Protein AF-A0A9Q0M026-F1 (afdb_monomer)

pLDDT: mean 72.8, std 22.62, range [21.33, 98.38]

Solvent-accessible surface area (backbone atoms only — not comparable to full-atom values): 53214 Å² total; per-residue (Å²): 143,76,85,82,89,88,81,87,82,91,80,86,84,89,75,87,78,56,73,66,68,60,59,68,69,71,76,77,77,95,84,70,90,84,77,82,83,89,54,78,66,61,55,50,51,52,49,50,50,50,55,47,64,65,43,46,58,54,55,49,49,52,54,57,41,72,75,63,72,77,75,50,50,68,60,51,50,53,46,53,52,51,53,51,51,53,47,45,51,57,31,59,78,63,80,47,60,72,52,77,72,72,74,55,52,61,50,42,51,49,48,50,49,46,46,54,50,42,60,59,48,58,50,68,45,100,82,44,79,73,62,94,82,61,80,94,60,74,58,76,48,75,34,46,55,50,38,51,52,49,54,53,51,53,65,37,49,66,49,82,62,94,86,61,92,76,85,52,79,87,53,67,86,64,64,74,82,63,35,46,54,64,52,34,39,74,72,61,76,40,87,81,88,78,57,79,78,57,63,70,69,46,52,52,42,41,56,57,48,44,67,35,80,88,57,77,77,58,50,69,61,42,24,56,60,49,13,40,40,61,25,49,51,56,51,45,54,54,49,50,40,64,56,30,47,57,54,24,54,53,22,49,46,64,76,39,42,71,61,57,60,72,70,57,63,77,82,56,57,79,82,43,80,85,82,67,100,55,100,46,55,66,59,38,44,51,52,52,52,48,52,54,50,51,54,51,46,53,55,50,51,54,54,52,45,54,57,52,48,51,53,51,46,64,72,46,54,80,66,50,80,85,81,77,77,74,75,81,76,79,72,96,66,77,100,70,75,79,57,64,67,52,54,53,52,49,53,34,47,49,44,41,66,72,44,47,50,51,52,53,52,49,54,52,51,50,51,50,51,53,51,51,51,49,50,54,50,38,54,51,48,50,59,62,37,53,75,64,67,73,56,66,80,73,61,74,47,51,56,57,51,51,50,53,53,48,49,54,52,50,51,57,56,46,47,58,50,46,52,54,50,48,65,71,47,65,61,82,47,73,66,61,43,49,51,53,41,50,53,57,51,51,55,49,49,48,47,66,67,43,45,66,49,50,41,31,52,72,73,68,60,35,66,66,61,34,42,53,50,52,51,49,52,53,51,45,41,63,54,54,42,52,37,62,65,37,51,48,51,41,53,55,45,54,50,51,52,52,53,48,54,50,54,55,56,69,70,54,76,82,82,85,73,83,92,76,90,84,88,90,82,89,78,79,91,71,76,80,76,66,102,65,80,52,68,70,61,58,48,69,66,39,44,80,59,88,68,70,59,66,66,51,51,50,54,52,52,52,51,43,59,37,50,39,43,35,91,74,43,42,56,40,29,43,56,50,34,58,43,45,68,49,43,66,35,43,56,46,41,34,58,73,73,40,33,33,48,51,75,52,46,66,71,53,74,55,61,58,51,54,55,49,52,54,49,54,49,53,56,53,14,51,57,40,40,51,52,49,35,54,77,71,40,39,50,33,60,61,68,66,48,90,49,80,67,55,52,57,51,51,65,57,49,71,69,81,80,67,93,83,88,75,83,88,61,98,64,84,80,52,70,70,57,49,44,60,67,37,42,81,33,51,61,46,82,45,48,74,84,55,69,41,41,72,69,44,55,59,40,21,40,91,62,39,45,37,38,36,37,74,28,71,71,61,79,46,42,46,58,69,62,31,55,76,66,68,29,46,77,47,62,44,71,74,80,51,34,63,62,52,21,51,49,48,52,51,42,47,49,38,48,41,42,39,46,66,45,52,50,49,31,50,77,71,67,63,60,70,91,72,86,57,95,65,66,79,68,48,65,64,60,50,68,28,30,38,18,26,45,20,71,45,73,43,33,51,51,34,52,61,64,45,56,84,49,46,45,63,41,43,35,35,27,59,100,66,86,57,68,70,58,29,73,74,67,67,34,43,83,46,55,65,69,59,34,36,51,65,19,43,33,38,39,37,42,40,75,70,45,92,84,32,50,42,60,44,28,59,73,50,47,69,42,31,35,37,83,12,36,42,34,36,71,52,48,18,49,28,38,30,66,68,38,49,42,63,32,44,74,74,49,58,36,23,47,34,36,28,69,80,44,52,74,54,80,78,70,62,93,82,43,73,59,80,78,47,78,48,89

Radius of gyration: 42.59 Å; Cα contacts (8 Å, |Δi|>4): 888; chains: 1; bounding box: 106×78×126 Å

Secondary structure (DSSP, 8-state):
------------------HHHHHGGGSS-S--TTS--S-HHHHHHHHHHHHHHHHHHHHHHHHHHHHH--S-HHHHHHHHHHHHHHHHHHHHTTT---PPPTTHHHHHHHHHHHHHHHHHHGGGSTT-PPPTTS---S---HHHHHHHHHHHHHH------TT-TTS-TTTGGG-SSS-HHHHHHHTTSS----PPPPHHHHHHHIIIIIS-TTSPP-HHHHHHHH-HHHHHHHHHHHHHHHHHHHHHHHHHHHHHHHHHHHTS-TTGGGTS----SSS-HHHHHHHHHHHHHHHHHHHHHHHHHHHHHHHHHHHHTTSSPPP----------TT--THHHHHHHHHHHHHIIIIIHHHHHHHHHHHHHHHHHHHHHHHHHIIIIITTT-S-GGGGGHHHHHHHHHHHHHHHHHHHHHHHHHHHT--SSHHHHHHHHHHHHHHHHHHHHHHHHHIIIIIS--HHHHHHHHHHHHHHIIIIIHIIIIIHHHHHHHHHHHHHHHHHHHHS----PPP---------------SSPPHHHHHHHSBP---SHHHHHHHHHHHHHHHHTTTT-TTHHHHHHHHHHHHHHHHHHIIIIIBPPPP-----THHHHHHHHHHHHHHHHHHHHHHHHHHTTHHHHHHT--SHHHHHHHHHHTSSS-------SSSPPPHHHHHHHTTT-SEEEE-TTS-B-HHHHHHH-TT--EEEESSS--TTB-HHHHHHTT-EEE---STTHHHHHHHHHHHHHHHHTTHHHHHHHHHTT-PPSS--TTTT----STT-EEEEE--SHHHHHHHHHHHTT--SEEEEE-SS--HHHHHHH--EE--HHHHHHH-SEEEE-PPPSTTTTT-B-HHHHHHS-TT-EEEE-S-GGGB-HHHHHHHHHTSSS-SEEEES--SSSSPPTT-GGGG-S--

InterPro domains:
  IPR006140 D-isomer specific 2-hydroxyacid dehydrogenase, NAD-binding domain [PF02826] (745-919)
  IPR007632 Anoctamin [PTHR12308] (82-640)
  IPR029753 D-isomer specific 2-hydroxyacid dehydrogenase, NAD-binding domain conserved site [PS00671] (864-880)
  IPR036291 NAD(P)-binding domain superfamily [SSF51735] (739-919)
  IPR049452 Anoctamin, transmembrane domain [PF04547] (222-636)

Nearest PDB structures (foldseek):
  2gcg-assembly1_B  TM=9.788E-01  e=2.900E-23  Homo sapiens
  4nu5-assembly1_B  TM=8.974E-01  e=1.108E-16  Stutzerimonas stutzeri
  1gdh-assembly1_B  TM=8.730E-01  e=1.888E-16  Hyphomicrobium methylovorum
  6ih4-assembly1_B  TM=8.614E-01  e=1.727E-16  Ralstonia sp. 4506
  5tx7-assembly1_B  TM=8.803E-01  e=9.352E-16  Nitratidesulfovibrio vulgaris

Mean predicted aligned error: 19.65 Å

Organism: Blomia tropicalis (NCBI:txid40697)

Foldseek 3Di:
DDDDDDDDDDDDDDDDPDPVVVVVVPPDDPPDPPPDDDDPVVLVVVVLCVCCVLCVVVVCVVVVCLVVVPAAPVVVVVVVVVSVVVSCVVCVVVPHDQDDPPDVVVVVVVVLVVLLVVVVVVCVPPPHPPDPPDPPRNDAFSQQSQLVVVVVQQSRFDDDDPPDPPSDPPCVVVHDFGGPVVVCCVVVSDVDDFDFDDPVLLVVLCVQFQVCLPDDHPLVSCCLFQNLQVSLLLVLLVLVLVLLVVLQVLLVCLVCVVVVVVPDDPVCCVVDPPDDPDPDLVSLVSLVVSLVVLLVSLVVSLVVSVVVSVVSLVVSVSSYRDDDQRPSPPDPDDDDDPPPVVVLVVVLVCLCVVPVVVVLVVLLVVLVVVLVVLVVVLVVCCVPCVVVVNDDPVCNCVSLVVLVVVLVVSLVVVLVVLLVSLVVSDDSGPLVSVLSSLVSSLVSNVSSLCVSLCCCVQPVVDLPVSLVSLVCNLVCCLPVVLCVQFVVLLVVLVVVQVVVLVVLVVVDDDPDDDDDDDDDDDDDPPPPDDSDDDSVVSQVVFAADPDCSVVLSVVLVLLLSCQLCCSSRSNSSVSSSVSSSVVSNSVSNCQSRGHGRHRHDRNRPVVVSSSVSSVVSSVNSVVRVLSSCLSVCSVCSNVVPPDSVVSVVVVVVVPPDDDDDDDPDPDDDDPVVLLQVLDPDQEAEEEPVQQADPSSVVSNDLNHAEYEYAAPADPSHPPVVCVVSNHYYHYDPPPCLLVLLVVLVVLVCCLQQLVQLVVVCVVVVVDDPDDDVCVSHGHAQAQFEEEEEDCDSSNLSNLVVSVVSHYVAYEYEDPDDDVVSCVPRVHYYDDLLVRQQRGQEYEYADEDDPVQFQCAAQVSLQSHALAHEYEYSHEQRSHDLVRVLVCDVVSRSYPAYRYPYHNDPPDDPPDSVVVGSRD

Structure (mmCIF, N/CA/C/O backbone):
data_AF-A0A9Q0M026-F1
#
_entry.id   AF-A0A9Q0M026-F1
#
loop_
_atom_site.group_PDB
_atom_site.id
_atom_site.type_symbol
_atom_site.label_atom_id
_atom_site.label_alt_id
_atom_site.label_comp_id
_atom_site.label_asym_id
_atom_site.label_entity_id
_atom_site.label_seq_id
_atom_site.pdbx_PDB_ins_code
_atom_site.Cartn_x
_atom_site.Cartn_y
_atom_site.Cartn_z
_atom_site.occupancy
_atom_site.B_iso_or_equiv
_atom_site.auth_seq_id
_atom_site.auth_comp_id
_atom_site.auth_asym_id
_atom_site.auth_atom_id
_atom_site.pdbx_PDB_model_num
ATOM 1 N N . MET A 1 1 ? 22.866 -45.249 45.606 1.00 30.16 1 MET A N 1
ATOM 2 C CA . MET A 1 1 ? 23.630 -44.057 45.211 1.00 30.16 1 MET A CA 1
ATOM 3 C C . MET A 1 1 ? 22.973 -43.409 43.999 1.00 30.16 1 MET A C 1
ATOM 5 O O . MET A 1 1 ? 23.429 -43.634 42.890 1.00 30.16 1 MET A O 1
ATOM 9 N N . ASP A 1 2 ? 21.885 -42.654 44.067 1.00 27.25 2 ASP A N 1
ATOM 10 C CA . ASP A 1 2 ? 20.794 -42.491 45.030 1.00 27.25 2 ASP A CA 1
ATOM 11 C C . ASP A 1 2 ? 19.610 -41.904 44.226 1.00 27.25 2 ASP A C 1
ATOM 13 O O . ASP A 1 2 ? 19.819 -41.067 43.353 1.00 27.25 2 ASP A O 1
ATOM 17 N N . GLU A 1 3 ? 18.431 -42.487 44.479 1.00 24.25 3 GLU A N 1
ATOM 18 C CA . GLU A 1 3 ? 17.015 -42.078 44.285 1.00 24.25 3 GLU A CA 1
ATOM 19 C C . GLU A 1 3 ? 16.588 -41.302 43.009 1.00 24.25 3 GLU A C 1
ATOM 21 O O . GLU A 1 3 ? 16.918 -40.141 42.812 1.00 24.25 3 GLU A O 1
ATOM 26 N N . ASN A 1 4 ? 15.945 -41.959 42.023 1.00 26.34 4 ASN A N 1
ATOM 27 C CA . ASN A 1 4 ? 14.493 -42.272 41.854 1.00 26.34 4 ASN A CA 1
ATOM 28 C C . ASN A 1 4 ? 13.622 -41.065 41.420 1.00 26.34 4 ASN A C 1
ATOM 30 O O . ASN A 1 4 ? 13.349 -40.172 42.207 1.00 26.34 4 ASN A O 1
ATOM 34 N N . ARG A 1 5 ? 13.278 -40.929 40.123 1.00 24.72 5 ARG A N 1
ATOM 35 C CA . ARG A 1 5 ? 12.030 -41.385 39.442 1.00 24.72 5 ARG A CA 1
ATOM 36 C C . ARG A 1 5 ? 10.722 -40.968 40.129 1.00 24.72 5 ARG A C 1
ATOM 38 O O . ARG A 1 5 ? 10.442 -41.500 41.187 1.00 24.72 5 ARG A O 1
ATOM 45 N N . PHE A 1 6 ? 9.868 -40.217 39.421 1.00 24.84 6 PHE A N 1
ATOM 46 C CA . PHE A 1 6 ? 8.462 -40.584 39.166 1.00 24.84 6 PHE A CA 1
ATOM 47 C C . PHE A 1 6 ? 7.898 -39.793 37.973 1.00 24.84 6 PHE A C 1
ATOM 49 O O . PHE A 1 6 ? 8.027 -38.575 37.902 1.00 24.84 6 PHE A O 1
ATOM 56 N N . GLY A 1 7 ? 7.289 -40.520 37.038 1.00 21.67 7 GLY A N 1
ATOM 57 C CA . GLY A 1 7 ? 6.328 -40.007 36.069 1.00 21.67 7 GLY A CA 1
ATOM 58 C C . GLY A 1 7 ? 4.965 -40.660 36.315 1.00 21.67 7 GLY A C 1
ATOM 59 O O . GLY A 1 7 ? 4.921 -41.711 36.950 1.00 21.67 7 GLY A O 1
ATOM 60 N N . ASN A 1 8 ? 3.931 -40.022 35.756 1.00 22.98 8 ASN A N 1
ATOM 61 C CA . ASN A 1 8 ? 2.559 -40.483 35.491 1.00 22.98 8 ASN A CA 1
ATOM 62 C C . ASN A 1 8 ? 1.697 -40.970 36.675 1.00 22.98 8 ASN A C 1
ATOM 64 O O . ASN A 1 8 ? 1.998 -41.977 37.300 1.00 22.98 8 ASN A O 1
ATOM 68 N N . ASP A 1 9 ? 0.578 -40.286 36.939 1.00 21.33 9 ASP A N 1
ATOM 69 C CA . ASP A 1 9 ? -0.759 -40.724 36.489 1.00 21.33 9 ASP A CA 1
ATOM 70 C C . ASP A 1 9 ? -1.879 -39.824 37.051 1.00 21.33 9 ASP A C 1
ATOM 72 O O . ASP A 1 9 ? -1.828 -39.324 38.176 1.00 21.33 9 ASP A O 1
ATOM 76 N N . GLU A 1 10 ? -2.905 -39.620 36.225 1.00 24.97 10 GLU A N 1
ATOM 77 C CA . GLU A 1 10 ? -4.226 -39.125 36.609 1.00 24.97 10 GLU A CA 1
ATOM 78 C C . GLU A 1 10 ? -4.899 -40.078 37.615 1.00 24.97 10 GLU A C 1
ATOM 80 O O . GLU A 1 10 ? -4.902 -41.284 37.398 1.00 24.97 10 GLU A O 1
ATOM 85 N N . GLN A 1 11 ? -5.548 -39.538 38.658 1.00 21.55 11 GLN A N 1
ATOM 86 C CA . GLN A 1 11 ? -6.947 -39.811 39.055 1.00 21.55 11 GLN A CA 1
ATOM 87 C C . GLN A 1 11 ? -7.228 -39.507 40.541 1.00 21.55 11 GLN A C 1
ATOM 89 O O . GLN A 1 11 ? -6.585 -40.006 41.457 1.00 21.55 11 GLN A O 1
ATOM 94 N N . SER A 1 12 ? -8.343 -38.797 40.747 1.00 22.55 12 SER A N 1
ATOM 95 C CA . SER A 1 12 ? -9.246 -38.871 41.906 1.00 22.55 12 SER A CA 1
ATOM 96 C C . SER A 1 12 ? -8.752 -38.402 43.285 1.00 22.55 12 SER A C 1
ATOM 98 O O . SER A 1 12 ? -8.213 -39.179 44.058 1.00 22.55 12 SER A O 1
ATOM 100 N N . ILE A 1 13 ? -9.151 -37.186 43.687 1.00 22.64 13 ILE A N 1
ATOM 101 C CA . ILE A 1 13 ? -9.700 -36.959 45.038 1.00 22.64 13 ILE A CA 1
ATOM 102 C C . ILE A 1 13 ? -10.938 -36.063 44.913 1.00 22.64 13 ILE A C 1
ATOM 104 O O . ILE A 1 13 ? -10.887 -34.839 44.997 1.00 22.64 13 ILE A O 1
ATOM 108 N N . HIS A 1 14 ? -12.087 -36.714 44.732 1.00 24.12 14 HIS A N 1
ATOM 109 C CA . HIS A 1 14 ? -13.343 -36.216 45.272 1.00 24.12 14 HIS A CA 1
ATOM 110 C C . HIS A 1 14 ? -13.227 -36.209 46.801 1.00 24.12 14 HIS A C 1
ATOM 112 O O . HIS A 1 14 ? -13.077 -37.269 47.403 1.00 24.12 14 HIS A O 1
ATOM 118 N N . ARG A 1 15 ? -13.379 -35.044 47.432 1.00 23.81 15 ARG A N 1
ATOM 119 C CA . ARG A 1 15 ? -14.098 -34.919 48.707 1.00 23.81 15 ARG A CA 1
ATOM 120 C C . ARG A 1 15 ? -14.670 -33.514 48.816 1.00 23.81 15 ARG A C 1
ATOM 122 O O . ARG A 1 15 ? -13.989 -32.547 49.125 1.00 23.81 15 ARG A O 1
ATOM 129 N N . SER A 1 16 ? -15.957 -33.446 48.509 1.00 27.00 16 SER A N 1
ATOM 130 C CA . SER A 1 16 ? -16.868 -32.382 48.886 1.00 27.00 16 SER A CA 1
ATOM 131 C C . SER A 1 16 ? -16.900 -32.246 50.409 1.00 27.00 16 SER A C 1
ATOM 133 O O . SER A 1 16 ? -17.494 -33.081 51.092 1.00 27.00 16 SER A O 1
ATOM 135 N N . THR A 1 17 ? -16.312 -31.185 50.943 1.00 25.19 17 THR A N 1
ATOM 136 C CA . THR A 1 17 ? -16.765 -30.610 52.212 1.00 25.19 17 THR A CA 1
ATOM 137 C C . THR A 1 17 ? -17.740 -29.501 51.841 1.00 25.19 17 THR A C 1
ATOM 139 O O . THR A 1 17 ? -17.351 -28.454 51.331 1.00 25.19 17 THR A O 1
ATOM 142 N N . SER A 1 18 ? -19.033 -29.788 51.978 1.00 26.17 18 SER A N 1
ATOM 143 C CA . SER A 1 18 ? -20.114 -28.838 51.717 1.00 26.17 18 SER A CA 1
ATOM 144 C C . SER A 1 18 ? -19.939 -27.584 52.573 1.00 26.17 18 SER A C 1
ATOM 146 O O . SER A 1 18 ? -19.741 -27.693 53.781 1.00 26.17 18 SER A O 1
ATOM 148 N N . MET A 1 19 ? -20.103 -26.407 51.966 1.00 28.41 19 MET A N 1
ATOM 149 C CA . MET A 1 19 ? -20.159 -25.101 52.642 1.00 28.41 19 MET A CA 1
ATOM 150 C C . MET A 1 19 ? -21.127 -25.107 53.849 1.00 28.41 19 MET A C 1
ATOM 152 O O . MET A 1 19 ? -20.898 -24.412 54.835 1.00 28.41 19 MET A O 1
ATOM 156 N N . ASP A 1 20 ? -22.158 -25.958 53.812 1.00 27.06 20 ASP A N 1
ATOM 157 C CA . ASP A 1 20 ? -23.163 -26.110 54.870 1.00 27.06 20 ASP A CA 1
ATOM 158 C C . ASP A 1 20 ? -22.623 -26.725 56.174 1.00 27.06 20 ASP A C 1
ATOM 160 O O . ASP A 1 20 ? -23.118 -26.391 57.251 1.00 27.06 20 ASP A O 1
ATOM 164 N N . SER A 1 21 ? -21.558 -27.540 56.130 1.00 27.62 21 SER A N 1
ATOM 165 C CA . SER A 1 21 ? -20.951 -28.102 57.352 1.00 27.62 21 SER A CA 1
ATOM 166 C C . SER A 1 21 ? -20.067 -27.095 58.094 1.00 27.62 21 SER A C 1
ATOM 168 O O . SER A 1 21 ? -19.793 -27.271 59.277 1.00 27.62 21 SER A O 1
ATOM 170 N N . ILE A 1 22 ? -19.627 -26.035 57.409 1.00 33.50 22 ILE A N 1
ATOM 171 C CA . ILE A 1 22 ? -18.850 -24.929 57.992 1.00 33.50 22 ILE A CA 1
ATOM 172 C C . ILE A 1 22 ? -19.801 -23.877 58.585 1.00 33.50 22 ILE A C 1
ATOM 174 O O . ILE A 1 22 ? -19.513 -23.272 59.616 1.00 33.50 22 ILE A O 1
ATOM 178 N N . VAL A 1 23 ? -20.988 -23.701 57.994 1.00 31.50 23 VAL A N 1
ATOM 179 C CA . VAL A 1 23 ? -22.017 -22.795 58.528 1.00 31.50 23 VAL A CA 1
ATOM 180 C C . VAL A 1 23 ? -22.629 -23.336 59.828 1.00 31.50 23 VAL A C 1
ATOM 182 O O . VAL A 1 23 ? -22.937 -22.541 60.718 1.00 31.50 23 VAL A O 1
ATOM 185 N N . SER A 1 24 ? -22.741 -24.661 59.999 1.00 28.67 24 SER A N 1
ATOM 186 C CA . SER A 1 24 ? -23.305 -25.245 61.227 1.00 28.67 24 SER A CA 1
ATOM 187 C C . SER A 1 24 ? -22.349 -25.251 62.427 1.00 28.67 24 SER A C 1
ATOM 189 O O . SER A 1 24 ? -22.818 -25.379 63.554 1.00 28.67 24 SER A O 1
ATOM 191 N N . SER A 1 25 ? -21.030 -25.111 62.233 1.00 28.62 25 SER A N 1
ATOM 192 C CA . SER A 1 25 ? -20.064 -25.073 63.347 1.00 28.62 25 SER A CA 1
ATOM 193 C C . SER A 1 25 ? -19.824 -23.665 63.905 1.00 28.62 25 SER A C 1
ATOM 195 O O . SER A 1 25 ? -19.190 -23.521 64.945 1.00 28.62 25 SER A O 1
ATOM 197 N N . CYS A 1 26 ? -20.333 -22.620 63.247 1.00 29.62 26 CYS A N 1
ATOM 198 C CA . CYS A 1 26 ? -20.156 -21.219 63.648 1.00 29.62 26 CYS A CA 1
ATOM 199 C C . CYS A 1 26 ? -21.391 -20.610 64.337 1.00 29.62 26 CYS A C 1
ATOM 201 O O . CYS A 1 26 ? -21.526 -19.382 64.375 1.00 29.62 26 CYS A O 1
ATOM 203 N N . SER A 1 27 ? -22.314 -21.435 64.844 1.00 27.62 27 SER A N 1
ATOM 204 C CA . SER A 1 27 ? -23.562 -20.968 65.459 1.00 27.62 27 SER A CA 1
ATOM 205 C C . SER A 1 27 ? -23.486 -20.714 66.965 1.00 27.62 27 SER A C 1
ATOM 207 O O . SER A 1 27 ? -24.415 -20.115 67.487 1.00 27.62 27 SER A O 1
ATOM 209 N N . ASN A 1 28 ? -22.415 -21.094 67.667 1.00 29.94 28 ASN A N 1
ATOM 210 C CA . ASN A 1 28 ? -22.290 -20.861 69.109 1.00 29.94 28 ASN A CA 1
ATOM 211 C C . ASN A 1 28 ? -20.825 -20.657 69.504 1.00 29.94 28 ASN A C 1
ATOM 213 O O . ASN A 1 28 ? -20.101 -21.641 69.536 1.00 29.94 28 ASN A O 1
ATOM 217 N N . THR A 1 29 ? -20.427 -19.411 69.801 1.00 29.36 29 THR A N 1
ATOM 218 C CA . THR A 1 29 ? -19.524 -19.001 70.906 1.00 29.36 29 THR A CA 1
ATOM 219 C C . THR A 1 29 ? -18.964 -17.602 70.640 1.00 29.36 29 THR A C 1
ATOM 221 O O . THR A 1 29 ? -18.203 -17.394 69.698 1.00 29.36 29 THR A O 1
ATOM 224 N N . THR A 1 30 ? -19.311 -16.652 71.505 1.00 30.88 30 THR A N 1
ATOM 225 C CA . THR A 1 30 ? -18.716 -15.308 71.614 1.00 30.88 30 THR A CA 1
ATOM 226 C C . THR A 1 30 ? -17.365 -15.291 72.349 1.00 30.88 30 THR A C 1
ATOM 228 O O . THR A 1 30 ? -16.740 -14.241 72.421 1.00 30.88 30 THR A O 1
ATOM 231 N N . ASP A 1 31 ? -16.858 -16.439 72.816 1.00 28.11 31 ASP A N 1
ATOM 232 C CA . ASP A 1 31 ? -15.705 -16.521 73.734 1.00 28.11 31 ASP A CA 1
ATOM 233 C C . ASP A 1 31 ? -14.413 -17.070 73.091 1.00 28.11 31 ASP A C 1
ATOM 235 O O . ASP A 1 31 ? -13.653 -17.809 73.711 1.00 28.11 31 ASP A O 1
ATOM 239 N N . GLY A 1 32 ? -14.144 -16.726 71.828 1.00 29.23 32 GLY A N 1
ATOM 240 C CA . GLY A 1 32 ? -12.996 -17.248 71.067 1.00 29.23 32 GLY A CA 1
ATOM 241 C C . GLY A 1 32 ? -11.864 -16.257 70.771 1.00 29.23 32 GLY A C 1
ATOM 242 O O . GLY A 1 32 ? -11.022 -16.551 69.930 1.00 29.23 32 GLY A O 1
ATOM 243 N N . PHE A 1 33 ? -11.833 -15.072 71.389 1.00 29.73 33 PHE A N 1
ATOM 244 C CA . PHE A 1 33 ? -10.948 -13.977 70.947 1.00 29.73 33 PHE A CA 1
ATOM 245 C C . PHE A 1 33 ? -9.486 -14.050 71.438 1.00 29.73 33 PHE A C 1
ATOM 247 O O . PHE A 1 33 ? -8.699 -13.174 71.095 1.00 29.73 33 PHE A O 1
ATOM 254 N N . GLN A 1 34 ? -9.087 -15.065 72.219 1.00 30.02 34 GLN A N 1
ATOM 255 C CA . GLN A 1 34 ? -7.768 -15.076 72.884 1.00 30.02 34 GLN A CA 1
ATOM 256 C C . GLN A 1 34 ? -6.794 -16.206 72.500 1.00 30.02 34 GLN A C 1
ATOM 258 O O . GLN A 1 34 ? -5.677 -16.195 73.010 1.00 30.02 34 GLN A O 1
ATOM 263 N N . SER A 1 35 ? -7.123 -17.153 71.608 1.00 30.44 35 SER A N 1
ATOM 264 C CA . SER A 1 35 ? -6.237 -18.322 71.393 1.00 30.44 35 SER A CA 1
ATOM 265 C C . SER A 1 35 ? -5.857 -18.682 69.950 1.00 30.44 35 SER A C 1
ATOM 267 O O . SER A 1 35 ? -5.445 -19.816 69.713 1.00 30.44 35 SER A O 1
ATOM 269 N N . ALA A 1 36 ? -5.950 -17.769 68.982 1.00 29.62 36 ALA A N 1
ATOM 270 C CA . ALA A 1 36 ? -5.538 -18.044 67.599 1.00 29.62 36 ALA A CA 1
ATOM 271 C C . ALA A 1 36 ? -4.319 -17.206 67.182 1.00 29.62 36 ALA A C 1
ATOM 273 O O . ALA A 1 36 ? -4.384 -16.372 66.283 1.00 29.62 36 ALA A O 1
ATOM 274 N N . THR A 1 37 ? -3.185 -17.433 67.840 1.00 34.53 37 THR A N 1
ATOM 275 C CA . THR A 1 37 ? -1.872 -17.096 67.283 1.00 34.53 37 THR A CA 1
ATOM 276 C C . THR A 1 37 ? -1.450 -18.217 66.326 1.00 34.53 37 THR A C 1
ATOM 278 O O . THR A 1 37 ? -1.533 -19.391 66.673 1.00 34.53 37 THR A O 1
ATOM 281 N N . ASN A 1 38 ? -0.980 -17.848 65.128 1.00 33.28 38 ASN A N 1
ATOM 282 C CA . ASN A 1 38 ? -0.333 -18.698 64.107 1.00 33.28 38 ASN A CA 1
ATOM 283 C C . ASN A 1 38 ? -1.194 -19.255 62.957 1.00 33.28 38 ASN A C 1
ATOM 285 O O . ASN A 1 38 ? -1.207 -20.455 62.697 1.00 33.28 38 ASN A O 1
ATOM 289 N N . SER A 1 39 ? -1.832 -18.381 62.174 1.00 37.28 39 SER A N 1
ATOM 290 C CA . SER A 1 39 ? -1.894 -18.528 60.701 1.00 37.28 39 SER A CA 1
ATOM 291 C C . SER A 1 39 ? -2.523 -17.287 60.061 1.00 37.28 39 SER A C 1
ATOM 293 O O . SER A 1 39 ? -3.655 -16.924 60.375 1.00 37.28 39 SER A O 1
ATOM 295 N N . ASN A 1 40 ? -1.806 -16.643 59.133 1.00 35.72 40 ASN A N 1
ATOM 296 C CA . ASN A 1 40 ? -2.294 -15.466 58.396 1.00 35.72 40 ASN A CA 1
ATOM 297 C C . ASN A 1 40 ? -3.599 -15.741 57.614 1.00 35.72 40 ASN A C 1
ATOM 299 O O . ASN A 1 40 ? -4.379 -14.819 57.389 1.00 35.72 40 ASN A O 1
ATOM 303 N N . GLU A 1 41 ? -3.885 -17.000 57.260 1.00 36.09 41 GLU A N 1
ATOM 304 C CA . GLU A 1 41 ? -5.133 -17.407 56.592 1.00 36.09 41 GLU A CA 1
ATOM 305 C C . GLU A 1 41 ? -6.372 -17.320 57.502 1.00 36.09 41 GLU A C 1
ATOM 307 O O . GLU A 1 41 ? -7.431 -16.883 57.051 1.00 36.09 41 GLU A O 1
ATOM 312 N N . ASN A 1 42 ? -6.247 -17.650 58.794 1.00 36.31 42 ASN A N 1
ATOM 313 C CA . ASN A 1 42 ? -7.374 -17.637 59.736 1.00 36.31 42 ASN A CA 1
ATOM 314 C C . ASN A 1 42 ? -7.797 -16.216 60.135 1.00 36.31 42 ASN A C 1
ATOM 316 O O . ASN A 1 42 ? -8.984 -15.967 60.371 1.00 36.31 42 ASN A O 1
ATOM 320 N N . LEU A 1 43 ? -6.844 -15.276 60.168 1.00 38.38 43 LEU A N 1
ATOM 321 C CA . LEU A 1 43 ? -7.113 -13.860 60.434 1.00 38.38 43 LEU A CA 1
ATOM 322 C C . LEU A 1 43 ? -7.814 -13.196 59.238 1.00 38.38 43 LEU A C 1
ATOM 324 O O . LEU A 1 43 ? -8.777 -12.451 59.421 1.00 38.38 43 LEU A O 1
ATOM 328 N N . LEU A 1 44 ? -7.382 -13.522 58.012 1.00 37.00 44 LEU A N 1
ATOM 329 C CA . LEU A 1 44 ? -8.015 -13.058 56.777 1.00 37.00 44 LEU A CA 1
ATOM 330 C C . LEU A 1 44 ? -9.438 -13.624 56.642 1.00 37.00 44 LEU A C 1
ATOM 332 O O . LEU A 1 44 ? -10.350 -12.868 56.327 1.00 37.00 44 LEU A O 1
ATOM 336 N N . GLN A 1 45 ? -9.660 -14.905 56.963 1.00 37.09 45 GLN A N 1
ATOM 337 C CA . GLN A 1 45 ? -10.997 -15.521 56.981 1.00 37.09 45 GLN A CA 1
ATOM 338 C C . GLN A 1 45 ? -11.932 -14.918 58.037 1.00 37.09 45 GLN A C 1
ATOM 340 O O . GLN A 1 45 ? -13.114 -14.693 57.760 1.00 37.09 45 GLN A O 1
ATOM 345 N N . HIS A 1 46 ? -11.427 -14.612 59.236 1.00 39.56 46 HIS A N 1
ATOM 346 C CA . HIS A 1 46 ? -12.223 -13.938 60.266 1.00 39.56 46 HIS A CA 1
ATOM 347 C C . HIS A 1 46 ? -12.551 -12.491 59.881 1.00 39.56 46 HIS A C 1
ATOM 349 O O . HIS A 1 46 ? -13.686 -12.056 60.080 1.00 39.56 46 HIS A O 1
ATOM 355 N N . PHE A 1 47 ? -11.618 -11.768 59.256 1.00 40.16 47 PHE A N 1
ATOM 356 C CA . PHE A 1 47 ? -11.846 -10.410 58.758 1.00 40.16 47 PHE A CA 1
ATOM 357 C C . PHE A 1 47 ? -12.807 -10.373 57.558 1.00 40.16 47 PHE A C 1
ATOM 359 O O . PHE A 1 47 ? -13.719 -9.544 57.514 1.00 40.16 47 PHE A O 1
ATOM 366 N N . GLN A 1 48 ? -12.677 -11.334 56.635 1.00 36.56 48 GLN A N 1
ATOM 367 C CA . GLN A 1 48 ? -13.615 -11.586 55.535 1.00 36.56 48 GLN A CA 1
ATOM 368 C C . GLN A 1 48 ? -15.029 -11.825 56.070 1.00 36.56 48 GLN A C 1
ATOM 370 O O . GLN A 1 48 ? -15.974 -11.177 55.620 1.00 36.56 48 GLN A O 1
ATOM 375 N N . CYS A 1 49 ? -15.180 -12.698 57.071 1.00 36.31 49 CYS A N 1
ATOM 376 C CA . CYS A 1 49 ? -16.461 -12.949 57.727 1.00 36.31 49 CYS A CA 1
ATOM 377 C C . CYS A 1 49 ? -16.995 -11.718 58.473 1.00 36.31 49 CYS A C 1
ATOM 379 O O . CYS A 1 49 ? -18.205 -11.498 58.458 1.00 36.31 49 CYS A O 1
ATOM 381 N N . TYR A 1 50 ? -16.132 -10.911 59.097 1.00 41.75 50 TYR A N 1
ATOM 382 C CA . TYR A 1 50 ? -16.508 -9.721 59.866 1.00 41.75 50 TYR A CA 1
ATOM 383 C C . TYR A 1 50 ? -17.050 -8.590 58.977 1.00 41.75 50 TYR A C 1
ATOM 385 O O . TYR A 1 50 ? -18.171 -8.122 59.201 1.00 41.75 50 TYR A O 1
ATOM 393 N N . ILE A 1 51 ? -16.319 -8.210 57.919 1.00 40.91 51 ILE A N 1
ATOM 394 C CA . ILE A 1 51 ? -16.759 -7.188 56.952 1.00 40.91 51 ILE A CA 1
ATOM 395 C C . ILE A 1 51 ? -17.994 -7.676 56.190 1.00 40.91 51 ILE A C 1
ATOM 397 O O . ILE A 1 51 ? -18.984 -6.946 56.092 1.00 40.91 51 ILE A O 1
ATOM 401 N N . MET A 1 52 ? -17.987 -8.924 55.701 1.00 38.25 52 MET A N 1
ATOM 402 C CA . MET A 1 52 ? -19.115 -9.471 54.945 1.00 38.25 52 MET A CA 1
ATOM 403 C C . MET A 1 52 ? -20.369 -9.620 55.810 1.00 38.25 52 MET A C 1
ATOM 405 O O . MET A 1 52 ? -21.426 -9.212 55.348 1.00 38.25 52 MET A O 1
ATOM 409 N N . ARG A 1 53 ? -20.316 -10.148 57.050 1.00 41.69 53 ARG A N 1
ATOM 410 C CA . ARG A 1 53 ? -21.525 -10.328 57.893 1.00 41.69 53 ARG A CA 1
ATOM 411 C C . ARG A 1 53 ? -22.192 -9.004 58.261 1.00 41.69 53 ARG A C 1
ATOM 413 O O . ARG A 1 53 ? -23.420 -8.937 58.208 1.00 41.69 53 ARG A O 1
ATOM 420 N N . ARG A 1 54 ? -21.424 -7.967 58.618 1.00 44.97 54 ARG A N 1
ATOM 421 C CA . ARG A 1 54 ? -21.991 -6.667 59.024 1.00 44.97 54 ARG A CA 1
ATOM 422 C C . ARG A 1 54 ? -22.460 -5.831 57.835 1.00 44.97 54 ARG A C 1
ATOM 424 O O . ARG A 1 54 ? -23.569 -5.297 57.876 1.00 44.97 54 ARG A O 1
ATOM 431 N N . ASN A 1 55 ? -21.696 -5.808 56.740 1.00 40.56 55 ASN A N 1
ATOM 432 C CA . ASN A 1 55 ? -22.064 -5.049 55.541 1.00 40.56 55 ASN A CA 1
ATOM 433 C C . ASN A 1 55 ? -23.056 -5.783 54.629 1.00 40.56 55 ASN A C 1
ATOM 435 O O . ASN A 1 55 ? -23.656 -5.137 53.779 1.00 40.56 55 ASN A O 1
ATOM 439 N N . ARG A 1 56 ? -23.320 -7.090 54.813 1.00 40.91 56 ARG A N 1
ATOM 440 C CA . ARG A 1 56 ? -24.308 -7.841 54.003 1.00 40.91 56 ARG A CA 1
ATOM 441 C C . ARG A 1 56 ? -25.680 -7.190 54.002 1.00 40.91 56 ARG A C 1
ATOM 443 O O . ARG A 1 56 ? -26.367 -7.204 52.988 1.00 40.91 56 ARG A O 1
ATOM 450 N N . SER A 1 57 ? -26.091 -6.683 55.163 1.00 41.03 57 SER A N 1
ATOM 451 C CA . SER A 1 57 ? -27.406 -6.077 55.352 1.00 41.03 57 SER A CA 1
ATOM 452 C C . SER A 1 57 ? -27.480 -4.694 54.704 1.00 41.03 57 SER A C 1
ATOM 454 O O . SER A 1 57 ? -28.464 -4.408 54.032 1.00 41.03 57 SER A O 1
ATOM 456 N N . PHE A 1 58 ? -26.417 -3.893 54.815 1.00 42.31 58 PHE A N 1
ATOM 457 C CA . PHE A 1 58 ? -26.269 -2.609 54.130 1.00 42.31 58 PHE A CA 1
ATOM 458 C C . PHE A 1 58 ? -26.207 -2.788 52.607 1.00 42.31 58 PHE A C 1
ATOM 460 O O . PHE A 1 58 ? -27.027 -2.219 51.903 1.00 42.31 58 PHE A O 1
ATOM 467 N N . ILE A 1 59 ? -25.343 -3.670 52.095 1.00 43.69 59 ILE A N 1
ATOM 468 C CA . ILE A 1 59 ? -25.196 -3.948 50.656 1.00 43.69 59 ILE A CA 1
ATOM 469 C C . ILE A 1 59 ? -26.488 -4.532 50.062 1.00 43.69 59 ILE A C 1
ATOM 471 O O . ILE A 1 59 ? -26.895 -4.111 48.984 1.00 43.69 59 ILE A O 1
ATOM 475 N N . ARG A 1 60 ? -27.188 -5.442 50.764 1.00 44.22 60 ARG A N 1
ATOM 476 C CA . ARG A 1 60 ? -28.513 -5.928 50.325 1.00 44.22 60 ARG A CA 1
ATOM 477 C C . ARG A 1 60 ? -29.575 -4.831 50.341 1.00 44.22 60 ARG A C 1
ATOM 479 O O . ARG A 1 60 ? -30.393 -4.792 49.429 1.00 44.22 60 ARG A O 1
ATOM 486 N N . ARG A 1 61 ? -29.589 -3.949 51.349 1.00 47.28 61 ARG A N 1
ATOM 487 C CA . ARG A 1 61 ? -30.518 -2.805 51.394 1.00 47.28 61 ARG A CA 1
ATOM 488 C C . ARG A 1 61 ? -30.233 -1.836 50.248 1.00 47.28 61 ARG A C 1
ATOM 490 O O . ARG A 1 61 ? -31.158 -1.525 49.505 1.00 47.28 61 ARG A O 1
ATOM 497 N N . LEU A 1 62 ? -28.964 -1.485 50.039 1.00 43.81 62 LEU A N 1
ATOM 498 C CA . LEU A 1 62 ? -28.479 -0.649 48.940 1.00 43.81 62 LEU A CA 1
ATOM 499 C C . LEU A 1 62 ? -28.864 -1.232 47.574 1.00 43.81 62 LEU A C 1
ATOM 501 O O . LEU A 1 62 ? -29.440 -0.520 46.758 1.00 43.81 62 LEU A O 1
ATOM 505 N N . SER A 1 63 ? -28.634 -2.531 47.344 1.00 39.31 63 SER A N 1
ATOM 506 C CA . SER A 1 63 ? -28.987 -3.174 46.072 1.00 39.31 63 SER A CA 1
ATOM 507 C C . SER A 1 63 ? -30.505 -3.277 45.881 1.00 39.31 63 SER A C 1
ATOM 509 O O . SER A 1 63 ? -30.999 -2.972 44.800 1.00 39.31 63 SER A O 1
ATOM 511 N N . SER A 1 64 ? -31.264 -3.645 46.922 1.00 41.97 64 SER A N 1
ATOM 512 C CA . SER A 1 64 ? -32.726 -3.802 46.843 1.00 41.97 64 SER A CA 1
ATOM 513 C C . SER A 1 64 ? -33.478 -2.480 46.642 1.00 41.97 64 SER A C 1
ATOM 515 O O . SER A 1 64 ? -34.508 -2.459 45.977 1.00 41.97 64 SER A O 1
ATOM 517 N N . HIS A 1 65 ? -32.983 -1.366 47.192 1.00 45.50 65 HIS A N 1
ATOM 518 C CA . HIS A 1 65 ? -33.603 -0.049 47.024 1.00 45.50 65 HIS A CA 1
ATOM 519 C C . HIS A 1 65 ? -33.099 0.699 45.790 1.00 45.50 65 HIS A C 1
ATOM 521 O O . HIS A 1 65 ? -33.887 1.420 45.188 1.00 45.50 65 HIS A O 1
ATOM 527 N N . ALA A 1 66 ? -31.859 0.479 45.335 1.00 40.91 66 ALA A N 1
ATOM 528 C CA . ALA A 1 66 ? -31.421 0.970 44.024 1.00 40.91 66 ALA A CA 1
ATOM 529 C C . ALA A 1 66 ? -32.292 0.416 42.875 1.00 40.91 66 ALA A C 1
ATOM 531 O O . ALA A 1 66 ? -32.492 1.105 41.875 1.00 40.91 66 ALA A O 1
ATOM 532 N N . LEU A 1 67 ? -32.837 -0.795 43.049 1.00 39.09 67 LEU A N 1
ATOM 533 C CA . LEU A 1 67 ? -33.803 -1.427 42.143 1.00 39.09 67 LEU A CA 1
ATOM 534 C C . LEU A 1 67 ? -35.233 -0.860 42.279 1.00 39.09 67 LEU A C 1
ATOM 536 O O . LEU A 1 67 ? -35.925 -0.750 41.275 1.00 39.09 67 LEU A O 1
ATOM 540 N N . ASN A 1 68 ? -35.660 -0.452 43.483 1.00 39.94 68 ASN A N 1
ATOM 541 C CA . ASN A 1 68 ? -37.054 -0.070 43.780 1.00 39.94 68 ASN A CA 1
ATOM 542 C C . ASN A 1 68 ? -37.309 1.442 43.951 1.00 39.94 68 ASN A C 1
ATOM 544 O O . ASN A 1 68 ? -38.452 1.839 44.173 1.00 39.94 68 ASN A O 1
ATOM 548 N N . ALA A 1 69 ? -36.287 2.302 43.887 1.00 42.78 69 ALA A N 1
ATOM 549 C CA . ALA A 1 69 ? -36.435 3.751 44.046 1.00 42.78 69 ALA A CA 1
ATOM 550 C C . ALA A 1 69 ? -37.066 4.391 42.797 1.00 42.78 69 ALA A C 1
ATOM 552 O O . ALA A 1 69 ? -36.409 5.044 41.985 1.00 42.78 69 ALA A O 1
ATOM 553 N N . THR A 1 70 ? -38.369 4.194 42.636 1.00 39.94 70 THR A N 1
ATOM 554 C CA . THR A 1 70 ? -39.182 4.871 41.635 1.00 39.94 70 THR A CA 1
ATOM 555 C C . THR A 1 70 ? -39.569 6.258 42.148 1.00 39.94 70 THR A C 1
ATOM 557 O O . THR A 1 70 ? -40.267 6.372 43.153 1.00 39.94 70 THR A O 1
ATOM 560 N N . SER A 1 71 ? -39.165 7.293 41.405 1.00 41.97 71 SER A N 1
ATOM 561 C CA . SER A 1 71 ? -39.789 8.626 41.260 1.00 41.97 71 SER A CA 1
ATOM 562 C C . SER A 1 71 ? -39.296 9.876 42.014 1.00 41.97 71 SER A C 1
ATOM 564 O O . SER A 1 71 ? -39.649 10.952 41.542 1.00 41.97 71 SER A O 1
ATOM 566 N N . ASP A 1 72 ? -38.435 9.835 43.043 1.00 46.66 72 ASP A N 1
ATOM 567 C CA . ASP A 1 72 ? -37.933 11.092 43.653 1.00 46.66 72 ASP A CA 1
ATOM 568 C C . ASP A 1 72 ? -36.445 11.063 44.056 1.00 46.66 72 ASP A C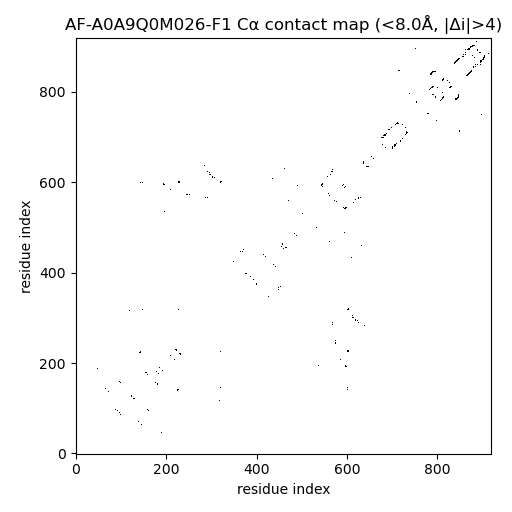 1
ATOM 570 O O . ASP A 1 72 ? -36.020 10.301 44.931 1.00 46.66 72 ASP A O 1
ATOM 574 N N . PHE A 1 73 ? -35.650 11.929 43.415 1.00 43.00 73 PHE A N 1
ATOM 575 C CA . PHE A 1 73 ? -34.216 12.098 43.664 1.00 43.00 73 PHE A CA 1
ATOM 576 C C . PHE A 1 73 ? -33.923 12.649 45.066 1.00 43.00 73 PHE A C 1
ATOM 578 O O . PHE A 1 73 ? -32.956 12.215 45.695 1.00 43.00 73 PHE A O 1
ATOM 585 N N . ASP A 1 74 ? -34.772 13.532 45.604 1.00 43.78 74 ASP A N 1
ATOM 586 C CA . ASP A 1 74 ? -34.590 14.082 46.954 1.00 43.78 74 ASP A CA 1
ATOM 587 C C . ASP A 1 74 ? -34.844 13.028 48.038 1.00 43.78 74 ASP A C 1
ATOM 589 O O . ASP A 1 74 ? -34.152 12.990 49.061 1.00 43.78 74 ASP A O 1
ATOM 593 N N . THR A 1 75 ? -35.794 12.125 47.796 1.00 50.44 75 THR A N 1
ATOM 594 C CA . THR A 1 75 ? -36.053 10.970 48.661 1.00 50.44 75 THR A CA 1
ATOM 595 C C . THR A 1 75 ? -34.896 9.966 48.621 1.00 50.44 75 THR A C 1
ATOM 597 O O . THR A 1 75 ? -34.446 9.520 49.678 1.00 50.44 75 THR A O 1
ATOM 600 N N . PHE A 1 76 ? -34.345 9.664 47.437 1.00 51.41 76 PHE A N 1
ATOM 601 C CA . PHE A 1 76 ? -33.155 8.810 47.306 1.00 51.41 76 PHE A CA 1
ATOM 602 C C . PHE A 1 76 ? -31.932 9.426 48.003 1.00 51.41 76 PHE A C 1
ATOM 604 O O . PHE A 1 76 ? -31.264 8.749 48.784 1.00 51.41 76 PHE A O 1
ATOM 611 N N . LYS A 1 77 ? -31.696 10.732 47.804 1.00 46.09 77 LYS A N 1
ATOM 612 C CA . LYS A 1 77 ? -30.648 11.514 48.475 1.00 46.09 77 LYS A CA 1
ATOM 613 C C . LYS A 1 77 ? -30.757 11.397 49.997 1.00 46.09 77 LYS A C 1
ATOM 615 O O . LYS A 1 77 ? -29.802 10.971 50.642 1.00 46.09 77 LYS A O 1
ATOM 620 N N . ARG A 1 78 ? -31.912 11.744 50.582 1.00 50.69 78 ARG A N 1
ATOM 621 C CA . ARG A 1 78 ? -32.117 11.684 52.045 1.00 50.69 78 ARG A CA 1
ATOM 622 C C . ARG A 1 78 ? -31.941 10.275 5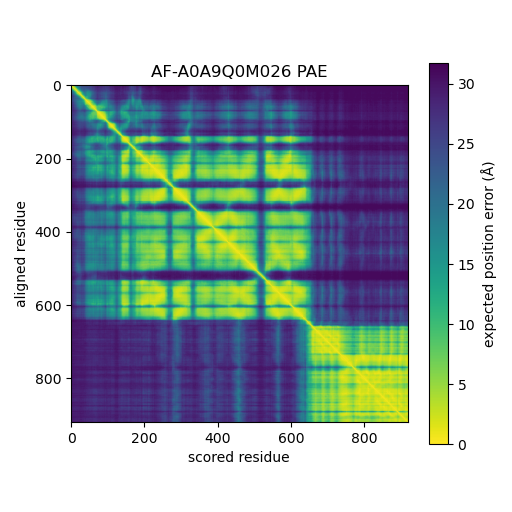2.596 1.00 50.69 78 ARG A C 1
ATOM 624 O O . ARG A 1 78 ? -31.413 10.129 53.692 1.00 50.69 78 ARG A O 1
ATOM 631 N N . TRP A 1 79 ? -32.359 9.257 51.851 1.00 56.22 79 TRP A N 1
ATOM 632 C CA . TRP A 1 79 ? -32.223 7.869 52.272 1.00 56.22 79 TRP A CA 1
ATOM 633 C C . TRP A 1 79 ? -30.766 7.396 52.282 1.00 56.22 79 TRP A C 1
ATOM 635 O O . TRP A 1 79 ? -30.330 6.856 53.295 1.00 56.22 79 TRP A O 1
ATOM 645 N N . VAL A 1 80 ? -29.999 7.645 51.209 1.00 48.59 80 VAL A N 1
ATOM 646 C CA . VAL A 1 80 ? -28.566 7.296 51.153 1.00 48.59 80 VAL A CA 1
ATOM 647 C C . VAL A 1 80 ? -27.826 7.953 52.317 1.00 48.59 80 VAL A C 1
ATOM 649 O O . VAL A 1 80 ? -27.068 7.283 53.010 1.00 48.59 80 VAL A O 1
ATOM 652 N N . TYR A 1 81 ? -28.124 9.224 52.598 1.00 49.84 81 TYR A N 1
ATOM 653 C CA . TYR A 1 81 ? -27.581 9.939 53.751 1.00 49.84 81 TYR A CA 1
ATOM 654 C C . TYR A 1 81 ? -27.969 9.317 55.095 1.00 49.84 81 TYR A C 1
ATOM 656 O O . TYR A 1 81 ? -27.109 9.094 55.943 1.00 49.84 81 TYR A O 1
ATOM 664 N N . GLN A 1 82 ? -29.251 9.014 55.300 1.00 49.91 82 GLN A N 1
ATOM 665 C CA . GLN A 1 82 ? -29.729 8.429 56.553 1.00 49.91 82 GLN A CA 1
ATOM 666 C C . GLN A 1 82 ? -29.175 7.021 56.790 1.00 49.91 82 GLN A C 1
ATOM 668 O O . GLN A 1 82 ? -28.863 6.688 57.931 1.00 49.91 82 GLN A O 1
ATOM 673 N N . ASP A 1 83 ? -29.041 6.194 55.749 1.00 49.31 83 ASP A N 1
ATOM 674 C CA . ASP A 1 83 ? -28.523 4.828 55.886 1.00 49.31 83 ASP A CA 1
ATOM 675 C C . ASP A 1 83 ? -26.993 4.819 56.026 1.00 49.31 83 ASP A C 1
ATOM 677 O O . ASP A 1 83 ? -26.477 4.062 56.846 1.00 49.31 83 ASP A O 1
ATOM 681 N N . LEU A 1 84 ? -26.269 5.705 55.324 1.00 46.59 84 LEU A N 1
ATOM 682 C CA . LEU A 1 84 ? -24.828 5.907 55.528 1.00 46.59 84 LEU A CA 1
ATOM 683 C C . LEU A 1 84 ? -24.524 6.415 56.940 1.00 46.59 84 LEU A C 1
ATOM 685 O O . LEU A 1 84 ? -23.639 5.867 57.593 1.00 46.59 84 LEU A O 1
ATOM 689 N N . GLU A 1 85 ? -25.278 7.392 57.453 1.00 48.41 85 GLU A N 1
ATOM 690 C CA . GLU A 1 85 ? -25.074 7.914 58.811 1.00 48.41 85 GLU A CA 1
ATOM 691 C C . GLU A 1 85 ? -25.455 6.878 59.879 1.00 48.41 85 GLU A C 1
ATOM 693 O O . GLU A 1 85 ? -24.748 6.699 60.871 1.00 48.41 85 GLU A O 1
ATOM 698 N N . LYS A 1 86 ? -26.526 6.107 59.652 1.00 48.12 86 LYS A N 1
ATOM 699 C CA . LYS A 1 86 ? -26.912 4.989 60.523 1.00 48.12 86 LYS A CA 1
ATOM 700 C C . LYS A 1 86 ? -25.857 3.883 60.533 1.00 48.12 86 LYS A C 1
ATOM 702 O O . LYS A 1 86 ? -25.586 3.312 61.587 1.00 48.12 86 LYS A O 1
ATOM 707 N N . HIS A 1 87 ? -25.247 3.593 59.387 1.00 45.47 87 HIS A N 1
ATOM 708 C CA . HIS A 1 87 ? -24.170 2.612 59.269 1.00 45.47 87 HIS A CA 1
ATOM 709 C C . HIS A 1 87 ? -22.868 3.118 59.906 1.00 45.47 87 HIS A C 1
ATOM 711 O O . HIS A 1 87 ? -22.207 2.365 60.619 1.00 45.47 87 HIS A O 1
ATOM 717 N N . ARG A 1 88 ? -22.554 4.414 59.757 1.00 45.59 88 ARG A N 1
ATOM 718 C CA . ARG A 1 88 ? -21.449 5.098 60.451 1.00 45.59 88 ARG A CA 1
ATOM 719 C C . ARG A 1 88 ? -21.593 4.995 61.970 1.00 45.59 88 ARG A C 1
ATOM 721 O O . ARG A 1 88 ? -20.641 4.626 62.652 1.00 45.59 88 ARG A O 1
ATOM 728 N N . LEU A 1 89 ? -22.793 5.245 62.497 1.00 47.94 89 LEU A N 1
ATOM 729 C CA . LEU A 1 89 ? -23.109 5.101 63.922 1.00 47.94 89 LEU A CA 1
ATOM 730 C C . LEU A 1 89 ? -22.974 3.642 64.402 1.00 47.94 89 LEU A C 1
ATOM 732 O O . LEU A 1 89 ? -22.370 3.401 65.444 1.00 47.94 89 LEU A O 1
ATOM 736 N N . GLN A 1 90 ? -23.447 2.665 63.619 1.00 43.59 90 GLN A N 1
ATOM 737 C CA . GLN A 1 90 ? -23.326 1.231 63.938 1.00 43.59 90 GLN A CA 1
ATOM 738 C C . GLN A 1 90 ? -21.880 0.706 63.906 1.00 43.59 90 GLN A C 1
ATOM 740 O O . GLN A 1 90 ? -21.547 -0.223 64.645 1.00 43.59 90 GLN A O 1
ATOM 745 N N . LEU A 1 91 ? -21.024 1.269 63.050 1.00 40.28 91 LEU A N 1
ATOM 746 C CA . LEU A 1 91 ? -19.593 0.955 62.987 1.00 40.28 91 LEU A CA 1
ATOM 747 C C . LEU A 1 91 ? -18.823 1.601 64.152 1.00 40.28 91 LEU A C 1
ATOM 749 O O . LEU A 1 91 ? -17.958 0.956 64.749 1.00 40.28 91 LEU A O 1
ATOM 753 N N . LYS A 1 92 ? -19.215 2.819 64.547 1.00 40.84 92 LYS A N 1
ATOM 754 C CA . LYS A 1 92 ? -18.665 3.541 65.704 1.00 40.84 92 LYS A CA 1
ATOM 755 C C . LYS A 1 92 ? -18.978 2.855 67.041 1.00 40.84 92 LYS A C 1
ATOM 757 O O . LYS A 1 92 ? -18.103 2.760 67.893 1.00 40.84 92 LYS A O 1
ATOM 762 N N . GLU A 1 93 ? -20.181 2.298 67.211 1.00 41.03 93 GLU A N 1
ATOM 763 C CA . GLU A 1 93 ? -20.549 1.481 68.388 1.00 41.03 93 GLU A CA 1
ATOM 764 C C . GLU A 1 93 ? -19.787 0.143 68.472 1.00 41.03 93 GLU A C 1
ATOM 766 O O . GLU A 1 93 ? -19.822 -0.543 69.492 1.00 41.03 93 GLU A O 1
ATOM 771 N N . ALA A 1 94 ? -19.095 -0.246 67.401 1.00 36.12 94 ALA A N 1
ATOM 772 C CA . ALA A 1 94 ? -18.500 -1.561 67.229 1.00 36.12 94 ALA A CA 1
ATOM 773 C C . ALA A 1 94 ? -16.963 -1.602 67.269 1.00 36.12 94 ALA A C 1
ATOM 775 O O . ALA A 1 94 ? -16.392 -2.663 67.011 1.00 36.12 94 ALA A O 1
ATOM 776 N N . GLY A 1 95 ? -16.302 -0.474 67.547 1.00 33.78 95 GLY A N 1
ATOM 777 C CA . GLY A 1 95 ? -14.838 -0.383 67.624 1.00 33.78 95 GLY A CA 1
ATOM 778 C C . GLY A 1 95 ? -14.107 -0.496 66.279 1.00 33.78 95 GLY A C 1
ATOM 779 O O . GLY A 1 95 ? -12.897 -0.682 66.267 1.00 33.78 95 GLY A O 1
ATOM 780 N N . ALA A 1 96 ? -14.813 -0.400 65.145 1.00 36.59 96 ALA A N 1
ATOM 781 C CA . ALA A 1 96 ? -14.215 -0.361 63.811 1.00 36.59 96 ALA A CA 1
ATOM 782 C C . ALA A 1 96 ? -14.464 1.018 63.193 1.00 36.59 96 ALA A C 1
ATOM 784 O O . ALA A 1 96 ? -15.540 1.286 62.659 1.00 36.59 96 ALA A O 1
ATOM 785 N N . ASN A 1 97 ? -13.469 1.897 63.271 1.00 36.03 97 ASN A N 1
ATOM 786 C CA . ASN A 1 97 ? -13.546 3.237 62.704 1.00 36.03 97 ASN A CA 1
ATOM 787 C C . ASN A 1 97 ? -13.304 3.187 61.189 1.00 36.03 97 ASN A C 1
ATOM 789 O O . ASN A 1 97 ? -12.183 3.306 60.720 1.00 36.03 97 ASN A O 1
ATOM 793 N N . LEU A 1 98 ? -14.370 2.976 60.415 1.00 35.84 98 LEU A N 1
ATOM 794 C CA . LEU A 1 98 ? -14.406 3.336 58.996 1.00 35.84 98 LEU A CA 1
ATOM 795 C C . LEU A 1 98 ? -14.989 4.749 58.907 1.00 35.84 98 LEU A C 1
ATOM 797 O O . LEU A 1 98 ? -16.197 4.929 59.069 1.00 35.84 98 LEU A O 1
ATOM 801 N N . PHE A 1 99 ? -14.137 5.746 58.680 1.00 37.19 99 PHE A N 1
ATOM 802 C CA . PHE A 1 99 ? -14.572 7.119 58.437 1.00 37.19 99 PHE A CA 1
ATOM 803 C C . PHE A 1 99 ? -14.562 7.449 56.939 1.00 37.19 99 PHE A C 1
ATOM 805 O O . PHE A 1 99 ? -13.652 7.085 56.200 1.00 37.19 99 PHE A O 1
ATOM 812 N N . TYR A 1 100 ? -15.609 8.153 56.500 1.00 36.16 100 TYR A N 1
ATOM 813 C CA . TYR A 1 100 ? -15.563 9.020 55.323 1.00 36.16 100 TYR A CA 1
ATOM 814 C C . TYR A 1 100 ? -14.676 10.217 55.684 1.00 36.16 100 TYR A C 1
ATOM 816 O O . TYR A 1 100 ? -14.908 10.820 56.734 1.00 36.16 100 TYR A O 1
ATOM 824 N N . ARG A 1 101 ? -13.692 10.583 54.852 1.00 33.41 101 ARG A N 1
ATOM 825 C CA . ARG A 1 101 ? -12.826 11.736 55.148 1.00 33.41 101 ARG A CA 1
ATOM 826 C C . ARG A 1 101 ? -13.689 13.000 55.339 1.00 33.41 101 ARG A C 1
ATOM 828 O O . ARG A 1 101 ? -14.535 13.320 54.496 1.00 33.41 101 ARG A O 1
ATOM 835 N N . ASN A 1 102 ? -13.477 13.631 56.498 1.00 34.19 102 ASN A N 1
ATOM 836 C CA . ASN A 1 102 ? -14.093 14.833 57.080 1.00 34.19 102 ASN A CA 1
ATOM 837 C C . ASN A 1 102 ? -14.624 15.883 56.095 1.00 34.19 102 ASN A C 1
ATOM 839 O O . ASN A 1 102 ? -13.936 16.161 55.118 1.00 34.19 102 ASN A O 1
ATOM 843 N N . GLU A 1 103 ? -15.764 16.510 56.450 1.00 32.56 103 GLU A N 1
ATOM 844 C CA . GLU A 1 103 ? -16.369 17.814 56.043 1.00 32.56 103 GLU A CA 1
ATOM 845 C C . GLU A 1 103 ? -16.451 18.156 54.539 1.00 32.56 103 GLU A C 1
ATOM 847 O O . GLU A 1 103 ? -17.471 18.634 54.047 1.00 32.56 103 GLU A O 1
ATOM 852 N N . THR A 1 104 ? -15.415 17.838 53.782 1.00 36.16 104 THR A N 1
ATOM 853 C CA . THR A 1 104 ? -15.313 17.890 52.330 1.00 36.16 104 THR A CA 1
ATOM 854 C C . THR A 1 104 ? -16.186 16.878 51.615 1.00 36.16 104 THR A C 1
ATOM 856 O O . THR A 1 104 ? -16.567 17.185 50.511 1.00 36.16 104 THR A O 1
ATOM 859 N N . SER A 1 105 ? -16.562 15.724 52.175 1.00 35.91 105 SER A N 1
ATOM 860 C CA . SER A 1 105 ? -17.449 14.765 51.486 1.00 35.91 105 SER A CA 1
ATOM 861 C C . SER A 1 105 ? -18.926 15.176 51.533 1.00 35.91 105 SER A C 1
ATOM 863 O O . SER A 1 105 ? -19.628 15.007 50.541 1.00 35.91 105 SER A O 1
ATOM 865 N N . GLU A 1 106 ? -19.382 15.807 52.621 1.00 35.50 106 GLU A N 1
ATOM 866 C CA . GLU A 1 106 ? -20.674 16.508 52.672 1.00 35.50 106 GLU A CA 1
ATOM 867 C C . GLU A 1 106 ? -20.652 17.769 51.812 1.00 35.50 106 GLU A C 1
ATOM 869 O O . GLU A 1 106 ? -21.591 17.968 51.057 1.00 35.50 106 GLU A O 1
ATOM 874 N N . GLN A 1 107 ? -19.581 18.576 51.846 1.00 35.22 107 GLN A N 1
ATOM 875 C CA . GLN A 1 107 ? -19.416 19.720 50.940 1.00 35.22 107 GLN A CA 1
ATOM 876 C C . GLN A 1 107 ? -19.217 19.301 49.487 1.00 35.22 107 GLN A C 1
ATOM 878 O O . GLN A 1 107 ? -19.595 20.049 48.606 1.00 35.22 107 GLN A O 1
ATOM 883 N N . PHE A 1 108 ? -18.654 18.129 49.216 1.00 37.25 108 PHE A N 1
ATOM 884 C CA . PHE A 1 108 ? -18.468 17.561 47.886 1.00 37.25 108 PHE A CA 1
ATOM 885 C C . PHE A 1 108 ? -19.777 17.002 47.396 1.00 37.25 108 PHE A C 1
ATOM 887 O O . PHE A 1 108 ? -20.137 17.271 46.271 1.00 37.25 108 PHE A O 1
ATOM 894 N N . PHE A 1 109 ? -20.531 16.282 48.221 1.00 39.50 109 PHE A N 1
ATOM 895 C CA . PHE A 1 109 ? -21.854 15.803 47.853 1.00 39.50 109 PHE A CA 1
ATOM 896 C C . PHE A 1 109 ? -22.836 16.979 47.746 1.00 39.50 109 PHE A C 1
ATOM 898 O O . PHE A 1 109 ? -23.609 17.014 46.802 1.00 39.50 109 PHE A O 1
ATOM 905 N N . GLU A 1 110 ? -22.762 17.998 48.609 1.00 38.72 110 GLU A N 1
ATOM 906 C CA . GLU A 1 110 ? -23.464 19.286 48.477 1.00 38.72 110 GLU A CA 1
ATOM 907 C C . GLU A 1 110 ? -22.990 20.077 47.257 1.00 38.72 110 GLU A C 1
ATOM 909 O O . GLU A 1 110 ? -23.844 20.594 46.558 1.00 38.72 110 GLU A O 1
ATOM 914 N N . ALA A 1 111 ? -21.693 20.151 46.943 1.00 35.53 111 ALA A N 1
ATOM 915 C CA . ALA A 1 111 ? -21.149 20.860 45.778 1.00 35.53 111 ALA A CA 1
ATOM 916 C C . ALA A 1 111 ? -21.424 20.109 44.479 1.00 35.53 111 ALA A C 1
ATOM 918 O O . ALA A 1 111 ? -21.662 20.736 43.462 1.00 35.53 111 ALA A O 1
ATOM 919 N N . TYR A 1 112 ? -21.448 18.782 44.510 1.00 40.25 112 TYR A N 1
ATOM 920 C CA . TYR A 1 112 ? -21.766 17.882 43.408 1.00 40.25 112 TYR A CA 1
ATOM 921 C C . TYR A 1 112 ? -23.267 17.854 43.150 1.00 40.25 112 TYR A C 1
ATOM 923 O O . TYR A 1 112 ? -23.692 17.884 42.003 1.00 40.25 112 TYR A O 1
ATOM 931 N N . LEU A 1 113 ? -24.090 17.893 44.198 1.00 40.88 113 LEU A N 1
ATOM 932 C CA . LEU A 1 113 ? -25.531 18.105 44.090 1.00 40.88 113 LEU A CA 1
ATOM 933 C C . LEU A 1 113 ? -25.875 19.553 43.759 1.00 40.88 113 LEU A C 1
ATOM 935 O O . LEU A 1 113 ? -26.850 19.782 43.055 1.00 40.88 113 LEU A O 1
ATOM 939 N N . GLN A 1 114 ? -25.093 20.532 44.214 1.00 37.22 114 GLN A N 1
ATOM 940 C CA . GLN A 1 114 ? -25.199 21.917 43.776 1.00 37.22 114 GLN A CA 1
ATOM 941 C C . GLN A 1 114 ? -24.735 22.038 42.335 1.00 37.22 114 GLN A C 1
ATOM 943 O O . GLN A 1 114 ? -25.390 22.767 41.629 1.00 37.22 114 GLN A O 1
ATOM 948 N N . LEU A 1 115 ? -23.725 21.310 41.854 1.00 36.12 115 LEU A N 1
ATOM 949 C CA . LEU A 1 115 ? -23.286 21.254 40.451 1.00 36.12 115 LEU A CA 1
ATOM 950 C C . LEU A 1 115 ? -24.281 20.493 39.577 1.00 36.12 115 LEU A C 1
ATOM 952 O O . LEU A 1 115 ? -24.553 20.930 38.467 1.00 36.12 115 LEU A O 1
ATOM 956 N N . ALA A 1 116 ? -24.894 19.422 40.077 1.00 37.03 116 ALA A N 1
ATOM 957 C CA . ALA A 1 116 ? -25.995 18.736 39.411 1.00 37.03 116 ALA A CA 1
ATOM 958 C C . ALA A 1 116 ? -27.241 19.639 39.366 1.00 37.03 116 ALA A C 1
ATOM 960 O O . ALA A 1 116 ? -27.853 19.791 38.312 1.00 37.03 116 ALA A O 1
ATOM 961 N N . SER A 1 117 ? -27.570 20.336 40.464 1.00 36.16 117 SER A N 1
ATOM 962 C CA . SER A 1 117 ? -28.681 21.299 40.520 1.00 36.16 117 SER A CA 1
ATOM 963 C C . SER A 1 117 ? -28.380 22.618 39.797 1.00 36.16 117 SER A C 1
ATOM 965 O O . SER A 1 117 ? -29.302 23.242 39.292 1.00 36.16 117 SER A O 1
ATOM 967 N N . ASN A 1 118 ? -27.117 23.044 39.701 1.00 32.69 118 ASN A N 1
ATOM 968 C CA . ASN A 1 118 ? -26.659 24.255 39.013 1.00 32.69 118 ASN A CA 1
ATOM 969 C C . ASN A 1 118 ? -26.417 23.978 37.533 1.00 32.69 118 ASN A C 1
ATOM 971 O O . ASN A 1 118 ? -26.629 24.873 36.735 1.00 32.69 118 ASN A O 1
ATOM 975 N N . GLY A 1 119 ? -26.066 22.753 37.140 1.00 34.81 119 GLY A N 1
ATOM 976 C CA . GLY A 1 119 ? -26.151 22.276 35.760 1.00 34.81 119 GLY A CA 1
ATOM 977 C C . GLY A 1 119 ? -27.604 22.226 35.285 1.00 34.81 119 GLY A C 1
ATOM 978 O O . GLY A 1 119 ? -27.896 22.624 34.162 1.00 34.81 119 GLY A O 1
ATOM 979 N N . LEU A 1 120 ? -28.533 21.868 36.181 1.00 33.47 120 LEU A N 1
ATOM 980 C CA . LEU A 1 120 ? -29.976 22.011 35.963 1.00 33.47 120 LEU A CA 1
ATOM 981 C C . LEU A 1 120 ? -30.443 23.487 35.991 1.00 33.47 120 LEU A C 1
ATOM 983 O O . LEU A 1 120 ? -31.300 23.849 35.193 1.00 33.47 120 LEU A O 1
ATOM 987 N N . LYS A 1 121 ? -29.878 24.376 36.829 1.00 30.34 121 LYS A N 1
ATOM 988 C CA . LYS A 1 121 ? -30.239 25.816 36.897 1.00 30.34 121 LYS A CA 1
ATOM 989 C C . LYS A 1 121 ? -29.539 26.707 35.862 1.00 30.34 121 LYS A C 1
ATOM 991 O O . LYS A 1 121 ? -30.086 27.751 35.534 1.00 30.34 121 LYS A O 1
ATOM 996 N N . HIS A 1 122 ? -28.393 26.325 35.300 1.00 30.16 122 HIS A N 1
ATOM 997 C CA . HIS A 1 122 ? -27.762 27.034 34.175 1.00 30.16 122 HIS A CA 1
ATOM 998 C C . HIS A 1 122 ? -28.553 26.866 32.868 1.00 30.16 122 HIS A C 1
ATOM 1000 O O . HIS A 1 122 ? -28.300 27.592 31.913 1.00 30.16 122 HIS A O 1
ATOM 1006 N N . SER A 1 123 ? -29.569 25.995 32.846 1.00 33.41 123 SER A N 1
ATOM 1007 C CA . SER A 1 123 ? -30.617 26.004 31.817 1.00 33.41 123 SER A CA 1
ATOM 1008 C C . SER A 1 123 ? -31.644 27.142 31.982 1.00 33.41 123 SER A C 1
ATOM 1010 O O . SER A 1 123 ? -32.440 27.367 31.081 1.00 33.41 123 SER A O 1
ATOM 1012 N N . ASN A 1 124 ? -31.601 27.894 33.093 1.00 31.34 124 ASN A N 1
ATOM 1013 C CA . ASN A 1 124 ? -32.435 29.078 33.338 1.00 31.34 124 ASN A CA 1
ATOM 1014 C C . ASN A 1 124 ? -31.682 30.411 33.152 1.00 31.34 124 ASN A C 1
ATOM 1016 O O . ASN A 1 124 ? -32.258 31.462 33.431 1.00 31.34 124 ASN A O 1
ATOM 1020 N N . SER A 1 125 ? -30.417 30.425 32.702 1.00 29.52 125 SER A N 1
ATOM 1021 C CA . SER A 1 125 ? -29.837 31.682 32.205 1.00 29.52 125 SER A CA 1
ATOM 1022 C C . SER A 1 125 ? -30.462 31.993 30.849 1.00 29.52 125 SER A C 1
ATOM 1024 O O . SER A 1 125 ? -30.444 31.125 29.979 1.00 29.52 125 SER A O 1
ATOM 1026 N N . GLU A 1 126 ? -30.982 33.214 30.692 1.00 34.56 126 GLU A N 1
ATOM 1027 C CA . GLU A 1 126 ? -31.814 33.762 29.598 1.00 34.56 126 GLU A CA 1
ATOM 1028 C C . GLU A 1 126 ? -31.269 33.614 28.150 1.00 34.56 126 GLU A C 1
ATOM 1030 O O . GLU A 1 126 ? -31.782 34.237 27.225 1.00 34.56 126 GLU A O 1
ATOM 1035 N N . THR A 1 127 ? -30.246 32.791 27.915 1.00 28.36 127 THR A N 1
ATOM 1036 C CA . THR A 1 127 ? -29.596 32.561 26.617 1.00 28.36 127 THR A CA 1
ATOM 1037 C C . THR A 1 127 ? -29.490 31.090 26.189 1.00 28.36 127 THR A C 1
ATOM 1039 O O . THR A 1 127 ? -29.080 30.839 25.057 1.00 28.36 127 THR A O 1
ATOM 1042 N N . CYS A 1 128 ? -29.886 30.117 27.021 1.00 28.12 128 CYS A N 1
ATOM 1043 C CA . CYS A 1 128 ? -29.983 28.707 26.621 1.00 28.12 128 CYS A CA 1
ATOM 1044 C C . CYS A 1 128 ? -31.454 28.287 26.548 1.00 28.12 128 CYS A C 1
ATOM 1046 O O . CYS A 1 128 ? -32.078 28.039 27.576 1.00 28.12 128 CYS A O 1
ATOM 1048 N N . GLU A 1 129 ? -32.016 28.194 25.339 1.00 26.23 129 GLU A N 1
ATOM 1049 C CA . GLU A 1 129 ? -33.321 27.554 25.147 1.00 26.23 129 GLU A CA 1
ATOM 1050 C C . GLU A 1 129 ? -33.282 26.114 25.701 1.00 26.23 129 GLU A C 1
ATOM 1052 O O . GLU A 1 129 ? -32.309 25.390 25.455 1.00 26.23 129 GLU A O 1
ATOM 1057 N N . PRO A 1 130 ? -34.313 25.666 26.443 1.00 30.97 130 PRO A N 1
ATOM 1058 C CA . PRO A 1 130 ? -34.407 24.281 26.881 1.00 30.97 130 PRO A CA 1
ATOM 1059 C C . PRO A 1 130 ? -34.377 23.365 25.654 1.00 30.97 130 PRO A C 1
ATOM 1061 O O . PRO A 1 130 ? -35.171 23.528 24.728 1.00 30.97 130 PRO A O 1
ATOM 1064 N N . SER A 1 131 ? -33.457 22.394 25.641 1.00 33.97 131 SER A N 1
ATOM 1065 C CA . SER A 1 131 ? -33.418 21.375 24.589 1.00 33.97 131 SER A CA 1
ATOM 1066 C C . SER A 1 131 ? -34.789 20.686 24.527 1.00 33.97 131 SER A C 1
ATOM 1068 O O . SER A 1 131 ? -35.197 20.083 25.522 1.00 33.97 131 SER A O 1
ATOM 1070 N N . PRO A 1 132 ? -35.505 20.717 23.388 1.00 36.78 132 PRO A N 1
ATOM 1071 C CA . PRO A 1 132 ? -36.876 20.204 23.285 1.00 36.78 132 PRO A CA 1
ATOM 1072 C C . PRO A 1 132 ? -36.990 18.674 23.435 1.00 36.78 132 PRO A C 1
ATOM 1074 O O . PRO A 1 132 ? -38.077 18.123 23.285 1.00 36.78 132 PRO A O 1
ATOM 1077 N N . TYR A 1 133 ? -35.884 17.978 23.719 1.00 36.50 133 TYR A N 1
ATOM 1078 C CA . TYR A 1 133 ? -35.787 16.517 23.712 1.00 36.50 133 TYR A CA 1
ATOM 1079 C C . TYR A 1 133 ? -35.677 15.870 25.099 1.00 36.50 133 TYR A C 1
ATOM 1081 O O . TYR A 1 133 ? -35.848 14.659 25.194 1.00 36.50 133 TYR A O 1
ATOM 1089 N N . PHE A 1 134 ? -35.420 16.635 26.165 1.00 37.53 134 PHE A N 1
ATOM 1090 C CA . PHE A 1 134 ? -35.388 16.116 27.536 1.00 37.53 134 PHE A CA 1
ATOM 1091 C C . PHE A 1 134 ? -36.223 17.027 28.444 1.00 37.53 134 PHE A C 1
ATOM 1093 O O . PHE A 1 134 ? -35.763 18.115 28.791 1.00 37.53 134 PHE A O 1
ATOM 1100 N N . PRO A 1 135 ? -37.457 16.641 28.819 1.00 30.06 135 PRO A N 1
ATOM 1101 C CA . PRO A 1 135 ? -38.209 17.395 29.809 1.00 30.06 135 PRO A CA 1
ATOM 1102 C C . PRO A 1 135 ? -37.453 17.373 31.143 1.00 30.06 135 PRO A C 1
ATOM 1104 O O . PRO A 1 135 ? -37.003 16.320 31.592 1.00 30.06 135 PRO A O 1
ATOM 1107 N N . CYS A 1 136 ? -37.328 18.537 31.785 1.00 31.53 136 CYS A N 1
ATOM 1108 C CA . CYS A 1 136 ? -36.817 18.693 33.148 1.00 31.53 136 CYS A CA 1
ATOM 1109 C C . CYS A 1 136 ? -37.787 18.074 34.175 1.00 31.53 136 CYS A C 1
ATOM 1111 O O . CYS A 1 136 ? -38.384 18.776 34.988 1.00 31.53 136 CYS A O 1
ATOM 1113 N N . THR A 1 137 ? -37.984 16.758 34.134 1.00 32.38 137 THR A N 1
ATOM 1114 C CA . THR A 1 137 ? -38.583 15.990 35.227 1.00 32.38 137 THR A CA 1
ATOM 1115 C C . THR A 1 137 ? -37.465 15.506 36.148 1.00 32.38 137 THR A C 1
ATOM 1117 O O . THR A 1 137 ? -36.470 14.965 35.678 1.00 32.38 137 THR A O 1
ATOM 1120 N N . LEU A 1 138 ? -37.633 15.698 37.462 1.00 40.31 138 LEU A N 1
ATOM 1121 C CA . LEU A 1 138 ? -36.708 15.380 38.571 1.00 40.31 138 LEU A CA 1
ATOM 1122 C C . LEU A 1 138 ? -36.285 13.891 38.707 1.00 40.31 138 LEU A C 1
ATOM 1124 O O . LEU A 1 138 ? -35.804 13.459 39.754 1.00 40.31 138 LEU A O 1
ATOM 1128 N N . THR A 1 139 ? -36.470 13.070 37.678 1.00 50.19 139 THR A N 1
ATOM 1129 C CA . THR A 1 139 ? -36.227 11.627 37.695 1.00 50.19 139 THR A CA 1
ATOM 1130 C C . THR A 1 139 ? -34.845 11.304 37.121 1.00 50.19 139 THR A C 1
ATOM 1132 O O . THR A 1 139 ? -34.670 11.304 35.904 1.00 50.19 139 THR A O 1
ATOM 1135 N N . CYS A 1 140 ? -33.862 10.999 37.978 1.00 58.81 140 CYS A N 1
ATOM 1136 C CA . CYS A 1 140 ? -32.556 10.485 37.536 1.00 58.81 140 CYS A CA 1
ATOM 1137 C C . CYS A 1 140 ? -32.701 9.176 36.747 1.00 58.81 140 CYS A C 1
ATOM 1139 O O . CYS A 1 140 ? -33.437 8.283 37.175 1.00 58.81 140 CYS A O 1
ATOM 1141 N N . SER A 1 141 ? -31.958 9.031 35.646 1.00 69.25 141 SER A N 1
ATOM 1142 C CA . SER A 1 141 ? -31.950 7.809 34.827 1.00 69.25 141 SER A CA 1
ATOM 1143 C C . SER A 1 141 ? -31.283 6.625 35.547 1.00 69.25 141 SER A C 1
ATOM 1145 O O . SER A 1 141 ? -30.542 6.802 36.519 1.00 69.25 141 SER A O 1
ATOM 1147 N N . SER A 1 142 ? -31.530 5.393 35.077 1.00 76.44 142 SER A N 1
ATOM 1148 C CA . SER A 1 142 ? -30.912 4.184 35.651 1.00 76.44 142 SER A CA 1
ATOM 1149 C C . SER A 1 142 ? -29.379 4.229 35.576 1.00 76.44 142 SER A C 1
ATOM 1151 O O . SER A 1 142 ? -28.710 3.886 36.550 1.00 76.44 142 SER A O 1
ATOM 1153 N N . LEU A 1 143 ? -28.840 4.744 34.467 1.00 80.19 143 LEU A N 1
ATOM 1154 C CA . LEU A 1 143 ? -27.411 4.966 34.255 1.00 80.19 143 LEU A CA 1
ATOM 1155 C C . LEU A 1 143 ? -26.823 5.950 35.274 1.00 80.19 143 LEU A C 1
ATOM 1157 O O . LEU A 1 143 ? -25.829 5.639 35.923 1.00 80.19 143 LEU A O 1
ATOM 1161 N N . GLN A 1 144 ? -27.462 7.110 35.461 1.00 73.25 144 GLN A N 1
ATOM 1162 C CA . GLN A 1 144 ? -26.998 8.135 36.403 1.00 73.25 144 GLN A CA 1
ATOM 1163 C C . GLN A 1 144 ? -26.883 7.588 37.823 1.00 73.25 144 GLN A C 1
ATOM 1165 O O . GLN A 1 144 ? -25.870 7.793 38.488 1.00 73.25 144 GLN A O 1
ATOM 1170 N N . ARG A 1 145 ? -27.898 6.842 38.279 1.00 74.56 145 ARG A N 1
ATOM 1171 C CA . ARG A 1 145 ? -27.887 6.224 39.612 1.00 74.56 145 ARG A CA 1
ATOM 1172 C C . ARG A 1 145 ? -26.715 5.255 39.774 1.00 74.56 145 ARG A C 1
ATOM 1174 O O . ARG A 1 145 ? -26.041 5.282 40.800 1.00 74.56 145 ARG A O 1
ATOM 1181 N N . GLN A 1 146 ? -26.458 4.426 38.765 1.00 79.19 146 GLN A N 1
ATOM 1182 C CA . GLN A 1 146 ? -25.374 3.443 38.793 1.00 79.19 146 GLN A CA 1
ATOM 1183 C C . GLN A 1 146 ? -23.992 4.102 38.763 1.00 79.19 146 GLN A C 1
ATOM 1185 O O . GLN A 1 146 ? -23.134 3.714 39.553 1.00 79.19 146 GLN A O 1
ATOM 1190 N N . THR A 1 147 ? -23.785 5.124 37.926 1.00 74.75 147 THR A N 1
ATOM 1191 C CA . THR A 1 147 ? -22.519 5.871 37.883 1.00 74.75 147 THR A CA 1
ATOM 1192 C C . THR A 1 147 ? -22.257 6.610 39.196 1.00 74.75 147 THR A C 1
ATOM 1194 O O . THR A 1 147 ? -21.136 6.585 39.691 1.00 74.75 147 THR A O 1
ATOM 1197 N N . ILE A 1 148 ? -23.280 7.204 39.821 1.00 72.12 148 ILE A N 1
ATOM 1198 C CA . ILE A 1 148 ? -23.128 7.847 41.137 1.00 72.12 148 ILE A CA 1
ATOM 1199 C C . ILE A 1 148 ? -22.683 6.824 42.187 1.00 72.12 148 ILE A C 1
ATOM 1201 O O . ILE A 1 148 ? -21.731 7.074 42.922 1.00 72.12 148 ILE A O 1
ATOM 1205 N N . ILE A 1 149 ? -23.331 5.655 42.238 1.00 73.94 149 ILE A N 1
ATOM 1206 C CA . ILE A 1 149 ? -22.935 4.577 43.155 1.00 73.94 149 ILE A CA 1
ATOM 1207 C C . ILE A 1 149 ? -21.497 4.131 42.869 1.00 73.94 149 ILE A C 1
ATOM 1209 O O . ILE A 1 149 ? -20.727 3.944 43.805 1.00 73.94 149 ILE A O 1
ATOM 1213 N N . HIS A 1 150 ? -21.122 3.992 41.597 1.00 77.12 150 HIS A N 1
ATOM 1214 C CA . HIS A 1 150 ? -19.769 3.615 41.199 1.00 77.12 150 HIS A CA 1
ATOM 1215 C C . HIS A 1 150 ? -18.718 4.626 41.675 1.00 77.12 150 HIS A C 1
ATOM 1217 O O . HIS A 1 150 ? -17.741 4.227 42.305 1.00 77.12 150 HIS A O 1
ATOM 1223 N N . ASN A 1 151 ? -18.956 5.921 41.466 1.00 71.62 151 ASN A N 1
ATOM 1224 C CA . ASN A 1 151 ? -18.051 6.978 41.915 1.00 71.62 151 ASN A CA 1
ATOM 1225 C C . ASN A 1 151 ? -17.928 6.994 43.447 1.00 71.62 151 ASN A C 1
ATOM 1227 O O . ASN A 1 151 ? -16.828 7.092 43.977 1.00 71.62 151 ASN A O 1
ATOM 1231 N N . ILE A 1 152 ? -19.036 6.817 44.176 1.00 69.38 152 ILE A N 1
ATOM 1232 C CA . ILE A 1 152 ? -19.013 6.719 45.647 1.00 69.38 152 ILE A CA 1
ATOM 1233 C C . ILE A 1 152 ? -18.155 5.536 46.103 1.00 69.38 152 ILE A C 1
ATOM 1235 O O . ILE A 1 152 ? -17.345 5.662 47.017 1.00 69.38 152 ILE A O 1
ATOM 1239 N N . LEU A 1 153 ? -18.342 4.385 45.460 1.00 69.62 153 LEU A N 1
ATOM 1240 C CA . LEU A 1 153 ? -17.604 3.158 45.730 1.00 69.62 153 LEU A CA 1
ATOM 1241 C C . LEU A 1 153 ? -16.097 3.319 45.444 1.00 69.62 153 LEU A C 1
ATOM 1243 O O . LEU A 1 153 ? -15.274 2.765 46.175 1.00 69.62 153 LEU A O 1
ATOM 1247 N N . GLN A 1 154 ? -15.727 4.101 44.428 1.00 67.06 154 GLN A N 1
ATOM 1248 C CA . GLN A 1 154 ? -14.335 4.449 44.126 1.00 67.06 154 GLN A CA 1
ATOM 1249 C C . GLN A 1 154 ? -13.733 5.466 45.109 1.00 67.06 154 GLN A C 1
ATOM 1251 O O . GLN A 1 154 ? -12.528 5.448 45.325 1.00 67.06 154 GLN A O 1
ATOM 1256 N N . GLU A 1 155 ? -14.535 6.293 45.778 1.00 63.97 155 GLU A N 1
ATOM 1257 C CA . GLU A 1 155 ? -14.040 7.247 46.785 1.00 63.97 155 GLU A CA 1
ATOM 1258 C C . GLU A 1 155 ? -13.864 6.645 48.193 1.00 63.97 155 GLU A C 1
ATOM 1260 O O . GLU A 1 155 ? -13.345 7.298 49.100 1.00 63.97 155 GLU A O 1
ATOM 1265 N N . TRP A 1 156 ? -14.262 5.389 48.416 1.00 62.66 156 TRP A N 1
ATOM 1266 C CA . TRP A 1 156 ? -14.076 4.724 49.710 1.00 62.66 156 TRP A CA 1
ATOM 1267 C C . TRP A 1 156 ? -12.585 4.511 50.022 1.00 62.66 156 TRP A C 1
ATOM 1269 O O . TRP A 1 156 ? -11.888 3.827 49.272 1.00 62.66 156 TRP A O 1
ATOM 1279 N N . ARG A 1 157 ? -12.094 5.045 51.152 1.00 57.12 157 ARG A N 1
ATOM 1280 C CA . ARG A 1 157 ? -10.696 4.932 51.635 1.00 57.12 157 ARG A CA 1
ATOM 1281 C C . ARG A 1 157 ? -10.643 4.454 53.094 1.00 57.12 157 ARG A C 1
ATOM 1283 O O . ARG A 1 157 ? -11.609 4.624 53.830 1.00 57.12 157 ARG A O 1
ATOM 1290 N N . PHE A 1 158 ? -9.542 3.809 53.493 1.00 51.34 158 PHE A N 1
ATOM 1291 C CA . PHE A 1 158 ? -9.303 3.391 54.884 1.00 51.34 158 PHE A CA 1
ATOM 1292 C C . PHE A 1 158 ? -8.633 4.526 55.669 1.00 51.34 158 PHE A C 1
ATOM 1294 O O . PHE A 1 158 ? -7.611 5.046 55.222 1.00 51.34 158 PHE A O 1
ATOM 1301 N N . GLU A 1 159 ? -9.152 4.834 56.856 1.00 43.81 159 GLU A N 1
ATOM 1302 C CA . GLU A 1 159 ? -8.517 5.697 57.859 1.00 43.81 159 GLU A CA 1
ATOM 1303 C C . GLU A 1 159 ? -8.502 4.927 59.191 1.00 43.81 159 GLU A C 1
ATOM 1305 O O . GLU A 1 159 ? -9.479 4.250 59.512 1.00 43.81 159 GLU A O 1
ATOM 1310 N N . ILE A 1 160 ? -7.379 4.938 59.918 1.00 42.56 160 ILE A N 1
ATOM 1311 C CA . ILE A 1 160 ? -7.247 4.270 61.224 1.00 42.56 160 ILE A CA 1
ATOM 1312 C C . ILE A 1 160 ? -7.394 5.338 62.309 1.00 42.56 160 ILE A C 1
ATOM 1314 O O . ILE A 1 160 ? -6.801 6.407 62.202 1.00 42.56 160 ILE A O 1
ATOM 1318 N N . ASP A 1 161 ? -8.161 5.036 63.354 1.00 40.38 161 ASP A N 1
ATOM 1319 C CA . ASP A 1 161 ? -8.210 5.849 64.570 1.00 40.38 161 ASP A CA 1
ATOM 1320 C C . ASP A 1 161 ? -6.906 5.660 65.358 1.00 40.38 161 ASP A C 1
ATOM 1322 O O . ASP A 1 161 ? -6.533 4.530 65.675 1.00 40.38 161 ASP A O 1
ATOM 1326 N N . GLU A 1 162 ? -6.206 6.756 65.662 1.00 39.75 162 GLU A N 1
ATOM 1327 C CA . GLU A 1 162 ? -4.859 6.778 66.268 1.00 39.75 162 GLU A CA 1
ATOM 1328 C C . GLU A 1 162 ? -4.770 6.077 67.644 1.00 39.75 162 GLU A C 1
ATOM 1330 O O . GLU A 1 162 ? -3.685 5.935 68.210 1.00 39.75 162 GLU A O 1
ATOM 1335 N N . SER A 1 163 ? -5.899 5.623 68.192 1.00 39.81 163 SER A N 1
ATOM 1336 C CA . SER A 1 163 ? -6.030 5.048 69.527 1.00 39.81 163 SER A CA 1
ATOM 1337 C C . SER A 1 163 ? -5.767 3.533 69.631 1.00 39.81 163 SER A C 1
ATOM 1339 O O . SER A 1 163 ? -5.532 3.066 70.747 1.00 39.81 163 SER A O 1
ATOM 1341 N N . ASP A 1 164 ? -5.734 2.764 68.528 1.00 42.09 164 ASP A N 1
ATOM 1342 C CA . ASP A 1 164 ? -5.410 1.321 68.573 1.00 42.09 164 ASP A CA 1
ATOM 1343 C C . ASP A 1 164 ? -4.656 0.804 67.317 1.00 42.09 164 ASP A C 1
ATOM 1345 O O . ASP A 1 164 ? -5.262 0.384 66.328 1.00 42.09 164 ASP A O 1
ATOM 1349 N N . PRO A 1 165 ? -3.308 0.794 67.327 1.00 42.47 165 PRO A N 1
ATOM 1350 C CA . PRO A 1 165 ? -2.485 0.416 66.172 1.00 42.47 165 PRO A CA 1
ATOM 1351 C C . PRO A 1 165 ? -2.360 -1.104 65.951 1.00 42.47 165 PRO A C 1
ATOM 1353 O O . PRO A 1 165 ? -1.630 -1.537 65.057 1.00 42.47 165 PRO A O 1
ATOM 1356 N N . THR A 1 166 ? -3.020 -1.942 66.759 1.00 41.59 166 THR A N 1
ATOM 1357 C CA . THR A 1 166 ? -2.730 -3.389 66.807 1.00 41.59 166 THR A CA 1
ATOM 1358 C C . THR A 1 166 ? -3.692 -4.282 66.024 1.00 41.59 166 THR A C 1
ATOM 1360 O O . THR A 1 166 ? -3.424 -5.476 65.873 1.00 41.59 166 THR A O 1
ATOM 1363 N N . SER A 1 167 ? -4.783 -3.748 65.469 1.00 43.91 167 SER A N 1
ATOM 1364 C CA . SER A 1 167 ? -5.886 -4.605 65.022 1.00 43.91 167 SER A CA 1
ATOM 1365 C C . SER A 1 167 ? -5.645 -5.342 63.692 1.00 43.91 167 SER A C 1
ATOM 1367 O O . SER A 1 167 ? -6.185 -6.432 63.537 1.00 43.91 167 SER A O 1
ATOM 1369 N N . PHE A 1 168 ? -4.839 -4.837 62.739 1.00 45.91 168 PHE A N 1
ATOM 1370 C CA . PHE A 1 168 ? -4.613 -5.514 61.438 1.00 45.91 168 PHE A CA 1
ATOM 1371 C C . PHE A 1 168 ? -3.236 -5.209 60.795 1.00 45.91 168 PHE A C 1
ATOM 1373 O O . PHE A 1 168 ? -3.131 -4.307 59.963 1.00 45.91 168 PHE A O 1
ATOM 1380 N N . PRO A 1 169 ? -2.180 -6.003 61.076 1.00 43.56 169 PRO A N 1
ATOM 1381 C CA . PRO A 1 169 ? -0.823 -5.779 60.546 1.00 43.56 169 PRO A CA 1
ATOM 1382 C C . PRO A 1 169 ? -0.707 -5.903 59.019 1.00 43.56 169 PRO A C 1
ATOM 1384 O O . PRO A 1 169 ? 0.195 -5.335 58.418 1.00 43.56 169 PRO A O 1
ATOM 1387 N N . ILE A 1 170 ? -1.617 -6.647 58.379 1.00 46.69 170 ILE A N 1
ATOM 1388 C CA . ILE A 1 170 ? -1.626 -6.835 56.919 1.00 46.69 170 ILE A CA 1
ATOM 1389 C C . ILE A 1 170 ? -2.171 -5.588 56.208 1.00 46.69 170 ILE A C 1
ATOM 1391 O O . ILE A 1 170 ? -1.898 -5.414 55.035 1.00 46.69 170 ILE A O 1
ATOM 1395 N N . LEU A 1 171 ? -2.911 -4.705 56.888 1.00 44.12 171 LEU A N 1
ATOM 1396 C CA . LEU A 1 171 ? -3.505 -3.496 56.296 1.00 44.12 171 LEU A CA 1
ATOM 1397 C C . LEU A 1 171 ? -2.729 -2.209 56.622 1.00 44.12 171 LEU A C 1
ATOM 1399 O O . LEU A 1 171 ? -2.950 -1.196 55.961 1.00 44.12 171 LEU A O 1
ATOM 1403 N N . SER A 1 172 ? -1.784 -2.242 57.567 1.00 42.53 172 SER A N 1
ATOM 1404 C CA . SER A 1 172 ? -0.972 -1.071 57.932 1.00 42.53 172 SER A CA 1
ATOM 1405 C C . SER A 1 172 ? 0.024 -0.649 56.843 1.00 42.53 172 SER A C 1
ATOM 1407 O O . SER A 1 172 ? 0.389 0.518 56.783 1.00 42.53 172 SER A O 1
ATOM 1409 N N . SER A 1 173 ? 0.404 -1.537 55.915 1.00 46.38 173 SER A N 1
ATOM 1410 C CA . SER A 1 173 ? 1.174 -1.162 54.715 1.00 46.38 173 SER A CA 1
ATOM 1411 C C . SER A 1 173 ? 0.313 -0.585 53.579 1.00 46.38 173 SER A C 1
ATOM 1413 O O . SER A 1 173 ? 0.830 -0.324 52.498 1.00 46.38 173 SER A O 1
ATOM 1415 N N . TYR A 1 174 ? -1.003 -0.426 53.782 1.00 47.88 174 TYR A N 1
ATOM 1416 C CA . TYR A 1 174 ? -1.978 -0.077 52.736 1.00 47.88 174 TYR A CA 1
ATOM 1417 C C . TYR A 1 174 ? -2.760 1.220 53.027 1.00 47.88 174 TYR A C 1
ATOM 1419 O O . TYR A 1 174 ? -3.828 1.437 52.442 1.00 47.88 174 TYR A O 1
ATOM 1427 N N . ILE A 1 175 ? -2.226 2.079 53.899 1.00 46.47 175 ILE A N 1
ATOM 1428 C CA . ILE A 1 175 ? -2.835 3.325 54.398 1.00 46.47 175 ILE A CA 1
ATOM 1429 C C . ILE A 1 175 ? -3.003 4.385 53.278 1.00 46.47 175 ILE A C 1
ATOM 1431 O O . ILE A 1 175 ? -2.179 4.487 52.373 1.00 46.47 175 ILE A O 1
ATOM 1435 N N . GLY A 1 176 ? -4.095 5.163 53.329 1.00 44.75 176 GLY A N 1
ATOM 1436 C CA . GLY A 1 176 ? -4.195 6.530 52.779 1.00 44.75 176 GLY A CA 1
ATOM 1437 C C . GLY A 1 176 ? -4.544 6.727 51.296 1.00 44.75 1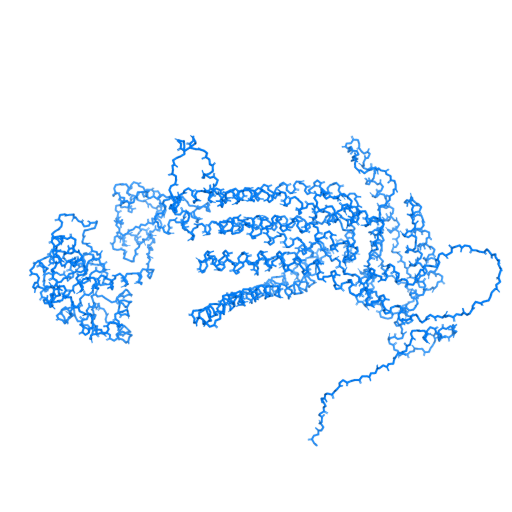76 GLY A C 1
ATOM 1438 O O . GLY A 1 176 ? -5.477 7.462 50.982 1.00 44.75 176 GLY A O 1
ATOM 1439 N N . GLU A 1 177 ? -3.836 6.094 50.359 1.00 48.81 177 GLU A N 1
ATOM 1440 C CA . GLU A 1 177 ? -3.690 6.726 49.025 1.00 48.81 177 GLU A CA 1
ATOM 1441 C C . GLU A 1 177 ? -4.534 6.147 47.877 1.00 48.81 177 GLU A C 1
ATOM 1443 O O . GLU A 1 177 ? -4.753 6.812 46.869 1.00 48.81 177 GLU A O 1
ATOM 1448 N N . VAL A 1 178 ? -5.092 4.940 48.012 1.00 51.56 178 VAL A N 1
ATOM 1449 C CA . VAL A 1 178 ? -5.779 4.234 46.901 1.00 51.56 178 VAL A CA 1
ATOM 1450 C C . VAL A 1 178 ? -7.170 3.752 47.335 1.00 51.56 178 VAL A C 1
ATOM 1452 O O . VAL A 1 178 ? -7.270 3.252 48.464 1.00 51.56 178 VAL A O 1
ATOM 1455 N N . PRO A 1 179 ? -8.199 3.841 46.463 1.00 60.59 179 PRO A N 1
ATOM 1456 C CA . PRO A 1 179 ? -9.545 3.318 46.701 1.00 60.59 179 PRO A CA 1
ATOM 1457 C C . PRO A 1 179 ? -9.576 1.899 47.280 1.00 60.59 179 PRO A C 1
ATOM 1459 O O . PRO A 1 179 ? -8.866 0.998 46.819 1.00 60.59 179 PRO A O 1
ATOM 1462 N N . ILE A 1 180 ? -10.449 1.675 48.267 1.00 64.62 180 ILE A N 1
ATOM 1463 C CA . ILE A 1 180 ? -10.645 0.385 48.947 1.00 64.62 180 ILE A CA 1
ATOM 1464 C C . ILE A 1 180 ? -10.965 -0.708 47.931 1.00 64.62 180 ILE A C 1
ATOM 1466 O O . ILE A 1 180 ? -10.401 -1.797 47.992 1.00 64.62 180 ILE A O 1
ATOM 1470 N N . ILE A 1 181 ? -11.860 -0.430 46.986 1.00 66.69 181 ILE A N 1
ATOM 1471 C CA . ILE A 1 181 ? -12.379 -1.455 46.079 1.00 66.69 181 ILE A CA 1
ATOM 1472 C C . ILE A 1 181 ? -11.311 -1.956 45.115 1.00 66.69 181 ILE A C 1
ATOM 1474 O O . ILE A 1 181 ? -11.187 -3.165 44.946 1.00 66.69 181 ILE A O 1
ATOM 1478 N N . GLU A 1 182 ? -10.492 -1.076 44.539 1.00 64.88 182 GLU A N 1
ATOM 1479 C CA . GLU A 1 182 ? -9.399 -1.501 43.655 1.00 64.88 182 GLU A CA 1
ATOM 1480 C C . GLU A 1 182 ? -8.393 -2.395 44.384 1.00 64.88 182 GLU A C 1
ATOM 1482 O O . GLU A 1 182 ? -7.922 -3.396 43.841 1.00 64.88 182 GLU A O 1
ATOM 1487 N N . LYS A 1 183 ? -8.100 -2.074 45.650 1.00 62.72 183 LYS A N 1
ATOM 1488 C CA . LYS A 1 183 ? -7.256 -2.907 46.512 1.00 62.72 183 LYS A CA 1
ATOM 1489 C C . LYS A 1 183 ? -7.917 -4.254 46.816 1.00 62.72 183 LYS A C 1
ATOM 1491 O O . LYS A 1 183 ? -7.260 -5.284 46.695 1.00 62.72 183 LYS A O 1
ATOM 1496 N N . LEU A 1 184 ? -9.209 -4.278 47.149 1.00 67.62 184 LEU A N 1
ATOM 1497 C CA . LEU A 1 184 ? -9.953 -5.520 47.401 1.00 67.62 184 LEU A CA 1
ATOM 1498 C C . LEU A 1 184 ? -10.052 -6.413 46.155 1.00 67.62 184 LEU A C 1
ATOM 1500 O O . LEU A 1 184 ? -10.038 -7.637 46.291 1.00 67.62 184 LEU A O 1
ATOM 1504 N N . ILE A 1 185 ? -10.111 -5.821 44.959 1.00 69.56 185 ILE A N 1
ATOM 1505 C CA . ILE A 1 185 ? -10.047 -6.544 43.683 1.00 69.56 185 ILE A CA 1
ATOM 1506 C C . ILE A 1 185 ? -8.643 -7.122 43.464 1.00 69.56 185 ILE A C 1
ATOM 1508 O O . ILE A 1 185 ? -8.514 -8.306 43.156 1.00 69.56 185 ILE A O 1
ATOM 1512 N N . LYS A 1 186 ? -7.577 -6.338 43.695 1.00 66.31 186 LYS A N 1
ATOM 1513 C CA . LYS A 1 186 ? -6.182 -6.816 43.585 1.00 66.31 186 LYS A CA 1
ATOM 1514 C C . LYS A 1 186 ? -5.870 -7.967 44.546 1.00 66.31 186 LYS A C 1
ATOM 1516 O O . LYS A 1 186 ? -5.165 -8.896 44.168 1.00 66.31 186 LYS A O 1
ATOM 1521 N N . VAL A 1 187 ? -6.415 -7.927 45.763 1.00 67.69 187 VAL A N 1
ATOM 1522 C CA . VAL A 1 187 ? -6.278 -8.993 46.778 1.00 67.69 187 VAL A CA 1
ATOM 1523 C C . VAL A 1 187 ? -7.257 -10.160 46.521 1.00 67.69 187 VAL A C 1
ATOM 1525 O O . VAL A 1 187 ? -7.286 -11.123 47.278 1.00 67.69 187 VAL A O 1
ATOM 1528 N N . GLN A 1 188 ? -8.044 -10.109 45.436 1.00 70.00 188 GLN A N 1
ATOM 1529 C CA . GLN A 1 188 ? -9.029 -11.125 45.031 1.00 70.00 188 GLN A CA 1
ATOM 1530 C C . GLN A 1 188 ? -10.138 -11.397 46.066 1.00 70.00 188 GLN A C 1
ATOM 1532 O O . GLN A 1 188 ? -10.778 -12.447 46.042 1.00 70.00 188 GLN A O 1
ATOM 1537 N N . LEU A 1 189 ? -10.413 -10.441 46.960 1.00 66.94 189 LEU A N 1
ATOM 1538 C CA . LEU A 1 189 ? -11.532 -10.513 47.910 1.00 66.94 189 LEU A CA 1
ATOM 1539 C C . LEU A 1 189 ? -12.861 -10.148 47.247 1.00 66.94 189 LEU A C 1
ATOM 1541 O O . LEU A 1 189 ? -13.902 -10.723 47.563 1.00 66.94 189 LEU A O 1
ATOM 1545 N N . ILE A 1 190 ? -12.819 -9.189 46.324 1.00 72.88 190 ILE A N 1
ATOM 1546 C CA . ILE A 1 190 ? -13.924 -8.860 45.428 1.00 72.88 190 ILE A CA 1
ATOM 1547 C C . ILE A 1 190 ? -13.537 -9.371 44.047 1.00 72.88 190 ILE A C 1
ATOM 1549 O O . ILE A 1 190 ? -12.520 -8.959 43.500 1.00 72.88 190 ILE A O 1
ATOM 1553 N N . GLN A 1 191 ? -14.348 -10.260 43.474 1.00 73.50 191 GLN A N 1
ATOM 1554 C CA . GLN A 1 191 ? -14.050 -10.807 42.152 1.00 73.50 191 GLN A CA 1
ATOM 1555 C C . GLN A 1 191 ? -14.312 -9.778 41.044 1.00 73.50 191 GLN A C 1
ATOM 1557 O O . GLN A 1 191 ? -13.450 -9.564 40.197 1.00 73.50 191 GLN A O 1
ATOM 1562 N N . LYS A 1 192 ? -15.503 -9.161 41.036 1.00 76.44 192 LYS A N 1
ATOM 1563 C CA . LYS A 1 192 ? -15.933 -8.157 40.049 1.00 76.44 192 LYS A CA 1
ATOM 1564 C C . LYS A 1 192 ? -16.990 -7.221 40.637 1.00 76.44 192 LYS A C 1
ATOM 1566 O O . LYS A 1 192 ? -17.763 -7.631 41.502 1.00 76.44 192 LYS A O 1
ATOM 1571 N N . VAL A 1 193 ? -17.052 -5.999 40.112 1.00 83.06 193 VAL A N 1
ATOM 1572 C CA . VAL A 1 193 ? -18.121 -5.022 40.358 1.00 83.06 193 VAL A CA 1
ATOM 1573 C C . VAL A 1 193 ? -18.679 -4.617 38.997 1.00 83.06 193 VAL A C 1
ATOM 1575 O O . VAL A 1 193 ? -17.916 -4.169 38.148 1.00 83.06 193 VAL A O 1
ATOM 1578 N N . PHE A 1 194 ? -19.979 -4.800 38.774 1.00 85.81 194 PHE A N 1
ATOM 1579 C CA . PHE A 1 194 ? -20.638 -4.494 37.501 1.00 85.81 194 PHE A CA 1
ATOM 1580 C C . PHE A 1 194 ? -22.066 -3.974 37.754 1.00 85.81 194 PHE A C 1
ATOM 1582 O O . PHE A 1 194 ? -22.679 -4.353 38.760 1.00 85.81 194 PHE A O 1
ATOM 1589 N N . PRO A 1 195 ? -22.596 -3.082 36.899 1.00 87.44 195 PRO A N 1
ATOM 1590 C CA . PRO A 1 195 ? -23.974 -2.623 36.991 1.00 87.44 195 PRO A CA 1
ATOM 1591 C C . PRO A 1 195 ? -24.942 -3.667 36.420 1.00 87.44 195 PRO A C 1
ATOM 1593 O O . PRO A 1 195 ? -24.600 -4.409 35.504 1.00 87.44 195 PRO A O 1
ATOM 1596 N N . LEU A 1 196 ? -26.168 -3.702 36.949 1.00 86.56 196 LEU A N 1
ATOM 1597 C CA . LEU A 1 196 ? -27.212 -4.616 36.473 1.00 86.56 196 LEU A CA 1
ATOM 1598 C C . LEU A 1 196 ? -27.999 -4.025 35.295 1.00 86.56 196 LEU A C 1
ATOM 1600 O O . LEU A 1 196 ? -28.259 -2.809 35.249 1.00 86.56 196 LEU A O 1
ATOM 1604 N N . HIS A 1 197 ? -28.437 -4.885 34.376 1.00 86.94 197 HIS A N 1
ATOM 1605 C CA . HIS A 1 197 ? -29.378 -4.507 33.324 1.00 86.94 197 HIS A CA 1
ATOM 1606 C C . HIS A 1 197 ? -30.777 -4.230 33.888 1.00 86.94 197 HIS A C 1
ATOM 1608 O O . HIS A 1 197 ? -31.290 -4.959 34.735 1.00 86.94 197 HIS A O 1
ATOM 1614 N N . HIS A 1 198 ? -31.434 -3.185 33.385 1.00 85.00 198 HIS A N 1
ATOM 1615 C CA . HIS A 1 198 ? -32.881 -3.015 33.552 1.00 85.00 198 HIS A CA 1
ATOM 1616 C C . HIS A 1 198 ? -33.578 -3.759 32.405 1.00 85.00 198 HIS A C 1
ATOM 1618 O O . HIS A 1 198 ? -33.196 -3.530 31.261 1.00 85.00 198 HIS A O 1
ATOM 1624 N N . GLU A 1 199 ? -34.496 -4.685 32.707 1.00 81.31 199 GLU A N 1
ATOM 1625 C CA . GLU A 1 199 ? -35.093 -5.596 31.708 1.00 81.31 199 GLU A CA 1
ATOM 1626 C C . GLU A 1 199 ? -36.015 -4.862 30.738 1.00 81.31 199 GLU A C 1
ATOM 1628 O O . GLU A 1 199 ? -35.787 -4.955 29.538 1.00 81.31 199 GLU A O 1
ATOM 1633 N N . ASP A 1 200 ? -36.946 -4.052 31.248 1.00 83.62 200 ASP A N 1
ATOM 1634 C CA . ASP A 1 200 ? -37.898 -3.306 30.414 1.00 83.62 200 ASP A CA 1
ATOM 1635 C C . ASP A 1 200 ? -37.172 -2.386 29.413 1.00 83.62 200 ASP A C 1
ATOM 1637 O O . ASP A 1 200 ? -37.383 -2.465 28.206 1.00 83.62 200 ASP A O 1
ATOM 1641 N N . ASP A 1 201 ? -36.218 -1.584 29.905 1.00 83.88 201 ASP A N 1
ATOM 1642 C CA . ASP A 1 201 ? -35.413 -0.671 29.078 1.00 83.88 201 ASP A CA 1
ATOM 1643 C C . ASP A 1 201 ? -34.572 -1.437 28.035 1.00 83.88 201 ASP A C 1
ATOM 1645 O O . ASP A 1 201 ? -34.309 -0.937 26.938 1.00 83.88 201 ASP A O 1
ATOM 1649 N N . LEU A 1 202 ? -34.089 -2.634 28.392 1.00 87.56 202 LEU A N 1
ATOM 1650 C CA . LEU A 1 202 ? -33.263 -3.460 27.515 1.00 87.56 202 LEU A CA 1
ATOM 1651 C C . LEU A 1 202 ? -34.104 -4.139 26.435 1.00 87.56 202 LEU A C 1
ATOM 1653 O O . LEU A 1 202 ? -33.645 -4.251 25.300 1.00 87.56 202 LEU A O 1
ATOM 1657 N N . ASP A 1 203 ? -35.308 -4.593 26.766 1.00 86.56 203 ASP A N 1
ATOM 1658 C CA . ASP A 1 203 ? -36.226 -5.212 25.815 1.00 86.56 203 ASP A CA 1
ATOM 1659 C C . ASP A 1 203 ? -36.758 -4.179 24.814 1.00 86.56 203 ASP A C 1
ATOM 1661 O O . ASP A 1 203 ? -36.724 -4.435 23.606 1.00 86.56 203 ASP A O 1
ATOM 1665 N N . ASP A 1 204 ? -37.055 -2.959 25.268 1.00 86.50 204 ASP A N 1
ATOM 1666 C CA . ASP A 1 204 ? -37.339 -1.817 24.392 1.00 86.50 204 ASP A CA 1
ATOM 1667 C C . ASP A 1 204 ? -36.168 -1.521 23.437 1.00 86.50 204 ASP A C 1
ATOM 1669 O O . ASP A 1 204 ? -36.362 -1.260 22.242 1.00 86.50 204 ASP A O 1
ATOM 1673 N N . LEU A 1 205 ? -34.923 -1.583 23.926 1.00 88.50 205 LEU A N 1
ATOM 1674 C CA . LEU A 1 205 ? -33.725 -1.433 23.093 1.00 88.50 205 LEU A CA 1
ATOM 1675 C C . LEU A 1 205 ? -33.568 -2.595 22.103 1.00 88.50 205 LEU A C 1
ATOM 1677 O O . LEU A 1 205 ? -33.286 -2.353 20.929 1.00 88.50 205 LEU A O 1
ATOM 1681 N N . LYS A 1 206 ? -33.800 -3.845 22.510 1.00 89.56 206 LYS A N 1
ATOM 1682 C CA . LYS A 1 206 ? -33.745 -5.005 21.604 1.00 89.56 206 LYS A CA 1
ATOM 1683 C C . LYS A 1 206 ? -34.756 -4.858 20.466 1.00 89.56 206 LYS A C 1
ATOM 1685 O O . LYS A 1 206 ? -34.385 -5.026 19.302 1.00 89.56 206 LYS A O 1
ATOM 1690 N N . GLU A 1 207 ? -35.996 -4.481 20.768 1.00 87.88 207 GLU A N 1
ATOM 1691 C CA . GLU A 1 207 ? -37.032 -4.287 19.750 1.00 87.88 207 GLU A CA 1
ATOM 1692 C C . GLU A 1 207 ? -36.754 -3.082 18.843 1.00 87.88 207 GLU A C 1
ATOM 1694 O O . GLU A 1 207 ? -36.919 -3.162 17.622 1.00 87.88 207 GLU A O 1
ATOM 1699 N N . SER A 1 208 ? -36.339 -1.949 19.416 1.00 86.44 208 SER A N 1
ATOM 1700 C CA . SER A 1 208 ? -36.163 -0.697 18.671 1.00 86.44 208 SER A CA 1
ATOM 1701 C C . SER A 1 208 ? -34.849 -0.607 17.893 1.00 86.44 208 SER A C 1
ATOM 1703 O O . SER A 1 208 ? -34.809 0.079 16.868 1.00 86.44 208 SER A O 1
ATOM 1705 N N . TRP A 1 209 ? -33.796 -1.297 18.339 1.00 88.38 209 TRP A N 1
ATOM 1706 C CA . TRP A 1 209 ? -32.437 -1.151 17.814 1.00 88.38 209 TRP A CA 1
ATOM 1707 C C . TRP A 1 209 ? -31.888 -2.420 17.156 1.00 88.38 209 TRP A C 1
ATOM 1709 O O . TRP A 1 209 ? -31.341 -2.331 16.054 1.00 88.38 209 TRP A O 1
ATOM 1719 N N . VAL A 1 210 ? -32.055 -3.589 17.786 1.00 85.00 210 VAL A N 1
ATOM 1720 C CA . VAL A 1 210 ? -31.497 -4.862 17.286 1.00 85.00 210 VAL A CA 1
ATOM 1721 C C . VAL A 1 210 ? -32.411 -5.481 16.224 1.00 85.00 210 VAL A C 1
ATOM 1723 O O . VAL A 1 210 ? -31.954 -5.824 15.136 1.00 85.00 210 VAL A O 1
ATOM 1726 N N . CYS A 1 211 ? -33.716 -5.587 16.496 1.00 82.12 211 CYS A N 1
ATOM 1727 C CA . CYS A 1 211 ? -34.665 -6.258 15.601 1.00 82.12 211 CYS A CA 1
ATOM 1728 C C . CYS A 1 211 ? -35.064 -5.415 14.376 1.00 82.12 211 CYS A C 1
ATOM 1730 O O . CYS A 1 211 ? -35.372 -5.964 13.315 1.00 82.12 211 CYS A O 1
ATOM 1732 N N . LYS A 1 212 ? -35.051 -4.080 14.479 1.00 84.06 212 LYS A N 1
ATOM 1733 C CA . LYS A 1 212 ? -35.397 -3.185 13.361 1.00 84.06 212 LYS A CA 1
ATOM 1734 C C . LYS A 1 212 ? -34.189 -2.903 12.466 1.00 84.06 212 LYS A C 1
ATOM 1736 O O . LYS A 1 212 ? -33.592 -1.830 12.493 1.00 84.06 212 LYS A O 1
ATOM 1741 N N . PHE A 1 213 ? -33.873 -3.863 11.600 1.00 74.88 213 PHE A N 1
ATOM 1742 C CA . PHE A 1 213 ? -32.669 -3.831 10.761 1.00 74.88 213 PHE A CA 1
ATOM 1743 C C . PHE A 1 213 ? -32.528 -2.556 9.899 1.00 74.88 213 PHE A C 1
ATOM 1745 O O . PHE A 1 213 ? -31.436 -1.998 9.803 1.00 74.88 213 PHE A O 1
ATOM 1752 N N . LEU A 1 214 ? -33.630 -2.045 9.332 1.00 74.94 214 LEU A N 1
ATOM 1753 C CA . LEU A 1 214 ? -33.644 -0.897 8.406 1.00 74.94 214 LEU A CA 1
ATOM 1754 C C . LEU A 1 214 ? -33.992 0.459 9.055 1.00 74.94 214 LEU A C 1
ATOM 1756 O O . LEU A 1 214 ? -34.055 1.465 8.348 1.00 74.94 214 LEU A O 1
ATOM 1760 N N . SER A 1 215 ? -34.244 0.529 10.367 1.00 82.06 215 SER A N 1
ATOM 1761 C CA . SER A 1 215 ? -34.592 1.802 11.012 1.00 82.06 215 SER A CA 1
ATOM 1762 C C . SER A 1 215 ? -33.363 2.607 11.432 1.00 82.06 215 SER A C 1
ATOM 1764 O O . SER A 1 215 ? -32.277 2.068 11.664 1.00 82.06 215 SER A O 1
ATOM 1766 N N . SER A 1 216 ? -33.554 3.921 11.582 1.00 84.75 216 SER A N 1
ATOM 1767 C CA . SER A 1 216 ? -32.548 4.792 12.199 1.00 84.75 216 SER A CA 1
ATOM 1768 C C . SER A 1 216 ? -32.255 4.353 13.634 1.00 84.75 216 SER A C 1
ATOM 1770 O O . SER A 1 216 ? -33.142 3.857 14.329 1.00 84.75 216 SER A O 1
ATOM 1772 N N . GLN A 1 217 ? -31.007 4.531 14.066 1.00 89.81 217 GLN A N 1
ATOM 1773 C CA . GLN A 1 217 ? -30.570 4.133 15.402 1.00 89.81 217 GLN A CA 1
ATOM 1774 C C . GLN A 1 217 ? -31.132 5.078 16.480 1.00 89.81 217 GLN A C 1
ATOM 1776 O O . GLN A 1 217 ? -31.074 6.299 16.294 1.00 89.81 217 GLN A O 1
ATOM 1781 N N . PRO A 1 218 ? -31.633 4.557 17.616 1.00 91.81 218 PRO A N 1
ATOM 1782 C CA . PRO A 1 218 ? -32.127 5.371 18.725 1.00 91.81 218 PRO A CA 1
ATOM 1783 C C . PRO A 1 218 ? -30.966 5.900 19.589 1.00 91.81 218 PRO A C 1
ATOM 1785 O O . PRO A 1 218 ? -30.800 5.510 20.742 1.00 91.81 218 PRO A O 1
ATOM 1788 N N . LEU A 1 219 ? -30.144 6.797 19.027 1.00 90.44 219 LEU A N 1
ATOM 1789 C CA . LEU A 1 219 ? -28.898 7.283 19.648 1.00 90.44 219 LEU A CA 1
ATOM 1790 C C . LEU A 1 219 ? -29.096 7.877 21.052 1.00 90.44 219 LEU A C 1
ATOM 1792 O O . LEU A 1 219 ? -28.261 7.667 21.925 1.00 90.44 219 LEU A O 1
ATOM 1796 N N . ASP A 1 220 ? -30.196 8.594 21.285 1.00 88.12 220 ASP A N 1
ATOM 1797 C CA . ASP A 1 220 ? -30.473 9.208 22.589 1.00 88.12 220 ASP A CA 1
ATOM 1798 C C . ASP A 1 220 ? -30.822 8.167 23.661 1.00 88.12 220 ASP A C 1
ATOM 1800 O O . ASP A 1 220 ? -30.355 8.267 24.796 1.00 88.12 220 ASP A O 1
ATOM 1804 N N . THR A 1 221 ? -31.577 7.128 23.295 1.00 88.31 221 THR A N 1
ATOM 1805 C CA . THR A 1 221 ? -31.892 6.010 24.194 1.00 88.31 221 THR A CA 1
ATOM 1806 C C . THR A 1 221 ? -30.625 5.224 24.526 1.00 88.31 221 THR A C 1
ATOM 1808 O O . THR A 1 221 ? -30.371 4.943 25.697 1.00 88.31 221 THR A O 1
ATOM 1811 N N . ILE A 1 222 ? -29.774 4.967 23.525 1.00 89.81 222 ILE A N 1
ATOM 1812 C CA . ILE A 1 222 ? -28.465 4.321 23.709 1.00 89.81 222 ILE A CA 1
ATOM 1813 C C . ILE A 1 222 ? -27.596 5.146 24.670 1.00 89.81 222 ILE A C 1
ATOM 1815 O O . ILE A 1 222 ? -27.070 4.596 25.637 1.00 89.81 222 ILE A O 1
ATOM 1819 N N . ALA A 1 223 ? -27.507 6.466 24.469 1.00 87.00 223 ALA A N 1
ATOM 1820 C CA . ALA A 1 223 ? -26.746 7.363 25.341 1.00 87.00 223 ALA A CA 1
ATOM 1821 C C . ALA A 1 223 ? -27.265 7.350 26.784 1.00 87.00 223 ALA A C 1
ATOM 1823 O O . ALA A 1 223 ? -26.476 7.332 27.727 1.00 87.00 223 ALA A O 1
ATOM 1824 N N . SER A 1 224 ? -28.587 7.321 26.962 1.00 84.94 224 SER A N 1
ATOM 1825 C CA . SER A 1 224 ? -29.211 7.292 28.286 1.00 84.94 224 SER A CA 1
ATOM 1826 C C . SER A 1 224 ? -29.033 5.962 29.030 1.00 84.94 224 SER A C 1
ATOM 1828 O O . SER A 1 224 ? -29.042 5.961 30.262 1.00 84.94 224 SER A O 1
ATOM 1830 N N . TYR A 1 225 ? -28.853 4.847 28.309 1.00 88.19 225 TYR A N 1
ATOM 1831 C CA . TYR A 1 225 ? -28.769 3.504 28.889 1.00 88.19 225 TYR A CA 1
ATOM 1832 C C . TYR A 1 225 ? -27.330 3.005 29.068 1.00 88.19 225 TYR A C 1
ATOM 1834 O O . TYR A 1 225 ? -26.983 2.533 30.152 1.00 88.19 225 TYR A O 1
ATOM 1842 N N . PHE A 1 226 ? -26.499 3.119 28.028 1.00 87.88 226 PHE A N 1
ATOM 1843 C CA . PHE A 1 226 ? -25.114 2.628 27.994 1.00 87.88 226 PHE A CA 1
ATOM 1844 C C . PHE A 1 226 ? -24.070 3.727 28.243 1.00 87.88 226 PHE A C 1
ATOM 1846 O O . PHE A 1 226 ? -22.925 3.428 28.570 1.00 87.88 226 PHE A O 1
ATOM 1853 N N . GLY A 1 227 ? -24.452 5.000 28.123 1.00 86.12 227 GLY A N 1
ATOM 1854 C CA . GLY A 1 227 ? -23.558 6.144 28.289 1.00 86.12 227 GLY A CA 1
ATOM 1855 C C . GLY A 1 227 ? -23.161 6.808 26.975 1.00 86.12 227 GLY A C 1
ATOM 1856 O O . GLY A 1 227 ? -23.344 6.276 25.878 1.00 86.12 227 GLY A O 1
ATOM 1857 N N . SER A 1 228 ? -22.618 8.019 27.093 1.00 84.06 228 SER A N 1
ATOM 1858 C CA . SER A 1 228 ? -22.337 8.889 25.950 1.00 84.06 228 SER A CA 1
ATOM 1859 C C . SER A 1 228 ? -21.181 8.384 25.087 1.00 84.06 228 SER A C 1
ATOM 1861 O O . SER A 1 228 ? -21.273 8.479 23.868 1.00 84.06 228 SER A O 1
ATOM 1863 N N . SER A 1 229 ? -20.134 7.790 25.672 1.00 84.00 229 SER A N 1
ATOM 1864 C CA . SER A 1 229 ? -19.008 7.232 24.900 1.00 84.00 229 SER A CA 1
ATOM 1865 C C . SER A 1 229 ? -19.442 6.140 23.906 1.00 84.00 229 SER A C 1
ATOM 1867 O O . SER A 1 229 ? -19.087 6.206 22.731 1.00 84.00 229 SER A O 1
ATOM 1869 N N . ILE A 1 230 ? -20.276 5.183 24.334 1.00 88.94 230 ILE A N 1
ATOM 1870 C CA . ILE A 1 230 ? -20.804 4.120 23.457 1.00 88.94 230 ILE A CA 1
ATOM 1871 C C . ILE A 1 230 ? -21.761 4.707 22.409 1.00 88.94 230 ILE A C 1
ATOM 1873 O O . ILE A 1 230 ? -21.715 4.341 21.237 1.00 88.94 230 ILE A O 1
ATOM 1877 N N . ALA A 1 231 ? -22.594 5.679 22.787 1.00 90.06 231 ALA A N 1
ATOM 1878 C CA . ALA A 1 231 ? -23.481 6.338 21.831 1.00 90.06 231 ALA A CA 1
ATOM 1879 C C . ALA A 1 231 ? -22.724 7.134 20.752 1.00 90.06 231 ALA A C 1
ATOM 1881 O O . ALA A 1 231 ? -23.176 7.185 19.607 1.00 90.06 231 ALA A O 1
ATOM 1882 N N . ILE A 1 232 ? -21.568 7.726 21.078 1.00 89.88 232 ILE A N 1
ATOM 1883 C CA . ILE A 1 232 ? -20.709 8.404 20.095 1.00 89.88 232 ILE A CA 1
ATOM 1884 C C . ILE A 1 232 ? -20.109 7.401 19.106 1.00 89.88 232 ILE A C 1
ATOM 1886 O O . ILE A 1 232 ? -20.049 7.712 17.916 1.00 89.88 232 ILE A O 1
ATOM 1890 N N . TYR A 1 233 ? -19.737 6.199 19.555 1.00 91.50 233 TYR A N 1
ATOM 1891 C CA . TYR A 1 233 ? -19.328 5.112 18.660 1.00 91.50 233 TYR A CA 1
ATOM 1892 C C . TYR A 1 233 ? -20.434 4.770 17.652 1.00 91.50 233 TYR A C 1
ATOM 1894 O O . TYR A 1 233 ? -20.214 4.861 16.442 1.00 91.50 233 TYR A O 1
ATOM 1902 N N . PHE A 1 234 ? -21.658 4.515 18.123 1.00 92.88 234 PHE A N 1
ATOM 1903 C CA . PHE A 1 234 ? -22.782 4.210 17.229 1.00 92.88 234 PHE A CA 1
ATOM 1904 C C . PHE A 1 234 ? -23.164 5.375 16.307 1.00 92.88 234 PHE A C 1
ATOM 1906 O O . PHE A 1 234 ? -23.538 5.169 15.148 1.00 92.88 234 PHE A O 1
ATOM 1913 N N . ALA A 1 235 ? -23.022 6.612 16.785 1.00 92.75 235 ALA A N 1
ATOM 1914 C CA . ALA A 1 235 ? -23.185 7.800 15.958 1.00 92.75 235 ALA A CA 1
ATOM 1915 C C . ALA A 1 235 ? -22.088 7.910 14.883 1.00 92.75 235 ALA A C 1
ATOM 1917 O O . ALA A 1 235 ? -22.377 8.346 13.765 1.00 92.75 235 ALA A O 1
ATOM 1918 N N . PHE A 1 236 ? -20.850 7.514 15.199 1.00 93.12 236 PHE A N 1
ATOM 1919 C CA . PHE A 1 236 ? -19.730 7.514 14.260 1.00 93.12 236 PHE A CA 1
ATOM 1920 C C . PHE A 1 236 ? -19.918 6.474 13.167 1.00 93.12 236 PHE A C 1
ATOM 1922 O O . PHE A 1 236 ? -19.840 6.831 11.996 1.00 93.12 236 PHE A O 1
ATOM 1929 N N . ILE A 1 237 ? -20.212 5.221 13.516 1.00 92.69 237 ILE A N 1
ATOM 1930 C CA . ILE A 1 237 ? -20.406 4.163 12.519 1.00 92.69 237 ILE A CA 1
ATOM 1931 C C . ILE A 1 237 ? -21.622 4.446 11.622 1.00 92.69 237 ILE A C 1
ATOM 1933 O O . ILE A 1 237 ? -21.534 4.257 10.410 1.00 92.69 237 ILE A O 1
ATOM 1937 N N . ASP A 1 238 ? -22.720 5.007 12.152 1.00 93.00 238 ASP A N 1
ATOM 1938 C CA . ASP A 1 238 ? -23.864 5.468 11.343 1.00 93.00 238 ASP A CA 1
ATOM 1939 C C . ASP A 1 238 ? -23.449 6.553 10.342 1.00 93.00 238 ASP A C 1
ATOM 1941 O O . ASP A 1 238 ? -23.756 6.487 9.147 1.00 93.00 238 ASP A O 1
ATOM 1945 N N . PHE A 1 239 ? -22.722 7.559 10.833 1.00 94.12 239 PHE A N 1
ATOM 1946 C CA . PHE A 1 239 ? -22.205 8.645 10.016 1.00 94.12 239 PHE A CA 1
ATOM 1947 C C . PHE A 1 239 ? -21.251 8.114 8.940 1.00 94.12 239 PHE A C 1
ATOM 1949 O O . PHE A 1 239 ? -21.435 8.402 7.759 1.00 94.12 239 PHE A O 1
ATOM 1956 N N . TYR A 1 240 ? -20.279 7.293 9.322 1.00 95.06 240 TYR A N 1
ATOM 1957 C CA . TYR A 1 240 ? -19.283 6.718 8.429 1.00 95.06 240 TYR A CA 1
ATOM 1958 C C . TYR A 1 240 ? -19.932 5.864 7.334 1.00 95.06 240 TYR A C 1
ATOM 1960 O O . TYR A 1 240 ? -19.634 6.052 6.156 1.00 95.06 240 TYR A O 1
ATOM 1968 N N . THR A 1 241 ? -20.904 5.020 7.687 1.00 94.31 241 THR A N 1
ATOM 1969 C CA . THR A 1 241 ? -21.663 4.183 6.739 1.00 94.31 241 THR A CA 1
ATOM 1970 C C . THR A 1 241 ? -22.407 5.020 5.704 1.00 94.31 241 THR A C 1
ATOM 1972 O O . THR A 1 241 ? -22.329 4.748 4.507 1.00 94.31 241 THR A O 1
ATOM 1975 N N . LYS A 1 242 ? -23.081 6.096 6.129 1.00 93.75 242 LYS A N 1
ATOM 1976 C CA . LYS A 1 242 ? -23.759 7.020 5.204 1.00 93.75 242 LYS A CA 1
ATOM 1977 C C . LYS A 1 242 ? -22.770 7.737 4.290 1.00 93.75 242 LYS A C 1
ATOM 1979 O O . LYS A 1 242 ? -23.064 7.952 3.118 1.00 93.75 242 LYS A O 1
ATOM 1984 N N . TRP A 1 243 ? -21.594 8.096 4.800 1.00 95.62 243 TRP A N 1
ATOM 1985 C CA . TRP A 1 243 ? -20.559 8.753 4.006 1.00 95.62 243 TRP A CA 1
ATOM 1986 C C . TRP A 1 243 ? -19.819 7.800 3.065 1.00 95.62 243 TRP A C 1
ATOM 1988 O O . TRP A 1 243 ? -19.358 8.259 2.024 1.00 95.62 243 TRP A O 1
ATOM 1998 N N . LEU A 1 244 ? -19.759 6.496 3.349 1.00 94.81 244 LEU A N 1
ATOM 1999 C CA . LEU A 1 244 ? -19.221 5.483 2.433 1.00 94.81 244 LEU A CA 1
ATOM 2000 C C . LEU A 1 244 ? -20.054 5.311 1.153 1.00 94.81 244 LEU A C 1
ATOM 2002 O O . LEU A 1 244 ? -19.542 4.778 0.167 1.00 94.81 244 LEU A O 1
ATOM 2006 N N . LEU A 1 245 ? -21.296 5.806 1.114 1.00 94.06 245 LEU A N 1
ATOM 2007 C CA . LEU A 1 245 ? -22.104 5.804 -0.108 1.00 94.06 245 LEU A CA 1
ATOM 2008 C C . LEU A 1 245 ? -21.415 6.562 -1.249 1.00 94.06 245 LEU A C 1
ATOM 2010 O O . LEU A 1 245 ? -21.396 6.067 -2.370 1.00 94.06 245 LEU A O 1
ATOM 2014 N N . TYR A 1 246 ? -20.800 7.718 -0.978 1.00 93.81 246 TYR A N 1
ATOM 2015 C CA . TYR A 1 246 ? -20.115 8.506 -2.009 1.00 93.81 246 TYR A CA 1
ATOM 2016 C C . TYR A 1 246 ? -18.989 7.718 -2.710 1.00 93.81 246 TYR A C 1
ATOM 2018 O O . TYR A 1 246 ? -19.094 7.514 -3.920 1.00 93.81 246 TYR A O 1
ATOM 2026 N N . PRO A 1 247 ? -17.952 7.212 -2.010 1.00 93.69 247 PRO A N 1
ATOM 2027 C CA . PRO A 1 247 ? -16.895 6.433 -2.648 1.00 93.69 247 PRO A CA 1
ATOM 2028 C C . PRO A 1 247 ? -17.412 5.117 -3.241 1.00 93.69 247 PRO A C 1
ATOM 2030 O O . PRO A 1 247 ? -16.892 4.676 -4.260 1.00 93.69 247 PRO A O 1
ATOM 2033 N N . THR A 1 248 ? -18.479 4.531 -2.686 1.00 92.44 248 THR A N 1
ATOM 2034 C CA . THR A 1 248 ? -19.149 3.359 -3.272 1.00 92.44 248 THR A CA 1
ATOM 2035 C C . THR A 1 248 ? -19.743 3.669 -4.645 1.00 92.44 248 THR A C 1
ATOM 2037 O O . THR A 1 248 ? -19.505 2.924 -5.593 1.00 92.44 248 THR A O 1
ATOM 2040 N N . PHE A 1 249 ? -20.477 4.777 -4.786 1.00 91.06 249 PHE A N 1
ATOM 2041 C CA . PHE A 1 249 ? -21.042 5.190 -6.072 1.00 91.06 249 PHE A CA 1
ATOM 2042 C C . PHE A 1 249 ? -19.954 5.506 -7.098 1.00 91.06 249 PHE A C 1
ATOM 2044 O O . PHE A 1 249 ? -20.047 5.049 -8.234 1.00 91.06 249 PHE A O 1
ATOM 2051 N N . PHE A 1 250 ? -18.907 6.234 -6.701 1.00 87.81 250 PHE A N 1
ATOM 2052 C CA . PHE A 1 250 ? -17.775 6.530 -7.582 1.00 87.81 250 PHE A CA 1
ATOM 2053 C C . PHE A 1 250 ? -17.011 5.263 -7.997 1.00 87.81 250 PHE A C 1
ATOM 2055 O O . PHE A 1 250 ? -16.703 5.099 -9.175 1.00 87.81 250 PHE A O 1
ATOM 2062 N N . GLY A 1 251 ? -16.748 4.343 -7.064 1.00 85.38 251 GLY A N 1
ATOM 2063 C CA . GLY A 1 251 ? -16.077 3.074 -7.349 1.00 85.38 251 GLY A CA 1
ATOM 2064 C C . GLY A 1 251 ? -16.901 2.166 -8.265 1.00 85.38 251 GLY A C 1
ATOM 2065 O O . GLY A 1 251 ? -16.371 1.611 -9.226 1.00 85.38 251 GLY A O 1
ATOM 2066 N N . LEU A 1 252 ? -18.216 2.067 -8.034 1.00 86.06 252 LEU A N 1
ATOM 2067 C CA . LEU A 1 252 ? -19.135 1.343 -8.919 1.00 86.06 252 LEU A CA 1
ATOM 2068 C C . LEU A 1 252 ? -19.196 1.966 -10.313 1.00 86.06 252 LEU A C 1
ATOM 2070 O O . LEU A 1 252 ? -19.173 1.225 -11.297 1.00 86.06 252 LEU A O 1
ATOM 2074 N N . PHE A 1 253 ? -19.251 3.299 -10.390 1.00 84.25 253 PHE A N 1
ATOM 2075 C CA . PHE A 1 253 ? -19.208 4.038 -11.647 1.00 84.25 253 PHE A CA 1
ATOM 2076 C C . PHE A 1 253 ? -17.924 3.741 -12.417 1.00 84.25 253 PHE A C 1
ATOM 2078 O O . PHE A 1 253 ? -18.008 3.456 -13.601 1.00 84.25 253 PHE A O 1
ATOM 2085 N N . LEU A 1 254 ? -16.766 3.733 -11.753 1.00 79.19 254 LEU A N 1
ATOM 2086 C CA . LEU A 1 254 ? -15.475 3.450 -12.378 1.00 79.19 254 LEU A CA 1
ATOM 2087 C C . LEU A 1 254 ? -15.412 2.017 -12.931 1.00 79.19 254 LEU A C 1
ATOM 2089 O O . LEU A 1 254 ? -15.033 1.819 -14.082 1.00 79.19 254 LEU A O 1
ATOM 2093 N N . VAL A 1 255 ? -15.856 1.021 -12.157 1.00 75.12 255 VAL A N 1
ATOM 2094 C CA . VAL A 1 255 ? -15.848 -0.391 -12.588 1.00 75.12 255 VAL A CA 1
ATOM 2095 C C . VAL A 1 255 ? -16.843 -0.663 -13.720 1.00 75.12 255 VAL A C 1
ATOM 2097 O O . VAL A 1 255 ? -16.546 -1.427 -14.635 1.00 75.12 255 VAL A O 1
ATOM 2100 N N . HIS A 1 256 ? -18.018 -0.034 -13.685 1.00 72.62 256 HIS A N 1
ATOM 2101 C CA . HIS A 1 256 ? -19.075 -0.253 -14.677 1.00 72.62 256 HIS A CA 1
ATOM 2102 C C . HIS A 1 256 ? -19.116 0.834 -15.755 1.00 72.62 256 HIS A C 1
ATOM 2104 O O . HIS A 1 256 ? -20.055 0.851 -16.545 1.00 72.62 256 HIS A O 1
ATOM 2110 N N . PHE A 1 257 ? -18.122 1.723 -15.825 1.00 70.94 257 PHE A N 1
ATOM 2111 C CA . PHE A 1 257 ? -18.115 2.880 -16.724 1.00 70.94 257 PHE A CA 1
ATOM 2112 C C . PHE A 1 257 ? -18.359 2.471 -18.182 1.00 70.94 257 PHE A C 1
ATOM 2114 O O . PHE A 1 257 ? -19.256 2.995 -18.838 1.00 70.94 257 PHE A O 1
ATOM 2121 N N . HIS A 1 258 ? -17.643 1.444 -18.646 1.00 61.59 258 HIS A N 1
ATOM 2122 C CA . HIS A 1 258 ? -17.784 0.884 -19.991 1.00 61.59 258 HIS A CA 1
ATOM 2123 C C . HIS A 1 258 ? -19.152 0.226 -20.235 1.00 61.59 258 HIS A C 1
ATOM 2125 O O . HIS A 1 258 ? -19.722 0.363 -21.318 1.00 61.59 258 HIS A O 1
ATOM 2131 N N . LEU A 1 259 ? -19.717 -0.439 -19.221 1.00 59.38 259 LEU A N 1
ATOM 2132 C CA . LEU A 1 259 ? -21.055 -1.033 -19.294 1.00 59.38 259 LEU A CA 1
ATOM 2133 C C . LEU A 1 259 ? -22.140 0.055 -19.362 1.00 59.38 259 LEU A C 1
ATOM 2135 O O . LEU A 1 259 ? -23.054 -0.033 -20.177 1.00 59.38 259 LEU A O 1
ATOM 2139 N N . ILE A 1 260 ? -22.016 1.111 -18.557 1.00 61.69 260 ILE A N 1
ATOM 2140 C CA . ILE A 1 260 ? -22.940 2.251 -18.524 1.00 61.69 260 ILE A CA 1
ATOM 2141 C C . ILE A 1 260 ? -22.898 3.015 -19.851 1.00 61.69 260 ILE A C 1
ATOM 2143 O O . ILE A 1 260 ? -23.952 3.353 -20.385 1.00 61.69 260 ILE A O 1
ATOM 2147 N N . LEU A 1 261 ? -21.707 3.231 -20.422 1.00 60.03 261 LEU A N 1
ATOM 2148 C CA . LEU A 1 261 ? -21.543 3.907 -21.711 1.00 60.03 261 LEU A CA 1
ATOM 2149 C C . LEU A 1 261 ? -22.217 3.130 -22.858 1.00 60.03 261 LEU A C 1
ATOM 2151 O O . LEU A 1 261 ? -22.792 3.744 -23.751 1.00 60.03 261 LEU A O 1
ATOM 2155 N N . SER A 1 262 ? -22.216 1.790 -22.797 1.00 58.19 262 SER A N 1
ATOM 2156 C CA . SER A 1 262 ? -22.881 0.926 -23.790 1.00 58.19 262 SER A CA 1
ATOM 2157 C C . SER A 1 262 ? -24.414 0.890 -23.703 1.00 58.19 262 SER A C 1
ATOM 2159 O O . SER A 1 262 ? -25.065 0.410 -24.628 1.00 58.19 262 SER A O 1
ATOM 2161 N N . LEU A 1 263 ? -25.005 1.405 -22.618 1.00 57.00 263 LEU A N 1
ATOM 2162 C CA . LEU A 1 263 ? -26.460 1.464 -22.412 1.00 57.00 263 LEU A CA 1
ATOM 2163 C C . LEU A 1 263 ? -27.077 2.804 -22.854 1.00 57.00 263 LEU A C 1
ATOM 2165 O O . LEU A 1 263 ? -28.301 2.956 -22.818 1.00 57.00 263 LEU A O 1
ATOM 2169 N N . ILE A 1 264 ? -26.262 3.783 -23.265 1.00 61.28 264 ILE A N 1
ATOM 2170 C CA . ILE A 1 264 ? -26.747 5.088 -23.725 1.00 61.28 264 ILE A CA 1
ATOM 2171 C C . ILE A 1 264 ? -27.203 4.974 -25.198 1.00 61.28 264 ILE A C 1
ATOM 2173 O O . ILE A 1 264 ? -26.423 4.531 -26.038 1.00 61.28 264 ILE A O 1
ATOM 2177 N N . PRO A 1 265 ? -28.440 5.384 -25.555 1.00 53.75 265 PRO A N 1
ATOM 2178 C CA . PRO A 1 265 ? -28.950 5.295 -26.927 1.00 53.75 265 PRO A CA 1
ATOM 2179 C C . PRO A 1 265 ? -28.091 6.056 -27.953 1.00 53.75 265 PRO A C 1
ATOM 2181 O O . PRO A 1 265 ? -27.564 7.128 -27.643 1.00 53.75 265 PRO A O 1
ATOM 2184 N N . GLU A 1 266 ? -28.055 5.564 -29.203 1.00 51.00 266 GLU A N 1
ATOM 2185 C CA . GLU A 1 266 ? -27.295 6.077 -30.372 1.00 51.00 266 GLU A CA 1
ATOM 2186 C C . GLU A 1 266 ? -27.291 7.608 -30.567 1.00 51.00 266 GLU A C 1
ATOM 2188 O O . GLU A 1 266 ? -26.372 8.162 -31.167 1.00 51.00 266 GLU A O 1
ATOM 2193 N N . PHE A 1 267 ? -28.273 8.328 -30.024 1.00 46.88 267 PHE A N 1
ATOM 2194 C CA . PHE A 1 267 ? -28.349 9.787 -30.077 1.00 46.88 267 PHE A CA 1
ATOM 2195 C C . PHE A 1 267 ? -27.164 10.505 -29.394 1.00 46.88 267 PHE A C 1
ATOM 2197 O O . PHE A 1 267 ? -26.717 11.545 -29.881 1.00 46.88 267 PHE A O 1
ATOM 2204 N N . PHE A 1 268 ? -26.614 9.954 -28.303 1.00 46.84 268 PHE A N 1
ATOM 2205 C CA . PHE A 1 268 ? -25.477 10.560 -27.588 1.00 46.84 268 PHE A CA 1
ATOM 2206 C C . PHE A 1 268 ? -24.104 10.172 -28.161 1.00 46.84 268 PHE A C 1
ATOM 2208 O O . PHE A 1 268 ? -23.129 10.886 -27.920 1.00 46.84 268 PHE A O 1
ATOM 2215 N N . HIS A 1 269 ? -24.025 9.131 -29.001 1.00 45.62 269 HIS A N 1
ATOM 2216 C CA . HIS A 1 269 ? -22.789 8.722 -29.689 1.00 45.62 269 HIS A CA 1
ATOM 2217 C C . HIS A 1 269 ? -22.227 9.803 -30.633 1.00 45.62 269 HIS A C 1
ATOM 2219 O O . HIS A 1 269 ? -21.062 9.751 -31.011 1.00 45.62 269 HIS A O 1
ATOM 2225 N N . LYS A 1 270 ? -23.026 10.816 -31.003 1.00 38.53 270 LYS A N 1
ATOM 2226 C CA . LYS A 1 270 ? -22.588 11.927 -31.867 1.00 38.53 270 LYS A CA 1
ATOM 2227 C C . LYS A 1 270 ? -21.830 13.038 -31.122 1.00 38.53 270 LYS A C 1
ATOM 2229 O O . LYS A 1 270 ? -21.146 13.828 -31.765 1.00 38.53 270 LYS A O 1
ATOM 2234 N N . TRP A 1 271 ? -21.956 13.109 -29.794 1.00 43.47 271 TRP A N 1
ATOM 2235 C CA . TRP A 1 271 ? -21.315 14.132 -28.950 1.00 43.47 271 TRP A CA 1
ATOM 2236 C C . TRP A 1 271 ? -20.152 13.591 -28.110 1.00 43.47 271 TRP A C 1
ATOM 2238 O O . TRP A 1 271 ? -19.414 14.376 -27.520 1.00 43.47 271 TRP A O 1
ATOM 2248 N N . ILE A 1 272 ? -19.973 12.269 -28.068 1.00 41.38 272 ILE A N 1
ATOM 2249 C CA . ILE A 1 272 ? -18.912 11.592 -27.322 1.00 41.38 272 ILE A CA 1
ATOM 2250 C C . ILE A 1 272 ? -18.153 10.727 -28.335 1.00 41.38 272 ILE A C 1
ATOM 2252 O O . ILE A 1 272 ? -18.742 9.774 -28.848 1.00 41.38 272 ILE A O 1
ATOM 2256 N N . PRO A 1 273 ? -16.892 11.051 -28.684 1.00 36.75 273 PRO A N 1
ATOM 2257 C CA . PRO A 1 273 ? -16.111 10.231 -29.604 1.00 36.75 273 PRO A CA 1
ATOM 2258 C C . PRO A 1 273 ? -16.057 8.795 -29.080 1.00 36.75 273 PRO A C 1
ATOM 2260 O O . PRO A 1 273 ? -15.815 8.584 -27.896 1.00 36.75 273 PRO A O 1
ATOM 2263 N N . THR A 1 274 ? -16.297 7.817 -29.951 1.00 35.31 274 THR A N 1
ATOM 2264 C CA . THR A 1 274 ? -16.159 6.382 -29.669 1.00 35.31 274 THR A CA 1
ATOM 2265 C C . THR A 1 274 ? -14.768 6.083 -29.108 1.00 35.31 274 THR A C 1
ATOM 2267 O O . THR A 1 274 ? -13.787 6.065 -29.848 1.00 35.31 274 THR A O 1
ATOM 2270 N N . ILE A 1 275 ? -14.699 5.872 -27.793 1.00 41.38 275 ILE A N 1
ATOM 2271 C CA . ILE A 1 275 ? -13.512 5.436 -27.056 1.00 41.38 275 ILE A CA 1
ATOM 2272 C C . ILE A 1 275 ? -13.362 3.927 -27.309 1.00 41.38 275 ILE A C 1
ATOM 2274 O O . ILE A 1 275 ? -14.179 3.124 -26.861 1.00 41.38 275 ILE A O 1
ATOM 2278 N N . SER A 1 276 ? -12.373 3.550 -28.119 1.00 34.41 276 SER A N 1
ATOM 2279 C CA . SER A 1 276 ? -12.043 2.171 -28.502 1.00 34.41 276 SER A CA 1
ATOM 2280 C C . SER A 1 276 ? -11.351 1.420 -27.366 1.00 34.41 276 SER A C 1
ATOM 2282 O O . SER A 1 276 ? -10.427 1.958 -26.781 1.00 34.41 276 SER A O 1
ATOM 2284 N N . ILE A 1 277 ? -11.756 0.180 -27.088 1.00 42.75 277 ILE A N 1
ATOM 2285 C CA . ILE A 1 277 ? -11.322 -0.679 -25.966 1.00 42.75 277 ILE A CA 1
ATOM 2286 C C . ILE A 1 277 ? -9.874 -1.196 -26.153 1.00 42.75 277 ILE A C 1
ATOM 2288 O O . ILE A 1 277 ? -9.636 -2.380 -26.368 1.00 42.75 277 ILE A O 1
ATOM 2292 N N . GLU A 1 278 ? -8.900 -0.298 -26.061 1.00 41.91 278 GLU A N 1
ATOM 2293 C CA . GLU A 1 278 ? -7.488 -0.571 -25.763 1.00 41.91 278 GLU A CA 1
ATOM 2294 C C . GLU A 1 278 ? -7.111 0.368 -24.610 1.00 41.91 278 GLU A C 1
ATOM 2296 O O . GLU A 1 278 ? -7.621 1.477 -24.577 1.00 41.91 278 GLU A O 1
ATOM 2301 N N . SER A 1 279 ? -6.314 -0.065 -23.624 1.00 54.91 279 SER A N 1
ATOM 2302 C CA . SER A 1 279 ? -6.036 0.673 -22.370 1.00 54.91 279 SER A CA 1
ATOM 2303 C C . SER A 1 279 ? -5.884 2.190 -22.579 1.00 54.91 279 SER A C 1
ATOM 2305 O O . SER A 1 279 ? -4.847 2.651 -23.065 1.00 54.91 279 SER A O 1
ATOM 2307 N N . ASN A 1 280 ? -6.930 2.952 -22.245 1.00 64.88 280 ASN A N 1
ATOM 2308 C CA . ASN A 1 280 ? -7.069 4.333 -22.687 1.00 64.88 280 ASN A CA 1
ATOM 2309 C C . ASN A 1 280 ? -6.673 5.325 -21.604 1.00 64.88 280 ASN A C 1
ATOM 2311 O O . ASN A 1 280 ? -7.052 5.199 -20.442 1.00 64.88 280 ASN A O 1
ATOM 2315 N N . LEU A 1 281 ? -6.074 6.424 -22.058 1.00 66.94 281 LEU A N 1
ATOM 2316 C CA . LEU A 1 281 ? -5.867 7.664 -21.311 1.00 66.94 281 LEU A CA 1
ATOM 2317 C C . LEU A 1 281 ? -7.098 8.097 -20.487 1.00 66.94 281 LEU A C 1
ATOM 2319 O O . LEU A 1 281 ? -6.955 8.637 -19.395 1.00 66.94 281 LEU A O 1
ATOM 2323 N N . ALA A 1 282 ? -8.310 7.861 -21.000 1.00 71.56 282 ALA A N 1
ATOM 2324 C CA . ALA A 1 282 ? -9.561 8.202 -20.326 1.00 71.56 282 ALA A CA 1
ATOM 2325 C C . ALA A 1 282 ? -9.766 7.438 -19.006 1.00 71.56 282 ALA A C 1
ATOM 2327 O O . ALA A 1 282 ? -10.196 8.042 -18.023 1.00 71.56 282 ALA A O 1
ATOM 2328 N N . ASP A 1 283 ? -9.418 6.150 -18.963 1.00 73.62 283 ASP A N 1
ATOM 2329 C CA . ASP A 1 283 ? -9.532 5.327 -17.754 1.00 73.62 283 ASP A CA 1
ATOM 2330 C C . ASP A 1 283 ? -8.505 5.757 -16.707 1.00 73.62 283 ASP A C 1
ATOM 2332 O O . ASP A 1 283 ? -8.819 5.858 -15.520 1.00 73.62 283 ASP A O 1
ATOM 2336 N N . ASP A 1 284 ? -7.295 6.102 -17.154 1.00 76.81 284 ASP A N 1
ATOM 2337 C CA . ASP A 1 284 ? -6.240 6.613 -16.281 1.00 76.81 284 ASP A CA 1
ATOM 2338 C C . ASP A 1 284 ? -6.607 7.993 -15.695 1.00 76.81 284 ASP A C 1
ATOM 2340 O O . ASP A 1 284 ? -6.392 8.245 -14.507 1.00 76.81 284 ASP A O 1
ATOM 2344 N N . ILE A 1 285 ? -7.215 8.877 -16.499 1.00 80.38 285 ILE A N 1
ATOM 2345 C CA . ILE A 1 285 ? -7.743 10.172 -16.037 1.00 80.38 285 ILE A CA 1
ATOM 2346 C C . ILE A 1 285 ? -8.886 9.958 -15.04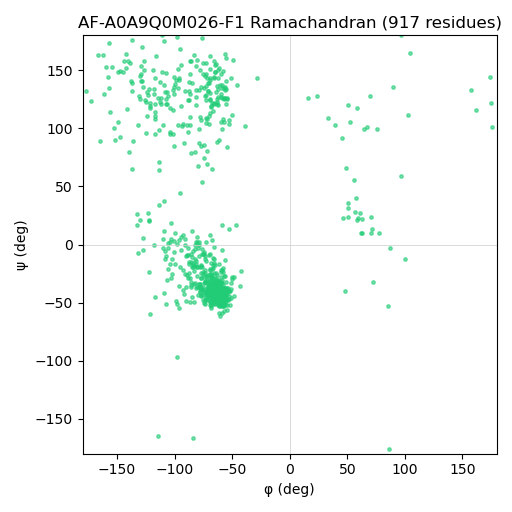1 1.00 80.38 285 ILE A C 1
ATOM 2348 O O . ILE A 1 285 ? -8.926 10.622 -14.005 1.00 80.38 285 ILE A O 1
ATOM 2352 N N . LEU A 1 286 ? -9.813 9.039 -15.325 1.00 81.88 286 LEU A N 1
ATOM 2353 C CA . LEU A 1 286 ? -10.937 8.752 -14.435 1.00 81.88 286 LEU A CA 1
ATOM 2354 C C . LEU A 1 286 ? -10.452 8.220 -13.079 1.00 81.88 286 LEU A C 1
ATOM 2356 O O . LEU A 1 286 ? -10.954 8.645 -12.038 1.00 81.88 286 LEU A O 1
ATOM 2360 N N . LEU A 1 287 ? -9.435 7.356 -13.084 1.00 82.06 287 LEU A N 1
ATOM 2361 C CA . LEU A 1 287 ? -8.783 6.854 -11.877 1.00 82.06 287 LEU A CA 1
ATOM 2362 C C . LEU A 1 287 ? -8.081 7.972 -11.092 1.00 82.06 287 LEU A C 1
ATOM 2364 O O . LEU A 1 287 ? -8.206 8.045 -9.869 1.00 82.06 287 LEU A O 1
ATOM 2368 N N . PHE A 1 288 ? -7.395 8.884 -11.783 1.00 84.44 288 PHE A N 1
ATOM 2369 C CA . PHE A 1 288 ? -6.764 10.049 -11.161 1.00 84.44 288 PHE A CA 1
ATOM 2370 C C . PHE A 1 288 ? -7.797 10.974 -10.494 1.00 84.44 288 PHE A C 1
ATOM 2372 O O . PHE A 1 288 ? -7.640 11.366 -9.335 1.00 84.44 288 PHE A O 1
ATOM 2379 N N . VAL A 1 289 ? -8.901 11.267 -11.190 1.00 86.62 289 VAL A N 1
ATOM 2380 C CA . VAL A 1 289 ? -10.028 12.043 -10.648 1.00 86.62 289 VAL A CA 1
ATOM 2381 C C . VAL A 1 289 ? -10.653 11.333 -9.448 1.00 86.62 289 VAL A C 1
ATOM 2383 O O . VAL A 1 289 ? -10.967 11.985 -8.451 1.00 86.62 289 VAL A O 1
ATOM 2386 N N . PHE A 1 290 ? -10.792 10.008 -9.504 1.00 88.56 290 PHE A N 1
ATOM 2387 C CA . PHE A 1 290 ? -11.295 9.209 -8.392 1.00 88.56 290 PHE A CA 1
ATOM 2388 C C . PHE A 1 290 ? -10.418 9.347 -7.142 1.00 88.56 290 PHE A C 1
ATOM 2390 O O . PHE A 1 290 ? -10.944 9.580 -6.057 1.00 88.56 290 PHE A O 1
ATOM 2397 N N . ILE A 1 291 ? -9.091 9.296 -7.272 1.00 88.69 291 ILE A N 1
ATOM 2398 C CA . ILE A 1 291 ? -8.173 9.447 -6.130 1.00 88.69 291 ILE A CA 1
ATOM 2399 C C . ILE A 1 291 ? -8.285 10.843 -5.509 1.00 88.69 291 ILE A C 1
ATOM 2401 O O . ILE A 1 291 ? -8.365 10.969 -4.286 1.00 88.69 291 ILE A O 1
ATOM 2405 N N . ILE A 1 292 ? -8.367 11.893 -6.332 1.00 89.00 292 ILE A N 1
ATOM 2406 C CA . ILE A 1 292 ? -8.612 13.257 -5.840 1.00 89.00 292 ILE A CA 1
ATOM 2407 C C . ILE A 1 292 ? -9.959 13.326 -5.109 1.00 89.00 292 ILE A C 1
ATOM 2409 O O . ILE A 1 292 ? -10.039 13.884 -4.012 1.00 89.00 292 ILE A O 1
ATOM 2413 N N . ALA A 1 293 ? -11.009 12.719 -5.669 1.00 90.62 293 ALA A N 1
ATOM 2414 C CA . ALA A 1 293 ? -12.323 12.661 -5.038 1.00 90.62 293 ALA A CA 1
ATOM 2415 C C . ALA A 1 293 ? -12.283 11.921 -3.689 1.00 90.62 293 ALA A C 1
ATOM 2417 O O . ALA A 1 293 ? -12.901 12.392 -2.737 1.00 90.62 293 ALA A O 1
ATOM 2418 N N . MET A 1 294 ? -11.513 10.834 -3.569 1.00 90.75 294 MET A N 1
ATOM 2419 C CA . MET A 1 294 ? -11.298 10.106 -2.311 1.00 90.75 294 MET A CA 1
ATOM 2420 C C . MET A 1 294 ? -10.595 10.971 -1.256 1.00 90.75 294 MET A C 1
ATOM 2422 O O . MET A 1 294 ? -11.019 10.997 -0.100 1.00 90.75 294 MET A O 1
ATOM 2426 N N . ILE A 1 295 ? -9.561 11.727 -1.640 1.00 89.88 295 ILE A N 1
ATOM 2427 C CA . ILE A 1 295 ? -8.828 12.627 -0.731 1.00 89.88 295 ILE A CA 1
ATOM 2428 C C . ILE A 1 295 ? -9.737 13.760 -0.230 1.00 89.88 295 ILE A C 1
ATOM 2430 O O . ILE A 1 295 ? -9.769 14.058 0.971 1.00 89.88 295 ILE A O 1
ATOM 2434 N N . ILE A 1 296 ? -10.505 14.373 -1.138 1.00 90.50 296 ILE A N 1
ATOM 2435 C CA . ILE A 1 296 ? -11.484 15.412 -0.792 1.00 90.50 296 ILE A CA 1
ATOM 2436 C C . ILE A 1 296 ? -12.558 14.824 0.122 1.00 90.50 296 ILE A C 1
ATOM 2438 O O . ILE A 1 296 ? -12.861 15.406 1.164 1.00 90.50 296 ILE A O 1
ATOM 2442 N N . TRP A 1 297 ? -13.105 13.660 -0.231 1.00 94.69 297 TRP A N 1
ATOM 2443 C CA . TRP A 1 297 ? -14.112 12.965 0.561 1.00 94.69 297 TRP A CA 1
ATOM 2444 C C . TRP A 1 297 ? -13.623 12.699 1.985 1.00 94.69 297 TRP A C 1
ATOM 2446 O O . TRP A 1 297 ? -14.308 13.093 2.926 1.00 94.69 297 TRP A O 1
ATOM 2456 N N . ALA A 1 298 ? -12.435 12.115 2.162 1.00 92.88 298 ALA A N 1
ATOM 2457 C CA . ALA A 1 298 ? -11.884 11.809 3.481 1.00 92.88 298 ALA A CA 1
ATOM 2458 C C . ALA A 1 298 ? -11.702 13.078 4.324 1.00 92.88 298 ALA A C 1
ATOM 2460 O O . ALA A 1 298 ? -12.129 13.137 5.479 1.00 92.88 298 ALA A O 1
ATOM 2461 N N . SER A 1 299 ? -11.148 14.134 3.722 1.00 90.50 299 SER A N 1
ATOM 2462 C CA . SER A 1 299 ? -10.933 15.420 4.392 1.00 90.50 299 SER A CA 1
ATOM 2463 C C . SER A 1 299 ? -12.253 16.063 4.828 1.00 90.50 299 SER A C 1
ATOM 2465 O O . SER A 1 299 ? -12.392 16.499 5.972 1.00 90.50 299 SER A O 1
ATOM 2467 N N . VAL A 1 300 ? -13.253 16.097 3.941 1.00 93.69 300 VAL A N 1
ATOM 2468 C CA . VAL A 1 300 ? -14.571 16.676 4.234 1.00 93.69 300 VAL A CA 1
ATOM 2469 C C . VAL A 1 300 ? -15.324 15.831 5.263 1.00 93.69 300 VAL A C 1
ATOM 2471 O O . VAL A 1 300 ? -15.902 16.395 6.192 1.00 93.69 300 VAL A O 1
ATOM 2474 N N . MET A 1 301 ? -15.292 14.503 5.139 1.00 94.12 301 MET A N 1
ATOM 2475 C CA . MET A 1 301 ? -15.940 13.568 6.061 1.00 94.12 301 MET A CA 1
ATOM 2476 C C . MET A 1 301 ? -15.418 13.760 7.487 1.00 94.12 301 MET A C 1
ATOM 2478 O O . MET A 1 301 ? -16.215 13.981 8.399 1.00 94.12 301 MET A O 1
ATOM 2482 N N . LEU A 1 302 ? -14.093 13.797 7.673 1.00 92.06 302 LEU A N 1
ATOM 2483 C CA . LEU A 1 302 ? -13.479 13.986 8.991 1.00 92.06 302 LEU A CA 1
ATOM 2484 C C . LEU A 1 302 ? -13.788 15.365 9.590 1.00 92.06 302 LEU A C 1
ATOM 2486 O O . LEU A 1 302 ? -14.065 15.469 10.784 1.00 92.06 302 LEU A O 1
ATOM 2490 N N . GLN A 1 303 ? -13.800 16.433 8.786 1.00 90.81 303 GLN A N 1
ATOM 2491 C CA . GLN A 1 303 ? -14.174 17.770 9.269 1.00 90.81 303 GLN A CA 1
ATOM 2492 C C . GLN A 1 303 ? -15.654 17.846 9.666 1.00 90.81 303 GLN A C 1
ATOM 2494 O O . GLN A 1 303 ? -16.002 18.410 10.706 1.00 90.81 303 GLN A O 1
ATOM 2499 N N . LYS A 1 304 ? -16.544 17.247 8.867 1.00 93.25 304 LYS A N 1
ATOM 2500 C CA . LYS A 1 304 ? -17.975 17.170 9.184 1.00 93.25 304 LYS A CA 1
ATOM 2501 C C . LYS A 1 304 ? -18.231 16.316 10.422 1.00 93.25 304 LYS A C 1
ATOM 2503 O O . LYS A 1 304 ? -19.065 16.708 11.238 1.00 93.25 304 LYS A O 1
ATOM 2508 N N . TRP A 1 305 ? -17.491 15.221 10.595 1.00 92.50 305 TRP A N 1
ATOM 2509 C CA . TRP A 1 305 ? -17.542 14.408 11.805 1.00 92.50 305 TRP A CA 1
ATOM 2510 C C . TRP A 1 305 ? -17.145 15.216 13.039 1.00 92.50 305 TRP A C 1
ATOM 2512 O O . TRP A 1 305 ? -17.915 15.240 13.988 1.00 92.50 305 TRP A O 1
ATOM 2522 N N . LYS A 1 306 ? -16.030 15.962 13.014 1.00 88.19 306 LYS A N 1
ATOM 2523 C CA . LYS A 1 306 ? -15.607 16.813 14.148 1.00 88.19 306 LYS A CA 1
ATOM 2524 C C . LYS A 1 306 ? -16.713 17.760 14.614 1.00 88.19 306 LYS A C 1
ATOM 2526 O O . LYS A 1 306 ? -17.001 17.851 15.805 1.00 88.19 306 LYS A O 1
ATOM 2531 N N . ILE A 1 307 ? -17.367 18.438 13.669 1.00 87.50 307 ILE A N 1
ATOM 2532 C CA . ILE A 1 307 ? -18.469 19.364 13.969 1.00 87.50 307 ILE A CA 1
ATOM 2533 C C . ILE A 1 307 ? -19.666 18.610 14.566 1.00 87.50 307 ILE A C 1
ATOM 2535 O O . ILE A 1 307 ? -20.235 19.033 15.571 1.00 87.50 307 ILE A O 1
ATOM 2539 N N . ARG A 1 308 ? -20.051 17.484 13.954 1.00 89.69 308 ARG A N 1
ATOM 2540 C CA . ARG A 1 308 ? -21.185 16.659 14.394 1.00 89.69 308 ARG A CA 1
ATOM 2541 C C . ARG A 1 308 ? -20.938 16.047 15.776 1.00 89.69 308 ARG A C 1
ATOM 2543 O O . ARG A 1 308 ? -21.836 16.054 16.610 1.00 89.69 308 ARG A O 1
ATOM 2550 N N . CYS A 1 309 ? -19.724 15.567 16.017 1.00 87.56 309 CYS A N 1
ATOM 2551 C CA . CYS A 1 309 ? -19.279 14.999 17.279 1.00 87.56 309 CYS A CA 1
ATOM 2552 C C . CYS A 1 309 ? -19.386 16.030 18.399 1.00 87.56 309 CYS A C 1
ATOM 2554 O O . CYS A 1 309 ? -19.996 15.739 19.421 1.00 87.56 309 CYS A O 1
ATOM 2556 N N . LYS A 1 310 ? -18.911 17.264 18.179 1.00 83.94 310 LYS A N 1
ATOM 2557 C CA . LYS A 1 310 ? -19.061 18.350 19.157 1.00 83.94 310 LYS A CA 1
ATOM 2558 C C . LYS A 1 310 ? -20.525 18.579 19.544 1.00 83.94 310 LYS A C 1
ATOM 2560 O O . LYS A 1 310 ? -20.833 18.666 20.724 1.00 83.94 310 LYS A O 1
ATOM 2565 N N . HIS A 1 311 ? -21.434 18.576 18.568 1.00 86.31 311 HIS A N 1
ATOM 2566 C CA . HIS A 1 311 ? -22.868 18.694 18.841 1.00 86.31 311 HIS A CA 1
ATOM 2567 C C . HIS A 1 311 ? -23.413 17.520 19.676 1.00 86.31 311 HIS A C 1
ATOM 2569 O O . HIS A 1 311 ? -24.271 17.729 20.529 1.00 86.31 311 HIS A O 1
ATOM 2575 N N . PHE A 1 312 ? -22.964 16.282 19.444 1.00 86.81 312 PHE A N 1
ATOM 2576 C CA . PHE A 1 312 ? -23.368 15.135 20.270 1.00 86.81 312 PHE A CA 1
ATOM 2577 C C . PHE A 1 312 ? -22.803 15.214 21.688 1.00 86.81 312 PHE A C 1
ATOM 2579 O O . PHE A 1 312 ? -23.541 14.988 22.644 1.00 86.81 312 PHE A O 1
ATOM 2586 N N . VAL A 1 313 ? -21.530 15.593 21.825 1.00 82.88 313 VAL A N 1
ATOM 2587 C CA . VAL A 1 313 ? -20.883 15.822 23.121 1.00 82.88 313 VAL A CA 1
ATOM 2588 C C . VAL A 1 313 ? -21.643 16.887 23.903 1.00 82.88 313 VAL A C 1
ATOM 2590 O O . VAL A 1 313 ? -22.014 16.629 25.041 1.00 82.88 313 VAL A O 1
ATOM 2593 N N . ASP A 1 314 ? -21.961 18.028 23.288 1.00 80.69 314 ASP A N 1
ATOM 2594 C CA . ASP A 1 314 ? -22.731 19.100 23.927 1.00 80.69 314 ASP A CA 1
ATOM 2595 C C . ASP A 1 314 ? -24.150 18.634 24.303 1.00 80.69 314 ASP A C 1
ATOM 2597 O O . ASP A 1 314 ? -24.615 18.900 25.411 1.00 80.69 314 ASP A O 1
ATOM 2601 N N . ARG A 1 315 ? -24.821 17.872 23.424 1.00 82.12 315 ARG A N 1
ATOM 2602 C CA . ARG A 1 315 ? -26.172 17.330 23.664 1.00 82.12 315 ARG A CA 1
ATOM 2603 C C . ARG A 1 315 ? -26.224 16.349 24.837 1.00 82.12 315 ARG A C 1
ATOM 2605 O O . ARG A 1 315 ? -27.223 16.314 25.551 1.00 82.12 315 ARG A O 1
ATOM 2612 N N . TRP A 1 316 ? -25.181 15.545 25.022 1.00 81.94 316 TRP A N 1
ATOM 2613 C CA . TRP A 1 316 ? -25.122 14.485 26.035 1.00 81.94 316 TRP A CA 1
ATOM 2614 C C . TRP A 1 316 ? -24.257 14.838 27.250 1.00 81.94 316 TRP A C 1
ATOM 2616 O O . TRP A 1 316 ? -24.149 14.035 28.175 1.00 81.94 316 TRP A O 1
ATOM 2626 N N . LYS A 1 317 ? -23.691 16.049 27.290 1.00 71.44 317 LYS A N 1
ATOM 2627 C CA . LYS A 1 317 ? -22.815 16.541 28.362 1.00 71.44 317 LYS A CA 1
ATOM 2628 C C . LYS A 1 317 ? -23.451 16.464 29.749 1.00 71.44 317 LYS A C 1
ATOM 2630 O O . LYS A 1 317 ? -22.757 16.246 30.729 1.00 71.44 317 LYS A O 1
ATOM 2635 N N . CYS A 1 318 ? -24.770 16.633 29.827 1.00 64.31 318 CYS A N 1
ATOM 2636 C CA . CYS A 1 318 ? -25.525 16.635 31.080 1.00 64.31 318 CYS A CA 1
ATOM 2637 C C . CYS A 1 318 ? -26.001 15.241 31.526 1.00 64.31 318 CYS A C 1
ATOM 2639 O O . CYS A 1 318 ? -26.634 15.131 32.574 1.00 64.31 318 CYS A O 1
ATOM 2641 N N . LEU A 1 319 ? -25.755 14.182 30.740 1.00 62.78 319 LEU A N 1
ATOM 2642 C CA . LEU A 1 319 ? -26.192 12.830 31.105 1.00 62.78 319 LEU A CA 1
ATOM 2643 C C . LEU A 1 319 ? -25.396 12.274 32.279 1.00 62.78 319 LEU A C 1
ATOM 2645 O O . LEU A 1 319 ? -25.961 11.545 33.091 1.00 62.78 319 LEU A O 1
ATOM 2649 N N . LEU A 1 320 ? -24.113 12.614 32.365 1.00 63.50 320 LEU A N 1
ATOM 2650 C CA . LEU A 1 320 ? -23.222 12.140 33.409 1.00 63.50 320 LEU A CA 1
ATOM 2651 C C . LEU A 1 320 ? -22.729 13.321 34.249 1.00 63.50 320 LEU A C 1
ATOM 2653 O O . LEU A 1 320 ? -22.531 14.417 33.726 1.00 63.50 320 LEU A O 1
ATOM 2657 N N . PRO A 1 321 ? -22.583 13.121 35.561 1.00 57.97 321 PRO A N 1
ATOM 2658 C CA . PRO A 1 321 ? -22.025 14.133 36.439 1.00 57.97 321 PRO A CA 1
ATOM 2659 C C . PRO A 1 321 ? -20.506 14.266 36.223 1.00 57.97 321 PRO A C 1
ATOM 2661 O O . PRO A 1 321 ? -19.870 13.239 35.987 1.00 57.97 321 PRO A O 1
ATOM 2664 N N . PRO A 1 322 ? -19.933 15.482 36.363 1.00 55.25 322 PRO A N 1
ATOM 2665 C CA . PRO A 1 322 ? -18.521 15.745 36.096 1.00 55.25 322 PRO A CA 1
ATOM 2666 C C . PRO A 1 322 ? -17.613 14.800 36.887 1.00 55.25 322 PRO A C 1
ATOM 2668 O O . PRO A 1 322 ? -17.719 14.709 38.116 1.00 55.25 322 PRO A O 1
ATOM 2671 N N . LYS A 1 323 ? -16.725 14.103 36.176 1.00 52.28 323 LYS A N 1
ATOM 2672 C CA . LYS A 1 323 ? -15.704 13.231 36.753 1.00 52.28 323 LYS A CA 1
ATOM 2673 C C . LYS A 1 323 ? -14.748 14.079 37.590 1.00 52.28 323 LYS A C 1
ATOM 2675 O O . LYS A 1 323 ? -14.192 15.070 37.118 1.00 52.28 323 LYS A O 1
ATOM 2680 N N . VAL A 1 324 ? -14.574 13.702 38.850 1.00 49.31 324 VAL A N 1
ATOM 2681 C CA . VAL A 1 324 ? -13.570 14.316 39.716 1.00 49.31 324 VAL A CA 1
ATOM 2682 C C . VAL A 1 324 ? -12.306 13.515 39.505 1.00 49.31 324 VAL A C 1
ATOM 2684 O O . VAL A 1 324 ? -12.213 12.374 39.949 1.00 49.31 324 VAL A O 1
ATOM 2687 N N . ASP A 1 325 ? -11.383 14.076 38.725 1.00 42.94 325 ASP A N 1
ATOM 2688 C CA . ASP A 1 325 ? -10.084 13.453 38.505 1.00 42.94 325 ASP A CA 1
ATOM 2689 C C . ASP A 1 325 ? -9.444 13.178 39.869 1.00 42.94 325 ASP A C 1
ATOM 2691 O O . ASP A 1 325 ? -9.337 14.073 40.712 1.00 42.94 325 ASP A O 1
ATOM 2695 N N . HIS A 1 326 ? -9.056 11.920 40.094 1.00 42.41 326 HIS A N 1
ATOM 2696 C CA . HIS A 1 326 ? -8.318 11.524 41.280 1.00 42.41 326 HIS A CA 1
ATOM 2697 C C . HIS A 1 326 ? -7.017 12.332 41.314 1.00 42.41 326 HIS A C 1
ATOM 2699 O O . HIS A 1 326 ? -6.052 12.008 40.622 1.00 42.41 326 HIS A O 1
ATOM 2705 N N . PHE A 1 327 ? -6.984 13.401 42.109 1.00 33.34 327 PHE A N 1
ATOM 2706 C CA . PHE A 1 327 ? -5.726 13.978 42.547 1.00 33.34 327 PHE A CA 1
ATOM 2707 C C . PHE A 1 327 ? -5.005 12.873 43.317 1.00 33.34 327 PHE A C 1
ATOM 2709 O O . PHE A 1 327 ? -5.376 12.544 44.445 1.00 33.34 327 PHE A O 1
ATOM 2716 N N . ASN A 1 328 ? -3.983 12.281 42.701 1.00 30.84 328 ASN A N 1
ATOM 2717 C CA . ASN A 1 328 ? -2.911 11.664 43.461 1.00 30.84 328 ASN A CA 1
ATOM 2718 C C . ASN A 1 328 ? -2.253 12.804 44.245 1.00 30.84 328 ASN A C 1
ATOM 2720 O O . ASN A 1 328 ? -1.359 13.476 43.744 1.00 30.84 328 ASN A O 1
ATOM 2724 N N . TYR A 1 329 ? -2.774 13.076 45.439 1.00 31.66 329 TYR A N 1
ATOM 2725 C CA . TYR A 1 329 ? -2.108 13.887 46.446 1.00 31.66 329 TYR A CA 1
ATOM 2726 C C . TYR A 1 329 ? -0.946 13.051 46.991 1.00 31.66 329 TYR A C 1
ATOM 2728 O O . TYR A 1 329 ? -1.062 12.424 48.040 1.00 31.66 329 TYR A O 1
ATOM 2736 N N . GLU A 1 330 ? 0.165 13.012 46.259 1.00 30.55 330 GLU A N 1
ATOM 2737 C CA . GLU A 1 330 ? 1.451 12.988 46.947 1.00 30.55 330 GLU A CA 1
ATOM 2738 C C . GLU A 1 330 ? 1.653 14.406 47.507 1.00 30.55 330 GLU A C 1
ATOM 2740 O O . GLU A 1 330 ? 1.818 15.367 46.764 1.00 30.55 330 GLU A O 1
ATOM 2745 N N . GLU A 1 331 ? 1.546 14.492 48.835 1.00 30.67 331 GLU A N 1
ATOM 2746 C CA . GLU A 1 331 ? 2.043 15.554 49.719 1.00 30.67 331 GLU A CA 1
ATOM 2747 C C . GLU A 1 331 ? 1.449 16.968 49.585 1.00 30.67 331 GLU A C 1
ATOM 2749 O O . GLU A 1 331 ? 1.907 17.824 48.834 1.00 30.67 331 GLU A O 1
ATOM 2754 N N . ASP A 1 332 ? 0.509 17.276 50.483 1.00 26.92 332 ASP A N 1
ATOM 2755 C CA . ASP A 1 332 ? 0.229 18.655 50.884 1.00 26.92 332 ASP A CA 1
ATOM 2756 C C . ASP A 1 332 ? 1.256 19.079 51.954 1.00 26.92 332 ASP A C 1
ATOM 2758 O O . ASP A 1 332 ? 0.994 19.063 53.158 1.00 26.92 332 ASP A O 1
ATOM 2762 N N . HIS A 1 333 ? 2.461 19.445 51.512 1.00 31.86 333 HIS A N 1
ATOM 2763 C CA . HIS A 1 333 ? 3.375 20.266 52.303 1.00 31.86 333 HIS A CA 1
ATOM 2764 C C . HIS A 1 333 ? 3.785 21.507 51.502 1.00 31.86 333 HIS A C 1
ATOM 2766 O O . HIS A 1 333 ? 4.715 21.505 50.710 1.00 31.86 333 HIS A O 1
ATOM 2772 N N . THR A 1 334 ? 3.073 22.605 51.767 1.00 29.91 334 THR A N 1
ATOM 2773 C CA . THR A 1 334 ? 3.595 23.983 51.762 1.00 29.91 334 THR A CA 1
ATOM 2774 C C . THR A 1 334 ? 4.494 24.395 50.587 1.00 29.91 334 THR A C 1
ATOM 2776 O O . THR A 1 334 ? 5.707 24.356 50.714 1.00 29.91 334 THR A O 1
ATOM 2779 N N . LEU A 1 335 ? 3.902 24.949 49.520 1.00 33.81 335 LEU A N 1
ATOM 2780 C CA . LEU A 1 335 ? 4.432 26.071 48.706 1.00 33.81 335 LEU A CA 1
ATOM 2781 C C . LEU A 1 335 ? 5.916 26.053 48.255 1.00 33.81 335 LEU A C 1
ATOM 2783 O O . LEU A 1 335 ? 6.458 27.093 47.877 1.00 33.81 335 LEU A O 1
ATOM 2787 N N . GLY A 1 336 ? 6.551 24.889 48.198 1.00 31.64 336 GLY A N 1
ATOM 2788 C CA . GLY A 1 336 ? 7.904 24.715 47.698 1.00 31.64 336 GLY A CA 1
ATOM 2789 C C . GLY A 1 336 ? 8.183 23.247 47.430 1.00 31.64 336 GLY A C 1
ATOM 2790 O O . GLY A 1 336 ? 8.627 22.567 48.335 1.00 31.64 336 GLY A O 1
ATOM 2791 N N . ASP A 1 337 ? 7.874 22.781 46.216 1.00 32.06 337 ASP A N 1
ATOM 2792 C CA . ASP A 1 337 ? 8.717 21.862 45.435 1.00 32.06 337 ASP A CA 1
ATOM 2793 C C . ASP A 1 337 ? 8.012 21.446 44.129 1.00 32.06 337 ASP A C 1
ATOM 2795 O O . ASP A 1 337 ? 7.208 20.523 44.080 1.00 32.06 337 ASP A O 1
ATOM 2799 N N . ASN A 1 338 ? 8.404 22.077 43.016 1.00 34.53 338 ASN A N 1
ATOM 2800 C CA . ASN A 1 338 ? 8.148 21.595 41.645 1.00 34.53 338 ASN A CA 1
ATOM 2801 C C . ASN A 1 338 ? 8.963 20.319 41.301 1.00 34.53 338 ASN A C 1
ATOM 2803 O O . ASN A 1 338 ? 9.021 19.903 40.146 1.00 34.53 338 ASN A O 1
ATOM 2807 N N . VAL A 1 339 ? 9.641 19.711 42.280 1.00 38.62 339 VAL A N 1
ATOM 2808 C CA . VAL A 1 339 ? 10.702 18.716 42.068 1.00 38.62 339 VAL A CA 1
ATOM 2809 C C . VAL A 1 339 ? 10.141 17.304 41.834 1.00 38.62 339 VAL A C 1
ATOM 2811 O O . VAL A 1 339 ? 10.689 16.561 41.018 1.00 38.62 339 VAL A O 1
ATOM 2814 N N . ASN A 1 340 ? 9.018 16.932 42.462 1.00 35.94 340 ASN A N 1
ATOM 2815 C CA . ASN A 1 340 ? 8.466 15.569 42.369 1.00 35.94 340 ASN A CA 1
ATOM 2816 C C . ASN A 1 340 ? 7.700 15.301 41.053 1.00 35.94 340 ASN A C 1
ATOM 2818 O O . ASN A 1 340 ? 7.852 14.229 40.457 1.00 35.94 340 ASN A O 1
ATOM 2822 N N . GLU A 1 341 ? 6.964 16.283 40.514 1.00 43.03 341 GLU A N 1
ATOM 2823 C CA . GLU A 1 341 ? 6.328 16.156 39.188 1.00 43.03 341 GLU A CA 1
ATOM 2824 C C . GLU A 1 341 ? 7.360 16.122 38.044 1.00 43.03 341 GLU A C 1
ATOM 2826 O O . GLU A 1 341 ? 7.223 15.327 37.102 1.00 43.03 341 GLU A O 1
ATOM 2831 N N . GLU A 1 342 ? 8.436 16.917 38.136 1.00 44.78 342 GLU A N 1
ATOM 2832 C CA . GLU A 1 342 ? 9.535 16.881 37.163 1.00 44.78 342 GLU A CA 1
ATOM 2833 C C . GLU A 1 342 ? 10.249 15.520 37.174 1.00 44.78 342 GLU A C 1
ATOM 2835 O O . GLU A 1 342 ? 10.469 14.936 36.105 1.00 44.78 342 GLU A O 1
ATOM 2840 N N . HIS A 1 343 ? 10.532 14.953 38.355 1.00 41.09 343 HIS A N 1
ATOM 2841 C CA . HIS A 1 343 ? 11.265 13.689 38.473 1.00 41.09 343 HIS A CA 1
ATOM 2842 C C . HIS A 1 343 ? 10.477 12.476 37.931 1.00 41.09 343 HIS A C 1
ATOM 2844 O O . HIS A 1 343 ? 11.058 11.607 37.269 1.00 41.09 343 HIS A O 1
ATOM 2850 N N . SER A 1 344 ? 9.150 12.446 38.124 1.00 57.56 344 SER A N 1
ATOM 2851 C CA . SER A 1 344 ? 8.232 11.446 37.544 1.00 57.56 344 SER A CA 1
ATOM 2852 C C . SER A 1 344 ? 8.152 11.542 36.014 1.00 57.56 344 SER A C 1
ATOM 2854 O O . SER A 1 344 ? 8.162 10.529 35.303 1.00 57.56 344 SER A O 1
ATOM 2856 N N . SER A 1 345 ? 8.135 12.764 35.470 1.00 68.00 345 SER A N 1
ATOM 2857 C CA . SER A 1 345 ? 8.063 12.984 34.022 1.00 68.00 345 SER A CA 1
ATOM 2858 C C . SER A 1 345 ? 9.323 12.524 33.280 1.00 68.00 345 SER A C 1
ATOM 2860 O O . SER A 1 345 ? 9.217 11.935 32.199 1.00 68.00 345 SER A O 1
ATOM 2862 N N . LEU A 1 346 ? 10.499 12.712 33.887 1.00 73.81 346 LEU A N 1
ATOM 2863 C CA . LEU A 1 346 ? 11.787 12.329 33.314 1.00 73.81 346 LEU A CA 1
ATOM 2864 C C . LEU A 1 346 ? 11.964 10.806 33.334 1.00 73.81 346 LEU A C 1
ATOM 2866 O O . LEU A 1 346 ? 12.327 10.221 32.313 1.00 73.81 346 LEU A O 1
ATOM 2870 N N . ASN A 1 347 ? 11.598 10.145 34.436 1.00 80.19 347 ASN A N 1
ATOM 2871 C CA . ASN A 1 347 ? 11.594 8.682 34.522 1.00 80.19 347 ASN A CA 1
ATOM 2872 C C . ASN A 1 347 ? 10.647 8.057 33.486 1.00 80.19 347 ASN A C 1
ATOM 2874 O O . ASN A 1 347 ? 11.028 7.119 32.783 1.00 80.19 347 ASN A O 1
ATOM 2878 N N . ARG A 1 348 ? 9.446 8.626 33.317 1.00 83.06 348 ARG A N 1
ATOM 2879 C CA . ARG A 1 348 ? 8.495 8.208 32.276 1.00 83.06 348 ARG A CA 1
ATOM 2880 C C . ARG A 1 348 ? 9.051 8.431 30.871 1.00 83.06 348 ARG A C 1
ATOM 2882 O O . ARG A 1 348 ? 8.884 7.576 30.004 1.00 83.06 348 ARG A O 1
ATOM 2889 N N . MET A 1 349 ? 9.723 9.554 30.627 1.00 83.44 349 MET A N 1
ATOM 2890 C CA . MET A 1 349 ? 10.355 9.842 29.339 1.00 83.44 349 MET A CA 1
ATOM 2891 C C . MET A 1 349 ? 11.465 8.830 29.027 1.00 83.44 349 MET A C 1
ATOM 2893 O O . MET A 1 349 ? 11.450 8.224 27.957 1.00 83.44 349 MET A O 1
ATOM 2897 N N . VAL A 1 350 ? 12.376 8.587 29.971 1.00 86.69 350 VAL A N 1
ATOM 2898 C CA . VAL A 1 350 ? 13.456 7.598 29.831 1.00 86.69 350 VAL A CA 1
ATOM 2899 C C . VAL A 1 350 ? 12.884 6.203 29.599 1.00 86.69 350 VAL A C 1
ATOM 2901 O O . VAL A 1 350 ? 13.307 5.528 28.664 1.00 86.69 350 VAL A O 1
ATOM 2904 N N . PHE A 1 351 ? 11.873 5.786 30.365 1.00 89.12 351 PHE A N 1
ATOM 2905 C CA . PHE A 1 351 ? 11.223 4.493 30.154 1.00 89.12 351 PHE A CA 1
ATOM 2906 C C . PHE A 1 351 ? 10.613 4.388 28.748 1.00 89.12 351 PHE A C 1
ATOM 2908 O O . PHE A 1 351 ? 10.830 3.401 28.045 1.00 89.12 351 PHE A O 1
ATOM 2915 N N . ARG A 1 352 ? 9.929 5.435 28.271 1.00 88.50 352 ARG A N 1
ATOM 2916 C CA . ARG A 1 352 ? 9.344 5.444 26.923 1.00 88.50 352 ARG A CA 1
ATOM 2917 C C . ARG A 1 352 ? 10.396 5.318 25.822 1.00 88.50 352 ARG A C 1
ATOM 2919 O O . ARG A 1 352 ? 10.225 4.510 24.911 1.00 88.50 352 ARG A O 1
ATOM 2926 N N . TYR A 1 353 ? 11.477 6.093 25.893 1.00 89.25 353 TYR A N 1
ATOM 2927 C CA . TYR A 1 353 ? 12.499 6.098 24.842 1.00 89.25 353 TYR A CA 1
ATOM 2928 C C . TYR A 1 353 ? 13.460 4.908 24.911 1.00 89.25 353 TYR A C 1
ATOM 2930 O O . TYR A 1 353 ? 13.883 4.424 23.864 1.00 89.25 353 TYR A O 1
ATOM 2938 N N . CYS A 1 354 ? 13.789 4.412 26.104 1.00 92.75 354 CYS A N 1
ATOM 2939 C CA . CYS A 1 354 ? 14.764 3.334 26.281 1.00 92.75 354 CYS A CA 1
ATOM 2940 C C . CYS A 1 354 ? 14.139 1.937 26.385 1.00 92.75 354 CYS A C 1
ATOM 2942 O O . CYS A 1 354 ? 14.848 0.955 26.179 1.00 92.75 354 CYS A O 1
ATOM 2944 N N . VAL A 1 355 ? 12.845 1.827 26.699 1.00 93.06 355 VAL A N 1
ATOM 2945 C CA . VAL A 1 355 ? 12.163 0.535 26.885 1.00 93.06 355 VAL A CA 1
ATOM 2946 C C . VAL A 1 355 ? 10.991 0.402 25.921 1.00 93.06 355 VAL A C 1
ATOM 2948 O O . VAL A 1 355 ? 11.011 -0.482 25.065 1.00 93.06 355 VAL A O 1
ATOM 2951 N N . THR A 1 356 ? 10.008 1.303 25.988 1.00 91.75 356 THR A N 1
ATOM 2952 C CA . THR A 1 356 ? 8.783 1.186 25.181 1.00 91.75 356 THR A CA 1
ATOM 2953 C C . THR A 1 356 ? 9.071 1.224 23.683 1.00 91.75 356 THR A C 1
ATOM 2955 O O . THR A 1 356 ? 8.748 0.268 22.984 1.00 91.75 356 THR A O 1
ATOM 2958 N N . PHE A 1 357 ? 9.685 2.290 23.159 1.00 91.25 357 PHE A N 1
ATOM 2959 C CA . PHE A 1 357 ? 9.923 2.403 21.716 1.00 91.25 357 PHE A CA 1
ATOM 2960 C C . PHE A 1 357 ? 10.834 1.300 21.155 1.00 91.25 357 PHE A C 1
ATOM 2962 O O . PHE A 1 357 ? 10.495 0.767 20.097 1.00 91.25 357 PHE A O 1
ATOM 2969 N N . PRO A 1 358 ? 11.920 0.879 21.836 1.00 94.62 358 PRO A N 1
ATOM 2970 C CA . PRO A 1 358 ? 12.696 -0.281 21.410 1.00 94.62 358 PRO A CA 1
ATOM 2971 C C . PRO A 1 358 ? 11.885 -1.578 21.376 1.00 94.62 358 PRO A C 1
ATOM 2973 O O . PRO A 1 358 ? 11.979 -2.311 20.397 1.00 94.62 358 PRO A O 1
ATOM 2976 N N . ILE A 1 359 ? 11.047 -1.852 22.384 1.00 92.94 359 ILE A N 1
ATOM 2977 C CA . ILE A 1 359 ? 10.199 -3.056 22.397 1.00 92.94 359 ILE A CA 1
ATOM 2978 C C . ILE A 1 359 ? 9.180 -3.021 21.254 1.00 92.94 359 ILE A C 1
ATOM 2980 O O . ILE A 1 359 ? 9.013 -4.021 20.555 1.00 92.94 359 ILE A O 1
ATOM 2984 N N . ILE A 1 360 ? 8.553 -1.867 21.005 1.00 90.75 360 ILE A N 1
ATOM 2985 C CA . ILE A 1 360 ? 7.656 -1.686 19.857 1.00 90.75 360 ILE A CA 1
ATOM 2986 C C . ILE A 1 360 ? 8.426 -1.933 18.551 1.00 90.75 360 ILE A C 1
ATOM 2988 O O . ILE A 1 360 ? 7.987 -2.734 17.730 1.00 90.75 360 ILE A O 1
ATOM 2992 N N . GLY A 1 361 ? 9.608 -1.338 18.381 1.00 90.38 361 GLY A N 1
ATOM 2993 C CA . GLY A 1 361 ? 10.454 -1.541 17.201 1.00 90.38 361 GLY A CA 1
ATOM 2994 C C . GLY A 1 361 ? 10.850 -3.005 16.978 1.00 90.38 361 GLY A C 1
ATOM 2995 O O . GLY A 1 361 ? 10.727 -3.512 15.865 1.00 90.38 361 GLY A O 1
ATOM 2996 N N . ILE A 1 362 ? 11.253 -3.715 18.036 1.00 92.38 362 ILE A N 1
ATOM 2997 C CA . ILE A 1 362 ? 11.586 -5.147 17.981 1.00 92.38 362 ILE A CA 1
ATOM 2998 C C . ILE A 1 362 ? 10.353 -5.972 17.600 1.00 92.38 362 ILE A C 1
ATOM 3000 O O . ILE A 1 362 ? 10.441 -6.839 16.734 1.00 92.38 362 ILE A O 1
ATOM 3004 N N . SER A 1 363 ? 9.193 -5.688 18.195 1.00 90.56 363 SER A N 1
ATOM 3005 C CA . SER A 1 363 ? 7.951 -6.406 17.884 1.00 90.56 363 SER A CA 1
ATOM 3006 C C . SER A 1 363 ? 7.531 -6.241 16.419 1.00 90.56 363 SER A C 1
ATOM 3008 O O . SER A 1 363 ? 7.110 -7.205 15.773 1.00 90.56 363 SER A O 1
ATOM 3010 N N . LEU A 1 364 ? 7.726 -5.045 15.860 1.00 88.00 364 LEU A N 1
ATOM 3011 C CA . LEU A 1 364 ? 7.482 -4.750 14.452 1.00 88.00 364 LEU A CA 1
ATOM 3012 C C . LEU A 1 364 ? 8.480 -5.471 13.543 1.00 88.00 364 LEU A C 1
ATOM 3014 O O . LEU A 1 364 ? 8.077 -6.055 12.539 1.00 88.00 364 LEU A O 1
ATOM 3018 N N . ALA A 1 365 ? 9.763 -5.494 13.913 1.00 89.81 365 ALA A N 1
ATOM 3019 C CA . ALA A 1 365 ? 10.792 -6.214 13.168 1.00 89.81 365 ALA A CA 1
ATOM 3020 C C . ALA A 1 365 ? 10.533 -7.730 13.143 1.00 89.81 365 ALA A C 1
ATOM 3022 O O . ALA A 1 365 ? 10.652 -8.354 12.090 1.00 89.81 365 ALA A O 1
ATOM 3023 N N . ILE A 1 366 ? 10.118 -8.317 14.272 1.00 89.81 366 ILE A N 1
ATOM 3024 C CA . ILE A 1 366 ? 9.718 -9.731 14.356 1.00 89.81 366 ILE A CA 1
ATOM 3025 C C . ILE A 1 366 ? 8.525 -9.996 13.439 1.00 89.81 366 ILE A C 1
ATOM 3027 O O . ILE A 1 366 ? 8.548 -10.938 12.652 1.00 89.81 366 ILE A O 1
ATOM 3031 N N . THR A 1 367 ? 7.505 -9.143 13.501 1.00 85.69 367 THR A N 1
ATOM 3032 C CA . THR A 1 367 ? 6.302 -9.271 12.672 1.00 85.69 367 THR A CA 1
ATOM 3033 C C . THR A 1 367 ? 6.641 -9.217 11.181 1.00 85.69 367 THR A C 1
ATOM 3035 O O . THR A 1 367 ? 6.187 -10.061 10.408 1.00 85.69 367 THR A O 1
ATOM 3038 N N . PHE A 1 368 ? 7.511 -8.287 10.778 1.00 85.25 368 PHE A N 1
ATOM 3039 C CA . PHE A 1 368 ? 8.006 -8.198 9.407 1.00 85.25 368 PHE A CA 1
ATOM 3040 C C . PHE A 1 368 ? 8.811 -9.436 8.994 1.00 85.25 368 PHE A C 1
ATOM 3042 O O . PHE A 1 368 ? 8.609 -9.961 7.901 1.00 85.25 368 PHE A O 1
ATOM 3049 N N . ALA A 1 369 ? 9.685 -9.947 9.864 1.00 89.00 369 ALA A N 1
ATOM 3050 C CA . ALA A 1 369 ? 10.452 -11.159 9.589 1.00 89.00 369 ALA A CA 1
ATOM 3051 C C . ALA A 1 369 ? 9.535 -12.378 9.404 1.00 89.00 369 ALA A C 1
ATOM 3053 O O . ALA A 1 369 ? 9.723 -13.156 8.470 1.00 89.00 369 ALA A O 1
ATOM 3054 N N . VAL A 1 370 ? 8.518 -12.537 10.254 1.00 87.44 370 VAL A N 1
ATOM 3055 C CA . VAL A 1 370 ? 7.528 -13.615 10.131 1.00 87.44 370 VAL A CA 1
ATOM 3056 C C . VAL A 1 370 ? 6.762 -13.495 8.813 1.00 87.44 370 VAL A C 1
ATOM 3058 O O . VAL A 1 370 ? 6.677 -14.469 8.068 1.00 87.44 370 VAL A O 1
ATOM 3061 N N . MET A 1 371 ? 6.282 -12.296 8.477 1.00 85.31 371 MET A N 1
ATOM 3062 C CA . MET A 1 371 ? 5.623 -12.017 7.198 1.00 85.31 371 MET A CA 1
ATOM 3063 C C . MET A 1 371 ? 6.518 -12.369 6.000 1.00 85.31 371 MET A C 1
ATOM 3065 O O . MET A 1 371 ? 6.079 -13.066 5.087 1.00 85.31 371 MET A O 1
ATOM 3069 N N . PHE A 1 372 ? 7.777 -11.928 6.008 1.00 86.81 372 PHE A N 1
ATOM 3070 C CA . PHE A 1 372 ? 8.735 -12.203 4.938 1.00 86.81 372 PHE A CA 1
ATOM 3071 C C . PHE A 1 372 ? 8.961 -13.709 4.745 1.00 86.81 372 PHE A C 1
ATOM 3073 O O . PHE A 1 372 ? 8.935 -14.205 3.620 1.00 86.81 372 PHE A O 1
ATOM 3080 N N . ASN A 1 373 ? 9.103 -14.461 5.839 1.00 88.62 373 ASN A N 1
ATOM 3081 C CA . ASN A 1 373 ? 9.237 -15.916 5.777 1.00 88.62 373 ASN A CA 1
ATOM 3082 C C . ASN A 1 373 ? 7.977 -16.599 5.227 1.00 88.62 373 ASN A C 1
ATOM 3084 O O . ASN A 1 373 ? 8.096 -17.544 4.451 1.00 88.62 373 ASN A O 1
ATOM 3088 N N . ILE A 1 374 ? 6.780 -16.110 5.567 1.00 86.75 374 ILE A N 1
ATOM 3089 C CA . ILE A 1 374 ? 5.528 -16.629 4.998 1.00 86.75 374 ILE A CA 1
ATOM 3090 C C . ILE A 1 374 ? 5.454 -16.353 3.498 1.00 86.75 374 ILE A C 1
ATOM 3092 O O . ILE A 1 374 ? 4.995 -17.211 2.753 1.00 86.75 374 ILE A O 1
ATOM 3096 N N . PHE A 1 375 ? 5.933 -15.201 3.026 1.00 85.06 375 PHE A N 1
ATOM 3097 C CA . PHE A 1 375 ? 5.992 -14.932 1.590 1.00 85.06 375 PHE A CA 1
ATOM 3098 C C . PHE A 1 375 ? 7.005 -15.813 0.865 1.00 85.06 375 PHE A C 1
ATOM 3100 O O . PHE A 1 375 ? 6.682 -16.314 -0.207 1.00 85.06 375 PHE A O 1
ATOM 3107 N N . ASN A 1 376 ? 8.170 -16.082 1.456 1.00 87.94 376 ASN A N 1
ATOM 3108 C CA . ASN A 1 376 ? 9.108 -17.060 0.898 1.00 87.94 376 ASN A CA 1
ATOM 3109 C C . ASN A 1 376 ? 8.484 -18.457 0.839 1.00 87.94 376 ASN A C 1
ATOM 3111 O O . ASN A 1 376 ? 8.586 -19.141 -0.178 1.00 87.94 376 ASN A O 1
ATOM 3115 N N . PHE A 1 377 ? 7.785 -18.853 1.905 1.00 88.69 377 PHE A N 1
ATOM 3116 C CA . PHE A 1 377 ? 7.040 -20.103 1.944 1.00 88.69 377 PHE A CA 1
ATOM 3117 C C . PHE A 1 377 ? 5.928 -20.138 0.893 1.00 88.69 377 PHE A C 1
ATOM 3119 O O . PHE A 1 377 ? 5.753 -21.159 0.242 1.00 88.69 377 PHE A O 1
ATOM 3126 N N . GLN A 1 378 ? 5.212 -19.034 0.678 1.00 85.38 378 GLN A N 1
ATOM 3127 C CA . GLN A 1 378 ? 4.195 -18.933 -0.363 1.00 85.38 378 GLN A CA 1
ATOM 3128 C C . GLN A 1 378 ? 4.810 -19.098 -1.756 1.00 85.38 378 GLN A C 1
ATOM 3130 O O . GLN A 1 378 ? 4.276 -19.856 -2.554 1.00 85.38 378 GLN A O 1
ATOM 3135 N N . THR A 1 379 ? 5.932 -18.436 -2.045 1.00 83.50 379 THR A N 1
ATOM 3136 C CA . THR A 1 379 ? 6.624 -18.579 -3.335 1.00 83.50 379 THR A CA 1
ATOM 3137 C C . THR A 1 379 ? 7.073 -20.021 -3.564 1.00 83.50 379 THR A C 1
ATOM 3139 O O . THR A 1 379 ? 6.860 -20.558 -4.645 1.00 83.50 379 THR A O 1
ATOM 3142 N N . TRP A 1 380 ? 7.630 -20.668 -2.535 1.00 87.44 380 TRP A N 1
ATOM 3143 C CA . TRP A 1 380 ? 7.990 -22.087 -2.580 1.00 87.44 380 TRP A CA 1
ATOM 3144 C C . TRP A 1 380 ? 6.766 -22.998 -2.780 1.00 87.44 380 TRP A C 1
ATOM 3146 O O . TRP A 1 380 ? 6.810 -23.937 -3.573 1.00 87.44 380 TRP A O 1
ATOM 3156 N N . TRP A 1 381 ? 5.661 -22.710 -2.086 1.00 86.56 381 TRP A N 1
ATOM 3157 C CA . TRP A 1 381 ? 4.405 -23.454 -2.188 1.00 86.56 381 TRP A CA 1
ATOM 3158 C C . TRP A 1 381 ? 3.824 -23.380 -3.599 1.00 86.56 381 TRP A C 1
ATOM 3160 O O . TRP A 1 381 ? 3.433 -24.402 -4.163 1.00 86.56 381 TRP A O 1
ATOM 3170 N N . ASP A 1 382 ? 3.805 -22.177 -4.175 1.00 80.25 382 ASP A N 1
ATOM 3171 C CA . ASP A 1 382 ? 3.321 -21.940 -5.529 1.00 80.25 382 ASP A CA 1
ATOM 3172 C C . ASP A 1 382 ? 4.219 -22.670 -6.556 1.00 80.25 382 ASP A C 1
ATOM 3174 O O . ASP A 1 382 ? 3.689 -23.359 -7.427 1.00 80.25 382 ASP A O 1
ATOM 3178 N N . SER A 1 383 ? 5.553 -22.639 -6.403 1.00 81.44 383 SER A N 1
ATOM 3179 C CA . SER A 1 383 ? 6.475 -23.306 -7.340 1.00 81.44 383 SER A CA 1
ATOM 3180 C C . SER A 1 383 ? 6.467 -24.837 -7.259 1.00 81.44 383 SER A C 1
ATOM 3182 O O . SER A 1 383 ? 6.572 -25.507 -8.281 1.00 81.44 383 SER A O 1
ATOM 3184 N N . GLU A 1 384 ? 6.365 -25.425 -6.063 1.00 80.62 384 GLU A N 1
ATOM 3185 C CA . GLU A 1 384 ? 6.499 -26.883 -5.900 1.00 80.62 384 GLU A CA 1
ATOM 3186 C C . GLU A 1 384 ? 5.176 -27.642 -6.028 1.00 80.62 384 GLU A C 1
ATOM 3188 O O . GLU A 1 384 ? 5.162 -28.752 -6.560 1.00 80.62 384 GLU A O 1
ATOM 3193 N N . LEU A 1 385 ? 4.054 -27.088 -5.544 1.00 74.38 385 LEU A N 1
ATOM 3194 C CA . LEU A 1 385 ? 2.769 -27.800 -5.557 1.00 74.38 385 LEU A CA 1
ATOM 3195 C C . LEU A 1 385 ? 1.918 -27.501 -6.796 1.00 74.38 385 LEU A C 1
ATOM 3197 O O . LEU A 1 385 ? 1.245 -28.412 -7.290 1.00 74.38 385 LEU A O 1
ATOM 3201 N N . ILE A 1 386 ? 1.894 -26.246 -7.260 1.00 69.44 386 ILE A N 1
ATOM 3202 C CA . ILE A 1 386 ? 0.969 -25.802 -8.315 1.00 69.44 386 ILE A CA 1
ATOM 3203 C C . ILE A 1 386 ? 1.568 -26.062 -9.699 1.00 69.44 386 ILE A C 1
ATOM 3205 O O . ILE A 1 386 ? 0.915 -26.707 -10.522 1.00 69.44 386 ILE A O 1
ATOM 3209 N N . ASP A 1 387 ? 2.815 -25.648 -9.937 1.00 67.25 387 ASP A N 1
ATOM 3210 C CA . ASP A 1 387 ? 3.457 -25.814 -11.250 1.00 67.25 387 ASP A CA 1
ATOM 3211 C C . ASP A 1 387 ? 3.740 -27.293 -11.586 1.00 67.25 387 ASP A C 1
ATOM 3213 O O . ASP A 1 387 ? 3.657 -27.694 -12.748 1.00 67.25 387 ASP A O 1
ATOM 3217 N N . ASN A 1 388 ? 3.939 -28.147 -10.573 1.00 70.19 388 ASN A N 1
ATOM 3218 C CA . ASN A 1 388 ? 4.075 -29.604 -10.735 1.00 70.19 388 ASN A CA 1
ATOM 3219 C C . ASN A 1 388 ? 2.726 -30.366 -10.784 1.00 70.19 388 ASN A C 1
ATOM 3221 O O . ASN A 1 388 ? 2.716 -31.593 -10.666 1.00 70.19 388 ASN A O 1
ATOM 3225 N N . GLN A 1 389 ? 1.581 -29.673 -10.912 1.00 68.12 389 GLN A N 1
ATOM 3226 C CA . GLN A 1 389 ? 0.212 -30.234 -10.977 1.00 68.12 389 GLN A CA 1
ATOM 3227 C C . GLN A 1 389 ? -0.160 -31.243 -9.870 1.00 68.12 389 GLN A C 1
ATOM 3229 O O . GLN A 1 389 ? -1.056 -32.071 -10.039 1.00 68.12 389 GLN A O 1
ATOM 3234 N N . SER A 1 390 ? 0.504 -31.198 -8.717 1.00 63.25 390 SER A N 1
ATOM 3235 C CA . SER A 1 390 ? 0.355 -32.251 -7.707 1.00 63.25 390 SER A CA 1
ATOM 3236 C C . SER A 1 390 ? -0.894 -32.083 -6.831 1.00 63.25 390 SER A C 1
ATOM 3238 O O . SER A 1 390 ? -1.317 -33.047 -6.193 1.00 63.25 390 SER A O 1
ATOM 3240 N N . TYR A 1 391 ? -1.512 -30.892 -6.800 1.00 74.00 391 TYR A N 1
ATOM 3241 C CA . TYR A 1 391 ? -2.634 -30.590 -5.901 1.00 74.00 391 TYR A CA 1
ATOM 3242 C C . TYR A 1 391 ? -3.705 -29.660 -6.508 1.00 74.00 391 TYR A C 1
ATOM 3244 O O . TYR A 1 391 ? -3.417 -28.899 -7.431 1.00 74.00 391 TYR A O 1
ATOM 3252 N N . PRO A 1 392 ? -4.953 -29.683 -5.986 1.00 78.19 392 PRO A N 1
ATOM 3253 C CA . PRO A 1 392 ? -6.050 -28.858 -6.499 1.00 78.19 392 PRO A CA 1
ATOM 3254 C C . PRO A 1 392 ? -5.870 -27.359 -6.210 1.00 78.19 392 PRO A C 1
ATOM 3256 O O . PRO A 1 392 ? -5.360 -26.983 -5.161 1.00 78.19 392 PRO A O 1
ATOM 3259 N N . SER A 1 393 ? -6.412 -26.491 -7.071 1.00 73.06 393 SER A N 1
ATOM 3260 C CA . SER A 1 393 ? -6.213 -25.029 -7.030 1.00 73.06 393 SER A CA 1
ATOM 3261 C C . SER A 1 393 ? -6.618 -24.324 -5.726 1.00 73.06 393 SER A C 1
ATOM 3263 O O . SER A 1 393 ? -6.141 -23.222 -5.460 1.00 73.06 393 SER A O 1
ATOM 3265 N N . TRP A 1 394 ? -7.468 -24.931 -4.888 1.00 77.75 394 TRP A N 1
ATOM 3266 C CA . TRP A 1 394 ? -7.842 -24.353 -3.591 1.00 77.75 394 TRP A CA 1
ATOM 3267 C C . TRP A 1 394 ? -6.662 -24.297 -2.603 1.00 77.75 394 TRP A C 1
ATOM 3269 O O . TRP A 1 394 ? -6.683 -23.493 -1.671 1.00 77.75 394 TRP A O 1
ATOM 3279 N N . THR A 1 395 ? -5.602 -25.086 -2.807 1.00 80.19 395 THR A N 1
ATOM 3280 C CA . THR A 1 395 ? -4.416 -25.069 -1.933 1.00 80.19 395 THR A CA 1
ATOM 3281 C C . THR A 1 395 ? -3.636 -23.752 -2.005 1.00 80.19 395 THR A C 1
ATOM 3283 O O . THR A 1 395 ? -2.917 -23.432 -1.060 1.00 80.19 395 THR A O 1
ATOM 3286 N N . ARG A 1 396 ? -3.836 -22.929 -3.048 1.00 76.12 396 ARG A N 1
ATOM 3287 C CA . ARG A 1 396 ? -3.275 -21.566 -3.182 1.00 76.12 396 ARG A CA 1
ATOM 3288 C C . ARG A 1 396 ? -3.690 -20.625 -2.041 1.00 76.12 396 ARG A C 1
ATOM 3290 O O . ARG A 1 396 ? -3.030 -19.618 -1.785 1.00 76.12 396 ARG A O 1
ATOM 3297 N N . PHE A 1 397 ? -4.785 -20.928 -1.344 1.00 76.31 397 PHE A N 1
ATOM 3298 C CA . PHE A 1 397 ? -5.262 -20.118 -0.221 1.00 76.31 397 PHE A CA 1
ATOM 3299 C C . PHE A 1 397 ? -4.571 -20.450 1.109 1.00 76.31 397 PHE A C 1
ATOM 3301 O O . PHE A 1 397 ? -4.626 -19.635 2.026 1.00 76.31 397 PHE A O 1
ATOM 3308 N N . VAL A 1 398 ? -3.885 -21.593 1.230 1.00 82.81 398 VAL A N 1
ATOM 3309 C CA . VAL A 1 398 ? -3.321 -22.056 2.512 1.00 82.81 398 VAL A CA 1
ATOM 3310 C C . VAL A 1 398 ? -2.296 -21.069 3.094 1.00 82.81 398 VAL A C 1
ATOM 3312 O O . VAL A 1 398 ? -2.518 -20.618 4.221 1.00 82.81 398 VAL A O 1
ATOM 3315 N N . PRO A 1 399 ? -1.245 -20.630 2.365 1.00 83.62 399 PRO A N 1
ATOM 3316 C CA . PRO A 1 399 ? -0.290 -19.659 2.910 1.00 83.62 399 PRO A CA 1
ATOM 3317 C C . PRO A 1 399 ? -0.945 -18.321 3.291 1.00 83.62 399 PRO A C 1
ATOM 3319 O O . PRO A 1 399 ? -0.556 -17.685 4.269 1.00 83.62 399 PRO A O 1
ATOM 3322 N N . LYS A 1 400 ? -1.990 -17.914 2.558 1.00 77.31 400 LYS A N 1
ATOM 3323 C CA . LYS A 1 400 ? -2.729 -16.665 2.801 1.00 77.31 400 LYS A CA 1
ATOM 3324 C C . LYS A 1 400 ? -3.555 -16.729 4.082 1.00 77.31 400 LYS A C 1
ATOM 3326 O O . LYS A 1 400 ? -3.538 -15.786 4.870 1.00 77.31 400 LYS A O 1
ATOM 3331 N N . VAL A 1 401 ? -4.240 -17.849 4.316 1.00 79.94 401 VAL A N 1
ATOM 3332 C CA . VAL A 1 401 ? -4.974 -18.097 5.566 1.00 79.94 401 VAL A CA 1
ATOM 3333 C C . VAL A 1 401 ? -4.002 -18.181 6.745 1.00 79.94 401 VAL A C 1
ATOM 3335 O O . VAL A 1 401 ? -4.265 -17.586 7.787 1.00 79.94 401 VAL A O 1
ATOM 3338 N N . MET A 1 402 ? -2.848 -18.838 6.578 1.00 83.50 402 MET A N 1
ATOM 3339 C CA . MET A 1 402 ? -1.802 -18.871 7.609 1.00 83.50 402 MET A CA 1
ATOM 3340 C C . MET A 1 402 ? -1.308 -17.466 7.966 1.00 83.50 402 MET A C 1
ATOM 3342 O O . MET A 1 402 ? -1.211 -17.144 9.149 1.00 83.50 402 MET A O 1
ATOM 3346 N N . LEU A 1 403 ? -1.061 -16.610 6.967 1.00 82.25 403 LEU A N 1
ATOM 3347 C CA . LEU A 1 403 ? -0.693 -15.213 7.197 1.00 82.25 403 LEU A CA 1
ATOM 3348 C C . LEU A 1 403 ? -1.766 -14.474 8.006 1.00 82.25 403 LEU A C 1
ATOM 3350 O O . LEU A 1 403 ? -1.438 -13.805 8.982 1.00 82.25 403 LEU A O 1
ATOM 3354 N N . ALA A 1 404 ? -3.043 -14.627 7.646 1.00 77.25 404 ALA A N 1
ATOM 3355 C CA . ALA A 1 404 ? -4.147 -13.998 8.369 1.00 77.25 404 ALA A CA 1
ATOM 3356 C C . ALA A 1 404 ? -4.234 -14.463 9.837 1.00 77.25 404 ALA A C 1
ATOM 3358 O O . ALA A 1 404 ? -4.420 -13.642 10.736 1.00 77.25 404 ALA A O 1
ATOM 3359 N N . LEU A 1 405 ? -4.055 -15.761 10.105 1.00 80.88 405 LEU A N 1
ATOM 3360 C CA . LEU A 1 405 ? -4.045 -16.306 11.469 1.00 80.88 405 LEU A CA 1
ATOM 3361 C C . LEU A 1 405 ? -2.864 -15.783 12.292 1.00 80.88 405 LEU A C 1
ATOM 3363 O O . LEU A 1 405 ? -3.034 -15.426 13.457 1.00 80.88 405 LEU A O 1
ATOM 3367 N N . ILE A 1 406 ? -1.682 -15.700 11.683 1.00 83.44 406 ILE A N 1
ATOM 3368 C CA . ILE A 1 406 ? -0.473 -15.195 12.335 1.00 83.44 406 ILE A CA 1
ATOM 3369 C C . ILE A 1 406 ? -0.605 -13.707 12.663 1.00 83.44 406 ILE A C 1
ATOM 3371 O O . ILE A 1 406 ? -0.262 -13.309 13.771 1.00 83.44 406 ILE A O 1
ATOM 3375 N N . ILE A 1 407 ? -1.158 -12.896 11.755 1.00 81.31 407 ILE A N 1
ATOM 3376 C CA . ILE A 1 407 ? -1.437 -11.474 12.013 1.00 81.31 407 ILE A CA 1
ATOM 3377 C C . ILE A 1 407 ? -2.325 -11.323 13.258 1.00 81.31 407 ILE A C 1
ATOM 3379 O O . ILE A 1 407 ? -1.986 -10.548 14.154 1.00 81.31 407 ILE A O 1
ATOM 3383 N N . ASN A 1 408 ? -3.410 -12.099 13.355 1.00 78.75 408 ASN A N 1
ATOM 3384 C CA . ASN A 1 408 ? -4.310 -12.070 14.512 1.00 78.75 408 ASN A CA 1
ATOM 3385 C C . ASN A 1 408 ? -3.622 -12.532 15.807 1.00 78.75 408 ASN A C 1
ATOM 3387 O O . ASN A 1 408 ? -3.768 -11.888 16.845 1.00 78.75 408 ASN A O 1
ATOM 3391 N N . GLY A 1 409 ? -2.826 -13.605 15.746 1.00 83.38 409 GLY A N 1
ATOM 3392 C CA . GLY A 1 409 ? -2.042 -14.080 16.889 1.00 83.38 409 GLY A CA 1
ATOM 3393 C C . GLY A 1 409 ? -1.025 -13.045 17.382 1.00 83.38 409 GLY A C 1
ATOM 3394 O O . GLY A 1 409 ? -0.925 -12.800 18.583 1.00 83.38 409 GLY A O 1
ATOM 3395 N N . SER A 1 410 ? -0.321 -12.378 16.464 1.00 85.81 410 SER A N 1
ATOM 3396 C CA . SER A 1 410 ? 0.632 -11.311 16.787 1.00 85.81 410 SER A CA 1
ATOM 3397 C C . SER A 1 410 ? -0.047 -10.098 17.422 1.00 85.81 410 SER A C 1
ATOM 3399 O O . SER A 1 410 ? 0.481 -9.559 18.392 1.00 85.81 410 SER A O 1
ATOM 3401 N N . ASN A 1 411 ? -1.228 -9.694 16.934 1.00 85.44 411 ASN A N 1
ATOM 3402 C CA . ASN A 1 411 ? -2.014 -8.615 17.546 1.00 85.44 411 ASN A CA 1
ATOM 3403 C C . ASN A 1 411 ? -2.390 -8.954 18.995 1.00 85.44 411 ASN A C 1
ATOM 3405 O O . ASN A 1 411 ? -2.209 -8.124 19.883 1.00 85.44 411 ASN A O 1
ATOM 3409 N N . PHE A 1 412 ? -2.839 -10.187 19.248 1.00 85.06 412 PHE A N 1
ATOM 3410 C CA . PHE A 1 412 ? -3.191 -10.649 20.591 1.00 85.06 412 PHE A CA 1
ATOM 3411 C C . PHE A 1 412 ? -1.987 -10.643 21.543 1.00 85.06 412 PHE A C 1
ATOM 3413 O O . PHE A 1 412 ? -2.081 -10.140 22.658 1.00 85.06 412 PHE A O 1
ATOM 3420 N N . ILE A 1 413 ? -0.829 -11.146 21.103 1.00 89.06 413 ILE A N 1
ATOM 3421 C CA . ILE A 1 413 ? 0.399 -11.141 21.917 1.00 89.06 413 ILE A CA 1
ATOM 3422 C C . ILE A 1 413 ? 0.851 -9.705 22.209 1.00 89.06 413 ILE A C 1
ATOM 3424 O O . ILE A 1 413 ? 1.179 -9.371 23.351 1.00 89.06 413 ILE A O 1
ATOM 3428 N N . TYR A 1 414 ? 0.853 -8.845 21.189 1.00 91.94 414 TYR A N 1
ATOM 3429 C CA . TYR A 1 414 ? 1.261 -7.455 21.345 1.00 91.94 414 TYR A CA 1
ATOM 3430 C C . TYR A 1 414 ? 0.309 -6.671 22.251 1.00 91.94 414 TYR A C 1
ATOM 3432 O O . TYR A 1 414 ? 0.779 -5.822 23.003 1.00 91.94 414 TYR A O 1
ATOM 3440 N N . TYR A 1 415 ? -0.991 -6.980 22.253 1.00 89.25 415 TYR A N 1
ATOM 3441 C CA . TYR A 1 415 ? -1.959 -6.344 23.146 1.00 89.25 415 TYR A CA 1
ATOM 3442 C C . TYR A 1 415 ? -1.543 -6.453 24.620 1.00 89.25 415 TYR A C 1
ATOM 3444 O O . TYR A 1 415 ? -1.403 -5.432 25.295 1.00 89.25 415 TYR A O 1
ATOM 3452 N N . TYR A 1 416 ? -1.235 -7.662 25.106 1.00 89.38 416 TYR A N 1
ATOM 3453 C CA . TYR A 1 416 ? -0.786 -7.844 26.494 1.00 89.38 416 TYR A CA 1
ATOM 3454 C C . TYR A 1 416 ? 0.525 -7.118 26.784 1.00 89.38 416 TYR A C 1
ATOM 3456 O O . TYR A 1 416 ? 0.695 -6.543 27.859 1.00 89.38 416 TYR A O 1
ATOM 3464 N N . MET A 1 417 ? 1.448 -7.118 25.821 1.00 90.31 417 MET A N 1
ATOM 3465 C CA . MET A 1 417 ? 2.712 -6.403 25.957 1.00 90.31 417 MET A CA 1
ATOM 3466 C C . MET A 1 417 ? 2.499 -4.886 26.020 1.00 90.31 417 MET A C 1
ATOM 3468 O O . MET A 1 417 ? 3.116 -4.218 26.844 1.00 90.31 417 MET A O 1
ATOM 3472 N N . ALA A 1 418 ? 1.603 -4.338 25.199 1.00 91.12 418 ALA A N 1
ATOM 3473 C CA . ALA A 1 418 ? 1.277 -2.920 25.174 1.00 91.12 418 ALA A CA 1
ATOM 3474 C C . ALA A 1 418 ? 0.585 -2.470 26.466 1.00 91.12 418 ALA A C 1
ATOM 3476 O O . ALA A 1 418 ? 0.956 -1.425 26.997 1.00 91.12 418 ALA A O 1
ATOM 3477 N N . VAL A 1 419 ? -0.351 -3.262 27.004 1.00 87.94 419 VAL A N 1
ATOM 3478 C CA . VAL A 1 419 ? -0.978 -3.002 28.313 1.00 87.94 419 VAL A CA 1
ATOM 3479 C C . VAL A 1 419 ? 0.081 -3.003 29.414 1.00 87.94 419 VAL A C 1
ATOM 3481 O O . VAL A 1 419 ? 0.185 -2.033 30.162 1.00 87.94 419 VAL A O 1
ATOM 3484 N N . TRP A 1 420 ? 0.944 -4.023 29.449 1.00 89.25 420 TRP A N 1
ATOM 3485 C CA . TRP A 1 420 ? 2.029 -4.105 30.427 1.00 89.25 420 TRP A CA 1
ATOM 3486 C C . TRP A 1 420 ? 2.991 -2.909 30.346 1.00 89.25 420 TRP A C 1
ATOM 3488 O O . TRP A 1 420 ? 3.334 -2.324 31.373 1.00 89.25 420 TRP A O 1
ATOM 3498 N N . LEU A 1 421 ? 3.401 -2.508 29.137 1.00 90.12 421 LEU A N 1
ATOM 3499 C CA . LEU A 1 421 ? 4.249 -1.329 28.925 1.00 90.12 421 LEU A CA 1
ATOM 3500 C C . LEU A 1 421 ? 3.565 -0.056 29.417 1.00 90.12 421 LEU A C 1
ATOM 3502 O O . LEU A 1 421 ? 4.186 0.772 30.077 1.00 90.12 421 LEU A O 1
ATOM 3506 N N . ASN A 1 422 ? 2.282 0.094 29.103 1.00 88.44 422 ASN A N 1
ATOM 3507 C CA . ASN A 1 422 ? 1.516 1.277 29.452 1.00 88.44 422 ASN A CA 1
ATOM 3508 C C . ASN A 1 422 ? 1.296 1.401 30.967 1.00 88.44 422 ASN A C 1
ATOM 3510 O O . ASN A 1 422 ? 1.377 2.504 31.504 1.00 88.44 422 ASN A O 1
ATOM 3514 N N . ASP A 1 423 ? 1.095 0.282 31.664 1.00 83.56 423 ASP A N 1
ATOM 3515 C CA . ASP A 1 423 ? 0.989 0.252 33.125 1.00 83.56 423 ASP A CA 1
ATOM 3516 C C . ASP A 1 423 ? 2.328 0.593 33.800 1.00 83.56 423 ASP A C 1
ATOM 3518 O O . ASP A 1 423 ? 2.359 1.244 34.847 1.00 83.56 423 ASP A O 1
ATOM 3522 N N . LYS A 1 424 ? 3.458 0.210 33.187 1.00 83.62 424 LYS A N 1
ATOM 3523 C CA . LYS A 1 424 ? 4.802 0.575 33.666 1.00 83.62 424 LYS A CA 1
ATOM 3524 C C . LYS A 1 424 ? 5.172 2.035 33.423 1.00 83.62 424 LYS A C 1
ATOM 3526 O O . LYS A 1 424 ? 6.015 2.557 34.143 1.00 83.62 424 LYS A O 1
ATOM 3531 N N . GLU A 1 425 ? 4.533 2.704 32.469 1.00 81.62 425 GLU A N 1
ATOM 3532 C CA . GLU A 1 425 ? 4.754 4.128 32.187 1.00 81.62 425 GLU A CA 1
ATOM 3533 C C . GLU A 1 425 ? 4.121 5.073 33.227 1.00 81.62 425 GLU A C 1
ATOM 3535 O O . GLU A 1 425 ? 4.379 6.274 33.161 1.00 81.62 425 GLU A O 1
ATOM 3540 N N . GLN A 1 426 ? 3.346 4.549 34.191 1.00 76.88 426 GLN A N 1
ATOM 3541 C CA . GLN A 1 426 ? 2.841 5.271 35.373 1.00 76.88 426 GLN A CA 1
ATOM 3542 C C . GLN A 1 426 ? 2.195 6.629 35.035 1.00 76.88 426 GLN A C 1
ATOM 3544 O O . GLN A 1 426 ? 2.688 7.704 35.383 1.00 76.88 426 GLN A O 1
ATOM 3549 N N . TYR A 1 427 ? 1.074 6.584 34.318 1.00 72.25 427 TYR A N 1
ATOM 3550 C CA . TYR A 1 427 ? 0.288 7.774 33.988 1.00 72.25 427 TYR A CA 1
ATOM 3551 C C . TYR A 1 427 ?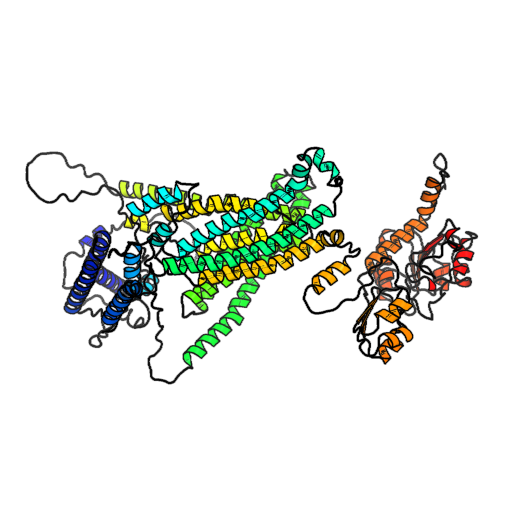 -0.555 8.248 35.176 1.00 72.25 427 TYR A C 1
ATOM 3553 O O . TYR A 1 427 ? -1.226 7.442 35.814 1.00 72.25 427 TYR A O 1
ATOM 3561 N N . SER A 1 428 ? -0.570 9.561 35.422 1.00 59.56 428 SER A N 1
ATOM 3562 C CA . SER A 1 428 ? -1.386 10.184 36.475 1.00 59.56 428 SER A CA 1
ATOM 3563 C C . SER A 1 428 ? -2.871 10.250 36.114 1.00 59.56 428 SER A C 1
ATOM 3565 O O . SER A 1 428 ? -3.723 9.977 36.950 1.00 59.56 428 SER A O 1
ATOM 3567 N N . ASN A 1 429 ? -3.193 10.576 34.859 1.00 65.38 429 ASN A N 1
ATOM 3568 C CA . ASN A 1 429 ? -4.569 10.681 34.378 1.00 65.38 429 ASN A CA 1
ATOM 3569 C C . ASN A 1 429 ? -4.983 9.419 33.594 1.00 65.38 429 ASN A C 1
ATOM 3571 O O . ASN A 1 429 ? -4.299 9.008 32.648 1.00 65.38 429 ASN A O 1
ATOM 3575 N N . SER A 1 430 ? -6.133 8.842 33.963 1.00 63.91 430 SER A N 1
ATOM 3576 C CA . SER A 1 430 ? -6.745 7.684 33.293 1.00 63.91 430 SER A CA 1
ATOM 3577 C C . SER A 1 430 ? -6.973 7.889 31.786 1.00 63.91 430 SER A C 1
ATOM 3579 O O . SER A 1 430 ? -6.706 6.978 31.007 1.00 63.91 430 SER A O 1
ATOM 3581 N N . GLU A 1 431 ? -7.344 9.094 31.353 1.00 66.88 431 GLU A N 1
ATOM 3582 C CA . GLU A 1 431 ? -7.536 9.441 29.941 1.00 66.88 431 GLU A CA 1
ATOM 3583 C C . GLU A 1 431 ? -6.211 9.462 29.173 1.00 66.88 431 GLU A C 1
ATOM 3585 O O . GLU A 1 431 ? -6.106 8.964 28.054 1.00 66.88 431 GLU A O 1
ATOM 3590 N N . VAL A 1 432 ? -5.162 10.036 29.774 1.00 73.19 432 VAL A N 1
ATOM 3591 C CA . VAL A 1 432 ? -3.829 10.090 29.155 1.00 73.19 432 VAL A CA 1
ATOM 3592 C C . VAL A 1 432 ? -3.262 8.679 29.026 1.00 73.19 432 VAL A C 1
ATOM 3594 O O . VAL A 1 432 ? -2.648 8.354 28.006 1.00 73.19 432 VAL A O 1
ATOM 3597 N N . ARG A 1 433 ? -3.502 7.827 30.027 1.00 77.81 433 ARG A N 1
ATOM 3598 C CA . ARG A 1 433 ? -3.154 6.404 29.998 1.00 77.81 433 ARG A CA 1
ATOM 3599 C C . ARG A 1 433 ? -3.832 5.690 28.829 1.00 77.81 433 ARG A C 1
ATOM 3601 O O . ARG A 1 433 ? -3.155 4.973 28.093 1.00 77.81 433 ARG A O 1
ATOM 3608 N N . GLU A 1 434 ? -5.131 5.904 28.639 1.00 76.25 434 GLU A N 1
ATOM 3609 C CA . GLU A 1 434 ? -5.903 5.311 27.541 1.00 76.25 434 GLU A CA 1
ATOM 3610 C C . GLU A 1 434 ? -5.427 5.814 26.173 1.00 76.25 434 GLU A C 1
ATOM 3612 O O . GLU A 1 434 ? -5.099 5.006 25.309 1.00 76.25 434 GLU A O 1
ATOM 3617 N N . ASN A 1 435 ? -5.251 7.126 25.992 1.00 81.25 435 ASN A N 1
ATOM 3618 C CA . ASN A 1 435 ? -4.767 7.708 24.732 1.00 81.25 435 ASN A CA 1
ATOM 3619 C C . ASN A 1 435 ? -3.375 7.192 24.329 1.00 81.25 435 ASN A C 1
ATOM 3621 O O . ASN A 1 435 ? -3.092 6.964 23.150 1.00 81.25 435 ASN A O 1
ATOM 3625 N N . ASN A 1 436 ? -2.475 6.992 25.294 1.00 84.06 436 ASN A N 1
ATOM 3626 C CA . ASN A 1 436 ? -1.156 6.431 25.006 1.00 84.06 436 ASN A CA 1
ATOM 3627 C C . ASN A 1 436 ? -1.211 4.930 24.703 1.00 84.06 436 ASN A C 1
ATOM 3629 O O . ASN A 1 436 ? -0.410 4.467 23.890 1.00 84.06 436 ASN A O 1
ATOM 3633 N N . LEU A 1 437 ? -2.135 4.182 25.311 1.00 85.88 437 LEU A N 1
ATOM 3634 C CA . LEU A 1 437 ? -2.378 2.783 24.958 1.00 85.88 437 LEU A CA 1
ATOM 3635 C C . LEU A 1 437 ? -2.919 2.671 23.527 1.00 85.88 437 LEU A C 1
ATOM 3637 O O . LEU A 1 437 ? -2.381 1.891 22.741 1.00 85.88 437 LEU A O 1
ATOM 3641 N N . ILE A 1 438 ? -3.894 3.519 23.170 1.00 84.25 438 ILE A N 1
ATOM 3642 C CA . ILE A 1 438 ? -4.468 3.612 21.820 1.00 84.25 438 ILE A CA 1
ATOM 3643 C C . ILE A 1 438 ? -3.356 3.783 20.788 1.00 84.25 438 ILE A C 1
ATOM 3645 O O . ILE A 1 438 ? -3.246 2.988 19.859 1.00 84.25 438 ILE A O 1
ATOM 3649 N N . ASN A 1 439 ? -2.473 4.763 20.985 1.00 84.81 439 ASN A N 1
ATOM 3650 C CA . ASN A 1 439 ? -1.382 5.031 20.049 1.00 84.81 439 ASN A CA 1
ATOM 3651 C C . ASN A 1 439 ? -0.430 3.836 19.867 1.00 84.81 439 ASN A C 1
ATOM 3653 O O . ASN A 1 439 ? -0.014 3.553 18.743 1.00 84.81 439 ASN A O 1
ATOM 3657 N N . LYS A 1 440 ? -0.096 3.111 20.945 1.00 89.38 440 LYS A N 1
ATOM 3658 C CA . LYS A 1 440 ? 0.783 1.928 20.869 1.00 89.38 440 LYS A CA 1
ATOM 3659 C C . LYS A 1 440 ? 0.138 0.783 20.094 1.00 89.38 440 LYS A C 1
ATOM 3661 O O . LYS A 1 440 ? 0.823 0.134 19.303 1.00 89.38 440 LYS A O 1
ATOM 3666 N N . LEU A 1 441 ? -1.146 0.529 20.338 1.00 88.38 441 LEU A N 1
ATOM 3667 C CA . LEU A 1 441 ? -1.912 -0.545 19.703 1.00 88.38 441 LEU A CA 1
ATOM 3668 C C . LEU A 1 441 ? -2.195 -0.234 18.233 1.00 88.38 441 LEU A C 1
ATOM 3670 O O . LEU A 1 441 ? -1.905 -1.059 17.371 1.00 88.38 441 LEU A O 1
ATOM 3674 N N . VAL A 1 442 ? -2.663 0.982 17.936 1.00 87.25 442 VAL A N 1
ATOM 3675 C CA . VAL A 1 442 ? -2.935 1.449 16.570 1.00 87.25 442 VAL A CA 1
ATOM 3676 C C . VAL A 1 442 ? -1.679 1.386 15.711 1.00 87.25 442 VAL A C 1
ATOM 3678 O O . VAL A 1 442 ? -1.745 0.870 14.600 1.00 87.25 442 VAL A O 1
ATOM 3681 N N . LEU A 1 443 ? -0.530 1.863 16.207 1.00 87.00 443 LEU A N 1
ATOM 3682 C CA . LEU A 1 443 ? 0.721 1.842 15.443 1.00 87.00 443 LEU A CA 1
ATOM 3683 C C . LEU A 1 443 ? 1.122 0.415 15.047 1.00 87.00 443 LEU A C 1
ATOM 3685 O O . LEU A 1 443 ? 1.465 0.164 13.890 1.00 87.00 443 LEU A O 1
ATOM 3689 N N . PHE A 1 444 ? 1.061 -0.520 15.997 1.00 89.75 444 PHE A N 1
ATOM 3690 C CA . PHE A 1 444 ? 1.403 -1.913 15.735 1.00 89.75 444 PHE A CA 1
ATOM 3691 C C . PHE A 1 444 ? 0.402 -2.577 14.797 1.00 89.75 444 PHE A C 1
ATOM 3693 O O . PHE A 1 444 ? 0.803 -3.178 13.805 1.00 89.75 444 PHE A O 1
ATOM 3700 N N . GLN A 1 445 ? -0.896 -2.430 15.065 1.00 86.44 445 GLN A N 1
ATOM 3701 C CA . GLN A 1 445 ? -1.940 -3.033 14.246 1.00 86.44 445 GLN A CA 1
ATOM 3702 C C . GLN A 1 445 ? -1.940 -2.485 12.820 1.00 86.44 445 GLN A C 1
ATOM 3704 O O . GLN A 1 445 ? -2.127 -3.251 11.874 1.00 86.44 445 GLN A O 1
ATOM 3709 N N . PHE A 1 446 ? -1.695 -1.183 12.658 1.00 85.81 446 PHE A N 1
ATOM 3710 C CA . PHE A 1 446 ? -1.520 -0.552 11.358 1.00 85.81 446 PHE A CA 1
ATOM 3711 C C . PHE A 1 446 ? -0.383 -1.230 10.589 1.00 85.81 446 PHE A C 1
ATOM 3713 O O . PHE A 1 446 ? -0.600 -1.785 9.513 1.00 85.81 446 PHE A O 1
ATOM 3720 N N . LEU A 1 447 ? 0.821 -1.271 11.161 1.00 86.31 447 LEU A N 1
ATOM 3721 C CA . LEU A 1 447 ? 1.967 -1.875 10.486 1.00 86.31 447 LEU A CA 1
ATOM 3722 C C . LEU A 1 447 ? 1.754 -3.374 10.238 1.00 86.31 447 LEU A C 1
ATOM 3724 O O . LEU A 1 447 ? 1.947 -3.830 9.120 1.00 86.31 447 LEU A O 1
ATOM 3728 N N . ASN A 1 448 ? 1.263 -4.137 11.211 1.00 86.44 448 ASN A N 1
ATOM 3729 C CA . ASN A 1 448 ? 1.010 -5.569 11.042 1.00 86.44 448 ASN A CA 1
ATOM 3730 C C . ASN A 1 448 ? -0.042 -5.864 9.946 1.00 86.44 448 ASN A C 1
ATOM 3732 O O . ASN A 1 448 ? 0.101 -6.822 9.189 1.00 86.44 448 ASN A O 1
ATOM 3736 N N . SER A 1 449 ? -1.073 -5.021 9.807 1.00 84.81 449 SER A N 1
ATOM 3737 C CA . SER A 1 449 ? -2.143 -5.223 8.814 1.00 84.81 449 SER A CA 1
ATOM 3738 C C . SER A 1 449 ? -1.758 -4.752 7.407 1.00 84.81 449 SER A C 1
ATOM 3740 O O . SER A 1 449 ? -2.129 -5.399 6.425 1.00 84.81 449 SER A O 1
ATOM 3742 N N . PHE A 1 450 ? -1.024 -3.639 7.290 1.00 88.81 450 PHE A N 1
ATOM 3743 C CA . PHE A 1 450 ? -0.749 -2.985 6.004 1.00 88.81 450 PHE A CA 1
ATOM 3744 C C . PHE A 1 450 ? 0.650 -3.249 5.448 1.00 88.81 450 PHE A C 1
ATOM 3746 O O . PHE A 1 450 ? 0.814 -3.210 4.232 1.00 88.81 450 PHE A O 1
ATOM 3753 N N . LEU A 1 451 ? 1.651 -3.559 6.274 1.00 87.19 451 LEU A N 1
ATOM 3754 C CA . LEU A 1 451 ? 3.016 -3.831 5.806 1.00 87.19 451 LEU A CA 1
ATOM 3755 C C . LEU A 1 451 ? 3.099 -4.989 4.791 1.00 87.19 451 LEU A C 1
ATOM 3757 O O . LEU A 1 451 ? 3.826 -4.824 3.811 1.00 87.19 451 LEU A O 1
ATOM 3761 N N . PRO A 1 452 ? 2.321 -6.090 4.908 1.00 85.44 452 PRO A N 1
ATOM 3762 C CA . PRO A 1 452 ? 2.264 -7.111 3.859 1.00 85.44 452 PRO A CA 1
ATOM 3763 C C . PRO A 1 452 ? 1.749 -6.570 2.524 1.00 85.44 452 PRO A C 1
ATOM 3765 O O . PRO A 1 452 ? 2.278 -6.914 1.471 1.00 85.44 452 PRO A O 1
ATOM 3768 N N . LEU A 1 453 ? 0.746 -5.690 2.559 1.00 87.88 453 LEU A N 1
ATOM 3769 C CA . LEU A 1 453 ? 0.181 -5.074 1.360 1.00 87.88 453 LEU A CA 1
ATOM 3770 C C . LEU A 1 453 ? 1.149 -4.056 0.748 1.00 87.88 453 LEU A C 1
ATOM 3772 O O . LEU A 1 453 ? 1.361 -4.068 -0.459 1.00 87.88 453 LEU A O 1
ATOM 3776 N N . LEU A 1 454 ? 1.794 -3.226 1.572 1.00 89.94 454 LEU A N 1
ATOM 3777 C CA . LEU A 1 454 ? 2.816 -2.272 1.133 1.00 89.94 454 LEU A CA 1
ATOM 3778 C C . LEU A 1 454 ? 4.034 -2.988 0.532 1.00 89.94 454 LEU A C 1
ATOM 3780 O O . LEU A 1 454 ? 4.575 -2.536 -0.472 1.00 89.94 454 LEU A O 1
ATOM 3784 N N . TYR A 1 455 ? 4.435 -4.131 1.094 1.00 88.38 455 TYR A N 1
ATOM 3785 C CA . TYR A 1 455 ? 5.502 -4.961 0.538 1.00 88.38 455 TYR A CA 1
ATOM 3786 C C . TYR A 1 455 ? 5.138 -5.494 -0.854 1.00 88.38 455 TYR A C 1
ATOM 3788 O O . TYR A 1 455 ? 5.928 -5.373 -1.789 1.00 88.38 455 TYR A O 1
ATOM 3796 N N . ILE A 1 456 ? 3.923 -6.023 -1.030 1.00 85.38 456 ILE A N 1
ATOM 3797 C CA . ILE A 1 456 ? 3.467 -6.488 -2.348 1.00 85.38 456 ILE A CA 1
ATOM 3798 C C . ILE A 1 456 ? 3.381 -5.313 -3.338 1.00 85.38 456 ILE A C 1
ATOM 3800 O O . ILE A 1 456 ? 3.832 -5.437 -4.474 1.00 85.38 456 ILE A O 1
ATOM 3804 N N . ALA A 1 457 ? 2.855 -4.169 -2.896 1.00 85.81 457 ALA A N 1
ATOM 3805 C CA . ALA A 1 457 ? 2.657 -2.979 -3.718 1.00 85.81 457 ALA A CA 1
ATOM 3806 C C . ALA A 1 457 ? 3.968 -2.349 -4.215 1.00 85.81 457 ALA A C 1
ATOM 3808 O O . ALA A 1 457 ? 4.097 -2.056 -5.401 1.00 85.81 457 ALA A O 1
ATOM 3809 N N . PHE A 1 458 ? 4.924 -2.118 -3.311 1.00 87.56 458 PHE A N 1
ATOM 3810 C CA . PHE A 1 458 ? 6.110 -1.300 -3.588 1.00 87.56 458 PHE A CA 1
ATOM 3811 C C . PHE A 1 458 ? 7.381 -2.106 -3.833 1.00 87.56 458 PHE A C 1
ATOM 3813 O O . PHE A 1 458 ? 8.256 -1.630 -4.550 1.00 87.56 458 PHE A O 1
ATOM 3820 N N . TYR A 1 459 ? 7.504 -3.299 -3.243 1.00 86.94 459 TYR A N 1
ATOM 3821 C CA . TYR A 1 459 ? 8.696 -4.132 -3.408 1.00 86.94 459 TYR A CA 1
ATOM 3822 C C . TYR A 1 459 ? 8.501 -5.204 -4.481 1.00 86.94 459 TYR A C 1
ATOM 3824 O O . TYR A 1 459 ? 9.323 -5.308 -5.385 1.00 86.94 459 TYR A O 1
ATOM 3832 N N . LEU A 1 460 ? 7.412 -5.980 -4.405 1.00 80.94 460 LEU A N 1
ATOM 3833 C CA . LEU A 1 460 ? 7.118 -7.005 -5.420 1.00 80.94 460 LEU A CA 1
ATOM 3834 C C . LEU A 1 460 ? 6.472 -6.439 -6.688 1.00 80.94 460 LEU A C 1
ATOM 3836 O O . LEU A 1 460 ? 6.457 -7.134 -7.697 1.00 80.94 460 LEU A O 1
ATOM 3840 N N . THR A 1 461 ? 5.901 -5.232 -6.601 1.00 81.44 461 THR A N 1
ATOM 3841 C CA . THR A 1 461 ? 5.212 -4.522 -7.692 1.00 81.44 461 THR A CA 1
ATOM 3842 C C . THR A 1 461 ? 4.148 -5.358 -8.423 1.00 81.44 461 THR A C 1
ATOM 3844 O O . THR A 1 461 ? 3.865 -5.142 -9.600 1.00 81.44 461 THR A O 1
ATOM 3847 N N . ASP A 1 462 ? 3.496 -6.281 -7.706 1.00 78.06 462 ASP A N 1
ATOM 3848 C CA . ASP A 1 462 ? 2.473 -7.184 -8.246 1.00 78.06 462 ASP A CA 1
ATOM 3849 C C . ASP A 1 462 ? 1.065 -6.729 -7.832 1.00 78.06 462 ASP A C 1
ATOM 3851 O O . ASP A 1 462 ? 0.567 -7.020 -6.739 1.00 78.06 462 ASP A O 1
ATOM 3855 N N . VAL A 1 463 ? 0.408 -6.004 -8.738 1.00 75.25 463 VAL A N 1
ATOM 3856 C CA . VAL A 1 463 ? -0.932 -5.437 -8.523 1.00 75.25 463 VAL A CA 1
ATOM 3857 C C . VAL A 1 463 ? -2.002 -6.528 -8.404 1.00 75.25 463 VAL A C 1
ATOM 3859 O O . VAL A 1 463 ? -2.946 -6.379 -7.627 1.00 75.25 463 VAL A O 1
ATOM 3862 N N . ALA A 1 464 ? -1.854 -7.646 -9.121 1.00 71.69 464 ALA A N 1
ATOM 3863 C CA . ALA A 1 464 ? -2.825 -8.736 -9.090 1.00 71.69 464 ALA A CA 1
ATOM 3864 C C . ALA A 1 464 ? -2.777 -9.468 -7.743 1.00 71.69 464 ALA A C 1
ATOM 3866 O O . ALA A 1 464 ? -3.811 -9.693 -7.109 1.00 71.69 464 ALA A O 1
ATOM 3867 N N . LYS A 1 465 ? -1.568 -9.768 -7.255 1.00 74.75 465 LYS A N 1
ATOM 3868 C CA . LYS A 1 465 ? -1.361 -10.349 -5.923 1.00 74.75 465 LYS A CA 1
ATOM 3869 C C . LYS A 1 465 ? -1.823 -9.401 -4.820 1.00 74.75 465 LYS A C 1
ATOM 3871 O O . LYS A 1 465 ? -2.400 -9.857 -3.832 1.00 74.75 465 LYS A O 1
ATOM 3876 N N . LEU A 1 466 ? -1.625 -8.094 -4.997 1.00 79.62 466 LEU A N 1
ATOM 3877 C CA . LEU A 1 466 ? -2.109 -7.072 -4.069 1.00 79.62 466 LEU A CA 1
ATOM 3878 C C . LEU A 1 466 ? -3.640 -7.065 -3.981 1.00 79.62 466 LEU A C 1
ATOM 3880 O O . LEU A 1 466 ? -4.186 -7.109 -2.879 1.00 79.62 466 LEU A O 1
ATOM 3884 N N . GLN A 1 467 ? -4.332 -7.065 -5.124 1.00 79.38 467 GLN A N 1
ATOM 3885 C CA . GLN A 1 467 ? -5.793 -7.116 -5.177 1.00 79.38 467 GLN A CA 1
ATOM 3886 C C . GLN A 1 467 ? -6.336 -8.412 -4.559 1.00 79.38 467 GLN A C 1
ATOM 3888 O O . GLN A 1 467 ? -7.292 -8.373 -3.780 1.00 79.38 467 GLN A O 1
ATOM 3893 N N . GLU A 1 468 ? -5.716 -9.556 -4.863 1.00 73.44 468 GLU A N 1
ATOM 3894 C CA . GLU A 1 468 ? -6.103 -10.861 -4.317 1.00 73.44 468 GLU A CA 1
ATOM 3895 C C . GLU A 1 468 ? -5.951 -10.890 -2.787 1.00 73.44 468 GLU A C 1
ATOM 3897 O O . GLU A 1 468 ? -6.861 -11.324 -2.072 1.00 73.44 468 GLU A O 1
ATOM 3902 N N . GLN A 1 469 ? -4.832 -10.377 -2.268 1.00 79.81 469 GLN A N 1
ATOM 3903 C CA . GLN A 1 469 ? -4.556 -10.329 -0.834 1.00 79.81 469 GLN A CA 1
ATOM 3904 C C . GLN A 1 469 ? -5.501 -9.371 -0.098 1.00 79.81 469 GLN A C 1
ATOM 3906 O O . GLN A 1 469 ? -6.050 -9.740 0.941 1.00 79.81 469 GLN A O 1
ATOM 3911 N N . LEU A 1 470 ? -5.734 -8.174 -0.644 1.00 79.31 470 LEU A N 1
ATOM 3912 C CA . LEU A 1 470 ? -6.665 -7.193 -0.084 1.00 79.31 470 LEU A CA 1
ATOM 3913 C C . LEU A 1 470 ? -8.097 -7.745 -0.036 1.00 79.31 470 LEU A C 1
ATOM 3915 O O . LEU A 1 470 ? -8.755 -7.679 1.000 1.00 79.31 470 LEU A O 1
ATOM 3919 N N . THR A 1 471 ? -8.555 -8.354 -1.133 1.00 74.75 471 THR A N 1
ATOM 3920 C CA . THR A 1 471 ? -9.880 -8.989 -1.217 1.00 74.75 471 THR A CA 1
ATOM 3921 C C . THR A 1 471 ? -10.013 -10.110 -0.191 1.00 74.75 471 THR A C 1
ATOM 3923 O O . THR A 1 471 ? -11.002 -10.175 0.538 1.00 74.75 471 THR A O 1
ATOM 3926 N N . THR A 1 472 ? -8.986 -10.958 -0.072 1.00 75.12 472 THR A N 1
ATOM 3927 C CA . THR A 1 472 ? -8.957 -12.043 0.915 1.00 75.12 472 THR A CA 1
ATOM 3928 C C . THR A 1 472 ? -9.048 -11.494 2.337 1.00 75.12 472 THR A C 1
ATOM 3930 O O . THR A 1 472 ? -9.828 -12.014 3.129 1.00 75.12 472 THR A O 1
ATOM 3933 N N . GLN A 1 473 ? -8.310 -10.431 2.669 1.00 76.19 473 GLN A N 1
ATOM 3934 C CA . GLN A 1 473 ? -8.356 -9.814 3.999 1.00 76.19 473 GLN A CA 1
ATOM 3935 C C . GLN A 1 473 ? -9.725 -9.194 4.314 1.00 76.19 473 GLN A C 1
ATOM 3937 O O . GLN A 1 473 ? -10.236 -9.405 5.413 1.00 76.19 473 GLN A O 1
ATOM 3942 N N . LEU A 1 474 ? -10.344 -8.493 3.358 1.00 75.50 474 LEU A N 1
ATOM 3943 C CA . LEU A 1 474 ? -11.676 -7.901 3.528 1.00 75.50 474 LEU A CA 1
ATOM 3944 C C . LEU A 1 474 ? -12.762 -8.969 3.722 1.00 75.50 474 LEU A C 1
ATOM 3946 O O . LEU A 1 474 ? -13.553 -8.870 4.655 1.00 75.50 474 LEU A O 1
ATOM 3950 N N . ILE A 1 475 ? -12.762 -10.023 2.900 1.00 73.19 475 ILE A N 1
ATOM 3951 C CA . ILE A 1 475 ? -13.725 -11.131 3.022 1.00 73.19 475 ILE A CA 1
ATOM 3952 C C . ILE A 1 475 ? -13.500 -11.905 4.323 1.00 73.19 475 ILE A C 1
ATOM 3954 O O . ILE A 1 475 ? -14.453 -12.239 5.023 1.00 73.19 475 ILE A O 1
ATOM 3958 N N . THR A 1 476 ? -12.240 -12.185 4.667 1.00 74.19 476 THR A N 1
ATOM 3959 C CA . THR A 1 476 ? -11.900 -12.903 5.903 1.00 74.19 476 THR A CA 1
ATOM 3960 C C . THR A 1 476 ? -12.399 -12.136 7.121 1.00 74.19 476 THR A C 1
ATOM 3962 O O . THR A 1 476 ? -12.967 -12.753 8.016 1.00 74.19 476 THR A O 1
ATOM 3965 N N . ARG A 1 477 ? -12.252 -10.805 7.143 1.00 71.00 477 ARG A N 1
ATOM 3966 C CA . ARG A 1 477 ? -12.824 -9.966 8.204 1.00 71.00 477 ARG A CA 1
ATOM 3967 C C . ARG A 1 477 ? -14.348 -10.052 8.234 1.00 71.00 477 ARG A C 1
ATOM 3969 O O . ARG A 1 477 ? -14.885 -10.419 9.266 1.00 71.00 477 ARG A O 1
ATOM 3976 N N . GLN A 1 478 ? -15.013 -9.865 7.097 1.00 70.62 478 GLN A N 1
ATOM 3977 C CA . GLN A 1 478 ? -16.477 -9.881 7.023 1.00 70.62 478 GLN A CA 1
ATOM 3978 C C . GLN A 1 478 ? -17.112 -11.226 7.431 1.00 70.62 478 GLN A C 1
ATOM 3980 O O . GLN A 1 478 ? -18.235 -11.267 7.928 1.00 70.62 478 GLN A O 1
ATOM 3985 N N . VAL A 1 479 ? -16.427 -12.351 7.195 1.00 74.25 479 VAL A N 1
ATOM 3986 C CA . VAL A 1 479 ? -16.960 -13.688 7.508 1.00 74.25 479 VAL A CA 1
ATOM 3987 C C . VAL A 1 479 ? -16.471 -14.188 8.865 1.00 74.25 479 VAL A C 1
ATOM 3989 O O . VAL A 1 479 ? -17.275 -14.573 9.711 1.00 74.25 479 VAL A O 1
ATOM 3992 N N . ILE A 1 480 ? -15.152 -14.222 9.074 1.00 75.06 480 ILE A N 1
ATOM 3993 C CA . ILE A 1 480 ? -14.545 -14.800 10.281 1.00 75.06 480 ILE A CA 1
ATOM 3994 C C . ILE A 1 480 ? -14.609 -13.813 11.449 1.00 75.06 480 ILE A C 1
ATOM 3996 O O . ILE A 1 480 ? -14.834 -14.248 12.577 1.00 75.06 480 ILE A O 1
ATOM 4000 N N . GLY A 1 481 ? -14.438 -12.512 11.189 1.00 74.12 481 GLY A N 1
ATOM 4001 C CA . GLY A 1 481 ? -14.550 -11.455 12.198 1.00 74.12 481 GLY A CA 1
ATOM 4002 C C . GLY A 1 481 ? -15.944 -11.440 12.810 1.00 74.12 481 GLY A C 1
ATOM 4003 O O . GLY A 1 481 ? -16.096 -11.807 13.972 1.00 74.12 481 GLY A O 1
ATOM 4004 N N . ASN A 1 482 ? -16.968 -11.206 11.987 1.00 75.50 482 ASN A N 1
ATOM 4005 C CA . ASN A 1 482 ? -18.362 -11.135 12.437 1.00 75.50 482 ASN A CA 1
ATOM 4006 C C . ASN A 1 482 ? -18.814 -12.430 13.147 1.00 75.50 482 ASN A C 1
ATOM 4008 O O . ASN A 1 482 ? -19.580 -12.394 14.114 1.00 75.50 482 ASN A O 1
ATOM 4012 N N . PHE A 1 483 ? -18.322 -13.597 12.706 1.00 80.94 483 PHE A N 1
ATOM 4013 C CA . PHE A 1 483 ? -18.589 -14.865 13.389 1.00 80.94 483 PHE A CA 1
ATOM 4014 C C . PHE A 1 483 ? -17.941 -14.931 14.779 1.00 80.94 483 PHE A C 1
ATOM 4016 O O . PHE A 1 483 ? -18.612 -15.290 15.749 1.00 80.94 483 PHE A O 1
ATOM 4023 N N . ASN A 1 484 ? -16.652 -14.602 14.891 1.00 78.62 484 ASN A N 1
ATOM 4024 C CA . ASN A 1 484 ? -15.923 -14.644 16.160 1.00 78.62 484 ASN A CA 1
ATOM 4025 C C . ASN A 1 484 ? -16.372 -13.560 17.145 1.00 78.62 484 ASN A C 1
ATOM 4027 O O . ASN A 1 484 ? -16.232 -13.750 18.351 1.00 78.62 484 ASN A O 1
ATOM 4031 N N . GLU A 1 485 ? -16.908 -12.456 16.641 1.00 76.75 485 GLU A N 1
ATOM 4032 C CA . GLU A 1 485 ? -17.322 -11.304 17.432 1.00 76.75 485 GLU A CA 1
ATOM 4033 C C . GLU A 1 485 ? -18.735 -11.432 18.003 1.00 76.75 485 GLU A C 1
ATOM 4035 O O . GLU A 1 485 ? -18.947 -11.169 19.186 1.00 76.75 485 GLU A O 1
ATOM 4040 N N . ALA A 1 486 ? -19.700 -11.877 17.195 1.00 75.00 486 ALA A N 1
ATOM 4041 C CA . ALA A 1 486 ? -21.097 -11.943 17.620 1.00 75.00 486 ALA A CA 1
ATOM 4042 C C . ALA A 1 486 ? -21.572 -13.381 17.856 1.00 75.00 486 ALA A C 1
ATOM 4044 O O . ALA A 1 486 ? -22.126 -13.704 18.911 1.00 75.00 486 ALA A O 1
ATOM 4045 N N . VAL A 1 487 ? -21.349 -14.270 16.884 1.00 80.94 487 VAL A N 1
ATOM 4046 C CA . VAL A 1 487 ? -21.963 -15.607 16.877 1.00 80.94 487 VAL A CA 1
ATOM 4047 C C . VAL A 1 487 ? -21.300 -16.529 17.895 1.00 80.94 487 VAL A C 1
ATOM 4049 O O . VAL A 1 487 ? -21.984 -17.150 18.711 1.00 80.94 487 VAL A O 1
ATOM 4052 N N . TRP A 1 488 ? -19.971 -16.623 17.876 1.00 83.31 488 TRP A N 1
ATOM 4053 C CA . TRP A 1 488 ? -19.232 -17.531 18.748 1.00 83.31 488 TRP A CA 1
ATOM 4054 C C . TRP A 1 488 ? -19.395 -17.203 20.243 1.00 83.31 488 TRP A C 1
ATOM 4056 O O . TRP A 1 488 ? -19.694 -18.127 21.011 1.00 83.31 488 TRP A O 1
ATOM 4066 N N . PRO A 1 489 ? -19.291 -15.933 20.690 1.00 83.12 489 PRO A N 1
ATOM 4067 C CA . PRO A 1 489 ? -19.513 -15.579 22.089 1.00 83.12 489 PRO A CA 1
ATOM 4068 C C . PRO A 1 489 ? -20.946 -15.867 22.532 1.00 83.12 489 PRO A C 1
ATOM 4070 O O . PRO A 1 489 ? -21.145 -16.414 23.614 1.00 83.12 489 PRO A O 1
ATOM 4073 N N . PHE A 1 490 ? -21.935 -15.598 21.676 1.00 82.50 490 PHE A N 1
ATOM 4074 C CA . PHE A 1 490 ? -23.333 -15.899 21.964 1.00 82.50 490 PHE A CA 1
ATOM 4075 C C . PHE A 1 490 ? -23.602 -17.400 22.104 1.00 82.50 490 PHE A C 1
ATOM 4077 O O . PHE A 1 490 ? -24.257 -17.816 23.059 1.00 82.50 490 PHE A O 1
ATOM 4084 N N . VAL A 1 491 ? -23.086 -18.232 21.192 1.00 85.19 491 VAL A N 1
ATOM 4085 C CA . VAL A 1 491 ? -23.241 -19.696 21.264 1.00 85.19 491 VAL A CA 1
ATOM 4086 C C . VAL A 1 491 ? -22.575 -20.238 22.526 1.00 85.19 491 VAL A C 1
ATOM 4088 O O . VAL A 1 491 ? -23.178 -21.022 23.263 1.00 85.19 491 VAL A O 1
ATOM 4091 N N . LYS A 1 492 ? -21.349 -19.786 22.809 1.00 83.56 492 LYS A N 1
ATOM 4092 C CA . LYS A 1 492 ? -20.601 -20.170 24.008 1.00 83.56 492 LYS A CA 1
ATOM 4093 C C . LYS A 1 492 ? -21.334 -19.764 25.286 1.00 83.56 492 LYS A C 1
ATOM 4095 O O . LYS A 1 492 ? -21.396 -20.561 26.223 1.00 83.56 492 LYS A O 1
ATOM 4100 N N . GLU A 1 493 ? -21.915 -18.568 25.318 1.00 76.69 493 GLU A N 1
ATOM 4101 C CA . GLU A 1 493 ? -22.642 -18.072 26.484 1.00 76.69 493 GLU A CA 1
ATOM 4102 C C . GLU A 1 493 ? -23.985 -18.772 26.674 1.00 76.69 493 GLU A C 1
ATOM 4104 O O . GLU A 1 493 ? -24.281 -19.251 27.768 1.00 76.69 493 GLU A O 1
ATOM 4109 N N . SER A 1 494 ? -24.744 -18.943 25.594 1.00 79.62 494 SER A N 1
ATOM 4110 C CA . SER A 1 494 ? -26.001 -19.695 25.592 1.00 79.62 494 SER A CA 1
ATOM 4111 C C . SER A 1 494 ? -25.792 -21.119 26.107 1.00 79.62 494 SER A C 1
ATOM 4113 O O . SER A 1 494 ? -26.547 -21.600 26.955 1.00 79.62 494 SER A O 1
ATOM 4115 N N . TYR A 1 495 ? -24.716 -21.777 25.664 1.00 82.06 495 TYR A N 1
ATOM 4116 C CA . TYR A 1 495 ? -24.333 -23.097 26.154 1.00 82.06 495 TYR A CA 1
ATOM 4117 C C . TYR A 1 495 ? -23.951 -23.080 27.642 1.00 82.06 495 TYR A C 1
ATOM 4119 O O . TYR A 1 495 ? -24.385 -23.945 28.410 1.00 82.06 495 TYR A O 1
ATOM 4127 N N . ARG A 1 496 ? -23.165 -22.091 28.087 1.00 78.50 496 ARG A N 1
ATOM 4128 C CA . ARG A 1 496 ? -22.731 -21.982 29.487 1.00 78.50 496 ARG A CA 1
ATOM 4129 C C . ARG A 1 496 ? -23.903 -21.734 30.439 1.00 78.50 496 ARG A C 1
ATOM 4131 O O . ARG A 1 496 ? -23.968 -22.378 31.488 1.00 78.50 496 ARG A O 1
ATOM 4138 N N . ILE A 1 497 ? -24.835 -20.856 30.065 1.00 74.75 497 ILE A N 1
ATOM 4139 C CA . ILE A 1 497 ? -26.061 -20.587 30.827 1.00 74.75 497 ILE A CA 1
ATOM 4140 C C . ILE A 1 497 ? -26.928 -21.848 30.885 1.00 74.75 497 ILE A C 1
ATOM 4142 O O . ILE A 1 497 ? -27.349 -22.239 31.973 1.00 74.75 497 ILE A O 1
ATOM 4146 N N . ALA A 1 498 ? -27.140 -22.533 29.755 1.00 78.12 498 ALA A N 1
ATOM 4147 C CA . ALA A 1 498 ? -27.910 -23.778 29.716 1.00 78.12 498 ALA A CA 1
ATOM 4148 C C . ALA A 1 498 ? -27.307 -24.859 30.631 1.00 78.12 498 ALA A C 1
ATOM 4150 O O . ALA A 1 498 ? -28.021 -25.475 31.422 1.00 78.12 498 ALA A O 1
ATOM 4151 N N . THR A 1 499 ? -25.982 -25.028 30.594 1.00 79.62 499 THR A N 1
ATOM 4152 C CA . THR A 1 499 ? -25.265 -25.997 31.438 1.00 79.62 499 THR A CA 1
ATOM 4153 C C . THR A 1 499 ? -25.388 -25.653 32.927 1.00 79.62 499 THR A C 1
ATOM 4155 O O . THR A 1 499 ? -25.612 -26.542 33.747 1.00 79.62 499 THR A O 1
ATOM 4158 N N . ARG A 1 500 ? -25.297 -24.367 33.304 1.00 72.31 500 ARG A N 1
ATOM 4159 C CA . ARG A 1 500 ? -25.491 -23.933 34.701 1.00 72.31 500 ARG A CA 1
ATOM 4160 C C . ARG A 1 500 ? -26.928 -24.102 35.177 1.00 72.31 500 ARG A C 1
ATOM 4162 O O . ARG A 1 500 ? -27.118 -24.540 36.307 1.00 72.31 500 ARG A O 1
ATOM 4169 N N . LYS A 1 501 ? -27.925 -23.808 34.334 1.00 71.56 501 LYS A N 1
ATOM 4170 C CA . LYS A 1 501 ? -29.338 -24.070 34.652 1.00 71.56 501 LYS A CA 1
ATOM 4171 C C . LYS A 1 501 ? -29.579 -25.562 34.901 1.00 71.56 501 LYS A C 1
ATOM 4173 O O . LYS A 1 501 ? -30.246 -25.906 35.870 1.00 71.56 501 LYS A O 1
ATOM 4178 N N . MET A 1 502 ? -28.975 -26.444 34.099 1.00 68.62 502 MET A N 1
ATOM 4179 C CA . MET A 1 502 ? -29.020 -27.895 34.333 1.00 68.62 502 MET A CA 1
ATOM 4180 C C . MET A 1 502 ? -28.336 -28.293 35.650 1.00 68.62 502 MET A C 1
ATOM 4182 O O . MET A 1 502 ? -28.948 -28.972 36.464 1.00 68.62 502 MET A O 1
ATOM 4186 N N . GLN A 1 503 ? -27.120 -27.804 35.921 1.00 68.12 503 GLN A N 1
ATOM 4187 C CA . GLN A 1 503 ? -26.410 -28.092 37.178 1.00 68.12 503 GLN A CA 1
ATOM 4188 C C . GLN A 1 503 ? -27.132 -27.560 38.426 1.00 68.12 503 GLN A C 1
ATOM 4190 O O . GLN A 1 503 ? -27.065 -28.189 39.481 1.00 68.12 503 GLN A O 1
ATOM 4195 N N . HIS A 1 504 ? -27.800 -26.406 38.335 1.00 63.09 504 HIS A N 1
ATOM 4196 C CA . HIS A 1 504 ? -28.614 -25.862 39.424 1.00 63.09 504 HIS A CA 1
ATOM 4197 C C . HIS A 1 504 ? -29.846 -26.741 39.676 1.00 63.09 504 HIS A C 1
ATOM 4199 O O . HIS A 1 504 ? -30.147 -27.062 40.824 1.00 63.09 504 HIS A O 1
ATOM 4205 N N . ARG A 1 505 ? -30.488 -27.213 38.598 1.00 58.38 505 ARG A N 1
ATOM 4206 C CA . ARG A 1 505 ? -31.630 -28.135 38.649 1.00 58.38 505 ARG A CA 1
ATOM 4207 C C . ARG A 1 505 ? -31.259 -29.509 39.221 1.00 58.38 505 ARG A C 1
ATOM 4209 O O . ARG A 1 505 ? -32.043 -30.071 39.973 1.00 58.38 505 ARG A O 1
ATOM 4216 N N . ASP A 1 506 ? -30.056 -30.009 38.939 1.00 56.62 506 ASP A N 1
ATOM 4217 C CA . ASP A 1 506 ? -29.548 -31.273 39.498 1.00 56.62 506 ASP A CA 1
ATOM 4218 C C . ASP A 1 506 ? -29.110 -31.156 40.973 1.00 56.62 506 ASP A C 1
ATOM 4220 O O . ASP A 1 506 ? -29.091 -32.151 41.698 1.00 56.62 506 ASP A O 1
ATOM 4224 N N . ARG A 1 507 ? -28.759 -29.950 41.448 1.00 52.31 507 ARG A N 1
ATOM 4225 C CA . ARG A 1 507 ? -28.358 -29.698 42.848 1.00 52.31 507 ARG A CA 1
ATOM 4226 C C . ARG A 1 507 ? -29.530 -29.540 43.818 1.00 52.31 507 ARG A C 1
ATOM 4228 O O . ARG A 1 507 ? -29.299 -29.615 45.023 1.00 52.31 507 ARG A O 1
ATOM 4235 N N . GLN A 1 508 ? -30.757 -29.353 43.333 1.00 43.53 508 GLN A N 1
ATOM 4236 C CA . GLN A 1 508 ? -31.969 -29.375 44.155 1.00 43.53 508 GLN A CA 1
ATOM 4237 C C . GLN A 1 508 ? -32.726 -30.698 43.946 1.00 43.53 508 GLN A C 1
ATOM 4239 O O . GLN A 1 508 ? -33.519 -30.818 43.012 1.00 43.53 508 GLN A O 1
ATOM 4244 N N . PRO A 1 509 ? -32.530 -31.718 44.803 1.00 40.62 509 PRO A N 1
ATOM 4245 C CA . PRO A 1 509 ? -33.397 -32.881 44.779 1.00 40.62 509 PRO A CA 1
ATOM 4246 C C . PRO A 1 509 ? -34.784 -32.465 45.275 1.00 40.62 509 PRO A C 1
ATOM 4248 O O . PRO A 1 509 ? -34.928 -31.924 46.370 1.00 40.62 509 PRO A O 1
ATOM 4251 N N . SER A 1 510 ? -35.811 -32.733 44.465 1.00 38.38 510 SER A N 1
ATOM 4252 C CA . SER A 1 510 ? -37.212 -32.501 44.806 1.00 38.38 510 SER A CA 1
ATOM 4253 C C . SER A 1 510 ? -37.558 -33.172 46.139 1.00 38.38 510 SER A C 1
ATOM 4255 O O . SER A 1 510 ? -37.697 -34.397 46.212 1.00 38.38 510 SER A O 1
ATOM 4257 N N . MET A 1 511 ? -37.731 -32.380 47.190 1.00 32.03 511 MET A N 1
ATOM 4258 C CA . MET A 1 511 ? -38.295 -32.839 48.451 1.00 32.03 511 MET A CA 1
ATOM 4259 C C . MET A 1 511 ? -39.814 -32.944 48.260 1.00 32.03 511 MET A C 1
ATOM 4261 O O . MET A 1 511 ? -40.559 -32.003 48.515 1.00 32.03 511 MET A O 1
ATOM 4265 N N . LYS A 1 512 ? -40.279 -34.078 47.722 1.00 33.47 512 LYS A N 1
ATOM 4266 C CA . LYS A 1 512 ? -41.702 -34.438 47.757 1.00 33.47 512 LYS A CA 1
ATOM 4267 C C . LYS A 1 512 ? -42.057 -34.772 49.207 1.00 33.47 512 LYS A C 1
ATOM 4269 O O . LYS A 1 512 ? -41.698 -35.844 49.680 1.00 33.47 512 LYS A O 1
ATOM 4274 N N . CYS A 1 513 ? -42.735 -33.857 49.893 1.00 27.77 513 CYS A N 1
ATOM 4275 C CA . CYS A 1 513 ? -43.474 -34.168 51.113 1.00 27.77 513 CYS A CA 1
ATOM 4276 C C . CYS A 1 513 ? -44.961 -34.277 50.777 1.00 27.77 513 CYS A C 1
ATOM 4278 O O . CYS A 1 513 ? -45.505 -33.440 50.056 1.00 27.77 513 CYS A O 1
ATOM 4280 N N . ASP A 1 514 ? -45.563 -35.345 51.289 1.00 29.52 514 ASP A N 1
ATOM 4281 C CA . ASP A 1 514 ? -46.940 -35.769 51.082 1.00 29.52 514 ASP A CA 1
ATOM 4282 C C . ASP A 1 514 ? -47.977 -34.694 51.442 1.00 29.52 514 ASP A C 1
ATOM 4284 O O . ASP A 1 514 ? -47.865 -33.977 52.439 1.00 29.52 514 ASP A O 1
ATOM 4288 N N . GLU A 1 515 ? -49.024 -34.620 50.620 1.00 35.78 515 GLU A N 1
ATOM 4289 C CA . GLU A 1 515 ? -50.219 -33.818 50.860 1.00 35.78 515 GLU A CA 1
ATOM 4290 C C . GLU A 1 515 ? -51.002 -34.347 52.069 1.00 35.78 515 GLU A C 1
ATOM 4292 O O . GLU A 1 515 ? -51.517 -35.463 52.027 1.00 35.78 515 GLU A O 1
ATOM 4297 N N . GLN A 1 516 ? -51.199 -33.510 53.097 1.00 29.14 516 GLN A N 1
ATOM 4298 C CA . GLN A 1 516 ? -52.398 -33.551 53.945 1.00 29.14 516 GLN A CA 1
ATOM 4299 C C . GLN A 1 516 ? -52.680 -32.197 54.641 1.00 29.14 516 GLN A C 1
ATOM 4301 O O . GLN A 1 516 ? -51.908 -31.715 55.459 1.00 29.14 516 GLN A O 1
ATOM 4306 N N . GLN A 1 517 ? -53.812 -31.606 54.233 1.00 33.91 517 GLN A N 1
ATOM 4307 C CA . GLN A 1 517 ? -54.735 -30.636 54.864 1.00 33.91 517 GLN A CA 1
ATOM 4308 C C . GLN A 1 517 ? -54.316 -29.828 56.119 1.00 33.91 517 GLN A C 1
ATOM 4310 O O . GLN A 1 517 ? -54.141 -30.413 57.178 1.00 33.91 517 GLN A O 1
ATOM 4315 N N . SER A 1 518 ? -54.431 -28.483 56.051 1.00 24.27 518 SER A N 1
ATOM 4316 C CA . SER A 1 518 ? -55.381 -27.678 56.872 1.00 24.27 518 SER A CA 1
ATOM 4317 C C . SER A 1 518 ? -55.229 -26.143 56.706 1.00 24.27 518 SER A C 1
ATOM 4319 O O . SER A 1 518 ? -54.168 -25.586 56.962 1.00 24.27 518 SER A O 1
ATOM 4321 N N . THR A 1 519 ? -56.330 -25.502 56.295 1.00 28.81 519 THR A N 1
ATOM 4322 C CA . THR A 1 519 ? -56.910 -24.175 56.647 1.00 28.81 519 THR A CA 1
ATOM 4323 C C . THR A 1 519 ? -56.094 -22.990 57.222 1.00 28.81 519 THR A C 1
ATOM 4325 O O . THR A 1 519 ? -55.549 -23.058 58.314 1.00 28.81 519 THR A O 1
ATOM 4328 N N . GLU A 1 520 ? -56.285 -21.852 56.530 1.00 31.61 520 GLU A N 1
ATOM 4329 C CA . GLU A 1 520 ? -56.479 -20.446 56.969 1.00 31.61 520 GLU A CA 1
ATOM 4330 C C . GLU A 1 520 ? -55.372 -19.568 57.615 1.00 31.61 520 GLU A C 1
ATOM 4332 O O . GLU A 1 520 ? -54.862 -19.817 58.700 1.00 31.61 520 GLU A O 1
ATOM 4337 N N . ASN A 1 521 ? -55.246 -18.385 56.980 1.00 26.92 521 ASN A N 1
ATOM 4338 C CA . ASN A 1 521 ? -54.971 -17.026 57.486 1.00 26.92 521 ASN A CA 1
ATOM 4339 C C . ASN A 1 521 ? -53.570 -16.379 57.365 1.00 26.92 521 ASN A C 1
ATOM 4341 O O . ASN A 1 521 ? -52.637 -16.651 58.108 1.00 26.92 521 ASN A O 1
ATOM 4345 N N . ASN A 1 522 ? -53.556 -15.351 56.497 1.00 29.83 522 ASN A N 1
ATOM 4346 C CA . ASN A 1 522 ? -52.834 -14.073 56.547 1.00 29.83 522 ASN A CA 1
ATOM 4347 C C . ASN A 1 522 ? -51.316 -14.065 56.785 1.00 29.83 522 ASN A C 1
ATOM 4349 O O . ASN A 1 522 ? -50.858 -14.049 57.925 1.00 29.83 522 ASN A O 1
ATOM 4353 N N . ARG A 1 523 ? -50.567 -13.793 55.705 1.00 25.73 523 ARG A N 1
ATOM 4354 C CA . ARG A 1 523 ? -49.590 -12.684 55.596 1.00 25.73 523 ARG A CA 1
ATOM 4355 C C . ARG A 1 523 ? -48.999 -12.650 54.184 1.00 25.73 523 ARG A C 1
ATOM 4357 O O . ARG A 1 523 ? -48.616 -13.688 53.671 1.00 25.73 523 ARG A O 1
ATOM 4364 N N . THR A 1 524 ? -48.976 -11.451 53.592 1.00 25.69 524 THR A N 1
ATOM 4365 C CA . THR A 1 524 ? -48.101 -10.996 52.488 1.00 25.69 524 THR A CA 1
ATOM 4366 C C . THR A 1 524 ? -47.695 -12.053 51.461 1.00 25.69 524 THR A C 1
ATOM 4368 O O . THR A 1 524 ? -46.824 -12.873 51.727 1.00 25.69 524 THR A O 1
ATOM 4371 N N . LYS A 1 525 ? -48.256 -11.948 50.248 1.00 24.41 525 LYS A N 1
ATOM 4372 C CA . LYS A 1 525 ? -47.730 -12.574 49.027 1.00 24.41 525 LYS A CA 1
ATOM 4373 C C . LYS A 1 525 ? -46.261 -12.163 48.824 1.00 24.41 525 LYS A C 1
ATOM 4375 O O . LYS A 1 525 ? -45.979 -11.211 48.108 1.00 24.41 525 LYS A O 1
ATOM 4380 N N . ALA A 1 526 ? -45.336 -12.864 49.470 1.00 26.00 526 ALA A N 1
ATOM 4381 C CA . ALA A 1 526 ? -44.014 -13.088 48.926 1.00 26.00 526 ALA A CA 1
ATOM 4382 C C . ALA A 1 526 ? -44.239 -14.104 47.810 1.00 26.00 526 ALA A C 1
ATOM 4384 O O . ALA A 1 526 ? -44.576 -15.260 48.066 1.00 26.00 526 ALA A O 1
ATOM 4385 N N . SER A 1 527 ? -44.196 -13.630 46.570 1.00 25.61 527 SER A N 1
ATOM 4386 C CA . SER A 1 527 ? -44.031 -14.489 45.409 1.00 25.61 527 SER A CA 1
ATOM 4387 C C . SER A 1 527 ? -42.844 -15.402 45.693 1.00 25.61 527 SER A C 1
ATOM 4389 O O . SER A 1 527 ? -41.715 -14.934 45.815 1.00 25.61 527 SER A O 1
ATOM 4391 N N . TYR A 1 528 ? -43.120 -16.691 45.874 1.00 28.47 528 TYR A N 1
ATOM 4392 C CA . TYR A 1 528 ? -42.112 -17.731 45.777 1.00 28.47 528 TYR A CA 1
ATOM 4393 C C . TYR A 1 528 ? -41.587 -17.668 44.340 1.00 28.47 528 TYR A C 1
ATOM 4395 O O . TYR A 1 528 ? -42.199 -18.224 43.429 1.00 28.47 528 TYR A O 1
ATOM 4403 N N . GLU A 1 529 ? -40.542 -16.864 44.132 1.00 34.66 529 GLU A N 1
ATOM 4404 C CA . GLU A 1 529 ? -39.792 -16.831 42.885 1.00 34.66 529 GLU A CA 1
ATOM 4405 C C . GLU A 1 529 ? -39.214 -18.226 42.650 1.00 34.66 529 GLU A C 1
ATOM 4407 O O . GLU A 1 529 ? -38.675 -18.876 43.546 1.00 34.66 529 GLU A O 1
ATOM 4412 N N . THR A 1 530 ? -39.475 -18.684 41.438 1.00 36.78 530 THR A N 1
ATOM 4413 C CA . THR A 1 530 ? -39.236 -19.995 40.851 1.00 36.78 530 THR A CA 1
ATOM 4414 C C . THR A 1 530 ? -37.769 -20.434 40.906 1.00 36.78 530 THR A C 1
ATOM 4416 O O . THR A 1 530 ? -36.884 -19.605 41.072 1.00 36.78 530 THR A O 1
ATOM 4419 N N . ASP A 1 531 ? -37.537 -21.736 40.698 1.00 45.31 531 ASP A N 1
ATOM 4420 C CA . ASP A 1 531 ? -36.271 -22.496 40.539 1.00 45.31 531 ASP A CA 1
ATOM 4421 C C . ASP A 1 531 ? -35.186 -21.916 39.579 1.00 45.31 531 ASP A C 1
ATOM 4423 O O . ASP A 1 531 ? -34.267 -22.631 39.166 1.00 45.31 531 ASP A O 1
ATOM 4427 N N . ASP A 1 532 ? -35.248 -20.643 39.189 1.00 56.81 532 ASP A N 1
ATOM 4428 C CA . ASP A 1 532 ? -34.307 -19.976 38.290 1.00 56.81 532 ASP A CA 1
ATOM 4429 C C . ASP A 1 532 ? -33.221 -19.195 39.065 1.00 56.81 532 ASP A C 1
ATOM 4431 O O . ASP A 1 532 ? -33.473 -18.574 40.096 1.00 56.81 532 ASP A O 1
ATOM 4435 N N . LEU A 1 533 ? -31.984 -19.228 38.551 1.00 65.44 533 LEU A N 1
ATOM 4436 C CA . LEU A 1 533 ? -30.841 -18.439 39.046 1.00 65.44 533 LEU A CA 1
ATOM 4437 C C . LEU A 1 533 ? -31.196 -16.948 39.180 1.00 65.44 533 LEU A C 1
ATOM 4439 O O . LEU A 1 533 ? -31.866 -16.392 38.307 1.00 65.44 533 LEU A O 1
ATOM 4443 N N . SER A 1 534 ? -30.669 -16.275 40.211 1.00 74.50 534 SER A N 1
ATOM 4444 C CA . SER A 1 534 ? -30.885 -14.833 40.379 1.00 74.50 534 SER A CA 1
ATOM 4445 C C . SER A 1 534 ? -30.284 -14.058 39.202 1.00 74.50 534 SER A C 1
ATOM 4447 O O . SER A 1 534 ? -29.196 -14.379 38.720 1.00 74.50 534 SER A O 1
ATOM 4449 N N . LYS A 1 535 ? -30.946 -12.981 38.768 1.00 76.25 535 LYS A N 1
ATOM 4450 C CA . LYS A 1 535 ? -30.473 -12.099 37.688 1.00 76.25 535 LYS A CA 1
ATOM 4451 C C . LYS A 1 535 ? -29.015 -11.665 37.854 1.00 76.25 535 LYS A C 1
ATOM 4453 O O . LYS A 1 535 ? -28.232 -11.752 36.914 1.00 76.25 535 LYS A O 1
ATOM 4458 N N . GLY A 1 536 ? -28.625 -11.273 39.068 1.00 77.69 536 GLY A N 1
ATOM 4459 C CA . GLY A 1 536 ? -27.241 -10.887 39.353 1.00 77.69 536 GLY A CA 1
ATOM 4460 C C . GLY A 1 536 ? -26.247 -12.041 39.194 1.00 77.69 536 GLY A C 1
ATOM 4461 O O . GLY A 1 536 ? -25.112 -11.818 38.784 1.00 77.69 536 GLY A O 1
ATOM 4462 N N . GLU A 1 537 ? -26.662 -13.282 39.456 1.00 78.81 537 GLU A N 1
ATOM 4463 C CA . GLU A 1 537 ? -25.828 -14.469 39.241 1.00 78.81 537 GLU A CA 1
ATOM 4464 C C . GLU A 1 537 ? -25.687 -14.783 37.749 1.00 78.81 537 GLU A C 1
ATOM 4466 O O . GLU A 1 537 ? -24.581 -15.089 37.301 1.00 78.81 537 GLU A O 1
ATOM 4471 N N . LEU A 1 538 ? -26.764 -14.648 36.968 1.00 78.50 538 LEU A N 1
ATOM 4472 C CA . LEU A 1 538 ? -26.733 -14.787 35.509 1.00 78.50 538 LEU A CA 1
ATOM 4473 C C . LEU A 1 538 ? -25.825 -13.728 34.869 1.00 78.50 538 LEU A C 1
ATOM 4475 O O . LEU A 1 538 ? -24.892 -14.079 34.148 1.00 78.50 538 LEU A O 1
ATOM 4479 N N . GLU A 1 539 ? -26.022 -12.452 35.195 1.00 84.19 539 GLU A N 1
ATOM 4480 C CA . GLU A 1 539 ? -25.214 -11.354 34.653 1.00 84.19 539 GLU A CA 1
ATOM 4481 C C . GLU A 1 539 ? -23.753 -11.424 35.118 1.00 84.19 539 GLU A C 1
ATOM 4483 O O . GLU A 1 539 ? -22.853 -11.149 34.331 1.00 84.19 539 GLU A O 1
ATOM 4488 N N . SER A 1 540 ? -23.464 -11.908 36.335 1.00 82.75 540 SER A N 1
ATOM 4489 C CA . SER A 1 540 ? -22.073 -12.106 36.797 1.00 82.75 540 SER A CA 1
ATOM 4490 C C . SER A 1 540 ? -21.268 -13.066 35.923 1.00 82.75 540 SER A C 1
ATOM 4492 O O . SER A 1 540 ? -20.034 -13.013 35.897 1.00 82.75 540 SER A O 1
ATOM 4494 N N . CYS A 1 541 ? -21.966 -13.952 35.211 1.00 78.81 541 CYS A N 1
ATOM 4495 C CA . CYS A 1 541 ? -21.340 -14.872 34.290 1.00 78.81 541 CYS A CA 1
ATOM 4496 C C . CYS A 1 541 ? -20.875 -14.120 33.048 1.00 78.81 541 CYS A C 1
ATOM 4498 O O . CYS A 1 541 ? -19.737 -14.355 32.631 1.00 78.81 541 CYS A O 1
ATOM 4500 N N . MET A 1 542 ? -21.734 -13.271 32.474 1.00 81.94 542 MET A N 1
ATOM 4501 C CA . MET A 1 542 ? -21.580 -12.639 31.160 1.00 81.94 542 MET A CA 1
ATOM 4502 C C . MET A 1 542 ? -20.204 -11.990 30.946 1.00 81.94 542 MET A C 1
ATOM 4504 O O . MET A 1 542 ? -19.454 -11.695 31.882 1.00 81.94 542 MET A O 1
ATOM 4508 N N . TYR A 1 543 ? -19.844 -11.791 29.681 1.00 82.19 543 TYR A N 1
ATOM 4509 C CA . TYR A 1 543 ? -18.569 -11.172 29.338 1.00 82.19 543 TYR A CA 1
ATOM 4510 C C . TYR A 1 543 ? -18.516 -9.720 29.830 1.00 82.19 543 TYR A C 1
ATOM 4512 O O . TYR A 1 543 ? -19.535 -9.040 29.879 1.00 82.19 543 TYR A O 1
ATOM 4520 N N . CYS A 1 544 ? -17.332 -9.226 30.182 1.00 81.50 544 CYS A N 1
ATOM 4521 C CA . CYS A 1 544 ? -17.158 -7.816 30.530 1.00 81.50 544 CYS A CA 1
ATOM 4522 C C . CYS A 1 544 ? -16.892 -7.019 29.251 1.00 81.50 544 CYS A C 1
ATOM 4524 O O . CYS A 1 544 ? -16.014 -7.404 28.480 1.00 81.50 544 CYS A O 1
ATOM 4526 N N . TYR A 1 545 ? -17.625 -5.927 29.042 1.00 82.81 545 TYR A N 1
ATOM 4527 C CA . TYR A 1 545 ? -17.308 -4.958 27.997 1.00 82.81 545 TYR A CA 1
ATOM 4528 C C . TYR A 1 545 ? -16.308 -3.947 28.560 1.00 82.81 545 TYR A C 1
ATOM 4530 O O . TYR A 1 545 ? -16.675 -3.104 29.378 1.00 82.81 545 TYR A O 1
ATOM 4538 N N . GLU A 1 546 ? -15.032 -4.081 28.195 1.00 67.75 546 GLU A N 1
ATOM 4539 C CA . GLU A 1 546 ? -13.970 -3.244 28.768 1.00 67.75 546 GLU A CA 1
ATOM 4540 C C . GLU A 1 546 ? -13.948 -1.831 28.173 1.00 67.75 546 GLU A C 1
ATOM 4542 O O . GLU A 1 546 ? -13.790 -0.861 28.913 1.00 67.75 546 GLU A O 1
ATOM 4547 N N . SER A 1 547 ? -14.101 -1.695 26.850 1.00 73.38 547 SER A N 1
ATOM 4548 C CA . SER A 1 547 ? -14.043 -0.403 26.157 1.00 73.38 547 SER A CA 1
ATOM 4549 C C . SER A 1 547 ? -14.567 -0.492 24.718 1.00 73.38 547 SER A C 1
ATOM 4551 O O . SER A 1 547 ? -14.579 -1.567 24.130 1.00 73.38 547 SER A O 1
ATOM 4553 N N . THR A 1 548 ? -14.891 0.667 24.131 1.00 80.31 548 THR A N 1
ATOM 4554 C CA . THR A 1 548 ? -15.159 0.857 22.683 1.00 80.31 548 THR A CA 1
ATOM 4555 C C . THR A 1 548 ? -13.894 0.796 21.823 1.00 80.31 548 THR A C 1
ATOM 4557 O O . THR A 1 548 ? -13.936 1.023 20.616 1.00 80.31 548 THR A O 1
ATOM 4560 N N . PHE A 1 549 ? -12.741 0.544 22.446 1.00 79.56 549 PHE A N 1
ATOM 4561 C CA . PHE A 1 549 ? -11.437 0.565 21.801 1.00 79.56 549 PHE A CA 1
ATOM 4562 C C . PHE A 1 549 ? -11.342 -0.387 20.601 1.00 79.56 549 PHE A C 1
ATOM 4564 O O . PHE A 1 549 ? -10.969 0.054 19.514 1.00 79.56 549 PHE A O 1
ATOM 4571 N N . ASP A 1 550 ? -11.682 -1.662 20.802 1.00 79.69 550 ASP A N 1
ATOM 4572 C CA . ASP A 1 550 ? -11.578 -2.688 19.760 1.00 79.69 550 ASP A CA 1
ATOM 4573 C C . ASP A 1 550 ? -12.532 -2.384 18.595 1.00 79.69 550 ASP A C 1
ATOM 4575 O O . ASP A 1 550 ? -12.130 -2.457 17.432 1.00 79.69 550 ASP A O 1
ATOM 4579 N N . ASP A 1 551 ? -13.742 -1.916 18.918 1.00 86.75 551 ASP A N 1
ATOM 4580 C CA . ASP A 1 551 ? -14.772 -1.564 17.939 1.00 86.75 551 ASP A CA 1
ATOM 4581 C C . ASP A 1 551 ? -14.312 -0.373 17.050 1.00 86.75 551 ASP A C 1
ATOM 4583 O O . ASP A 1 551 ? -14.430 -0.389 15.823 1.00 86.75 551 ASP A O 1
ATOM 4587 N N . TYR A 1 552 ? -13.683 0.661 17.630 1.00 87.19 552 TYR A N 1
ATOM 4588 C CA . TYR A 1 552 ? -13.090 1.762 16.849 1.00 87.19 552 TYR A CA 1
ATOM 4589 C C . TYR A 1 552 ? -11.881 1.328 16.016 1.00 87.19 552 TYR A C 1
ATOM 4591 O O . TYR A 1 552 ? -11.689 1.801 14.890 1.00 87.19 552 TYR A O 1
ATOM 4599 N N . LEU A 1 553 ? -11.037 0.461 16.572 1.00 84.69 553 LEU A N 1
ATOM 4600 C CA . LEU A 1 553 ? -9.824 -0.012 15.921 1.00 84.69 553 LEU A CA 1
ATOM 4601 C C . LEU A 1 553 ? -10.137 -0.803 14.645 1.00 84.69 553 LEU A C 1
ATOM 4603 O O . LEU A 1 553 ? -9.412 -0.687 13.650 1.00 84.69 553 LEU A O 1
ATOM 4607 N N . GLU A 1 554 ? -11.234 -1.559 14.646 1.00 85.56 554 GLU A N 1
ATOM 4608 C CA . GLU A 1 554 ? -11.760 -2.213 13.454 1.00 85.56 554 GLU A CA 1
ATOM 4609 C C . GLU A 1 554 ? -12.073 -1.207 12.339 1.00 85.56 554 GLU A C 1
ATOM 4611 O O . GLU A 1 554 ? -11.533 -1.329 11.230 1.00 85.56 554 GLU A O 1
ATOM 4616 N N . LEU A 1 555 ? -12.855 -0.168 12.652 1.00 89.31 555 LEU A N 1
ATOM 4617 C CA . LEU A 1 555 ? -13.242 0.873 11.695 1.00 89.31 555 LEU A CA 1
ATOM 4618 C C . LEU A 1 555 ? -12.029 1.632 11.139 1.00 89.31 555 LEU A C 1
ATOM 4620 O O . LEU A 1 555 ? -12.002 1.983 9.958 1.00 89.31 555 LEU A O 1
ATOM 4624 N N . VAL A 1 556 ? -10.996 1.867 11.955 1.00 90.50 556 VAL A N 1
ATOM 4625 C CA . VAL A 1 556 ? -9.748 2.509 11.505 1.00 90.50 556 VAL A CA 1
ATOM 4626 C C . VAL A 1 556 ? -9.017 1.648 10.477 1.00 90.50 556 VAL A C 1
ATOM 4628 O O . VAL A 1 556 ? -8.574 2.163 9.446 1.00 90.50 556 VAL A O 1
ATOM 4631 N N . VAL A 1 557 ? -8.889 0.340 10.719 1.00 88.12 557 VAL A N 1
ATOM 4632 C CA . VAL A 1 557 ? -8.225 -0.552 9.756 1.00 88.12 557 VAL A CA 1
ATOM 4633 C C . VAL A 1 557 ? -9.049 -0.682 8.474 1.00 88.12 557 VAL A C 1
ATOM 4635 O O . VAL A 1 557 ? -8.497 -0.619 7.375 1.00 88.12 557 VAL A O 1
ATOM 4638 N N . GLN A 1 558 ? -10.371 -0.778 8.583 1.00 90.00 558 GLN A N 1
ATOM 4639 C CA . GLN A 1 558 ? -11.266 -0.772 7.430 1.00 90.00 558 GLN A CA 1
ATOM 4640 C C . GLN A 1 558 ? -11.135 0.513 6.597 1.00 90.00 558 GLN A C 1
ATOM 4642 O O . GLN A 1 558 ? -11.000 0.445 5.373 1.00 90.00 558 GLN A O 1
ATOM 4647 N N . PHE A 1 559 ? -11.099 1.681 7.247 1.00 92.88 559 PHE A N 1
ATOM 4648 C CA . PHE A 1 559 ? -10.856 2.962 6.584 1.00 92.88 559 PHE A CA 1
ATOM 4649 C C . PHE A 1 559 ? -9.513 2.969 5.839 1.00 92.88 559 PHE A C 1
ATOM 4651 O O . PHE A 1 559 ? -9.429 3.466 4.715 1.00 92.88 559 PHE A O 1
ATOM 4658 N N . GLY A 1 560 ? -8.477 2.359 6.420 1.00 92.12 560 GLY A N 1
ATOM 4659 C CA . GLY A 1 560 ? -7.174 2.208 5.775 1.00 92.12 560 GLY A CA 1
ATOM 4660 C C . GLY A 1 560 ? -7.221 1.351 4.513 1.00 92.12 560 GLY A C 1
ATOM 4661 O O . GLY A 1 560 ? -6.652 1.756 3.502 1.00 92.12 560 GLY A O 1
ATOM 4662 N N . TYR A 1 561 ? -7.949 0.229 4.516 1.00 88.25 561 TYR A N 1
ATOM 4663 C CA . TYR A 1 561 ? -8.134 -0.588 3.308 1.00 88.25 561 TYR A CA 1
ATOM 4664 C C . TYR A 1 561 ? -8.846 0.170 2.183 1.00 88.25 561 TYR A C 1
ATOM 4666 O O . TYR A 1 561 ? -8.490 0.006 1.018 1.00 88.25 561 TYR A O 1
ATOM 4674 N N . VAL A 1 562 ? -9.815 1.023 2.527 1.00 91.12 562 VAL A N 1
ATOM 4675 C CA . VAL A 1 562 ? -10.543 1.854 1.557 1.00 91.12 562 VAL A CA 1
ATOM 4676 C C . VAL A 1 562 ? -9.660 2.969 0.984 1.00 91.12 562 VAL A C 1
ATOM 4678 O O . VAL A 1 562 ? -9.750 3.265 -0.205 1.00 91.12 562 VAL A O 1
ATOM 4681 N N . MET A 1 563 ? -8.809 3.590 1.806 1.00 93.25 563 MET A N 1
ATOM 4682 C CA . MET A 1 563 ? -8.043 4.778 1.412 1.00 93.25 563 MET A CA 1
ATOM 4683 C C . MET A 1 563 ? -6.662 4.480 0.820 1.00 93.25 563 MET A C 1
ATOM 4685 O O . MET A 1 563 ? -6.289 5.127 -0.154 1.00 93.25 563 MET A O 1
ATOM 4689 N N . LEU A 1 564 ? -5.887 3.549 1.386 1.00 91.56 564 LEU A N 1
ATOM 4690 C CA . LEU A 1 564 ? -4.479 3.326 1.009 1.00 91.56 564 LEU A CA 1
ATOM 4691 C C . LEU A 1 564 ? -4.311 2.666 -0.365 1.00 91.56 564 LEU A C 1
ATOM 4693 O O . LEU A 1 564 ? -3.308 2.899 -1.029 1.00 91.56 564 LEU A O 1
ATOM 4697 N N . PHE A 1 565 ? -5.270 1.832 -0.773 1.00 88.56 565 PHE A N 1
ATOM 4698 C CA . PHE A 1 565 ? -5.191 1.016 -1.992 1.00 88.56 565 PHE A CA 1
ATOM 4699 C C . PHE A 1 565 ? -6.359 1.289 -2.949 1.00 88.56 565 PHE A C 1
ATOM 4701 O O . PHE A 1 565 ? -6.736 0.427 -3.745 1.00 88.56 565 PHE A O 1
ATOM 4708 N N . ALA A 1 566 ? -6.925 2.498 -2.886 1.00 85.94 566 ALA A N 1
ATOM 4709 C CA . ALA A 1 566 ? -8.081 2.904 -3.685 1.00 85.94 566 ALA A CA 1
ATOM 4710 C C . ALA A 1 566 ? -7.920 2.662 -5.209 1.00 85.94 566 ALA A C 1
ATOM 4712 O O . ALA A 1 566 ? -8.881 2.188 -5.816 1.00 85.94 566 ALA A O 1
ATOM 4713 N N . PRO A 1 567 ? -6.746 2.897 -5.841 1.00 81.19 567 PRO A N 1
ATOM 4714 C CA . PRO A 1 567 ? -6.557 2.658 -7.271 1.00 81.19 567 PRO A CA 1
ATOM 4715 C C . PRO A 1 567 ? -6.608 1.175 -7.651 1.00 81.19 567 PRO A C 1
ATOM 4717 O O . PRO A 1 567 ? -6.969 0.833 -8.770 1.00 81.19 567 PRO A O 1
ATOM 4720 N N . VAL A 1 568 ? -6.222 0.298 -6.722 1.00 81.81 568 VAL A N 1
ATOM 4721 C CA . VAL A 1 568 ? -6.070 -1.144 -6.958 1.00 81.81 568 VAL A CA 1
ATOM 4722 C C . VAL A 1 568 ? -7.400 -1.866 -6.773 1.00 81.81 568 VAL A C 1
ATOM 4724 O O . VAL A 1 568 ? -7.703 -2.810 -7.498 1.00 81.81 568 VAL A O 1
ATOM 4727 N N . PHE A 1 569 ? -8.214 -1.420 -5.813 1.00 82.69 569 PHE A N 1
ATOM 4728 C CA . PHE A 1 569 ? -9.523 -2.012 -5.555 1.00 82.69 569 PHE A CA 1
ATOM 4729 C C . PHE A 1 569 ? -10.598 -0.952 -5.255 1.00 82.69 569 PHE A C 1
ATOM 4731 O O . PHE A 1 569 ? -10.984 -0.762 -4.100 1.00 82.69 569 PHE A O 1
ATOM 4738 N N . PRO A 1 570 ? -11.158 -0.298 -6.292 1.00 84.94 570 PRO A N 1
ATOM 4739 C CA . PRO A 1 570 ? -12.190 0.733 -6.128 1.00 84.94 570 PRO A CA 1
ATOM 4740 C C . PRO A 1 570 ? -13.474 0.248 -5.428 1.00 84.94 570 PRO A C 1
ATOM 4742 O O . PRO A 1 570 ? -14.211 1.046 -4.852 1.00 84.94 570 PRO A O 1
ATOM 4745 N N . LEU A 1 571 ? -13.745 -1.065 -5.439 1.00 84.19 571 LEU A N 1
ATOM 4746 C CA . LEU A 1 571 ? -14.896 -1.675 -4.758 1.00 84.19 571 LEU A CA 1
ATOM 4747 C C . LEU A 1 571 ? -14.689 -1.874 -3.248 1.00 84.19 571 LEU A C 1
ATOM 4749 O O . LEU A 1 571 ? -15.631 -2.277 -2.566 1.00 84.19 571 LEU A O 1
ATOM 4753 N N . ALA A 1 572 ? -13.513 -1.550 -2.696 1.00 87.00 572 ALA A N 1
ATOM 4754 C CA . ALA A 1 572 ? -13.254 -1.637 -1.257 1.00 87.00 572 ALA A CA 1
ATOM 4755 C C . ALA A 1 572 ? -14.308 -0.879 -0.431 1.00 87.00 572 ALA A C 1
ATOM 4757 O O . ALA A 1 572 ? -14.769 -1.377 0.595 1.00 87.00 572 ALA A O 1
ATOM 4758 N N . ALA A 1 573 ? -14.736 0.296 -0.908 1.00 90.56 573 ALA A N 1
ATOM 4759 C CA . ALA A 1 573 ? -15.759 1.108 -0.252 1.00 90.56 573 ALA A CA 1
ATOM 4760 C C . ALA A 1 573 ? -17.130 0.412 -0.191 1.00 90.56 573 ALA A C 1
ATOM 4762 O O . ALA A 1 573 ? -17.817 0.525 0.821 1.00 90.56 573 ALA A O 1
ATOM 4763 N N . LEU A 1 574 ? -17.499 -0.352 -1.228 1.00 89.12 574 LEU A N 1
ATOM 4764 C CA . LEU A 1 574 ? -18.739 -1.133 -1.247 1.00 89.12 574 LEU A CA 1
ATOM 4765 C C . LEU A 1 574 ? -18.684 -2.269 -0.223 1.00 89.12 574 LEU A C 1
ATOM 4767 O O . LEU A 1 574 ? -19.627 -2.452 0.543 1.00 89.12 574 LEU A O 1
ATOM 4771 N N . CYS A 1 575 ? -17.577 -3.017 -0.191 1.00 87.44 575 CYS A N 1
ATOM 4772 C CA . CYS A 1 575 ? -17.372 -4.076 0.797 1.00 87.44 575 CYS A CA 1
ATOM 4773 C C . CYS A 1 575 ? -17.444 -3.509 2.219 1.00 87.44 575 CYS A C 1
ATOM 4775 O O . CYS A 1 575 ? -18.135 -4.062 3.070 1.00 87.44 575 CYS A O 1
ATOM 4777 N N . ALA A 1 576 ? -16.800 -2.363 2.448 1.00 90.44 576 ALA A N 1
ATOM 4778 C CA . ALA A 1 576 ? -16.842 -1.665 3.722 1.00 90.44 576 ALA A CA 1
ATOM 4779 C C . ALA A 1 576 ? -18.261 -1.200 4.098 1.00 90.44 576 ALA A C 1
ATOM 4781 O O . ALA A 1 576 ? -18.690 -1.381 5.234 1.00 90.44 576 ALA A O 1
ATOM 4782 N N . PHE A 1 577 ? -19.014 -0.653 3.144 1.00 92.62 577 PHE A N 1
ATOM 4783 C CA . PHE A 1 577 ? -20.402 -0.249 3.354 1.00 92.62 577 PHE A CA 1
ATOM 4784 C C . PHE A 1 577 ? -21.286 -1.434 3.768 1.00 92.62 577 PHE A C 1
ATOM 4786 O O . PHE A 1 577 ? -22.030 -1.336 4.742 1.00 92.62 577 PHE A O 1
ATOM 4793 N N . LEU A 1 578 ? -21.175 -2.566 3.064 1.00 89.31 578 LEU A N 1
ATOM 4794 C CA . LEU A 1 578 ? -21.919 -3.784 3.393 1.00 89.31 578 LEU A CA 1
ATOM 4795 C C . LEU A 1 578 ? -21.512 -4.357 4.753 1.00 89.31 578 LEU A C 1
ATOM 4797 O O . LEU A 1 578 ? -22.383 -4.822 5.485 1.00 89.31 578 LEU A O 1
ATOM 4801 N N . ASN A 1 579 ? -20.221 -4.294 5.099 1.00 88.94 579 ASN A N 1
ATOM 4802 C CA . ASN A 1 579 ? -19.738 -4.698 6.416 1.00 88.94 579 ASN A CA 1
ATOM 4803 C C . ASN A 1 579 ? -20.404 -3.865 7.512 1.00 88.94 579 ASN A C 1
ATOM 4805 O O . ASN A 1 579 ? -21.044 -4.426 8.391 1.00 88.94 579 ASN A O 1
ATOM 4809 N N . ASN A 1 580 ? -20.380 -2.535 7.395 1.00 91.06 580 ASN A N 1
ATOM 4810 C CA . ASN A 1 580 ? -20.918 -1.659 8.438 1.00 91.06 580 ASN A CA 1
ATOM 4811 C C . ASN A 1 580 ? -22.433 -1.778 8.630 1.00 91.06 580 ASN A C 1
ATOM 4813 O O . ASN A 1 580 ? -22.930 -1.546 9.730 1.00 91.06 580 ASN A O 1
ATOM 4817 N N . LEU A 1 581 ? -23.187 -2.130 7.581 1.00 89.19 581 LEU A N 1
ATOM 4818 C CA . LEU A 1 581 ? -24.623 -2.398 7.716 1.00 89.19 581 LEU A CA 1
ATOM 4819 C C . LEU A 1 581 ? -24.901 -3.593 8.632 1.00 89.19 581 LEU A C 1
ATOM 4821 O O . LEU A 1 581 ? -25.892 -3.579 9.364 1.00 89.19 581 LEU A O 1
ATOM 4825 N N . ILE A 1 582 ? -24.043 -4.612 8.574 1.00 87.06 582 ILE A N 1
ATOM 4826 C CA . ILE A 1 582 ? -24.089 -5.754 9.487 1.00 87.06 582 ILE A CA 1
ATOM 4827 C C . IL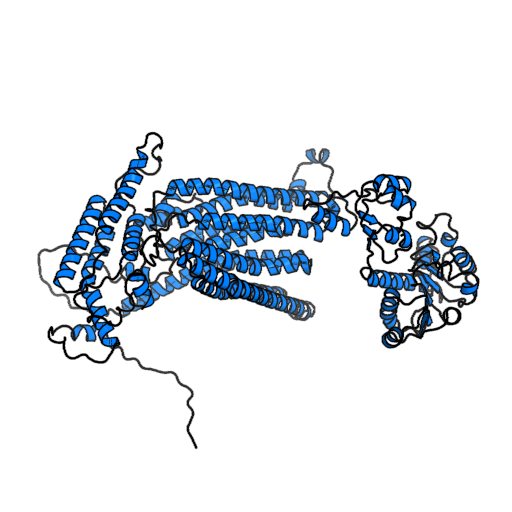E A 1 582 ? -23.538 -5.321 10.848 1.00 87.06 582 ILE A C 1
ATOM 4829 O O . ILE A 1 582 ? -24.184 -5.592 11.858 1.00 87.06 582 ILE A O 1
ATOM 4833 N N . GLU A 1 583 ? -22.436 -4.566 10.853 1.00 88.94 583 GLU A N 1
ATOM 4834 C CA . GLU A 1 583 ? -21.686 -4.204 12.058 1.00 88.94 583 GLU A CA 1
ATOM 4835 C C . GLU A 1 583 ? -22.509 -3.417 13.077 1.00 88.94 583 GLU A C 1
ATOM 4837 O O . GLU A 1 583 ? -22.590 -3.757 14.255 1.00 88.94 583 GLU A O 1
ATOM 4842 N N . ILE A 1 584 ? -23.265 -2.428 12.589 1.00 90.06 584 ILE A N 1
ATOM 4843 C CA . ILE A 1 584 ? -24.201 -1.641 13.405 1.00 90.06 584 ILE A CA 1
ATOM 4844 C C . ILE A 1 584 ? -25.143 -2.542 14.223 1.00 90.06 584 ILE A C 1
ATOM 4846 O O . ILE A 1 584 ? -25.576 -2.164 15.313 1.00 90.06 584 ILE A O 1
ATOM 4850 N N . ARG A 1 585 ? -25.511 -3.713 13.688 1.00 88.75 585 ARG A N 1
ATOM 4851 C CA . ARG A 1 585 ? -26.449 -4.643 14.324 1.00 88.75 585 ARG A CA 1
ATOM 4852 C C . ARG A 1 585 ? -25.743 -5.744 15.109 1.00 88.75 585 ARG A C 1
ATOM 4854 O O . ARG A 1 585 ? -26.276 -6.114 16.155 1.00 88.75 585 ARG A O 1
ATOM 4861 N N . SER A 1 586 ? -24.592 -6.251 14.660 1.00 88.25 586 SER A N 1
ATOM 4862 C CA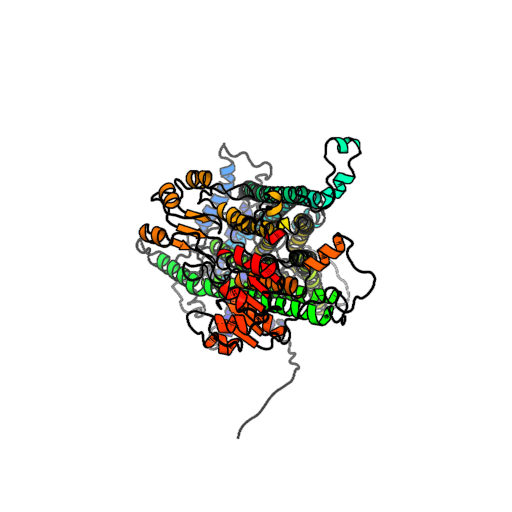 . SER A 1 586 ? -23.792 -7.203 15.447 1.00 88.25 586 SER A CA 1
ATOM 4863 C C . SER A 1 586 ? -23.332 -6.576 16.754 1.00 88.25 586 SER A C 1
ATOM 4865 O O . SER A 1 586 ? -23.536 -7.193 17.797 1.00 88.25 586 SER A O 1
ATOM 4867 N N . ASP A 1 587 ? -22.850 -5.335 16.737 1.00 89.19 587 ASP A N 1
ATOM 4868 C CA . ASP A 1 587 ? -22.422 -4.640 17.954 1.00 89.19 587 ASP A CA 1
ATOM 4869 C C . ASP A 1 587 ? -23.582 -4.334 18.903 1.00 89.19 587 ASP A C 1
ATOM 4871 O O . ASP A 1 587 ? -23.479 -4.508 20.121 1.00 89.19 587 ASP A O 1
ATOM 4875 N N . ALA A 1 588 ? -24.734 -3.939 18.356 1.00 90.38 588 ALA A N 1
ATOM 4876 C CA . ALA A 1 588 ? -25.946 -3.752 19.151 1.00 90.38 588 ALA A CA 1
ATOM 4877 C C . ALA A 1 588 ? -26.383 -5.069 19.820 1.00 90.38 588 ALA A C 1
ATOM 4879 O O . ALA A 1 588 ? -26.745 -5.095 20.999 1.00 90.38 588 ALA A O 1
ATOM 4880 N N . PHE A 1 589 ? -26.317 -6.181 19.082 1.00 89.00 589 PHE A N 1
ATOM 4881 C CA . PHE A 1 589 ? -26.617 -7.516 19.593 1.00 89.00 589 PHE A CA 1
ATOM 4882 C C . PHE A 1 589 ? -25.630 -7.945 20.689 1.00 89.00 589 PHE A C 1
ATOM 4884 O O . PHE A 1 589 ? -26.052 -8.426 21.744 1.00 89.00 589 PHE A O 1
ATOM 4891 N N . LYS A 1 590 ? -24.332 -7.711 20.475 1.00 88.44 590 LYS A N 1
ATOM 4892 C CA . LYS A 1 590 ? -23.229 -7.993 21.406 1.00 88.44 590 LYS A CA 1
ATOM 4893 C C . LYS A 1 590 ? -23.474 -7.321 22.767 1.00 88.44 590 LYS A C 1
ATOM 4895 O O . LYS A 1 590 ? -23.431 -7.987 23.803 1.00 88.44 590 LYS A O 1
ATOM 4900 N N . LEU A 1 591 ? -23.838 -6.036 22.767 1.00 89.19 591 LEU A N 1
ATOM 4901 C CA . LEU A 1 591 ? -24.136 -5.269 23.986 1.00 89.19 591 LEU A CA 1
ATOM 4902 C C . LEU A 1 591 ? -25.429 -5.690 24.697 1.00 89.19 591 LEU A C 1
ATOM 4904 O O . LEU A 1 591 ? -25.518 -5.550 25.914 1.00 89.19 591 LEU A O 1
ATOM 4908 N N . CYS A 1 592 ? -26.434 -6.181 23.966 1.00 88.81 592 CYS A N 1
ATOM 4909 C CA . CYS A 1 592 ? -27.733 -6.521 24.557 1.00 88.81 592 CYS A CA 1
ATOM 4910 C C . CYS A 1 592 ? -27.849 -7.977 25.038 1.00 88.81 592 CYS A C 1
ATOM 4912 O O . CYS A 1 592 ? -28.690 -8.256 25.892 1.00 88.81 592 CYS A O 1
ATOM 4914 N N . TYR A 1 593 ? -27.072 -8.906 24.469 1.00 84.69 593 TYR A N 1
ATOM 4915 C CA . TYR A 1 593 ? -27.216 -10.348 24.726 1.00 84.69 593 TYR A CA 1
ATOM 4916 C C . TYR A 1 593 ? -25.962 -11.037 25.274 1.00 84.69 593 TYR A C 1
ATOM 4918 O O . TYR A 1 593 ? -26.090 -12.102 25.878 1.00 84.69 593 TYR A O 1
ATOM 4926 N N . VAL A 1 594 ? -24.763 -10.493 25.041 1.00 84.38 594 VAL A N 1
ATOM 4927 C CA . VAL A 1 594 ? -23.497 -11.194 25.332 1.00 84.38 594 VAL A CA 1
ATOM 4928 C C . VAL A 1 594 ? -22.755 -10.576 26.515 1.00 84.38 594 VAL A C 1
ATOM 4930 O O . VAL A 1 594 ? -22.200 -11.302 27.349 1.00 84.38 594 VAL A O 1
ATOM 4933 N N . PHE A 1 595 ? -22.717 -9.246 26.578 1.00 87.62 595 PHE A N 1
ATOM 4934 C CA . PHE A 1 595 ? -21.968 -8.522 27.597 1.00 87.62 595 PHE A CA 1
ATOM 4935 C C . PHE A 1 595 ? -22.804 -8.123 28.807 1.00 87.62 595 PHE A C 1
ATOM 4937 O O . PHE A 1 595 ? -24.008 -7.913 28.728 1.00 87.62 595 PHE A O 1
ATOM 4944 N N . GLN A 1 596 ? -22.099 -7.963 29.923 1.00 89.25 596 GLN A N 1
ATOM 4945 C CA . GLN A 1 596 ? -22.543 -7.203 31.080 1.00 89.25 596 GLN A CA 1
ATOM 4946 C C . GLN A 1 596 ? -22.736 -5.739 30.697 1.00 89.25 596 GLN A C 1
ATOM 4948 O O . GLN A 1 596 ? -21.993 -5.200 29.869 1.00 89.25 596 GLN A O 1
ATOM 4953 N N . ARG A 1 597 ? -23.665 -5.068 31.378 1.00 89.75 597 ARG A N 1
ATOM 4954 C CA . ARG A 1 597 ? -23.844 -3.628 31.229 1.00 89.75 597 ARG A CA 1
ATOM 4955 C C . ARG A 1 597 ? -22.530 -2.915 31.592 1.00 89.75 597 ARG A C 1
ATOM 4957 O O . ARG A 1 597 ? -22.010 -3.137 32.683 1.00 89.75 597 ARG A O 1
ATOM 4964 N N . PRO A 1 598 ? -21.979 -2.057 30.722 1.00 88.12 598 PRO A N 1
ATOM 4965 C CA . PRO A 1 598 ? -20.823 -1.237 31.059 1.00 88.12 598 PRO A CA 1
ATOM 4966 C C . PRO A 1 598 ? -21.209 -0.063 31.969 1.00 88.12 598 PRO A C 1
ATOM 4968 O O . PRO A 1 598 ? -22.356 0.393 31.975 1.00 88.12 598 PRO A O 1
ATOM 4971 N N . PHE A 1 599 ? -20.241 0.451 32.731 1.00 82.94 599 PHE A N 1
ATOM 4972 C CA . PHE A 1 599 ? -20.419 1.702 33.470 1.00 82.94 599 PHE A CA 1
ATOM 4973 C C . PHE A 1 599 ? -20.483 2.898 32.510 1.00 82.94 599 PHE A C 1
ATOM 4975 O O . PHE A 1 599 ? -19.786 2.944 31.496 1.00 82.94 599 PHE A O 1
ATOM 4982 N N . GLY A 1 600 ? -21.324 3.880 32.843 1.00 72.00 600 GLY A N 1
ATOM 4983 C CA . GLY A 1 600 ? -21.457 5.101 32.057 1.00 72.00 600 GLY A CA 1
ATOM 4984 C C . GLY A 1 600 ? -20.222 5.981 32.178 1.00 72.00 600 GLY A C 1
ATOM 4985 O O . GLY A 1 600 ? -20.014 6.585 33.229 1.00 72.00 600 GLY A O 1
ATOM 4986 N N . ASN A 1 601 ? -19.460 6.088 31.091 1.00 69.31 601 ASN A N 1
ATOM 4987 C CA . ASN A 1 601 ? -18.302 6.971 30.980 1.00 69.31 601 ASN A CA 1
ATOM 4988 C C . ASN A 1 601 ? -18.669 8.266 30.251 1.00 69.31 601 ASN A C 1
ATOM 4990 O O . ASN A 1 601 ? -19.425 8.239 29.273 1.00 69.31 601 ASN A O 1
ATOM 4994 N N . GLU A 1 602 ? -18.106 9.389 30.710 1.00 64.25 602 GLU A N 1
ATOM 4995 C CA . GLU A 1 602 ? -18.196 10.678 30.018 1.00 64.25 602 GLU A CA 1
ATOM 4996 C C . GLU A 1 602 ? -17.699 10.579 28.568 1.00 64.25 602 GLU A C 1
ATOM 4998 O O . GLU A 1 602 ? -16.980 9.630 28.236 1.00 64.25 602 GLU A O 1
ATOM 5003 N N . PRO A 1 603 ? -18.076 11.526 27.685 1.00 61.84 603 PRO A N 1
ATOM 5004 C CA . PRO A 1 603 ? -17.532 11.582 26.336 1.00 61.84 603 PRO A CA 1
ATOM 5005 C C . PRO A 1 603 ? -16.008 11.695 26.418 1.00 61.84 603 PRO A C 1
ATOM 5007 O O . PRO A 1 603 ? -15.471 12.739 26.785 1.00 61.84 603 PRO A O 1
ATOM 5010 N N . SER A 1 604 ? -15.310 10.603 26.126 1.00 59.38 604 SER A N 1
ATOM 5011 C CA . SER A 1 604 ? -13.864 10.542 26.302 1.00 59.38 604 SER A CA 1
ATOM 5012 C C . SER A 1 604 ? -13.155 11.443 25.287 1.00 59.38 604 SER A C 1
ATOM 5014 O O . SER A 1 604 ? -13.499 11.475 24.101 1.00 59.38 604 SER A O 1
ATOM 5016 N N . ARG A 1 605 ? -12.077 12.116 25.717 1.00 61.03 605 ARG A N 1
ATOM 5017 C CA . ARG A 1 605 ? -11.109 12.760 24.803 1.00 61.03 605 ARG A CA 1
ATOM 5018 C C . ARG A 1 605 ? -10.506 11.783 23.780 1.00 61.03 605 ARG A C 1
ATOM 5020 O O . ARG A 1 605 ? -9.911 12.218 22.799 1.00 61.03 605 ARG A O 1
ATOM 5027 N N . ALA A 1 606 ? -10.680 10.474 23.970 1.00 58.06 606 ALA A N 1
ATOM 5028 C CA . ALA A 1 606 ? -10.275 9.446 23.018 1.00 58.06 606 ALA A CA 1
ATOM 5029 C C . ALA A 1 606 ? -10.955 9.598 21.643 1.00 58.06 606 ALA A C 1
ATOM 5031 O O . ALA A 1 606 ? -10.359 9.246 20.629 1.00 58.06 606 ALA A O 1
ATOM 5032 N N . VAL A 1 607 ? -12.157 10.184 21.558 1.00 71.25 607 VAL A N 1
ATOM 5033 C CA . VAL A 1 607 ? -12.823 10.431 20.261 1.00 71.25 607 VAL A CA 1
ATOM 5034 C C . VAL A 1 607 ? -12.023 11.407 19.383 1.00 71.25 607 VAL A C 1
ATOM 5036 O O . VAL A 1 607 ? -11.931 11.236 18.159 1.00 71.25 607 VAL A O 1
ATOM 5039 N N . ASP A 1 608 ? -11.383 12.403 20.002 1.00 74.62 608 ASP A N 1
ATOM 5040 C CA . ASP A 1 608 ? -10.491 13.329 19.301 1.00 74.62 608 ASP A CA 1
ATOM 5041 C C . ASP A 1 608 ? -9.221 12.613 18.817 1.00 74.62 608 ASP A C 1
ATOM 5043 O O . ASP A 1 608 ? -8.737 12.877 17.711 1.00 74.62 608 ASP A O 1
ATOM 5047 N N . GLU A 1 609 ? -8.722 11.655 19.603 1.00 81.81 609 GLU A N 1
ATOM 5048 C CA . GLU A 1 609 ? -7.563 10.832 19.258 1.00 81.81 609 GLU A CA 1
ATOM 5049 C C . GLU A 1 609 ? -7.833 9.951 18.033 1.00 81.81 609 GLU A C 1
ATOM 5051 O O . GLU A 1 609 ? -7.059 9.965 17.076 1.00 81.81 609 GLU A O 1
ATOM 5056 N N . TRP A 1 610 ? -8.975 9.262 17.993 1.00 85.81 610 TRP A N 1
ATOM 5057 C CA . TRP A 1 610 ? -9.382 8.457 16.837 1.00 85.81 610 TRP A CA 1
ATOM 5058 C C . TRP A 1 610 ? -9.522 9.291 15.565 1.00 85.81 610 TRP A C 1
ATOM 5060 O O . TRP A 1 610 ? -9.060 8.903 14.490 1.00 85.81 610 TRP A O 1
ATOM 5070 N N . THR A 1 611 ? -10.091 10.490 15.687 1.00 86.25 611 THR A N 1
ATOM 5071 C CA . THR A 1 611 ? -10.203 11.417 14.557 1.00 86.25 611 THR A CA 1
ATOM 5072 C C . THR A 1 611 ? -8.824 11.870 14.058 1.00 86.25 611 THR A C 1
ATOM 5074 O O . THR A 1 611 ? -8.624 12.063 12.856 1.00 86.25 611 THR A O 1
ATOM 5077 N N . ARG A 1 612 ? -7.850 12.024 14.963 1.00 87.88 612 ARG A N 1
ATOM 5078 C CA . ARG A 1 612 ? -6.457 12.337 14.623 1.00 87.88 612 ARG A CA 1
ATOM 5079 C C . ARG A 1 612 ? -5.768 11.171 13.910 1.00 87.88 612 ARG A C 1
ATOM 5081 O O . ARG A 1 612 ? -5.130 11.402 12.884 1.00 87.88 612 ARG A O 1
ATOM 5088 N N . VAL A 1 613 ? -5.963 9.940 14.384 1.00 89.50 613 VAL A N 1
ATOM 5089 C CA . VAL A 1 613 ? -5.468 8.710 13.740 1.00 89.50 613 VAL A CA 1
ATOM 5090 C C . VAL A 1 613 ? -5.983 8.586 12.301 1.00 89.50 613 VAL A C 1
ATOM 5092 O O . VAL A 1 613 ? -5.188 8.394 11.381 1.00 89.50 613 VAL A O 1
ATOM 5095 N N . LEU A 1 614 ? -7.288 8.774 12.075 1.00 90.94 614 LEU A N 1
ATOM 5096 C CA . LEU A 1 614 ? -7.877 8.766 10.726 1.00 90.94 614 LEU A CA 1
ATOM 5097 C C . LEU A 1 614 ? -7.304 9.879 9.828 1.00 90.94 614 LEU A C 1
ATOM 5099 O O . LEU A 1 614 ? -7.138 9.694 8.619 1.00 90.94 614 LEU A O 1
ATOM 5103 N N . GLY A 1 615 ? -6.958 11.028 10.418 1.00 90.62 615 GLY A N 1
ATOM 5104 C CA . GLY A 1 615 ? -6.251 12.111 9.736 1.00 90.62 615 GLY A CA 1
ATOM 5105 C C . GLY A 1 615 ? -4.855 11.700 9.261 1.00 90.62 615 GLY A C 1
ATOM 5106 O O . GLY A 1 615 ? -4.536 11.887 8.088 1.00 90.62 615 GLY A O 1
ATOM 5107 N N . TYR A 1 616 ? -4.043 11.083 10.128 1.00 89.44 616 TYR A N 1
ATOM 5108 C CA . TYR A 1 616 ? -2.719 10.568 9.748 1.00 89.44 616 TYR A CA 1
ATOM 5109 C C . TYR A 1 616 ? -2.804 9.511 8.648 1.00 89.44 616 TYR A C 1
ATOM 5111 O O . TYR A 1 616 ? -2.025 9.533 7.697 1.00 89.44 616 TYR A O 1
ATOM 5119 N N . LEU A 1 617 ? -3.798 8.630 8.736 1.00 90.69 617 LEU A N 1
ATOM 5120 C CA . LEU A 1 617 ? -4.059 7.609 7.730 1.00 90.69 617 LEU A CA 1
ATOM 5121 C C . LEU A 1 617 ? -4.445 8.211 6.372 1.00 90.69 617 LEU A C 1
ATOM 5123 O O . LEU A 1 617 ? -3.991 7.739 5.332 1.00 90.69 617 LEU A O 1
ATOM 5127 N N . SER A 1 618 ? -5.218 9.299 6.376 1.00 89.75 618 SER A N 1
ATOM 5128 C CA . SER A 1 618 ? -5.565 10.037 5.156 1.00 89.75 618 SER A CA 1
ATOM 5129 C C . SER A 1 618 ? -4.332 10.662 4.492 1.00 89.75 618 SER A C 1
ATOM 5131 O O . SER A 1 618 ? -4.223 10.636 3.271 1.00 89.75 618 SER A O 1
ATOM 5133 N N . VAL A 1 619 ? -3.372 11.166 5.276 1.00 89.38 619 VAL A N 1
ATOM 5134 C CA . VAL A 1 619 ? -2.092 11.679 4.750 1.00 89.38 619 VAL A CA 1
ATOM 5135 C C . VAL A 1 619 ? -1.243 10.544 4.169 1.00 89.38 619 VAL A C 1
ATOM 5137 O O . VAL A 1 619 ? -0.747 10.661 3.050 1.00 89.38 619 VAL A O 1
ATOM 5140 N N . ALA A 1 620 ? -1.131 9.413 4.872 1.00 88.81 620 ALA A N 1
ATOM 5141 C CA . ALA A 1 620 ? -0.417 8.233 4.374 1.00 88.81 620 ALA A CA 1
ATOM 5142 C C . ALA A 1 620 ? -1.032 7.678 3.073 1.00 88.81 620 ALA A C 1
ATOM 5144 O O . ALA A 1 620 ? -0.310 7.211 2.187 1.00 88.81 620 ALA A O 1
ATOM 5145 N N . ALA A 1 621 ? -2.356 7.773 2.922 1.00 90.75 621 ALA A N 1
ATOM 5146 C CA . ALA A 1 621 ? -3.063 7.394 1.704 1.00 90.75 621 ALA A CA 1
ATOM 5147 C C . ALA A 1 621 ? -2.687 8.252 0.495 1.00 90.75 621 ALA A C 1
ATOM 5149 O O . ALA A 1 621 ? -2.607 7.715 -0.605 1.00 90.75 621 ALA A O 1
ATOM 5150 N N . ILE A 1 622 ? -2.389 9.542 0.671 1.00 89.06 622 ILE A N 1
ATOM 5151 C CA . ILE A 1 622 ? -1.913 10.389 -0.434 1.00 89.06 622 ILE A CA 1
ATOM 5152 C C . ILE A 1 622 ? -0.592 9.832 -0.973 1.00 89.06 622 ILE A C 1
ATOM 5154 O O . ILE A 1 622 ? -0.494 9.537 -2.162 1.00 89.06 622 ILE A O 1
ATOM 5158 N N . ALA A 1 623 ? 0.390 9.606 -0.095 1.00 87.31 623 ALA A N 1
ATOM 5159 C CA . ALA A 1 623 ? 1.691 9.062 -0.485 1.00 87.31 623 ALA A CA 1
ATOM 5160 C C . ALA A 1 623 ? 1.564 7.673 -1.136 1.00 87.31 623 ALA A C 1
ATOM 5162 O O . ALA A 1 623 ? 2.160 7.414 -2.182 1.00 87.31 623 ALA A O 1
ATOM 5163 N N . THR A 1 624 ? 0.734 6.803 -0.553 1.00 90.88 624 THR A N 1
ATOM 5164 C CA . THR A 1 624 ? 0.528 5.434 -1.046 1.00 90.88 624 THR A CA 1
ATOM 5165 C C . THR A 1 624 ? -0.135 5.425 -2.424 1.00 90.88 624 THR A C 1
ATOM 5167 O O . THR A 1 624 ? 0.367 4.782 -3.342 1.00 90.88 624 THR A O 1
ATOM 5170 N N . ASN A 1 625 ? -1.217 6.187 -2.608 1.00 89.50 625 ASN A N 1
ATOM 5171 C CA . ASN A 1 625 ? -1.936 6.255 -3.881 1.00 89.50 625 ASN A CA 1
ATOM 5172 C C . ASN A 1 625 ? -1.103 6.924 -4.978 1.00 89.50 625 ASN A C 1
ATOM 5174 O O . ASN A 1 625 ? -1.110 6.448 -6.113 1.00 89.50 625 ASN A O 1
ATOM 5178 N N . CYS A 1 626 ? -0.347 7.978 -4.651 1.00 84.19 626 CYS A N 1
ATOM 5179 C CA . CYS A 1 626 ? 0.610 8.573 -5.580 1.00 84.19 626 CYS A CA 1
ATOM 5180 C C . CYS A 1 626 ? 1.647 7.537 -6.020 1.00 84.19 626 CYS A C 1
ATOM 5182 O O . CYS A 1 626 ? 1.786 7.295 -7.215 1.00 84.19 626 CYS A O 1
ATOM 5184 N N . GLY A 1 627 ? 2.309 6.862 -5.076 1.00 83.94 627 GLY A N 1
ATOM 5185 C CA . GLY A 1 627 ? 3.299 5.833 -5.390 1.00 83.94 627 GLY A CA 1
ATOM 5186 C C . GLY A 1 627 ? 2.730 4.670 -6.215 1.00 83.94 627 GLY A C 1
ATOM 5187 O O . GLY A 1 627 ? 3.363 4.227 -7.171 1.00 83.94 627 GLY A O 1
ATOM 5188 N N . LEU A 1 628 ? 1.506 4.223 -5.918 1.00 83.12 628 LEU A N 1
ATOM 5189 C CA . LEU A 1 628 ? 0.812 3.200 -6.706 1.00 83.12 628 LEU A CA 1
ATOM 5190 C C . LEU A 1 628 ? 0.565 3.658 -8.146 1.00 83.12 628 LEU A C 1
ATOM 5192 O O . LEU A 1 628 ? 0.835 2.897 -9.073 1.00 83.12 628 LEU A O 1
ATOM 5196 N N . MET A 1 629 ? 0.108 4.895 -8.360 1.00 78.62 629 MET A N 1
ATOM 5197 C CA . MET A 1 629 ? -0.093 5.453 -9.705 1.00 78.62 629 MET A CA 1
ATOM 5198 C C . MET A 1 629 ? 1.207 5.593 -10.510 1.00 78.62 629 MET A C 1
ATOM 5200 O O . MET A 1 629 ? 1.182 5.511 -11.741 1.00 78.62 629 MET A O 1
ATOM 5204 N N . VAL A 1 630 ? 2.333 5.815 -9.824 1.00 76.62 630 VAL A N 1
ATOM 5205 C CA . VAL A 1 630 ? 3.668 5.840 -10.435 1.00 76.62 630 VAL A CA 1
ATOM 5206 C C . VAL A 1 630 ? 4.063 4.445 -10.912 1.00 76.62 630 VAL A C 1
ATOM 5208 O O . VAL A 1 630 ? 4.393 4.272 -12.083 1.00 76.62 630 VAL A O 1
ATOM 5211 N N . ILE A 1 631 ? 3.988 3.446 -10.028 1.00 75.19 631 ILE A N 1
ATOM 5212 C CA . ILE A 1 631 ? 4.428 2.068 -10.308 1.00 75.19 631 ILE A CA 1
ATOM 5213 C C . ILE A 1 631 ? 3.595 1.422 -11.418 1.00 75.19 631 ILE A C 1
ATOM 5215 O O . ILE A 1 631 ? 4.125 0.738 -12.287 1.00 75.19 631 ILE A O 1
ATOM 5219 N N . THR A 1 632 ? 2.292 1.677 -11.420 1.00 72.31 632 THR A N 1
ATOM 5220 C CA . THR A 1 632 ? 1.341 1.161 -12.423 1.00 72.31 632 THR A CA 1
ATOM 5221 C C . THR A 1 632 ? 1.416 1.881 -13.776 1.00 72.31 632 THR A C 1
ATOM 5223 O O . THR A 1 632 ? 0.778 1.468 -14.749 1.00 72.31 632 THR A O 1
ATOM 5226 N N . GLY A 1 633 ? 2.174 2.979 -13.865 1.00 68.38 633 GLY A N 1
ATOM 5227 C CA . GLY A 1 633 ? 2.326 3.760 -15.090 1.00 68.38 633 GLY A CA 1
ATOM 5228 C C . GLY A 1 633 ? 1.080 4.552 -15.506 1.00 68.38 633 GLY A C 1
ATOM 5229 O O . GLY A 1 633 ? 1.078 5.109 -16.603 1.00 68.38 633 GLY A O 1
ATOM 5230 N N . HIS A 1 634 ? 0.044 4.649 -14.659 1.00 72.12 634 HIS A N 1
ATOM 5231 C CA . HIS A 1 634 ? -1.136 5.483 -14.932 1.00 72.12 634 HIS A CA 1
ATOM 5232 C C . HIS A 1 634 ? -0.732 6.958 -15.103 1.00 72.12 634 HIS A C 1
ATOM 5234 O O . HIS A 1 634 ? -1.129 7.601 -16.071 1.00 72.12 634 HIS A O 1
ATOM 5240 N N . ILE A 1 635 ? 0.146 7.478 -14.234 1.00 68.38 635 ILE A N 1
ATOM 5241 C CA . ILE A 1 635 ? 0.663 8.858 -14.336 1.00 68.38 635 ILE A CA 1
ATOM 5242 C C . ILE A 1 635 ? 1.444 9.088 -15.640 1.00 68.38 635 ILE A C 1
ATOM 5244 O O . ILE A 1 635 ? 1.294 10.143 -16.256 1.00 68.38 635 ILE A O 1
ATOM 5248 N N . ASN A 1 636 ? 2.231 8.104 -16.092 1.00 63.97 636 ASN A N 1
ATOM 5249 C CA . ASN A 1 636 ? 2.982 8.206 -17.351 1.00 63.97 636 ASN A CA 1
ATOM 5250 C C . ASN A 1 636 ? 2.057 8.427 -18.543 1.00 63.97 636 ASN A C 1
ATOM 5252 O O . ASN A 1 636 ? 2.329 9.279 -19.387 1.00 63.97 636 ASN A O 1
ATOM 5256 N N . ARG A 1 637 ? 0.948 7.682 -18.585 1.00 68.12 637 ARG A N 1
ATOM 5257 C CA . ARG A 1 637 ? -0.038 7.784 -19.660 1.00 68.12 637 ARG A CA 1
ATOM 5258 C C . ARG A 1 637 ? -0.823 9.092 -19.579 1.00 68.12 637 ARG A C 1
ATOM 5260 O O . ARG A 1 637 ? -0.929 9.762 -20.599 1.00 68.12 637 ARG A O 1
ATOM 5267 N N . VAL A 1 638 ? -1.267 9.510 -18.386 1.00 66.12 638 VAL A N 1
ATOM 5268 C CA . VAL A 1 638 ? -2.015 10.774 -18.182 1.00 66.12 638 VAL A CA 1
ATOM 5269 C C . VAL A 1 638 ? -1.218 12.006 -18.600 1.00 66.12 638 VAL A C 1
ATOM 5271 O O . VAL A 1 638 ? -1.752 12.885 -19.272 1.00 66.12 638 VAL A O 1
ATOM 5274 N N . PHE A 1 639 ? 0.053 12.080 -18.207 1.00 65.06 639 PHE A N 1
ATOM 5275 C CA . PHE A 1 639 ? 0.878 13.273 -18.412 1.00 65.06 639 PHE A CA 1
ATOM 5276 C C . PHE A 1 639 ? 1.840 13.166 -19.604 1.00 65.06 639 PHE A C 1
ATOM 5278 O O . PHE A 1 639 ? 2.617 14.089 -19.836 1.00 65.06 639 PHE A O 1
ATOM 5285 N N . GLY A 1 640 ? 1.804 12.064 -20.364 1.00 59.62 640 GLY A N 1
ATOM 5286 C CA . GLY A 1 640 ? 2.695 11.844 -21.509 1.00 59.62 640 GLY A CA 1
ATOM 5287 C C . GLY A 1 640 ? 4.181 11.808 -21.132 1.00 59.62 640 GLY A C 1
ATOM 5288 O O . GLY A 1 640 ? 5.034 12.162 -21.944 1.00 59.62 640 GLY A O 1
ATOM 5289 N N . LEU A 1 641 ? 4.500 11.424 -19.892 1.00 58.62 641 LEU A N 1
ATOM 5290 C CA . LEU A 1 641 ? 5.871 11.382 -19.384 1.00 58.62 641 LEU A CA 1
ATOM 5291 C C . LEU A 1 641 ? 6.551 10.120 -19.928 1.00 58.62 641 LEU A C 1
ATOM 5293 O O . LEU A 1 641 ? 6.195 9.005 -19.551 1.00 58.62 641 LEU A O 1
ATOM 5297 N N . SER A 1 642 ? 7.504 10.282 -20.852 1.00 51.06 642 SER A N 1
ATOM 5298 C CA . SER A 1 642 ? 8.039 9.148 -21.622 1.00 51.06 642 SER A CA 1
ATOM 5299 C C . SER A 1 642 ? 9.074 8.294 -20.874 1.00 51.06 642 SER A C 1
ATOM 5301 O O . SER A 1 642 ? 9.423 7.228 -21.369 1.00 51.06 642 SER A O 1
ATOM 5303 N N . HIS A 1 643 ? 9.570 8.714 -19.701 1.00 51.28 643 HIS A N 1
ATOM 5304 C CA . HIS A 1 643 ? 10.603 7.991 -18.942 1.00 51.28 643 HIS A CA 1
ATOM 5305 C C . HIS A 1 643 ? 10.317 7.959 -17.432 1.00 51.28 643 HIS A C 1
ATOM 5307 O O . HIS A 1 643 ? 9.946 8.967 -16.828 1.00 51.28 643 HIS A O 1
ATOM 5313 N N . SER A 1 644 ? 10.598 6.810 -16.809 1.00 48.31 644 SER A N 1
ATOM 5314 C CA . SER A 1 644 ? 10.459 6.490 -15.375 1.00 48.31 644 SER A CA 1
ATOM 5315 C C . SER A 1 644 ? 11.094 7.531 -14.437 1.00 48.31 644 SER A C 1
ATOM 5317 O O . SER A 1 644 ? 10.636 7.735 -13.314 1.00 48.31 644 SER A O 1
ATOM 5319 N N . THR A 1 645 ? 12.126 8.230 -14.912 1.00 50.59 645 THR A N 1
ATOM 5320 C CA . THR A 1 645 ? 12.859 9.275 -14.185 1.00 50.59 645 THR A CA 1
ATOM 5321 C C . THR A 1 645 ? 12.040 10.556 -14.006 1.00 50.59 645 THR A C 1
ATOM 5323 O O . THR A 1 645 ? 12.150 11.208 -12.968 1.00 50.59 645 THR A O 1
ATOM 5326 N N . HIS A 1 646 ? 11.173 10.902 -14.969 1.00 48.38 646 HIS A N 1
ATOM 5327 C CA . HIS A 1 646 ? 10.318 12.087 -14.864 1.00 48.38 646 HIS A CA 1
ATOM 5328 C C . HIS A 1 646 ? 9.290 11.936 -13.745 1.00 48.38 646 HIS A C 1
ATOM 5330 O O . HIS A 1 646 ? 8.979 12.911 -13.081 1.00 48.38 646 HIS A O 1
ATOM 5336 N N . VAL A 1 647 ? 8.818 10.722 -13.462 1.00 48.91 647 VAL A N 1
ATOM 5337 C CA . VAL A 1 647 ? 7.770 10.495 -12.460 1.00 48.91 647 VAL A CA 1
ATOM 5338 C C . VAL A 1 647 ? 8.281 10.566 -11.030 1.00 48.91 647 VAL A C 1
ATOM 5340 O O . VAL A 1 647 ? 7.592 11.111 -10.174 1.00 48.91 647 VAL A O 1
ATOM 5343 N N . ILE A 1 648 ? 9.486 10.058 -10.759 1.00 52.75 648 ILE A N 1
ATOM 5344 C CA . ILE A 1 648 ? 10.103 10.198 -9.433 1.00 52.75 648 ILE A CA 1
ATOM 5345 C C . ILE A 1 648 ? 10.421 11.676 -9.182 1.00 52.75 648 ILE A C 1
ATOM 5347 O O . ILE A 1 648 ? 10.130 12.189 -8.107 1.00 52.75 648 ILE A O 1
ATOM 5351 N N . LEU A 1 649 ? 10.932 12.392 -10.191 1.00 49.59 649 LEU A N 1
ATOM 5352 C CA . LEU A 1 649 ? 11.206 13.826 -10.087 1.00 49.59 649 LEU A CA 1
ATOM 5353 C C . LEU A 1 649 ? 9.933 14.663 -9.958 1.00 49.59 649 LEU A C 1
ATOM 5355 O O . LEU A 1 649 ? 9.919 15.565 -9.135 1.00 49.59 649 LEU A O 1
ATOM 5359 N N . THR A 1 650 ? 8.855 14.374 -10.690 1.00 51.78 650 THR A N 1
ATOM 5360 C CA . THR A 1 650 ? 7.579 15.091 -10.540 1.00 51.78 650 THR A CA 1
ATOM 5361 C C . THR A 1 650 ? 6.875 14.711 -9.236 1.00 51.78 650 THR A C 1
ATOM 5363 O O . THR A 1 650 ? 6.373 15.592 -8.552 1.00 51.78 650 THR A O 1
ATOM 5366 N N . GLY A 1 651 ? 6.899 13.438 -8.832 1.00 46.25 651 GLY A N 1
ATOM 5367 C CA . GLY A 1 651 ? 6.333 12.963 -7.566 1.00 46.25 651 GLY A CA 1
ATOM 5368 C C . GLY A 1 651 ? 7.036 13.538 -6.332 1.00 46.25 651 GLY A C 1
ATOM 5369 O O . GLY A 1 651 ? 6.363 13.886 -5.368 1.00 46.25 651 GLY A O 1
ATOM 5370 N N . VAL A 1 652 ? 8.363 13.709 -6.383 1.00 51.94 652 VAL A N 1
ATOM 5371 C CA . VAL A 1 652 ? 9.164 14.355 -5.324 1.00 51.94 652 VAL A CA 1
ATOM 5372 C C . VAL A 1 652 ? 9.129 15.890 -5.432 1.00 51.94 652 VAL A C 1
ATOM 5374 O O . VAL A 1 652 ? 9.132 16.577 -4.416 1.00 51.94 652 VAL A O 1
ATOM 5377 N N . ALA A 1 653 ? 9.045 16.469 -6.636 1.00 49.78 653 ALA A N 1
ATOM 5378 C CA . ALA A 1 653 ? 8.944 17.925 -6.823 1.00 49.78 653 ALA A CA 1
ATOM 5379 C C . ALA A 1 653 ? 7.571 18.501 -6.440 1.00 49.78 653 ALA A C 1
ATOM 5381 O O . ALA A 1 653 ? 7.458 19.711 -6.253 1.00 49.78 653 ALA A O 1
ATOM 5382 N N . ILE A 1 654 ? 6.549 17.655 -6.272 1.00 49.66 654 ILE A N 1
ATOM 5383 C CA . ILE A 1 654 ? 5.257 18.046 -5.692 1.00 49.66 654 ILE A CA 1
ATOM 5384 C C . ILE A 1 654 ? 5.381 18.365 -4.177 1.00 49.66 654 ILE A C 1
ATOM 5386 O O . ILE A 1 654 ? 4.466 18.955 -3.614 1.00 49.66 654 ILE A O 1
ATOM 5390 N N . GLU A 1 655 ? 6.530 18.115 -3.527 1.00 43.34 655 GLU A N 1
ATOM 5391 C CA . GLU A 1 655 ? 6.805 18.489 -2.121 1.00 43.34 655 GLU A CA 1
ATOM 5392 C C . GLU A 1 655 ? 7.561 19.834 -1.928 1.00 43.34 655 GLU A C 1
ATOM 5394 O O . GLU A 1 655 ? 8.422 19.982 -1.062 1.00 43.34 655 GLU A O 1
ATOM 5399 N N . ASP A 1 656 ? 7.179 20.891 -2.652 1.00 50.16 656 ASP A N 1
ATOM 5400 C CA . ASP A 1 656 ? 7.302 22.285 -2.157 1.00 50.16 656 ASP A CA 1
ATOM 5401 C C . ASP A 1 656 ? 8.680 23.014 -2.151 1.00 50.16 656 ASP A C 1
ATOM 5403 O O . ASP A 1 656 ? 8.763 24.108 -1.585 1.00 50.16 656 ASP A O 1
ATOM 5407 N N . LYS A 1 657 ? 9.783 22.526 -2.764 1.00 58.34 657 LYS A N 1
ATOM 5408 C CA . LYS A 1 657 ? 11.114 23.201 -2.597 1.00 58.34 657 LYS A CA 1
ATOM 5409 C C . LYS A 1 657 ? 11.991 23.515 -3.817 1.00 58.34 657 LYS A C 1
ATOM 5411 O O . LYS A 1 657 ? 12.984 24.223 -3.640 1.00 58.34 657 LYS A O 1
ATOM 5416 N N . PHE A 1 658 ? 11.668 23.075 -5.034 1.00 65.06 658 PHE A N 1
ATOM 5417 C CA . PHE A 1 658 ? 12.528 23.332 -6.204 1.00 65.06 658 PHE A CA 1
ATOM 5418 C C . PHE A 1 658 ? 11.740 23.751 -7.450 1.00 65.06 658 PHE A C 1
ATOM 5420 O O . PHE A 1 658 ? 10.785 23.091 -7.845 1.00 65.06 658 PHE A O 1
ATOM 5427 N N . THR A 1 659 ? 12.180 24.826 -8.112 1.00 71.12 659 THR A N 1
ATOM 5428 C CA . THR A 1 659 ? 11.663 25.241 -9.426 1.00 71.12 659 THR A CA 1
ATOM 5429 C C . THR A 1 659 ? 12.425 24.502 -10.526 1.00 71.12 659 THR A C 1
ATOM 5431 O O . THR A 1 659 ? 13.603 24.779 -10.756 1.00 71.12 659 THR A O 1
ATOM 5434 N N . MET A 1 660 ? 11.762 23.569 -11.210 1.00 78.88 660 MET A N 1
ATOM 5435 C CA . MET A 1 660 ? 12.347 22.799 -12.312 1.00 78.88 660 MET A CA 1
ATOM 5436 C C . MET A 1 660 ? 11.971 23.406 -13.670 1.00 78.88 660 MET A C 1
ATOM 5438 O O . MET A 1 660 ? 10.813 23.734 -13.910 1.00 78.88 660 MET A O 1
ATOM 5442 N N . ASP A 1 661 ? 12.954 23.539 -14.559 1.00 83.62 661 ASP A N 1
ATOM 5443 C CA . ASP A 1 661 ? 12.778 23.969 -15.950 1.00 83.62 661 ASP A CA 1
ATOM 5444 C C . ASP A 1 661 ? 13.217 22.821 -16.856 1.00 83.62 661 ASP A C 1
ATOM 5446 O O . ASP A 1 661 ? 14.396 22.472 -16.895 1.00 83.62 661 ASP A O 1
ATOM 5450 N N . MET A 1 662 ? 12.242 22.178 -17.494 1.00 83.00 662 MET A N 1
ATOM 5451 C CA . MET A 1 662 ? 12.425 20.947 -18.256 1.00 83.00 662 MET A CA 1
ATOM 5452 C C . MET A 1 662 ? 12.186 21.209 -19.740 1.00 83.00 662 MET A C 1
ATOM 5454 O O . MET A 1 662 ? 11.263 21.932 -20.121 1.00 83.00 662 MET A O 1
ATOM 5458 N N . TRP A 1 663 ? 13.008 20.596 -20.590 1.00 84.38 663 TRP A N 1
ATOM 5459 C CA . TRP A 1 663 ? 12.777 20.601 -22.028 1.00 84.38 663 TRP A CA 1
ATOM 5460 C C . TRP A 1 663 ? 11.534 19.758 -22.365 1.00 84.38 663 TRP A C 1
ATOM 5462 O O . TRP A 1 663 ? 11.517 18.575 -22.035 1.00 84.38 663 TRP A O 1
ATOM 5472 N N . PRO A 1 664 ? 10.480 20.338 -22.974 1.00 72.31 664 PRO A N 1
ATOM 5473 C CA . PRO A 1 664 ? 9.202 19.645 -23.139 1.00 72.31 664 PRO A CA 1
ATOM 5474 C C . PRO A 1 664 ? 9.108 18.823 -24.430 1.00 72.31 664 PRO A C 1
ATOM 5476 O O . PRO A 1 664 ? 8.118 18.126 -24.630 1.00 72.31 664 PRO A O 1
ATOM 5479 N N . GLN A 1 665 ? 10.071 18.961 -25.343 1.00 77.62 665 GLN A N 1
ATOM 5480 C CA . GLN A 1 665 ? 10.031 18.301 -26.644 1.00 77.62 665 GLN A CA 1
ATOM 5481 C C . GLN A 1 665 ? 10.852 17.006 -26.614 1.00 77.62 665 GLN A C 1
ATOM 5483 O O . GLN A 1 665 ? 11.831 16.924 -25.875 1.00 77.62 665 GLN A O 1
ATOM 5488 N N . PRO A 1 666 ? 10.487 16.001 -27.427 1.00 66.38 666 PRO A N 1
ATOM 5489 C CA . PRO A 1 666 ? 11.194 14.721 -27.473 1.00 66.38 666 PRO A CA 1
ATOM 5490 C C . PRO A 1 666 ? 12.535 14.777 -28.224 1.00 66.38 666 PRO A C 1
ATOM 5492 O O . PRO A 1 666 ? 13.250 13.783 -28.247 1.00 66.38 666 PRO A O 1
ATOM 5495 N N . ASN A 1 667 ? 12.856 15.894 -28.884 1.00 78.25 667 ASN A N 1
ATOM 5496 C CA . ASN A 1 667 ? 14.109 16.098 -29.611 1.00 78.25 667 ASN A CA 1
ATOM 5497 C C . ASN A 1 667 ? 15.155 16.826 -28.758 1.00 78.25 667 ASN A C 1
ATOM 5499 O O . ASN A 1 667 ? 14.820 17.413 -27.734 1.00 78.25 667 ASN A O 1
ATOM 5503 N N . ASP A 1 668 ? 16.401 16.861 -29.223 1.00 78.25 668 ASP A N 1
ATOM 5504 C CA . ASP A 1 668 ? 17.472 17.573 -28.524 1.00 78.25 668 ASP A CA 1
ATOM 5505 C C . ASP A 1 668 ? 17.241 19.090 -28.509 1.00 78.25 668 ASP A C 1
ATOM 5507 O O . ASP A 1 668 ? 16.770 19.696 -29.481 1.00 78.25 668 ASP A O 1
ATOM 5511 N N . MET A 1 669 ? 17.605 19.724 -27.393 1.00 86.38 669 MET A N 1
ATOM 5512 C CA . MET A 1 669 ? 17.545 21.174 -27.263 1.00 86.38 669 MET A CA 1
ATOM 5513 C C . MET A 1 669 ? 18.631 21.820 -28.129 1.00 86.38 669 MET A C 1
ATOM 5515 O O . MET A 1 669 ? 19.805 21.459 -28.063 1.00 86.38 669 MET A O 1
ATOM 5519 N N . SER A 1 670 ? 18.265 22.838 -28.913 1.00 89.44 670 SER A N 1
ATOM 5520 C CA . SER A 1 670 ? 19.268 23.578 -29.682 1.00 89.44 670 SER A CA 1
ATOM 5521 C C . SER A 1 670 ? 20.243 24.323 -28.764 1.00 89.44 670 SER A C 1
ATOM 5523 O O . SER A 1 670 ? 19.881 24.822 -27.695 1.00 89.44 670 SER A O 1
ATOM 5525 N N . ARG A 1 671 ? 21.491 24.472 -29.221 1.00 90.31 671 ARG A N 1
ATOM 5526 C CA . ARG A 1 671 ? 22.555 25.131 -28.454 1.00 90.31 671 ARG A CA 1
ATOM 5527 C C . ARG A 1 671 ? 22.181 26.539 -27.979 1.00 90.31 671 ARG A C 1
ATOM 5529 O O . ARG A 1 671 ? 22.458 26.891 -26.836 1.00 90.31 671 ARG A O 1
ATOM 5536 N N . SER A 1 672 ? 21.545 27.339 -28.833 1.00 91.94 672 SER A N 1
ATOM 5537 C CA . SER A 1 672 ? 21.123 28.703 -28.494 1.00 91.94 672 SER A CA 1
ATOM 5538 C C . SER A 1 672 ? 20.073 28.726 -27.381 1.00 91.94 672 SER A C 1
ATOM 5540 O O . SER A 1 672 ? 20.170 29.544 -26.469 1.00 91.94 672 SER A O 1
ATOM 5542 N N . GLN A 1 673 ? 19.113 27.799 -27.410 1.00 91.62 673 GLN A N 1
ATOM 5543 C CA . GLN A 1 673 ? 18.097 27.665 -26.364 1.00 91.62 673 GLN A CA 1
ATOM 5544 C C .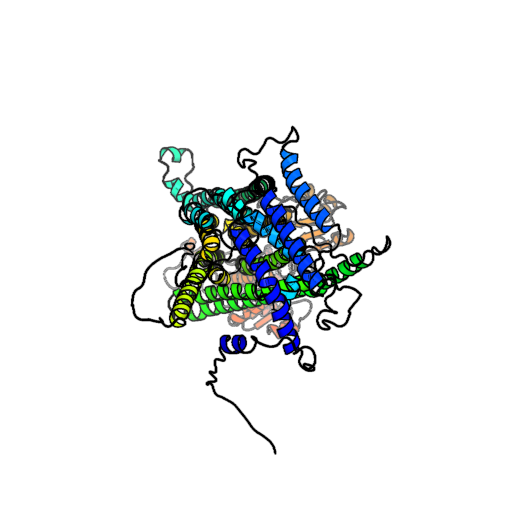 GLN A 1 673 ? 18.704 27.201 -25.040 1.00 91.62 673 GLN A C 1
ATOM 5546 O O . GLN A 1 673 ? 18.325 27.711 -23.986 1.00 91.62 673 GLN A O 1
ATOM 5551 N N . LEU A 1 674 ? 19.675 26.286 -25.089 1.00 92.62 674 LEU A N 1
ATOM 5552 C CA . LEU A 1 674 ? 20.374 25.812 -23.898 1.00 92.62 674 LEU A CA 1
ATOM 5553 C C . LEU A 1 674 ? 21.133 26.953 -23.205 1.00 92.62 674 LEU A C 1
ATOM 5555 O O . LEU A 1 674 ? 20.984 27.146 -21.999 1.00 92.62 674 LEU A O 1
ATOM 5559 N N . LEU A 1 675 ? 21.861 27.772 -23.973 1.00 94.75 675 LEU A N 1
ATOM 5560 C CA . LEU A 1 675 ? 22.555 28.965 -23.467 1.00 94.75 675 LEU A CA 1
ATOM 5561 C C . LEU A 1 675 ? 21.600 30.023 -22.894 1.00 94.75 675 LEU A C 1
ATOM 5563 O O . LEU A 1 675 ? 21.967 30.772 -21.989 1.00 94.75 675 LEU A O 1
ATOM 5567 N N . GLU A 1 676 ? 20.379 30.121 -23.414 1.00 93.44 676 GLU A N 1
ATOM 5568 C CA . GLU A 1 676 ? 19.378 31.048 -22.892 1.00 93.44 676 GLU A CA 1
ATOM 5569 C C . GLU A 1 676 ? 18.772 30.553 -21.575 1.00 93.44 676 GLU A C 1
ATOM 5571 O O . GLU A 1 676 ? 18.703 31.312 -20.607 1.00 93.44 676 GLU A O 1
ATOM 5576 N N . ARG A 1 677 ? 18.371 29.280 -21.518 1.00 92.38 677 ARG A N 1
ATOM 5577 C CA . ARG A 1 677 ? 17.644 28.702 -20.377 1.00 92.38 677 ARG A CA 1
ATOM 5578 C C . ARG A 1 677 ? 18.522 28.382 -19.177 1.00 92.38 677 ARG A C 1
ATOM 5580 O O . ARG A 1 677 ? 18.023 28.354 -18.054 1.00 92.38 677 ARG A O 1
ATOM 5587 N N . VAL A 1 678 ? 19.817 28.158 -19.388 1.00 94.12 678 VAL A N 1
ATOM 5588 C CA . VAL A 1 678 ? 20.757 27.859 -18.299 1.00 94.12 678 VAL A CA 1
ATOM 5589 C C . VAL A 1 678 ? 21.015 29.068 -17.387 1.00 94.12 678 VAL A C 1
ATOM 5591 O O . VAL A 1 678 ? 21.409 28.907 -16.231 1.00 94.12 678 VAL A O 1
ATOM 5594 N N . LYS A 1 679 ? 20.750 30.289 -17.873 1.00 93.62 679 LYS A N 1
ATOM 5595 C CA . LYS A 1 679 ? 20.935 31.531 -17.114 1.00 93.62 679 LYS A CA 1
ATOM 5596 C C . LYS A 1 679 ? 20.138 31.486 -15.814 1.00 93.62 679 LYS A C 1
ATOM 5598 O O . LYS A 1 679 ? 18.925 31.284 -15.822 1.00 93.62 679 LYS A O 1
ATOM 5603 N N . GLY A 1 680 ? 20.798 31.728 -14.684 1.00 88.19 680 GLY A N 1
ATOM 5604 C CA . GLY A 1 680 ? 20.089 31.805 -13.405 1.00 88.19 680 GLY A CA 1
ATOM 5605 C C . GLY A 1 680 ? 19.892 30.473 -12.683 1.00 88.19 680 GLY A C 1
ATOM 5606 O O . GLY A 1 680 ? 19.353 30.486 -11.578 1.00 88.19 680 GLY A O 1
ATOM 5607 N N . LYS A 1 681 ? 20.299 29.335 -13.262 1.00 92.38 681 LYS A N 1
ATOM 5608 C CA . LYS A 1 681 ? 20.047 28.006 -12.684 1.00 92.38 681 LYS A CA 1
ATOM 5609 C C . LYS A 1 681 ? 21.150 27.587 -11.709 1.00 92.38 681 LYS A C 1
ATOM 5611 O O . LYS A 1 681 ? 22.334 27.772 -11.966 1.00 92.38 681 LYS A O 1
ATOM 5616 N N . SER A 1 682 ? 20.754 26.970 -10.596 1.00 92.81 682 SER A N 1
ATOM 5617 C CA . SER A 1 682 ? 21.683 26.489 -9.557 1.00 92.81 682 SER A CA 1
ATOM 5618 C C . SER A 1 682 ? 22.254 25.096 -9.839 1.00 92.81 682 SER A C 1
ATOM 5620 O O . SER A 1 682 ? 23.266 24.712 -9.249 1.00 92.81 682 SER A O 1
ATOM 5622 N N . ALA A 1 683 ? 21.592 24.328 -10.703 1.00 92.50 683 ALA A N 1
ATOM 5623 C CA . ALA A 1 683 ? 21.960 22.967 -11.061 1.00 92.50 683 ALA A CA 1
ATOM 5624 C C . ALA A 1 683 ? 21.574 22.678 -12.516 1.00 92.50 683 ALA A C 1
ATOM 5626 O O . ALA A 1 683 ? 20.573 23.209 -13.001 1.00 92.50 683 ALA A O 1
ATOM 5627 N N . ILE A 1 684 ? 22.343 21.815 -13.177 1.00 93.69 684 ILE A N 1
ATOM 5628 C CA . ILE A 1 684 ? 22.026 21.275 -14.503 1.00 93.69 684 ILE A CA 1
ATOM 5629 C C . ILE A 1 684 ? 21.869 19.764 -14.381 1.00 93.69 684 ILE A C 1
ATOM 5631 O O . ILE A 1 684 ? 22.709 19.095 -13.780 1.00 93.69 684 ILE A O 1
ATOM 5635 N N . PHE A 1 685 ? 20.804 19.239 -14.977 1.00 91.56 685 PHE A N 1
ATOM 5636 C CA . PHE A 1 685 ? 20.644 17.815 -15.226 1.00 91.56 685 PHE A CA 1
ATOM 5637 C C . PHE A 1 685 ? 20.592 17.609 -16.736 1.00 91.56 685 PHE A C 1
ATOM 5639 O O . PHE A 1 685 ? 19.686 18.134 -17.381 1.00 91.56 685 PHE A O 1
ATOM 5646 N N . CYS A 1 686 ? 21.597 16.942 -17.295 1.00 90.75 686 CYS A N 1
ATOM 5647 C CA . CYS A 1 686 ? 21.810 16.876 -18.738 1.00 90.75 686 CYS A CA 1
ATOM 5648 C C . CYS A 1 686 ? 21.977 15.444 -19.248 1.00 90.75 686 CYS A C 1
ATOM 5650 O O . CYS A 1 686 ? 22.108 14.487 -18.483 1.00 90.75 686 CYS A O 1
ATOM 5652 N N . THR A 1 687 ? 21.962 15.311 -20.567 1.00 87.69 687 THR A N 1
ATOM 5653 C CA . THR A 1 687 ? 22.207 14.064 -21.292 1.00 87.69 687 THR A CA 1
ATOM 5654 C C . THR A 1 687 ? 23.556 14.119 -22.012 1.00 87.69 687 THR A C 1
ATOM 5656 O O . THR A 1 687 ? 24.241 15.141 -22.010 1.00 87.69 687 THR A O 1
ATOM 5659 N N . LEU A 1 688 ? 23.965 13.007 -22.629 1.00 83.56 688 LEU A N 1
ATOM 5660 C CA . LEU A 1 688 ? 25.264 12.889 -23.307 1.00 83.56 688 LEU A CA 1
ATOM 5661 C C . LEU A 1 688 ? 25.435 13.794 -24.543 1.00 83.56 688 LEU A C 1
ATOM 5663 O O . LEU A 1 688 ? 26.567 14.025 -24.961 1.00 83.56 688 LEU A O 1
ATOM 5667 N N . VAL A 1 689 ? 24.344 14.316 -25.112 1.00 83.00 689 VAL A N 1
ATOM 5668 C CA . VAL A 1 689 ? 24.381 15.233 -26.267 1.00 83.00 689 VAL A CA 1
ATOM 5669 C C . VAL A 1 689 ? 24.620 16.693 -25.860 1.00 83.00 689 VAL A C 1
ATOM 5671 O O . VAL A 1 689 ? 25.065 17.511 -26.669 1.00 83.00 689 VAL A O 1
ATOM 5674 N N . ASP A 1 690 ? 24.376 17.035 -24.593 1.00 89.50 690 ASP A N 1
ATOM 5675 C CA . ASP A 1 690 ? 24.482 18.402 -24.092 1.00 89.50 690 ASP A CA 1
ATOM 5676 C C . ASP A 1 690 ? 25.941 18.778 -23.830 1.00 89.50 690 ASP A C 1
ATOM 5678 O O . ASP A 1 690 ? 26.516 18.464 -22.789 1.00 89.50 690 ASP A O 1
ATOM 5682 N N . LYS A 1 691 ? 26.567 19.503 -24.755 1.00 91.06 691 LYS A N 1
ATOM 5683 C CA . LYS A 1 691 ? 27.960 19.924 -24.578 1.00 91.06 691 LYS A CA 1
ATOM 5684 C C . LYS A 1 691 ? 28.103 20.972 -23.463 1.00 91.06 691 LYS A C 1
ATOM 5686 O O . LYS A 1 691 ? 27.685 22.117 -23.623 1.00 91.06 691 LYS A O 1
ATOM 5691 N N . ILE A 1 692 ? 28.763 20.624 -22.365 1.00 94.69 692 ILE A N 1
ATOM 5692 C CA . ILE A 1 692 ? 29.023 21.521 -21.232 1.00 94.69 692 ILE A CA 1
ATOM 5693 C C . ILE A 1 692 ? 30.466 22.032 -21.323 1.00 94.69 692 ILE A C 1
ATOM 5695 O O . ILE A 1 692 ? 31.387 21.467 -20.737 1.00 94.69 692 ILE A O 1
ATOM 5699 N N . ASP A 1 693 ? 30.671 23.099 -22.088 1.00 94.06 693 ASP A N 1
ATOM 5700 C CA . ASP A 1 693 ? 31.962 23.774 -22.257 1.00 94.06 693 ASP A CA 1
ATOM 5701 C C . ASP A 1 693 ? 31.961 25.174 -21.612 1.00 94.06 693 ASP A C 1
ATOM 5703 O O . ASP A 1 693 ? 30.967 25.610 -21.024 1.00 94.06 693 ASP A O 1
ATOM 5707 N N . SER A 1 694 ? 33.089 25.887 -21.700 1.00 94.25 694 SER A N 1
ATOM 5708 C CA . SER A 1 694 ? 33.275 27.188 -21.042 1.00 94.25 694 SER A CA 1
ATOM 5709 C C . SER A 1 694 ? 32.182 28.203 -21.388 1.00 94.25 694 SER A C 1
ATOM 5711 O O . SER A 1 694 ? 31.739 28.924 -20.502 1.00 94.25 694 SER A O 1
ATOM 5713 N N . GLU A 1 695 ? 31.699 28.217 -22.636 1.00 95.81 695 GLU A N 1
ATOM 5714 C CA . GLU A 1 695 ? 30.640 29.128 -23.093 1.00 95.81 695 GLU A CA 1
ATOM 5715 C C . GLU A 1 695 ? 29.327 28.901 -22.329 1.00 95.81 695 GLU A C 1
ATOM 5717 O O . GLU A 1 695 ? 28.685 29.853 -21.884 1.00 95.81 695 GLU A O 1
ATOM 5722 N N . LEU A 1 696 ? 28.934 27.640 -22.133 1.00 95.69 696 LEU A N 1
ATOM 5723 C CA . LEU A 1 696 ? 27.721 27.314 -21.388 1.00 95.69 696 LEU A CA 1
ATOM 5724 C C . LEU A 1 696 ? 27.883 27.599 -19.896 1.00 95.69 696 LEU A C 1
ATOM 5726 O O . LEU A 1 696 ? 26.959 28.114 -19.264 1.00 95.69 696 LEU A O 1
ATOM 5730 N N . LEU A 1 697 ? 29.063 27.317 -19.343 1.00 95.75 697 LEU A N 1
ATOM 5731 C CA . LEU A 1 697 ? 29.386 27.640 -17.954 1.00 95.75 697 LEU A CA 1
ATOM 5732 C C . LEU A 1 697 ? 29.404 29.160 -17.708 1.00 95.75 697 LEU A C 1
ATOM 5734 O O . LEU A 1 697 ? 29.037 29.604 -16.621 1.00 95.75 697 LEU A O 1
ATOM 5738 N N . ASP A 1 698 ? 29.802 29.963 -18.699 1.00 94.38 698 ASP A N 1
ATOM 5739 C CA . ASP A 1 698 ? 29.733 31.430 -18.651 1.00 94.38 698 ASP A CA 1
ATOM 5740 C C . ASP A 1 698 ? 28.286 31.925 -18.710 1.00 94.38 698 ASP A C 1
ATOM 5742 O O . ASP A 1 698 ? 27.901 32.804 -17.936 1.00 94.38 698 ASP A O 1
ATOM 5746 N N . ALA A 1 699 ? 27.466 31.334 -19.584 1.00 94.81 699 ALA A N 1
ATOM 5747 C CA . ALA A 1 699 ? 26.049 31.666 -19.695 1.00 94.81 699 ALA A CA 1
ATOM 5748 C C . ALA A 1 699 ? 25.255 31.302 -18.428 1.00 94.81 699 ALA A C 1
ATOM 5750 O O . ALA A 1 699 ? 24.352 32.045 -18.040 1.00 94.81 699 ALA A O 1
ATOM 5751 N N . ALA A 1 700 ? 25.592 30.190 -17.768 1.00 93.38 700 ALA A N 1
ATOM 5752 C CA . ALA A 1 700 ? 24.939 29.753 -16.535 1.00 93.38 700 ALA A CA 1
ATOM 5753 C C . ALA A 1 700 ? 25.135 30.755 -15.388 1.00 93.38 700 ALA A C 1
ATOM 5755 O O . ALA A 1 700 ? 24.178 31.061 -14.671 1.00 93.38 700 ALA A O 1
ATOM 5756 N N . GLY A 1 701 ? 26.357 31.290 -15.280 1.00 91.62 701 GLY A N 1
ATOM 5757 C CA . GLY A 1 701 ? 26.791 32.242 -14.264 1.00 91.62 701 GLY A CA 1
ATOM 5758 C C . GLY A 1 701 ? 27.286 31.589 -12.964 1.00 91.62 701 GLY A C 1
ATOM 5759 O O . GLY A 1 701 ? 27.394 30.371 -12.832 1.00 91.62 701 GLY A O 1
ATOM 5760 N N . THR A 1 702 ? 27.615 32.422 -11.974 1.00 92.19 702 THR A N 1
ATOM 5761 C CA . THR A 1 702 ? 28.257 32.013 -10.708 1.00 92.19 702 THR A CA 1
ATOM 5762 C C . THR A 1 702 ? 27.341 31.279 -9.724 1.00 92.19 702 THR A C 1
ATOM 5764 O O . THR A 1 702 ? 27.812 30.758 -8.716 1.00 92.19 702 THR A O 1
ATOM 5767 N N . GLN A 1 703 ? 26.034 31.237 -9.983 1.00 92.50 703 GLN A N 1
ATOM 5768 C CA . GLN A 1 703 ? 25.051 30.514 -9.173 1.00 92.50 703 GLN A CA 1
ATOM 5769 C C . GLN A 1 703 ? 25.060 29.003 -9.419 1.00 92.50 703 GLN A C 1
ATOM 5771 O O . GLN A 1 703 ? 24.517 28.267 -8.594 1.00 92.50 703 GLN A O 1
ATOM 5776 N N . LEU A 1 704 ? 25.638 28.544 -10.534 1.00 95.81 704 LEU A N 1
ATOM 5777 C CA . LEU A 1 704 ? 25.685 27.130 -10.876 1.00 95.81 704 LEU A CA 1
ATOM 5778 C C . LEU A 1 704 ? 26.613 26.397 -9.902 1.00 95.81 704 LEU A C 1
ATOM 5780 O O . LEU A 1 704 ? 27.803 26.688 -9.828 1.00 95.81 704 LEU A O 1
ATOM 5784 N N . LYS A 1 705 ? 26.064 25.443 -9.146 1.00 94.12 705 LYS A N 1
ATOM 5785 C CA . LYS A 1 705 ? 26.803 24.688 -8.119 1.00 94.12 705 LYS A CA 1
ATOM 5786 C C . LYS A 1 705 ? 27.100 23.254 -8.529 1.00 94.12 705 LYS A C 1
ATOM 5788 O O . LYS A 1 705 ? 28.077 22.675 -8.061 1.00 94.12 705 LYS A O 1
ATOM 5793 N N . THR A 1 706 ? 26.235 22.659 -9.346 1.00 95.75 706 THR A N 1
ATOM 5794 C CA . THR A 1 706 ? 26.327 21.236 -9.674 1.00 95.75 706 THR A CA 1
ATOM 5795 C C . THR A 1 706 ? 25.806 20.922 -11.069 1.00 95.75 706 THR A C 1
ATOM 5797 O O . THR A 1 706 ? 24.885 21.575 -11.565 1.00 95.75 706 THR A O 1
ATOM 5800 N N . ILE A 1 707 ? 26.395 19.906 -11.689 1.00 95.94 707 ILE A N 1
ATOM 5801 C CA . ILE A 1 707 ? 25.986 19.345 -12.973 1.00 95.94 707 ILE A CA 1
ATOM 5802 C C . ILE A 1 707 ? 25.904 17.836 -12.793 1.00 95.94 707 ILE A C 1
ATOM 5804 O O . ILE A 1 707 ? 26.850 17.218 -12.316 1.00 95.94 707 ILE A O 1
ATOM 5808 N N . SER A 1 708 ? 24.784 17.230 -13.160 1.00 93.44 708 SER A N 1
ATOM 5809 C CA . SER A 1 708 ? 24.630 15.779 -13.149 1.00 93.44 708 SER A CA 1
ATOM 5810 C C . SER A 1 708 ? 24.226 15.297 -14.536 1.00 93.44 708 SER A C 1
ATOM 5812 O O . SER A 1 708 ? 23.328 15.871 -15.151 1.00 93.44 708 SER A O 1
ATOM 5814 N N . THR A 1 709 ? 24.915 14.278 -15.044 1.00 91.38 709 THR A N 1
ATOM 5815 C CA . THR A 1 709 ? 24.675 13.732 -16.384 1.00 91.38 709 THR A CA 1
ATOM 5816 C C . THR A 1 709 ? 24.027 12.355 -16.324 1.00 91.38 709 THR A C 1
ATOM 5818 O O . THR A 1 709 ? 24.444 11.489 -15.551 1.00 91.38 709 THR A O 1
ATOM 5821 N N . LEU A 1 710 ? 23.037 12.136 -17.188 1.00 86.81 710 LEU A N 1
ATOM 5822 C CA . LEU A 1 710 ? 22.388 10.850 -17.458 1.00 86.81 710 LEU A CA 1
ATOM 5823 C C . LEU A 1 710 ? 23.274 9.959 -18.340 1.00 86.81 710 LEU A C 1
ATOM 5825 O O . LEU A 1 710 ? 22.881 9.509 -19.415 1.00 86.81 710 LEU A O 1
ATOM 5829 N N . SER A 1 711 ? 24.516 9.743 -17.920 1.00 82.88 711 SER A N 1
ATOM 5830 C CA . SER A 1 711 ? 25.480 8.952 -18.676 1.00 82.88 711 SER A CA 1
ATOM 5831 C C . SER A 1 711 ? 26.611 8.441 -17.789 1.00 82.88 711 SER A C 1
ATOM 5833 O O . SER A 1 711 ? 26.977 9.052 -16.787 1.00 82.88 711 SER A O 1
ATOM 5835 N N . VAL A 1 712 ? 27.207 7.311 -18.181 1.00 80.75 712 VAL A N 1
ATOM 5836 C CA . VAL A 1 712 ? 28.437 6.802 -17.548 1.00 80.75 712 VAL A CA 1
ATOM 5837 C C . VAL A 1 712 ? 29.640 7.648 -17.977 1.00 80.75 712 VAL A C 1
ATOM 5839 O O . VAL A 1 712 ? 30.431 8.075 -17.135 1.00 80.75 712 VAL A O 1
ATOM 5842 N N . GLY A 1 713 ? 29.770 7.898 -19.286 1.00 80.38 713 GLY A N 1
ATOM 5843 C CA . GLY A 1 713 ? 30.776 8.797 -19.854 1.00 80.38 713 GLY A CA 1
ATOM 5844 C C . GLY A 1 713 ? 30.413 10.265 -19.635 1.00 80.38 713 GLY A C 1
ATOM 5845 O O . GLY A 1 713 ? 29.234 10.611 -19.620 1.00 80.38 713 GLY A O 1
ATOM 5846 N N . TYR A 1 714 ? 31.424 11.107 -19.457 1.00 88.19 714 TYR A N 1
ATOM 5847 C CA . TYR A 1 714 ? 31.296 12.545 -19.187 1.00 88.19 714 TYR A CA 1
ATOM 5848 C C . TYR A 1 714 ? 32.237 13.375 -20.079 1.00 88.19 714 TYR A C 1
ATOM 5850 O O . TYR A 1 714 ? 32.667 14.463 -19.710 1.00 88.19 714 TYR A O 1
ATOM 5858 N N . ASP A 1 715 ? 32.595 12.844 -21.250 1.00 86.62 715 ASP A N 1
ATOM 5859 C CA . ASP A 1 715 ? 33.496 13.468 -22.225 1.00 86.62 715 ASP A CA 1
ATOM 5860 C C . ASP A 1 715 ? 32.919 14.738 -22.878 1.00 86.62 715 ASP A C 1
ATOM 5862 O O . ASP A 1 715 ? 33.669 15.598 -23.339 1.00 86.62 715 ASP A O 1
ATOM 5866 N N . HIS A 1 716 ? 31.596 14.893 -22.843 1.00 89.56 716 HIS A N 1
ATOM 5867 C CA . HIS A 1 716 ? 30.857 16.091 -23.242 1.00 89.56 716 HIS A CA 1
ATOM 5868 C C . HIS A 1 716 ? 30.919 17.228 -22.207 1.00 89.56 716 HIS A C 1
ATOM 5870 O O . HIS A 1 716 ? 30.406 18.314 -22.480 1.00 89.56 716 HIS A O 1
ATOM 5876 N N . ILE A 1 717 ? 31.551 17.008 -21.045 1.00 94.12 717 ILE A N 1
ATOM 5877 C CA . ILE A 1 717 ? 31.680 17.982 -19.955 1.00 94.12 717 ILE A CA 1
ATOM 5878 C C . ILE A 1 717 ? 33.144 18.384 -19.766 1.00 94.12 717 ILE A C 1
ATOM 5880 O O . ILE A 1 717 ? 34.013 17.546 -19.517 1.00 94.12 717 ILE A O 1
ATOM 5884 N N . ASP A 1 718 ? 33.421 19.687 -19.796 1.00 93.12 718 ASP A N 1
ATOM 5885 C CA . ASP A 1 718 ? 34.735 20.225 -19.447 1.00 93.12 718 ASP A CA 1
ATOM 5886 C C . ASP A 1 718 ? 34.949 20.185 -17.925 1.00 93.12 718 ASP A C 1
ATOM 5888 O O . ASP A 1 718 ? 34.694 21.142 -17.187 1.00 93.12 718 ASP A O 1
ATOM 5892 N N . ILE A 1 719 ? 35.425 19.035 -17.444 1.00 93.50 719 ILE A N 1
ATOM 5893 C CA . ILE A 1 719 ? 35.735 18.801 -16.029 1.00 93.50 719 ILE A CA 1
ATOM 5894 C C . ILE A 1 719 ? 36.792 19.784 -15.511 1.00 93.50 719 ILE A C 1
ATOM 5896 O O . ILE A 1 719 ? 36.742 20.180 -14.346 1.00 93.50 719 ILE A O 1
ATOM 5900 N N . GLY A 1 720 ? 37.738 20.196 -16.361 1.00 92.62 720 GLY A N 1
ATOM 5901 C CA . GLY A 1 720 ? 38.786 21.139 -15.981 1.00 92.62 720 GLY A CA 1
ATOM 5902 C C . GLY A 1 720 ? 38.205 22.506 -15.633 1.00 92.62 720 GLY A C 1
ATOM 5903 O O . GLY A 1 720 ? 38.537 23.075 -14.592 1.00 92.62 720 GLY A O 1
ATOM 5904 N N . GLU A 1 721 ? 37.297 23.010 -16.467 1.00 93.25 721 GLU A N 1
ATOM 5905 C CA . GLU A 1 721 ? 36.586 24.264 -16.214 1.00 93.25 721 GLU A CA 1
ATOM 5906 C C . GLU A 1 721 ? 35.591 24.160 -15.056 1.00 93.25 721 GLU A C 1
ATOM 5908 O O . GLU A 1 721 ? 35.543 25.063 -14.217 1.00 93.25 721 GLU A O 1
ATOM 5913 N N . CYS A 1 722 ? 34.861 23.047 -14.936 1.00 95.00 722 CYS A N 1
ATOM 5914 C CA . CYS A 1 722 ? 33.973 22.815 -13.794 1.00 95.00 722 CYS A CA 1
ATOM 5915 C C . CYS A 1 722 ? 34.751 22.856 -12.469 1.00 95.00 722 CYS A C 1
ATOM 5917 O O . CYS A 1 722 ? 34.354 23.553 -11.534 1.00 95.00 722 CYS A O 1
ATOM 5919 N N . HIS A 1 723 ? 35.910 22.190 -12.415 1.00 93.62 723 HIS A N 1
ATOM 5920 C CA . HIS A 1 723 ? 36.772 22.174 -11.236 1.00 93.62 723 HIS A CA 1
ATOM 5921 C C . HIS A 1 723 ? 37.303 23.573 -10.884 1.00 93.62 723 HIS A C 1
ATOM 5923 O O . HIS A 1 723 ? 37.266 23.966 -9.719 1.00 93.62 723 HIS A O 1
ATOM 5929 N N . LYS A 1 724 ? 37.750 24.364 -11.873 1.00 94.56 724 LYS A N 1
ATOM 5930 C CA . LYS A 1 724 ? 38.200 25.755 -11.647 1.00 94.56 724 LYS A CA 1
ATOM 5931 C C . LYS A 1 724 ? 37.103 26.645 -11.057 1.00 94.56 724 LYS A C 1
ATOM 5933 O O . LYS A 1 724 ? 37.409 27.555 -10.292 1.00 94.56 724 LYS A O 1
ATOM 5938 N N . ARG A 1 725 ? 35.842 26.387 -11.413 1.00 94.44 725 ARG A N 1
ATOM 5939 C CA . ARG A 1 725 ? 34.666 27.157 -10.978 1.00 94.44 725 ARG A CA 1
ATOM 5940 C C . ARG A 1 725 ? 34.020 26.619 -9.695 1.00 94.44 725 ARG A C 1
ATOM 5942 O O . ARG A 1 725 ? 33.044 27.197 -9.233 1.00 94.44 725 ARG A O 1
ATOM 5949 N N . GLY A 1 726 ? 34.552 25.540 -9.112 1.00 93.56 726 GLY A N 1
ATOM 5950 C CA . GLY A 1 726 ? 33.994 24.911 -7.910 1.00 93.56 726 GLY A CA 1
ATOM 5951 C C . GLY A 1 726 ? 32.663 24.185 -8.146 1.00 93.56 726 GLY A C 1
ATOM 5952 O O . GLY A 1 726 ? 31.888 24.014 -7.208 1.00 93.56 726 GLY A O 1
ATOM 5953 N N . ILE A 1 727 ? 32.390 23.779 -9.388 1.00 96.69 727 ILE A N 1
ATOM 5954 C CA . ILE A 1 727 ? 31.163 23.086 -9.786 1.00 96.69 727 ILE A CA 1
ATOM 5955 C C . ILE A 1 727 ? 31.365 21.581 -9.606 1.00 96.69 727 ILE A C 1
ATOM 5957 O O . ILE A 1 727 ? 32.288 20.995 -10.174 1.00 96.69 727 ILE A O 1
ATOM 5961 N N . VAL A 1 728 ? 30.488 20.947 -8.828 1.00 96.00 728 VAL A N 1
ATOM 5962 C CA . VAL A 1 728 ? 30.511 19.493 -8.621 1.00 96.00 728 VAL A CA 1
ATOM 5963 C C . VAL A 1 728 ? 29.872 18.799 -9.822 1.00 96.00 728 VAL A C 1
ATOM 5965 O O . VAL A 1 728 ? 28.791 19.190 -10.253 1.00 96.00 728 VAL A O 1
ATOM 5968 N N . VAL A 1 729 ? 30.522 17.760 -10.350 1.00 95.69 729 VAL A N 1
ATOM 5969 C CA . VAL A 1 729 ? 29.991 16.965 -11.465 1.00 95.69 729 VAL A CA 1
ATOM 5970 C C . VAL A 1 729 ? 29.656 15.556 -10.985 1.00 95.69 729 VAL A C 1
ATOM 5972 O O . VAL A 1 729 ? 30.518 14.861 -10.449 1.00 95.69 729 VAL A O 1
ATOM 5975 N N . GLY A 1 730 ? 28.401 15.149 -11.169 1.00 91.25 730 GLY A N 1
ATOM 5976 C CA . GLY A 1 730 ? 27.908 13.797 -10.924 1.00 91.25 730 GLY A CA 1
ATOM 5977 C C . GLY A 1 730 ? 27.619 13.053 -12.227 1.00 91.25 730 GLY A C 1
ATOM 5978 O O . GLY A 1 730 ? 27.212 13.646 -13.224 1.00 91.25 730 GLY A O 1
ATOM 5979 N N . ASN A 1 731 ? 27.813 11.741 -12.214 1.00 89.94 731 ASN A N 1
ATOM 5980 C CA . ASN A 1 731 ? 27.441 10.832 -13.295 1.00 89.94 731 ASN A CA 1
ATOM 5981 C C . ASN A 1 731 ? 26.793 9.568 -12.706 1.00 89.94 731 ASN A C 1
ATOM 5983 O O . ASN A 1 731 ? 26.726 9.414 -11.485 1.00 89.94 731 ASN A O 1
ATOM 5987 N N . THR A 1 732 ? 26.316 8.659 -13.557 1.00 83.25 732 THR A N 1
ATOM 5988 C CA . THR A 1 732 ? 25.596 7.447 -13.126 1.00 83.25 732 THR A CA 1
ATOM 5989 C C . THR A 1 732 ? 26.392 6.173 -13.435 1.00 83.25 732 THR A C 1
ATOM 5991 O O . THR A 1 732 ? 26.030 5.437 -14.360 1.00 83.25 732 THR A O 1
ATOM 5994 N N . PRO A 1 733 ? 27.502 5.893 -12.722 1.00 71.62 733 PRO A N 1
ATOM 5995 C CA . PRO A 1 733 ? 28.189 4.615 -12.861 1.00 71.62 733 PRO A CA 1
ATOM 5996 C C . PRO A 1 733 ? 27.279 3.467 -12.387 1.00 71.62 733 PRO A C 1
ATOM 5998 O O . PRO A 1 733 ? 26.373 3.669 -11.585 1.00 71.62 733 PRO A O 1
ATOM 6001 N N . ASP A 1 734 ? 27.526 2.261 -12.893 1.00 76.38 734 ASP A N 1
ATOM 6002 C CA . ASP A 1 734 ? 26.904 0.988 -12.486 1.00 76.38 734 ASP A CA 1
ATOM 6003 C C . ASP A 1 734 ? 25.438 0.753 -12.891 1.00 76.38 734 ASP A C 1
ATOM 6005 O O . ASP A 1 734 ? 25.100 -0.378 -13.233 1.00 76.38 734 ASP A O 1
ATOM 6009 N N . VAL A 1 735 ? 24.598 1.790 -12.971 1.00 75.19 735 VAL A N 1
ATOM 6010 C CA . VAL A 1 735 ? 23.153 1.662 -13.282 1.00 75.19 735 VAL A CA 1
ATOM 6011 C C . VAL A 1 735 ? 22.882 0.986 -14.635 1.00 75.19 735 VAL A C 1
ATOM 6013 O O . VAL A 1 735 ? 21.893 0.278 -14.788 1.00 75.19 735 VAL A O 1
ATOM 6016 N N . LEU A 1 736 ? 23.761 1.194 -15.621 1.00 80.50 736 LEU A N 1
ATOM 6017 C CA . LEU A 1 736 ? 23.578 0.719 -16.999 1.00 80.50 736 LEU A CA 1
ATOM 6018 C C . LEU A 1 736 ? 24.462 -0.484 -17.361 1.00 80.50 736 LEU A C 1
ATOM 6020 O O . LEU A 1 736 ? 24.424 -0.935 -18.503 1.00 80.50 736 LEU A O 1
ATOM 6024 N N . THR A 1 737 ? 25.273 -1.000 -16.431 1.00 87.25 737 THR A N 1
ATOM 6025 C CA . THR A 1 737 ? 26.296 -2.013 -16.751 1.00 87.25 737 THR A CA 1
ATOM 6026 C C . THR A 1 737 ? 25.688 -3.270 -17.372 1.00 87.25 737 THR A C 1
ATOM 6028 O O . THR A 1 737 ? 26.155 -3.714 -18.419 1.00 87.25 737 THR A O 1
ATOM 6031 N N . ASP A 1 738 ? 24.634 -3.816 -16.763 1.00 89.25 738 ASP A N 1
ATOM 6032 C CA . ASP A 1 738 ? 23.971 -5.023 -17.265 1.00 89.25 738 ASP A CA 1
ATOM 6033 C C . ASP A 1 738 ? 23.192 -4.768 -18.556 1.00 89.25 738 ASP A C 1
ATOM 6035 O O . ASP A 1 738 ? 23.318 -5.546 -19.499 1.00 89.25 738 ASP A O 1
ATOM 6039 N N . ALA A 1 739 ? 22.473 -3.645 -18.642 1.00 89.38 739 ALA A N 1
ATOM 6040 C CA . ALA A 1 739 ? 21.707 -3.284 -19.834 1.00 89.38 739 ALA A CA 1
ATOM 6041 C C . ALA A 1 739 ? 22.609 -3.131 -21.072 1.00 89.38 739 ALA A C 1
ATOM 6043 O O . ALA A 1 739 ? 22.311 -3.678 -22.133 1.00 89.38 739 ALA A O 1
ATOM 6044 N N . VAL A 1 740 ? 23.754 -2.449 -20.936 1.00 90.81 740 VAL A N 1
ATOM 6045 C CA . VAL A 1 740 ? 24.726 -2.300 -22.033 1.00 90.81 740 VAL A CA 1
ATOM 6046 C C . VAL A 1 740 ? 25.398 -3.635 -22.354 1.00 90.81 740 VAL A C 1
ATOM 6048 O O . VAL A 1 740 ? 25.644 -3.930 -23.525 1.00 90.81 740 VAL A O 1
ATOM 6051 N N . ALA A 1 741 ? 25.679 -4.475 -21.352 1.00 94.50 741 ALA A N 1
ATOM 6052 C CA . ALA A 1 741 ? 26.238 -5.800 -21.595 1.00 94.50 741 ALA A CA 1
ATOM 6053 C C . ALA A 1 741 ? 25.267 -6.689 -22.390 1.00 94.50 741 ALA A C 1
ATOM 6055 O O . ALA A 1 741 ? 25.672 -7.317 -23.367 1.00 94.50 741 ALA A O 1
ATOM 6056 N N . GLU A 1 742 ? 23.983 -6.699 -22.031 1.00 95.31 742 GLU A N 1
ATOM 6057 C CA . GLU A 1 742 ? 22.929 -7.435 -22.740 1.00 95.31 742 GLU A CA 1
ATOM 6058 C C . GLU A 1 742 ? 22.727 -6.924 -24.164 1.00 95.31 742 GLU A C 1
ATOM 6060 O O . GLU A 1 742 ? 22.707 -7.726 -25.101 1.00 95.31 742 GLU A O 1
ATOM 6065 N N . LEU A 1 743 ? 22.680 -5.601 -24.342 1.00 96.12 743 LEU A N 1
ATOM 6066 C CA . LEU A 1 743 ? 22.636 -4.971 -25.659 1.00 96.12 743 LEU A CA 1
ATOM 6067 C C . LEU A 1 743 ? 23.846 -5.371 -26.509 1.00 96.12 743 LEU A C 1
ATOM 6069 O O . LEU A 1 743 ? 23.684 -5.749 -27.666 1.00 96.12 743 LEU A O 1
ATOM 6073 N N . THR A 1 744 ? 25.048 -5.372 -25.927 1.00 97.19 744 THR A N 1
ATOM 6074 C CA . THR A 1 744 ? 26.277 -5.773 -26.628 1.00 97.19 744 THR A CA 1
ATOM 6075 C C . THR A 1 744 ? 26.213 -7.233 -27.082 1.00 97.19 744 THR A C 1
ATOM 6077 O O . THR A 1 744 ? 26.608 -7.537 -28.206 1.00 97.19 744 THR A O 1
ATOM 6080 N N . ILE A 1 745 ? 25.690 -8.148 -26.254 1.00 97.44 745 ILE A N 1
ATOM 6081 C CA . ILE A 1 745 ? 25.491 -9.557 -26.637 1.00 97.44 745 ILE A CA 1
ATOM 6082 C C . ILE A 1 745 ? 24.434 -9.684 -27.742 1.00 97.44 745 ILE A C 1
ATOM 6084 O O . ILE A 1 745 ? 24.640 -10.432 -28.700 1.00 97.44 745 ILE A O 1
ATOM 6088 N N . GLY A 1 746 ? 23.324 -8.950 -27.640 1.00 97.06 746 GLY A N 1
ATOM 6089 C CA . GLY A 1 746 ? 22.285 -8.914 -28.670 1.00 97.06 746 GLY A CA 1
ATOM 6090 C C . GLY A 1 746 ? 22.829 -8.428 -30.014 1.00 97.06 746 GLY A C 1
ATOM 6091 O O . GLY A 1 746 ? 22.664 -9.108 -31.027 1.00 97.06 746 GLY A O 1
ATOM 6092 N N . LEU A 1 747 ? 23.553 -7.307 -30.006 1.00 96.94 747 LEU A N 1
ATOM 6093 C CA . LEU A 1 747 ? 24.208 -6.715 -31.172 1.00 96.94 747 LEU A CA 1
ATOM 6094 C C . LEU A 1 747 ? 25.270 -7.651 -31.762 1.00 96.94 747 LEU A C 1
ATOM 6096 O O . LEU A 1 747 ? 25.312 -7.856 -32.977 1.00 96.94 747 LEU A O 1
ATOM 6100 N N . LEU A 1 748 ? 26.075 -8.289 -30.908 1.00 97.50 748 LEU A N 1
ATOM 6101 C CA . LEU A 1 748 ? 27.041 -9.310 -31.306 1.00 97.50 748 LEU A CA 1
ATOM 6102 C C . LEU A 1 748 ? 26.366 -10.453 -32.064 1.00 97.50 748 LEU A C 1
ATOM 6104 O O . LEU A 1 748 ? 26.811 -10.817 -33.151 1.00 97.50 748 LEU A O 1
ATOM 6108 N N . LEU A 1 749 ? 25.300 -11.029 -31.505 1.00 96.06 749 LEU A N 1
ATOM 6109 C CA . LEU A 1 749 ? 24.591 -12.143 -32.130 1.00 96.06 749 LEU A CA 1
ATOM 6110 C C . LEU A 1 749 ? 23.890 -11.711 -33.418 1.00 96.06 749 LEU A C 1
ATOM 6112 O O . LEU A 1 749 ? 23.973 -12.439 -34.405 1.00 96.06 749 LEU A O 1
ATOM 6116 N N . ALA A 1 750 ? 23.258 -10.536 -33.436 1.00 95.50 750 ALA A N 1
ATOM 6117 C CA . ALA A 1 750 ? 22.591 -10.000 -34.619 1.00 95.50 750 ALA A CA 1
ATOM 6118 C C . ALA A 1 750 ? 23.563 -9.812 -35.790 1.00 95.50 750 ALA A C 1
ATOM 6120 O O . ALA A 1 750 ? 23.258 -10.225 -36.912 1.00 95.50 750 ALA A O 1
ATOM 6121 N N . THR A 1 751 ? 24.753 -9.281 -35.503 1.00 95.56 751 THR A N 1
ATOM 6122 C CA . THR A 1 751 ? 25.833 -9.079 -36.477 1.00 95.56 751 THR A CA 1
ATOM 6123 C C . THR A 1 751 ? 26.402 -10.420 -36.936 1.00 95.56 751 THR A C 1
ATOM 6125 O O . THR A 1 751 ? 26.392 -10.749 -38.121 1.00 95.56 751 THR A O 1
ATOM 6128 N N . LEU A 1 752 ? 26.835 -11.260 -35.989 1.00 94.69 752 LEU A N 1
ATOM 6129 C CA . LEU A 1 752 ? 27.500 -12.533 -36.272 1.00 94.69 752 LEU A CA 1
ATOM 6130 C C . LEU A 1 752 ? 26.589 -13.518 -37.019 1.00 94.69 752 LEU A C 1
ATOM 6132 O O . LEU A 1 752 ? 27.060 -14.291 -37.855 1.00 94.69 752 LEU A O 1
ATOM 6136 N N . ARG A 1 753 ? 25.283 -13.500 -36.725 1.00 93.12 753 ARG A N 1
ATOM 6137 C CA . ARG A 1 753 ? 24.264 -14.365 -37.340 1.00 93.12 753 ARG A CA 1
ATOM 6138 C C . ARG A 1 753 ? 23.519 -13.713 -38.503 1.00 93.12 753 ARG A C 1
ATOM 6140 O O . ARG A 1 753 ? 22.631 -14.363 -39.052 1.00 93.12 753 ARG A O 1
ATOM 6147 N N . ARG A 1 754 ? 23.897 -12.492 -38.901 1.00 92.06 754 ARG A N 1
ATOM 6148 C CA . ARG A 1 754 ? 23.364 -11.776 -40.074 1.00 92.06 754 ARG A CA 1
ATOM 6149 C C . ARG A 1 754 ? 21.842 -11.588 -40.020 1.00 92.06 754 ARG A C 1
ATOM 6151 O O . ARG A 1 754 ? 21.148 -11.753 -41.022 1.00 92.06 754 ARG A O 1
ATOM 6158 N N . PHE A 1 755 ? 21.304 -11.277 -38.838 1.00 91.56 755 PHE A N 1
ATOM 6159 C CA . PHE A 1 755 ? 19.855 -11.178 -38.615 1.00 91.56 755 PHE A CA 1
ATOM 6160 C C . PHE A 1 755 ? 19.200 -10.085 -39.465 1.00 91.56 755 PHE A C 1
ATOM 6162 O O . PHE A 1 755 ? 18.185 -10.348 -40.110 1.00 91.56 755 PHE A O 1
ATOM 6169 N N . PHE A 1 756 ? 19.783 -8.886 -39.510 1.00 88.88 756 PHE A N 1
ATOM 6170 C CA . PHE A 1 756 ? 19.217 -7.770 -40.274 1.00 88.88 756 PHE A CA 1
ATOM 6171 C C . PHE A 1 756 ? 19.314 -7.986 -41.784 1.00 88.88 756 PHE A C 1
ATOM 6173 O O . PHE A 1 756 ? 18.351 -7.722 -42.500 1.00 88.88 756 PHE A O 1
ATOM 6180 N N . GLU A 1 757 ? 20.410 -8.570 -42.268 1.00 89.06 757 GLU A N 1
ATOM 6181 C CA . GLU A 1 757 ? 20.536 -8.959 -43.674 1.00 89.06 757 GLU A CA 1
ATOM 6182 C C . GLU A 1 757 ? 19.491 -10.028 -44.056 1.00 89.06 757 GLU A C 1
ATOM 6184 O O . GLU A 1 757 ? 18.847 -9.918 -45.102 1.00 89.06 757 GLU A O 1
ATOM 6189 N N . ALA A 1 758 ? 19.249 -11.019 -43.183 1.00 88.44 758 ALA A N 1
ATOM 6190 C CA . ALA A 1 758 ? 18.204 -12.031 -43.380 1.00 88.44 758 ALA A CA 1
ATOM 6191 C C . ALA A 1 758 ? 16.815 -11.389 -43.454 1.00 88.44 758 ALA A C 1
ATOM 6193 O O . ALA A 1 758 ? 16.015 -11.703 -44.338 1.00 88.44 758 ALA A O 1
ATOM 6194 N N . HIS A 1 759 ? 16.540 -10.470 -42.528 1.00 89.88 759 HIS A N 1
ATOM 6195 C CA . HIS A 1 759 ? 15.282 -9.744 -42.460 1.00 89.88 759 HIS A CA 1
ATOM 6196 C C . HIS A 1 759 ? 15.056 -8.880 -43.708 1.00 89.88 759 HIS A C 1
ATOM 6198 O O . HIS A 1 759 ? 13.992 -8.951 -44.323 1.00 89.88 759 HIS A O 1
ATOM 6204 N N . LYS A 1 760 ? 16.076 -8.137 -44.149 1.00 88.50 760 LYS A N 1
ATOM 6205 C CA . LYS A 1 760 ? 16.033 -7.331 -45.375 1.00 88.50 760 LYS A CA 1
ATOM 6206 C C . LYS A 1 760 ? 15.804 -8.200 -46.612 1.00 88.50 760 LYS A C 1
ATOM 6208 O O . LYS A 1 760 ? 14.935 -7.890 -47.423 1.00 88.50 760 LYS A O 1
ATOM 6213 N N . ALA A 1 761 ? 16.506 -9.330 -46.730 1.00 88.56 761 ALA A N 1
ATOM 6214 C CA . ALA A 1 761 ? 16.303 -10.276 -47.828 1.00 88.56 761 ALA A CA 1
ATOM 6215 C C . ALA A 1 761 ? 14.869 -10.836 -47.864 1.00 88.56 761 ALA A C 1
ATOM 6217 O O . ALA A 1 761 ? 14.314 -11.031 -48.948 1.00 88.56 761 ALA A O 1
ATOM 6218 N N . LEU A 1 762 ? 14.251 -11.063 -46.699 1.00 88.81 762 LEU A N 1
ATOM 6219 C CA . LEU A 1 762 ? 12.852 -11.474 -46.595 1.00 88.81 762 LEU A CA 1
ATOM 6220 C C . LEU A 1 762 ? 11.895 -10.369 -47.074 1.00 88.81 762 LEU A C 1
ATOM 6222 O O . LEU A 1 762 ? 11.043 -10.634 -47.924 1.00 88.81 762 LEU A O 1
ATOM 6226 N N . LEU A 1 763 ? 12.048 -9.137 -46.572 1.00 92.06 763 LEU A N 1
ATOM 6227 C CA . LEU A 1 763 ? 11.193 -7.996 -46.931 1.00 92.06 763 LEU A CA 1
ATOM 6228 C C . LEU A 1 763 ? 11.282 -7.642 -48.421 1.00 92.06 763 LEU A C 1
ATOM 6230 O O . LEU A 1 763 ? 10.270 -7.365 -49.065 1.00 92.06 763 LEU A O 1
ATOM 6234 N N . GLU A 1 764 ? 12.482 -7.719 -48.989 1.00 93.69 764 GLU A N 1
ATOM 6235 C CA . GLU A 1 764 ? 12.741 -7.443 -50.405 1.00 93.69 764 GLU A CA 1
ATOM 6236 C C . GLU A 1 764 ? 12.399 -8.628 -51.321 1.00 93.69 764 GLU A C 1
ATOM 6238 O O . GLU A 1 764 ? 12.668 -8.583 -52.521 1.00 93.69 764 GLU A O 1
ATOM 6243 N N . LYS A 1 765 ? 11.799 -9.699 -50.779 1.00 90.12 765 LYS A N 1
ATOM 6244 C CA . LYS A 1 765 ? 11.428 -10.917 -51.519 1.00 90.12 765 LYS A CA 1
ATOM 6245 C C . LYS A 1 765 ? 12.618 -11.572 -52.241 1.00 90.12 765 LYS A C 1
ATOM 6247 O O . LYS A 1 765 ? 12.439 -12.252 -53.248 1.00 90.12 765 LYS A O 1
ATOM 6252 N N . ARG A 1 766 ? 13.831 -11.394 -51.707 1.00 86.38 766 ARG A N 1
ATOM 6253 C CA . ARG A 1 766 ? 15.082 -12.027 -52.166 1.00 86.38 766 ARG A CA 1
ATOM 6254 C C . ARG A 1 766 ? 15.370 -13.354 -51.460 1.00 86.38 766 ARG A C 1
ATOM 6256 O O . ARG A 1 766 ? 16.428 -13.943 -51.673 1.00 86.38 766 ARG A O 1
ATOM 6263 N N . TRP A 1 767 ? 14.455 -13.825 -50.614 1.00 84.31 767 TRP A N 1
ATOM 6264 C CA . TRP A 1 767 ? 14.584 -15.117 -49.950 1.00 84.31 767 TRP A CA 1
ATOM 6265 C C . TRP A 1 767 ? 14.582 -16.257 -50.975 1.00 84.31 767 TRP A C 1
ATOM 6267 O O . TRP A 1 767 ? 13.643 -16.394 -51.761 1.00 84.31 767 TRP A O 1
ATOM 6277 N N . LEU A 1 768 ? 15.638 -17.074 -50.978 1.00 77.75 768 LEU A N 1
ATOM 6278 C CA . LEU A 1 768 ? 15.779 -18.157 -51.950 1.00 77.75 768 LEU A CA 1
ATOM 6279 C C . LEU A 1 768 ? 14.774 -19.294 -51.664 1.00 77.75 768 LEU A C 1
ATOM 6281 O O . LEU A 1 768 ? 14.592 -19.668 -50.503 1.00 77.75 768 LEU A O 1
ATOM 6285 N N . PRO A 1 769 ? 14.136 -19.885 -52.693 1.00 67.56 769 PRO A N 1
ATOM 6286 C CA . PRO A 1 769 ? 13.320 -21.079 -52.513 1.00 67.56 769 PRO A CA 1
ATOM 6287 C C . PRO A 1 769 ? 14.199 -22.295 -52.175 1.00 67.56 769 PRO A C 1
ATOM 6289 O O . PRO A 1 769 ? 15.105 -22.648 -52.928 1.00 67.56 769 PRO A O 1
ATOM 6292 N N . GLY A 1 770 ? 13.900 -22.958 -51.053 1.00 69.50 770 GLY A N 1
ATOM 6293 C CA . GLY A 1 770 ? 14.622 -24.138 -50.557 1.00 69.50 770 GLY A CA 1
ATOM 6294 C C . GLY A 1 770 ? 15.694 -23.831 -49.501 1.00 69.50 770 GLY A C 1
ATOM 6295 O O . GLY A 1 770 ? 15.904 -22.688 -49.106 1.00 69.50 770 GLY A O 1
ATOM 6296 N N . TRP A 1 771 ? 16.375 -24.875 -49.020 1.00 69.31 771 TRP A N 1
ATOM 6297 C CA . TRP A 1 771 ? 17.455 -24.764 -48.033 1.00 69.31 771 TRP A CA 1
ATOM 6298 C C . TRP A 1 771 ? 18.804 -24.632 -48.748 1.00 69.31 771 TRP A C 1
ATOM 6300 O O . TRP A 1 771 ? 19.471 -25.625 -49.035 1.00 69.31 771 TRP A O 1
ATOM 6310 N N . GLY A 1 772 ? 19.200 -23.403 -49.088 1.00 74.00 772 GLY A N 1
ATOM 6311 C CA . GLY A 1 772 ? 20.538 -23.147 -49.623 1.00 74.00 772 GLY A CA 1
ATOM 6312 C C . GLY A 1 772 ? 21.605 -23.517 -48.589 1.00 74.00 772 GLY A C 1
ATOM 6313 O O . GLY A 1 772 ? 21.628 -22.927 -47.516 1.00 74.00 772 GLY A O 1
ATOM 6314 N N . HIS A 1 773 ? 22.498 -24.460 -48.916 1.00 76.69 773 HIS A N 1
ATOM 6315 C CA . HIS A 1 773 ? 23.460 -25.071 -47.978 1.00 76.69 773 HIS A CA 1
ATOM 6316 C C . HIS A 1 773 ? 24.286 -24.078 -47.138 1.00 76.69 773 HIS A C 1
ATOM 6318 O O . HIS A 1 773 ? 24.657 -24.403 -46.016 1.00 76.69 773 HIS A O 1
ATOM 6324 N N . PHE A 1 774 ? 24.561 -22.882 -47.669 1.00 80.88 774 PHE A N 1
ATOM 6325 C CA . PHE A 1 774 ? 25.302 -21.817 -46.980 1.00 80.88 774 PHE A CA 1
ATOM 6326 C C . PHE A 1 774 ? 24.561 -20.471 -46.966 1.00 80.88 774 PHE A C 1
ATOM 6328 O O . PHE A 1 774 ? 25.119 -19.450 -46.561 1.00 80.88 774 PHE A O 1
ATOM 6335 N N . PHE A 1 775 ? 23.315 -20.441 -47.450 1.00 81.62 775 PHE A N 1
ATOM 6336 C CA . PHE A 1 775 ? 22.545 -19.205 -47.546 1.00 81.62 775 PHE A CA 1
ATOM 6337 C C . PHE A 1 775 ? 22.223 -18.696 -46.137 1.00 81.62 775 PHE A C 1
ATOM 6339 O O . PHE A 1 775 ? 21.627 -19.413 -45.339 1.00 81.62 775 PHE A O 1
ATOM 6346 N N . MET A 1 776 ? 22.652 -17.468 -45.827 1.00 80.75 776 MET A N 1
ATOM 6347 C CA . MET A 1 776 ? 22.545 -16.847 -44.498 1.00 80.75 776 MET A CA 1
ATOM 6348 C C . MET A 1 776 ? 23.241 -17.614 -43.358 1.00 80.75 776 MET A C 1
ATOM 6350 O O . MET A 1 776 ? 22.945 -17.391 -42.183 1.00 80.75 776 MET A O 1
ATOM 6354 N N . CYS A 1 777 ? 24.208 -18.488 -43.664 1.00 81.19 777 CYS A N 1
ATOM 6355 C CA . CYS A 1 777 ? 25.080 -19.040 -42.631 1.00 81.19 777 CYS A CA 1
ATOM 6356 C C . CYS A 1 777 ? 25.961 -17.916 -42.060 1.00 81.19 777 CYS A C 1
ATOM 6358 O O . CYS A 1 777 ? 26.764 -17.318 -42.776 1.00 81.19 777 CYS A O 1
ATOM 6360 N N . GLY A 1 778 ? 25.765 -17.608 -40.778 1.00 85.12 778 GLY A N 1
ATOM 6361 C CA . GLY A 1 778 ? 26.607 -16.701 -39.998 1.00 85.12 778 GLY A CA 1
ATOM 6362 C C . GLY A 1 778 ? 27.636 -17.448 -39.146 1.00 85.12 778 GLY A C 1
ATOM 6363 O O . GLY A 1 778 ? 27.667 -18.680 -39.122 1.00 85.12 778 GLY A O 1
ATOM 6364 N N . GLY A 1 779 ? 28.465 -16.695 -38.429 1.00 89.31 779 GLY A N 1
ATOM 6365 C CA . GLY A 1 779 ? 29.462 -17.240 -37.510 1.00 89.31 779 GLY A CA 1
ATOM 6366 C C . GLY A 1 779 ? 28.868 -17.747 -36.192 1.00 89.31 779 GLY A C 1
ATOM 6367 O O . GLY A 1 779 ? 27.672 -17.626 -35.918 1.00 89.31 779 GLY A O 1
ATOM 6368 N N . MET A 1 780 ? 29.727 -18.306 -35.340 1.00 92.62 780 MET A N 1
ATOM 6369 C CA . MET A 1 780 ? 29.374 -18.734 -33.985 1.00 92.62 780 MET A CA 1
ATOM 6370 C C . MET A 1 780 ? 30.370 -18.174 -32.975 1.00 92.62 780 MET A C 1
ATOM 6372 O O . MET A 1 780 ? 31.555 -18.058 -33.266 1.00 92.62 780 MET A O 1
ATOM 6376 N N . VAL A 1 781 ? 29.882 -17.863 -31.773 1.00 96.50 781 VAL A N 1
ATOM 6377 C CA . VAL A 1 781 ? 30.738 -17.465 -30.644 1.00 96.50 781 VAL A CA 1
ATOM 6378 C C . VAL A 1 781 ? 31.501 -18.673 -30.092 1.00 96.50 781 VAL A C 1
ATOM 6380 O O . VAL A 1 781 ? 32.644 -18.544 -29.650 1.00 96.50 781 VAL A O 1
ATOM 6383 N N . LYS A 1 782 ? 30.894 -19.864 -30.150 1.00 96.81 782 LYS A N 1
ATOM 6384 C CA . LYS A 1 782 ? 31.536 -21.109 -29.735 1.00 96.81 782 LYS A CA 1
ATOM 6385 C C . LYS A 1 782 ? 32.843 -21.316 -30.501 1.00 96.81 782 LYS A C 1
ATOM 6387 O O . LYS A 1 782 ? 32.867 -21.181 -31.720 1.00 96.81 782 LYS A O 1
ATOM 6392 N N . ASP A 1 783 ? 33.902 -21.656 -29.771 1.00 96.38 783 ASP A N 1
ATOM 6393 C CA . ASP A 1 783 ? 35.248 -21.915 -30.296 1.00 96.38 783 ASP A CA 1
ATOM 6394 C C . ASP A 1 783 ? 35.940 -20.705 -30.979 1.00 96.38 783 ASP A C 1
ATOM 6396 O O . ASP A 1 783 ? 37.025 -20.856 -31.546 1.00 96.38 783 ASP A O 1
ATOM 6400 N N . SER A 1 784 ? 35.375 -19.495 -30.872 1.00 97.12 784 SER A N 1
ATOM 6401 C CA . SER A 1 784 ? 35.970 -18.250 -31.390 1.00 97.12 784 SER A CA 1
ATOM 6402 C C . SER A 1 784 ? 36.939 -17.590 -30.399 1.00 97.12 784 SER A C 1
ATOM 6404 O O . SER A 1 784 ? 36.868 -17.828 -29.187 1.00 97.12 784 SER A O 1
ATOM 6406 N N . VAL A 1 785 ? 37.847 -16.748 -30.901 1.00 98.06 785 VAL A N 1
ATOM 6407 C CA . VAL A 1 785 ? 38.674 -15.848 -30.081 1.00 98.06 785 VAL A CA 1
ATOM 6408 C C . VAL A 1 785 ? 38.002 -14.477 -29.994 1.00 98.06 785 VAL A C 1
ATOM 6410 O O . VAL A 1 785 ? 37.834 -13.806 -31.013 1.00 98.06 785 VAL A O 1
ATOM 6413 N N . VAL A 1 786 ? 37.651 -14.042 -28.783 1.00 98.25 786 VAL A N 1
ATOM 6414 C CA . VAL A 1 786 ? 36.989 -12.750 -28.539 1.00 98.25 786 VAL A CA 1
ATOM 6415 C C . VAL A 1 786 ? 37.977 -11.766 -27.920 1.00 98.25 786 VAL A C 1
ATOM 6417 O O . VAL A 1 786 ? 38.518 -12.028 -26.849 1.00 98.25 786 VAL A O 1
ATOM 6420 N N . GLY A 1 787 ? 38.215 -10.638 -28.582 1.00 97.88 787 GLY A N 1
ATOM 6421 C CA . GLY A 1 787 ? 39.118 -9.582 -28.139 1.00 97.88 787 GLY A CA 1
ATOM 6422 C C . GLY A 1 787 ? 38.376 -8.354 -27.625 1.00 97.88 787 GLY A C 1
ATOM 6423 O O . GLY A 1 787 ? 37.551 -7.790 -28.332 1.00 97.88 787 GLY A O 1
ATOM 6424 N N . PHE A 1 788 ? 38.715 -7.896 -26.424 1.00 98.06 788 PHE A N 1
ATOM 6425 C CA . PHE A 1 788 ? 38.157 -6.696 -25.802 1.00 98.06 788 PHE A CA 1
ATOM 6426 C C . PHE A 1 788 ? 39.137 -5.517 -25.848 1.00 98.06 788 PHE A C 1
ATOM 6428 O O . PHE A 1 788 ? 40.208 -5.558 -25.235 1.00 98.06 788 PHE A O 1
ATOM 6435 N N . VAL A 1 789 ? 38.761 -4.437 -26.535 1.00 96.81 789 VAL A N 1
ATOM 6436 C CA . VAL A 1 789 ? 39.476 -3.154 -26.496 1.00 96.81 789 VAL A CA 1
ATOM 6437 C C . VAL A 1 789 ? 38.903 -2.332 -25.342 1.00 96.81 789 VAL A C 1
ATOM 6439 O O . VAL A 1 789 ? 37.866 -1.684 -25.467 1.00 96.81 789 VAL A O 1
ATOM 6442 N N . GLY A 1 790 ? 39.585 -2.383 -24.199 1.00 92.56 790 GLY A N 1
ATOM 6443 C CA . GLY A 1 790 ? 39.074 -1.929 -22.910 1.00 92.56 790 GLY A CA 1
ATOM 6444 C C . GLY A 1 790 ? 38.355 -3.045 -22.149 1.00 92.56 790 GLY A C 1
ATOM 6445 O O . GLY A 1 790 ? 37.544 -3.774 -22.703 1.00 92.56 790 GLY A O 1
ATOM 6446 N N . ALA A 1 791 ? 38.642 -3.153 -20.853 1.00 89.00 791 ALA A N 1
ATOM 6447 C CA . ALA A 1 791 ? 38.008 -4.106 -19.945 1.00 89.00 791 ALA A CA 1
ATOM 6448 C C . ALA A 1 791 ? 37.674 -3.411 -18.618 1.00 89.00 791 ALA A C 1
ATOM 6450 O O . ALA A 1 791 ? 38.300 -3.634 -17.586 1.00 89.00 791 ALA A O 1
ATOM 6451 N N . GLY A 1 792 ? 36.763 -2.439 -18.697 1.00 88.62 792 GLY A N 1
ATOM 6452 C CA . GLY A 1 792 ? 36.124 -1.860 -17.516 1.00 88.62 792 GLY A CA 1
ATOM 6453 C C . GLY A 1 792 ? 34.931 -2.707 -17.071 1.00 88.62 792 GLY A C 1
ATOM 6454 O O . GLY A 1 792 ? 34.717 -3.799 -17.584 1.00 88.62 792 GLY A O 1
ATOM 6455 N N . ARG A 1 793 ? 34.095 -2.153 -16.189 1.00 88.12 793 ARG A N 1
ATOM 6456 C CA . ARG A 1 793 ? 32.915 -2.833 -15.620 1.00 88.12 793 ARG A CA 1
ATOM 6457 C C . ARG A 1 793 ? 31.995 -3.471 -16.669 1.00 88.12 793 ARG A C 1
ATOM 6459 O O . ARG A 1 793 ? 31.611 -4.625 -16.532 1.00 88.12 793 ARG A O 1
ATOM 6466 N N . ILE A 1 794 ? 31.693 -2.731 -17.740 1.00 90.50 794 ILE A N 1
ATOM 6467 C CA . ILE A 1 794 ? 30.876 -3.222 -18.862 1.00 90.50 794 ILE A CA 1
ATOM 6468 C C . ILE A 1 794 ? 31.579 -4.391 -19.563 1.00 90.50 794 ILE A C 1
ATOM 6470 O O . ILE A 1 794 ? 30.963 -5.422 -19.798 1.00 90.50 794 ILE A O 1
ATOM 6474 N N . GLY A 1 795 ? 32.884 -4.266 -19.828 1.00 93.19 795 GLY A N 1
ATOM 6475 C CA . GLY A 1 795 ? 33.685 -5.335 -20.428 1.00 93.19 795 GLY A CA 1
ATOM 6476 C C . GLY A 1 795 ? 33.652 -6.623 -19.601 1.00 93.19 795 GLY A C 1
ATOM 6477 O O . GLY A 1 795 ? 33.365 -7.679 -20.153 1.00 93.19 795 GLY A O 1
ATOM 6478 N N . SER A 1 796 ? 33.860 -6.533 -18.284 1.00 92.69 796 SER A N 1
ATOM 6479 C CA . SER A 1 796 ? 33.766 -7.676 -17.360 1.00 92.69 796 SER A CA 1
ATOM 6480 C C . SER A 1 796 ? 32.381 -8.332 -17.388 1.00 92.69 796 SER A C 1
ATOM 6482 O O . SER A 1 796 ? 32.270 -9.545 -17.552 1.00 92.69 796 SER A O 1
ATOM 6484 N N . SER A 1 797 ? 31.313 -7.528 -17.335 1.00 94.44 797 SER A N 1
ATOM 6485 C CA . SER A 1 797 ? 29.929 -8.023 -17.377 1.00 94.44 797 SER A CA 1
ATOM 6486 C C . SER A 1 797 ? 29.586 -8.732 -18.700 1.00 94.44 797 SER A C 1
ATOM 6488 O O . SER A 1 797 ? 28.894 -9.756 -18.713 1.00 94.44 797 SER A O 1
ATOM 6490 N N . ILE A 1 798 ? 30.124 -8.249 -19.828 1.00 96.62 798 ILE A N 1
ATOM 6491 C CA . ILE A 1 798 ? 30.016 -8.936 -21.124 1.00 96.62 798 ILE A CA 1
ATOM 6492 C C . ILE A 1 798 ? 30.794 -10.259 -21.092 1.00 96.62 798 ILE A C 1
ATOM 6494 O O . ILE A 1 798 ? 30.278 -11.277 -21.555 1.00 96.62 798 ILE A O 1
ATOM 6498 N N . MET A 1 799 ? 32.017 -10.273 -20.545 1.00 95.88 799 MET A N 1
ATOM 6499 C CA . MET A 1 799 ? 32.833 -11.491 -20.445 1.00 95.88 799 MET A CA 1
ATOM 6500 C C . MET A 1 799 ? 32.108 -12.597 -19.671 1.00 95.88 799 MET A C 1
ATOM 6502 O O . MET A 1 799 ? 32.119 -13.744 -20.118 1.00 95.88 799 MET A O 1
ATOM 6506 N N . ASP A 1 800 ? 31.425 -12.270 -18.571 1.00 94.50 800 ASP A N 1
ATOM 6507 C CA . ASP A 1 800 ? 30.642 -13.250 -17.808 1.00 94.50 800 ASP A CA 1
ATOM 6508 C C . ASP A 1 800 ? 29.505 -13.866 -18.611 1.00 94.50 800 ASP A C 1
ATOM 6510 O O . ASP A 1 800 ? 29.344 -15.089 -18.628 1.00 94.50 800 ASP A O 1
ATOM 6514 N N . ARG A 1 801 ? 28.759 -13.040 -19.345 1.00 95.12 801 ARG A N 1
ATOM 6515 C CA . ARG A 1 801 ? 27.673 -13.509 -20.213 1.00 95.12 801 ARG A CA 1
ATOM 6516 C C . ARG A 1 801 ? 28.201 -14.350 -21.379 1.00 95.12 801 ARG A C 1
ATOM 6518 O O . ARG A 1 801 ? 27.574 -15.338 -21.765 1.00 95.12 801 ARG A O 1
ATOM 6525 N N . LEU A 1 802 ? 29.384 -14.026 -21.907 1.00 95.44 802 LEU A N 1
ATOM 6526 C CA . LEU A 1 802 ? 30.016 -14.788 -22.987 1.00 95.44 802 LEU A CA 1
ATOM 6527 C C . LEU A 1 802 ? 30.483 -16.187 -22.568 1.00 95.44 802 LEU A C 1
ATOM 6529 O O . LEU A 1 802 ? 30.533 -17.068 -23.430 1.00 95.44 802 LEU A O 1
ATOM 6533 N N . LYS A 1 803 ? 30.777 -16.441 -21.283 1.00 92.06 803 LYS A N 1
ATOM 6534 C CA . LYS A 1 803 ? 31.231 -17.765 -20.800 1.00 92.06 803 LYS A CA 1
ATOM 6535 C C . LYS A 1 803 ? 30.280 -18.891 -21.228 1.00 92.06 803 LYS A C 1
ATOM 6537 O O . LYS A 1 803 ? 30.734 -19.951 -21.664 1.00 92.06 803 LYS A O 1
ATOM 6542 N N . ALA A 1 804 ? 28.967 -18.648 -21.189 1.00 94.00 804 ALA A N 1
ATOM 6543 C CA . ALA A 1 804 ? 27.944 -19.626 -21.570 1.00 94.00 804 ALA A CA 1
ATOM 6544 C C . ALA A 1 804 ? 28.010 -20.041 -23.055 1.00 94.00 804 ALA A C 1
ATOM 6546 O O . ALA A 1 804 ? 27.645 -21.166 -23.404 1.00 94.00 804 ALA A O 1
ATOM 6547 N N . PHE A 1 805 ? 28.535 -19.172 -23.923 1.00 96.00 805 PHE A N 1
ATOM 6548 C CA . PHE A 1 805 ? 28.698 -19.435 -25.354 1.00 96.00 805 PHE A CA 1
ATOM 6549 C C . PHE A 1 805 ? 29.963 -20.238 -25.690 1.00 96.00 805 PHE A C 1
ATOM 6551 O O . PHE A 1 805 ? 30.136 -20.630 -26.843 1.00 96.00 805 PHE A O 1
ATOM 6558 N N . LYS A 1 806 ? 30.811 -20.534 -24.693 1.00 96.31 806 LYS A N 1
ATOM 6559 C CA . LYS A 1 806 ? 32.026 -21.358 -24.816 1.00 96.31 806 LYS A CA 1
ATOM 6560 C C . LYS A 1 806 ? 33.002 -20.842 -25.894 1.00 96.31 806 LYS A C 1
ATOM 6562 O O . LYS A 1 806 ? 33.340 -21.597 -26.813 1.00 96.31 806 LYS A O 1
ATOM 6567 N N . PRO A 1 807 ? 33.447 -19.570 -25.827 1.00 96.88 807 PRO A N 1
ATOM 6568 C CA . PRO A 1 807 ? 34.521 -19.094 -26.692 1.00 96.88 807 PRO A CA 1
ATOM 6569 C C . PRO A 1 807 ? 35.805 -19.885 -26.417 1.00 96.88 807 PRO A C 1
ATOM 6571 O O . PRO A 1 807 ? 36.036 -20.352 -25.301 1.00 96.88 807 PRO A O 1
ATOM 6574 N N . LYS A 1 808 ? 36.662 -20.016 -27.430 1.00 97.06 808 LYS A N 1
ATOM 6575 C CA . LYS A 1 808 ? 37.960 -20.690 -27.292 1.00 97.06 808 LYS A CA 1
ATOM 6576 C C . LYS A 1 808 ? 38.897 -19.909 -26.379 1.00 97.06 808 LYS A C 1
ATOM 6578 O O . LYS A 1 808 ? 39.643 -20.508 -25.610 1.00 97.06 808 LYS A O 1
ATOM 6583 N N . GLN A 1 809 ? 38.899 -18.583 -26.507 1.00 96.94 809 GLN A N 1
ATOM 6584 C CA . GLN A 1 809 ? 39.740 -17.703 -25.703 1.00 96.94 809 GLN A CA 1
ATOM 6585 C C . GLN A 1 809 ? 39.166 -16.287 -25.653 1.00 96.94 809 GLN A C 1
ATOM 6587 O O . GLN A 1 809 ? 38.664 -15.784 -26.657 1.00 96.94 809 GLN A O 1
ATOM 6592 N N . ILE A 1 810 ? 39.311 -15.631 -24.500 1.00 97.62 810 ILE A N 1
ATOM 6593 C CA . ILE A 1 810 ? 39.046 -14.200 -24.338 1.00 97.62 810 ILE A CA 1
ATOM 6594 C C . ILE A 1 810 ? 40.385 -13.467 -24.190 1.00 97.62 810 ILE A C 1
ATOM 6596 O O . ILE A 1 810 ? 41.209 -13.809 -23.338 1.00 97.62 810 ILE A O 1
ATOM 6600 N N . LEU A 1 811 ? 40.613 -12.467 -25.035 1.00 97.81 811 LEU A N 1
ATOM 6601 C CA . LEU A 1 811 ? 41.758 -11.562 -24.997 1.00 97.81 811 LEU A CA 1
ATOM 6602 C C . LEU A 1 811 ? 41.279 -10.172 -24.585 1.00 97.81 811 LEU A C 1
ATOM 6604 O O . LEU A 1 811 ? 40.170 -9.776 -24.934 1.00 97.81 811 LEU A O 1
ATOM 6608 N N . TYR A 1 812 ? 42.108 -9.403 -23.886 1.00 97.50 812 TYR A N 1
ATOM 6609 C CA . TYR A 1 812 ? 41.781 -8.009 -23.592 1.00 97.50 812 TYR A CA 1
ATOM 6610 C C . TYR A 1 812 ? 43.003 -7.096 -23.661 1.00 97.50 812 TYR A C 1
ATOM 6612 O O . TYR A 1 812 ? 44.138 -7.518 -23.429 1.00 97.50 812 TYR A O 1
ATOM 6620 N N . ASN A 1 813 ? 42.758 -5.826 -23.978 1.00 95.94 813 ASN A N 1
ATOM 6621 C CA . ASN A 1 813 ? 43.758 -4.772 -23.969 1.00 95.94 813 ASN A CA 1
ATOM 6622 C C . ASN A 1 813 ? 43.293 -3.600 -23.096 1.00 95.94 813 ASN A C 1
ATOM 6624 O O . ASN A 1 813 ? 42.232 -3.015 -23.305 1.00 95.94 813 ASN A O 1
ATOM 6628 N N . THR A 1 814 ? 44.123 -3.245 -22.123 1.00 91.94 814 THR A N 1
ATOM 6629 C CA . THR A 1 814 ? 43.983 -2.066 -21.259 1.00 91.94 814 THR A CA 1
ATOM 6630 C C . THR A 1 814 ? 45.358 -1.450 -21.023 1.00 91.94 814 THR A C 1
ATOM 6632 O O . THR A 1 814 ? 46.376 -2.140 -21.117 1.00 91.94 814 THR A O 1
ATOM 6635 N N . ARG A 1 815 ? 45.396 -0.160 -20.653 1.00 85.88 815 ARG A N 1
ATOM 6636 C CA . ARG A 1 815 ? 46.642 0.548 -20.300 1.00 85.88 815 ARG A CA 1
ATOM 6637 C C . ARG A 1 815 ? 47.413 -0.147 -19.174 1.00 85.88 815 ARG A C 1
ATOM 6639 O O . ARG A 1 815 ? 48.634 -0.226 -19.224 1.00 85.88 815 ARG A O 1
ATOM 6646 N N . THR A 1 816 ? 46.692 -0.639 -18.170 1.00 87.81 816 THR A N 1
ATOM 6647 C CA . THR A 1 816 ? 47.250 -1.374 -17.031 1.00 87.81 816 THR A CA 1
ATOM 6648 C C . THR A 1 816 ? 46.668 -2.779 -17.029 1.00 87.81 816 THR A C 1
ATOM 6650 O O . THR A 1 816 ? 45.446 -2.924 -17.113 1.00 87.81 816 THR A O 1
ATOM 6653 N N . ARG A 1 817 ? 47.532 -3.796 -16.942 1.00 91.56 817 ARG A N 1
ATOM 6654 C CA . ARG A 1 817 ? 47.131 -5.202 -16.813 1.00 91.56 817 ARG A CA 1
ATOM 6655 C C . ARG A 1 817 ? 46.378 -5.415 -15.499 1.00 91.56 817 ARG A C 1
ATOM 6657 O O . ARG A 1 817 ? 46.805 -4.907 -14.463 1.00 91.56 817 ARG A O 1
ATOM 6664 N N . GLN A 1 818 ? 45.279 -6.159 -15.544 1.00 89.38 818 GLN A N 1
ATOM 6665 C CA . GLN A 1 818 ? 44.400 -6.395 -14.401 1.00 89.38 818 GLN A CA 1
ATOM 6666 C C . GLN A 1 818 ? 44.394 -7.888 -14.058 1.00 89.38 818 GLN A C 1
ATOM 6668 O O . GLN A 1 818 ? 43.635 -8.652 -14.639 1.00 89.38 818 GLN A O 1
ATOM 6673 N N . MET A 1 819 ? 45.241 -8.305 -13.108 1.00 90.25 819 MET A N 1
ATOM 6674 C CA . MET A 1 819 ? 45.301 -9.714 -12.679 1.00 90.25 819 MET A CA 1
ATOM 6675 C C . MET A 1 819 ? 43.952 -10.263 -12.172 1.00 90.25 819 MET A C 1
ATOM 6677 O O . MET A 1 819 ? 43.589 -11.345 -12.618 1.00 90.25 819 MET A O 1
ATOM 6681 N N . PRO A 1 820 ? 43.153 -9.524 -11.369 1.00 90.06 820 PRO A N 1
ATOM 6682 C CA . PRO A 1 820 ? 41.852 -10.026 -10.914 1.00 90.06 820 PRO A CA 1
ATOM 6683 C C . PRO A 1 820 ? 40.895 -10.398 -12.055 1.00 90.06 820 PRO A C 1
ATOM 6685 O O . PRO A 1 820 ? 40.202 -11.403 -11.972 1.00 90.06 820 PRO A O 1
ATOM 6688 N N . LEU A 1 821 ? 40.906 -9.627 -13.149 1.00 89.50 821 LEU A N 1
ATOM 6689 C CA . LEU A 1 821 ? 40.080 -9.892 -14.328 1.00 89.50 821 LEU A CA 1
ATOM 6690 C C . LEU A 1 821 ? 40.486 -11.207 -15.021 1.00 89.50 821 LEU A C 1
ATOM 6692 O O . LEU A 1 821 ? 39.638 -11.963 -15.495 1.00 89.50 821 LEU A O 1
ATOM 6696 N N . GLU A 1 822 ? 41.792 -11.484 -15.078 1.00 91.94 822 GLU A N 1
ATOM 6697 C CA . GLU A 1 822 ? 42.334 -12.723 -15.650 1.00 91.94 822 GLU A CA 1
ATOM 6698 C C . GLU A 1 822 ? 41.953 -13.942 -14.812 1.00 91.94 822 GLU A C 1
ATOM 6700 O O . GLU A 1 822 ? 41.522 -14.947 -15.378 1.00 91.94 822 GLU A O 1
ATOM 6705 N N . ASP A 1 823 ? 42.046 -13.830 -13.486 1.00 89.38 823 ASP A N 1
ATOM 6706 C CA . ASP A 1 823 ? 41.687 -14.903 -12.557 1.00 89.38 823 ASP A CA 1
ATOM 6707 C C . ASP A 1 823 ? 40.176 -15.211 -12.597 1.00 89.38 823 ASP A C 1
ATOM 6709 O O . ASP A 1 823 ? 39.775 -16.374 -12.576 1.00 89.38 823 ASP A O 1
ATOM 6713 N N . GLU A 1 824 ? 39.330 -14.181 -12.703 1.00 90.31 824 GLU A N 1
ATOM 6714 C CA . GLU A 1 824 ? 37.867 -14.306 -12.667 1.00 90.31 824 GLU A CA 1
ATOM 6715 C C . GLU A 1 824 ? 37.250 -14.799 -13.987 1.00 90.31 824 GLU A C 1
ATOM 6717 O O . GLU A 1 824 ? 36.303 -15.598 -13.993 1.00 90.31 824 GLU A O 1
ATOM 6722 N N . HIS A 1 825 ? 37.760 -14.332 -15.132 1.00 90.00 825 HIS A N 1
ATOM 6723 C CA . HIS A 1 825 ? 37.178 -14.656 -16.440 1.00 90.00 825 HIS A CA 1
ATOM 6724 C C . HIS A 1 825 ? 38.044 -15.580 -17.301 1.00 90.00 825 HIS A C 1
ATOM 6726 O O . HIS A 1 825 ? 37.616 -15.956 -18.394 1.00 90.00 825 HIS A O 1
ATOM 6732 N N . GLY A 1 826 ? 39.243 -15.961 -16.847 1.00 89.25 826 GLY A N 1
ATOM 6733 C CA . GLY A 1 826 ? 40.176 -16.771 -17.635 1.00 89.25 826 GLY A CA 1
ATOM 6734 C C . GLY A 1 826 ? 40.652 -16.069 -18.914 1.00 89.25 826 GLY A C 1
ATOM 6735 O O . GLY A 1 826 ? 41.037 -16.730 -19.882 1.00 89.25 826 GLY A O 1
ATOM 6736 N N . CYS A 1 827 ? 40.574 -14.736 -18.962 1.00 93.88 827 CYS A N 1
ATOM 6737 C CA . CYS A 1 827 ? 41.013 -13.938 -20.103 1.00 93.88 827 CYS A CA 1
ATOM 6738 C C . CYS A 1 827 ? 42.525 -13.671 -20.057 1.00 93.88 827 CYS A C 1
ATOM 6740 O O . CYS A 1 827 ? 43.157 -13.805 -19.014 1.00 93.88 827 CYS A O 1
ATOM 6742 N N . ARG A 1 828 ? 43.121 -13.259 -21.183 1.00 95.44 828 ARG A N 1
ATOM 6743 C CA . ARG A 1 828 ? 44.562 -12.957 -21.276 1.00 95.44 828 ARG A CA 1
ATOM 6744 C C . ARG A 1 828 ? 44.815 -11.529 -21.758 1.00 95.44 828 ARG A C 1
ATOM 6746 O O . ARG A 1 828 ? 44.319 -11.145 -22.818 1.00 95.44 828 ARG A O 1
ATOM 6753 N N . HIS A 1 829 ? 45.637 -10.775 -21.023 1.00 97.06 829 HIS A N 1
ATOM 6754 C CA . HIS A 1 829 ? 46.095 -9.450 -21.459 1.00 97.06 829 HIS A CA 1
ATOM 6755 C C . HIS A 1 829 ? 47.090 -9.569 -22.612 1.00 97.06 829 HIS A C 1
ATOM 6757 O O . HIS A 1 829 ? 48.032 -10.361 -22.544 1.00 97.06 829 HIS A O 1
ATOM 6763 N N . VAL A 1 830 ? 46.886 -8.783 -23.667 1.00 97.06 830 VAL A N 1
ATOM 6764 C CA . VAL A 1 830 ? 47.773 -8.715 -24.838 1.00 97.06 830 VAL A CA 1
ATOM 6765 C C . VAL A 1 830 ? 47.877 -7.276 -25.358 1.00 97.06 830 VAL A C 1
ATOM 6767 O O . VAL A 1 830 ? 47.059 -6.411 -25.027 1.00 97.06 830 VAL A O 1
ATOM 6770 N N . GLY A 1 831 ? 48.884 -6.996 -26.191 1.00 96.75 831 GLY A N 1
ATOM 6771 C CA . GLY A 1 831 ? 48.975 -5.726 -26.917 1.00 96.75 831 GLY A CA 1
ATOM 6772 C C . GLY A 1 831 ? 47.840 -5.564 -27.937 1.00 96.75 831 GLY A C 1
ATOM 6773 O O . GLY A 1 831 ? 47.267 -6.551 -28.391 1.00 96.75 831 GLY A O 1
ATOM 6774 N N . LEU A 1 832 ? 47.522 -4.323 -28.327 1.00 96.44 832 LEU A N 1
ATOM 6775 C CA . LEU A 1 832 ? 46.424 -4.048 -29.266 1.00 96.44 832 LEU A CA 1
ATOM 6776 C C . LEU A 1 832 ? 46.621 -4.760 -30.617 1.00 96.44 832 LEU A C 1
ATOM 6778 O O . LEU A 1 832 ? 45.693 -5.389 -31.111 1.00 96.44 832 LEU A O 1
ATOM 6782 N N . SER A 1 833 ? 47.830 -4.733 -31.186 1.00 96.81 833 SER A N 1
ATOM 6783 C CA . SER A 1 833 ? 48.128 -5.415 -32.457 1.00 96.81 833 SER A CA 1
ATOM 6784 C C . SER A 1 833 ? 47.951 -6.937 -32.373 1.00 96.81 833 SER A C 1
ATOM 6786 O O . SER A 1 833 ? 47.418 -7.562 -33.292 1.00 96.81 833 SER A O 1
ATOM 6788 N N . ASP A 1 834 ? 48.353 -7.536 -31.251 1.00 97.19 834 ASP A N 1
ATOM 6789 C CA . ASP A 1 834 ? 48.190 -8.970 -30.996 1.00 97.19 834 ASP A CA 1
ATOM 6790 C C . ASP A 1 834 ? 46.717 -9.340 -30.799 1.00 97.19 834 ASP A C 1
ATOM 6792 O O . ASP A 1 834 ? 46.275 -10.384 -31.275 1.00 97.19 834 ASP A O 1
ATOM 6796 N N . LEU A 1 835 ? 45.948 -8.475 -30.129 1.00 98.12 835 LEU A N 1
ATOM 6797 C CA . LEU A 1 835 ? 44.509 -8.638 -29.952 1.00 98.12 835 LEU A CA 1
ATOM 6798 C C . LEU A 1 835 ? 43.796 -8.651 -31.303 1.00 98.12 835 LEU A C 1
ATOM 6800 O O . LEU A 1 835 ? 43.045 -9.584 -31.581 1.00 98.12 835 LEU A O 1
ATOM 6804 N N . LEU A 1 836 ? 44.048 -7.647 -32.145 1.00 97.81 836 LEU A N 1
ATOM 6805 C CA . LEU A 1 836 ? 43.380 -7.497 -33.440 1.00 97.81 836 LEU A CA 1
ATOM 6806 C C . LEU A 1 836 ? 43.701 -8.660 -34.390 1.00 97.81 836 LEU A C 1
ATOM 6808 O O . LEU A 1 836 ? 42.796 -9.191 -35.026 1.00 97.81 836 LEU A O 1
ATOM 6812 N N . SER A 1 837 ? 44.957 -9.114 -34.428 1.00 97.25 837 SER A N 1
ATOM 6813 C CA . SER A 1 837 ? 45.383 -10.218 -35.305 1.00 97.25 837 SER A CA 1
ATOM 6814 C C . SER A 1 837 ? 44.902 -11.603 -34.862 1.00 97.25 837 SER A C 1
ATOM 6816 O O . SER A 1 837 ? 44.714 -12.494 -35.694 1.00 97.25 837 SER A O 1
ATOM 6818 N N . GLN A 1 838 ? 44.671 -11.811 -33.562 1.00 97.44 838 GLN A N 1
ATOM 6819 C CA . GLN A 1 838 ? 44.232 -13.103 -33.023 1.00 97.44 838 GLN A CA 1
ATOM 6820 C C . GLN A 1 838 ? 42.712 -13.241 -32.907 1.00 97.44 838 GLN A C 1
ATOM 6822 O O . GLN A 1 838 ? 42.228 -14.375 -32.891 1.00 97.44 838 GLN A O 1
ATOM 6827 N N . SER A 1 839 ? 41.963 -12.139 -32.851 1.00 98.19 839 SER A N 1
ATOM 6828 C CA . SER A 1 839 ? 40.525 -12.161 -32.556 1.00 98.19 839 SER A CA 1
ATOM 6829 C C . SER A 1 839 ? 39.664 -12.410 -33.794 1.00 98.19 839 SER A C 1
ATOM 6831 O O . SER A 1 839 ? 39.912 -11.870 -34.869 1.00 98.19 839 SER A O 1
ATOM 6833 N N . ASP 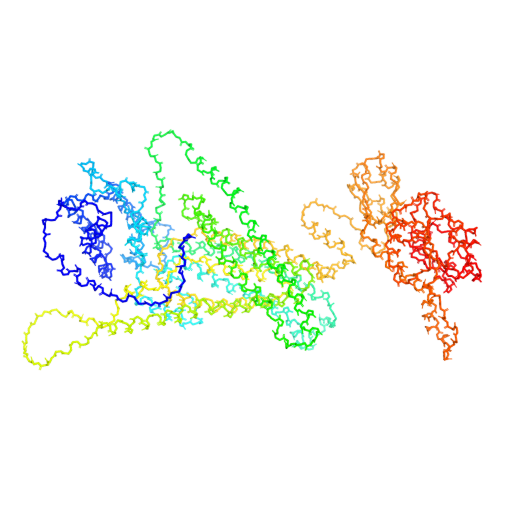A 1 840 ? 38.634 -13.236 -33.631 1.00 97.62 840 ASP A N 1
ATOM 6834 C CA . ASP A 1 840 ? 37.551 -13.423 -34.604 1.00 97.62 840 ASP A CA 1
ATOM 6835 C C . ASP A 1 840 ? 36.407 -12.428 -34.341 1.00 97.62 840 ASP A C 1
ATOM 6837 O O . ASP A 1 840 ? 35.675 -12.048 -35.249 1.00 97.62 840 ASP A O 1
ATOM 6841 N N . ILE A 1 841 ? 36.267 -11.975 -33.095 1.00 98.31 841 ILE A N 1
ATOM 6842 C CA . ILE A 1 841 ? 35.291 -10.971 -32.669 1.00 98.31 841 ILE A CA 1
ATOM 6843 C C . ILE A 1 841 ? 36.050 -9.910 -31.875 1.00 98.31 841 ILE A C 1
ATOM 6845 O O . ILE A 1 841 ? 36.717 -10.252 -30.901 1.00 98.31 841 ILE A O 1
ATOM 6849 N N . VAL A 1 842 ? 35.948 -8.638 -32.258 1.00 98.31 842 VAL A N 1
ATOM 6850 C CA . VAL A 1 842 ? 36.534 -7.512 -31.515 1.00 98.31 842 VAL A CA 1
ATOM 6851 C C . VAL A 1 842 ? 35.415 -6.667 -30.919 1.00 98.31 842 VAL A C 1
ATOM 6853 O O . VAL A 1 842 ? 34.582 -6.154 -31.655 1.00 98.31 842 VAL A O 1
ATOM 6856 N N . ILE A 1 843 ? 35.398 -6.508 -29.596 1.00 98.38 843 ILE A N 1
ATOM 6857 C CA . ILE A 1 843 ? 34.410 -5.712 -28.860 1.00 98.38 843 ILE A CA 1
ATOM 6858 C C . ILE A 1 843 ? 35.105 -4.485 -28.262 1.00 98.38 843 ILE A C 1
ATOM 6860 O O . ILE A 1 843 ? 36.111 -4.611 -27.560 1.00 98.38 843 ILE A O 1
ATOM 6864 N N . VAL A 1 844 ? 34.582 -3.291 -28.539 1.00 97.56 844 VAL A N 1
ATOM 6865 C CA . VAL A 1 844 ? 35.138 -2.018 -28.064 1.00 97.56 844 VAL A CA 1
ATOM 6866 C C . VAL A 1 844 ? 34.332 -1.515 -26.868 1.00 97.56 844 VAL A C 1
ATOM 6868 O O . VAL A 1 844 ? 33.157 -1.182 -26.999 1.00 97.56 844 VAL A O 1
ATOM 6871 N N . CYS A 1 845 ? 34.983 -1.439 -25.704 1.00 93.56 845 CYS A N 1
ATOM 6872 C CA . CYS A 1 845 ? 34.384 -1.021 -24.430 1.00 93.56 845 CYS A CA 1
ATOM 6873 C C . CYS A 1 845 ? 35.248 0.011 -23.676 1.00 93.56 845 CYS A C 1
ATOM 6875 O O . CYS A 1 845 ? 35.099 0.190 -22.464 1.00 93.56 845 CYS A O 1
ATOM 6877 N N . CYS A 1 846 ? 36.209 0.655 -24.345 1.00 92.25 846 CYS A N 1
ATOM 6878 C CA . CYS A 1 846 ? 37.069 1.663 -23.727 1.00 92.25 846 CYS A CA 1
ATOM 6879 C C . CYS A 1 846 ? 36.387 3.039 -23.665 1.00 92.25 846 CYS A C 1
ATOM 6881 O O . CYS A 1 846 ? 35.518 3.364 -24.467 1.00 92.25 846 CYS A O 1
ATOM 6883 N N . SER A 1 847 ? 36.777 3.872 -22.698 1.00 89.75 847 SER A N 1
ATOM 6884 C CA . SER A 1 847 ? 36.283 5.249 -22.627 1.00 89.75 847 SER A CA 1
ATOM 6885 C C . SER A 1 847 ? 36.923 6.128 -23.703 1.00 89.75 847 SER A C 1
ATOM 6887 O O . SER A 1 847 ? 38.113 5.983 -24.010 1.00 89.75 847 SER A O 1
ATOM 6889 N N . LEU A 1 848 ? 36.157 7.083 -24.239 1.00 90.44 848 LEU A N 1
ATOM 6890 C CA . LEU A 1 848 ? 36.683 8.097 -25.149 1.00 90.44 848 LEU A CA 1
ATOM 6891 C C . LEU A 1 848 ? 37.517 9.123 -24.379 1.00 90.44 848 LEU A C 1
ATOM 6893 O O . LEU A 1 848 ? 37.091 9.686 -23.375 1.00 90.44 848 LEU A O 1
ATOM 6897 N N . ASN A 1 849 ? 38.733 9.345 -24.854 1.00 88.69 849 ASN A N 1
ATOM 6898 C CA . ASN A 1 849 ? 39.664 10.353 -24.372 1.00 88.69 849 ASN A CA 1
ATOM 6899 C C . ASN A 1 849 ? 40.659 10.679 -25.507 1.00 88.69 849 ASN A C 1
ATOM 6901 O O . ASN A 1 849 ? 40.659 9.989 -26.532 1.00 88.69 849 ASN A O 1
ATOM 6905 N N . PRO A 1 850 ? 41.543 11.683 -25.356 1.00 89.06 850 PRO A N 1
ATOM 6906 C CA . PRO A 1 850 ? 42.471 12.059 -26.424 1.00 89.06 850 PRO A CA 1
ATOM 6907 C C . PRO A 1 850 ? 43.365 10.920 -26.942 1.00 89.06 850 PRO A C 1
ATOM 6909 O O . PRO A 1 850 ? 43.774 10.963 -28.095 1.00 89.06 850 PRO A O 1
ATOM 6912 N N . SER A 1 851 ? 43.659 9.902 -26.123 1.00 89.12 851 SER A N 1
ATOM 6913 C CA . SER A 1 851 ? 44.483 8.749 -26.523 1.00 89.12 851 SER A CA 1
ATOM 6914 C C . SER A 1 851 ? 43.701 7.599 -27.168 1.00 89.12 851 SER A C 1
ATOM 6916 O O . SER A 1 851 ? 44.311 6.740 -27.797 1.00 89.12 851 SER A O 1
ATOM 6918 N N . THR A 1 852 ? 42.373 7.563 -27.015 1.00 93.44 852 THR A N 1
ATOM 6919 C CA . THR A 1 852 ? 41.497 6.524 -27.589 1.00 93.44 852 THR A CA 1
ATOM 6920 C C . THR A 1 852 ? 40.646 7.030 -28.751 1.00 93.44 852 THR A C 1
ATOM 6922 O O . THR A 1 852 ? 39.970 6.233 -29.397 1.00 93.44 852 THR A O 1
ATOM 6925 N N . LYS A 1 853 ? 40.681 8.333 -29.048 1.00 94.56 853 LYS A N 1
ATOM 6926 C CA . LYS A 1 853 ? 40.040 8.898 -30.236 1.00 94.56 853 LYS A CA 1
ATOM 6927 C C . LYS A 1 853 ? 40.673 8.309 -31.499 1.00 94.56 853 LYS A C 1
ATOM 6929 O O . LYS A 1 853 ? 41.890 8.364 -31.654 1.00 94.56 853 LYS A O 1
ATOM 6934 N N . HIS A 1 854 ? 39.835 7.761 -32.379 1.00 96.25 854 HIS A N 1
ATOM 6935 C CA . HIS A 1 854 ? 40.227 7.066 -33.611 1.00 96.25 854 HIS A CA 1
ATOM 6936 C C . HIS A 1 854 ? 41.293 5.981 -33.379 1.00 96.25 854 HIS A C 1
ATOM 6938 O O . HIS A 1 854 ? 42.170 5.758 -34.213 1.00 96.25 854 HIS A O 1
ATOM 6944 N N . LEU A 1 855 ? 41.214 5.293 -32.234 1.00 96.19 855 LEU A N 1
ATOM 6945 C CA . LEU A 1 855 ? 42.100 4.185 -31.879 1.00 96.19 855 LEU A CA 1
ATOM 6946 C C . LEU A 1 855 ? 42.056 3.061 -32.921 1.00 96.19 855 LEU A C 1
ATOM 6948 O O . LEU A 1 855 ? 43.089 2.455 -33.204 1.00 96.19 855 LEU A O 1
ATOM 6952 N N . LEU A 1 856 ? 40.874 2.783 -33.480 1.00 96.69 856 LEU A N 1
ATOM 6953 C CA . LEU A 1 856 ? 40.701 1.854 -34.595 1.00 96.69 856 LEU A CA 1
ATOM 6954 C C . LEU A 1 856 ? 40.549 2.635 -35.904 1.00 96.69 856 LEU A C 1
ATOM 6956 O O . LEU A 1 856 ? 39.454 3.076 -36.252 1.00 96.69 856 LEU A O 1
ATOM 6960 N N . GLY A 1 857 ? 41.667 2.806 -36.612 1.00 95.69 857 GLY A N 1
ATOM 6961 C CA . GLY A 1 857 ? 41.732 3.387 -37.951 1.00 95.69 857 GLY A CA 1
ATOM 6962 C C . GLY A 1 857 ? 42.196 2.379 -39.006 1.00 95.69 857 GLY A C 1
ATOM 6963 O O . GLY A 1 857 ? 42.227 1.168 -38.778 1.00 95.69 857 GLY A O 1
ATOM 6964 N N . ARG A 1 858 ? 42.588 2.878 -40.187 1.00 94.56 858 ARG A N 1
ATOM 6965 C CA . ARG A 1 858 ? 42.951 2.041 -41.353 1.00 94.56 858 ARG A CA 1
ATOM 6966 C C . ARG A 1 858 ? 44.009 0.981 -41.047 1.00 94.56 858 ARG A C 1
ATOM 6968 O O . ARG A 1 858 ? 43.871 -0.161 -41.477 1.00 94.56 858 ARG A O 1
ATOM 6975 N N . GLU A 1 859 ? 45.066 1.349 -40.325 1.00 94.56 859 GLU A N 1
ATOM 6976 C CA . GLU A 1 859 ? 46.154 0.414 -40.016 1.00 94.56 859 GLU A CA 1
ATOM 6977 C C . GLU A 1 859 ? 45.705 -0.674 -39.035 1.00 94.56 859 GLU A C 1
ATOM 6979 O O . GLU A 1 859 ? 46.102 -1.825 -39.173 1.00 94.56 859 GLU A O 1
ATOM 6984 N N . GLN A 1 860 ? 44.823 -0.347 -38.089 1.00 96.81 860 GLN A N 1
ATOM 6985 C CA . GLN A 1 860 ? 44.272 -1.315 -37.142 1.00 96.81 860 GLN A CA 1
ATOM 6986 C C . GLN A 1 860 ? 43.320 -2.291 -37.833 1.00 96.81 860 GLN A C 1
ATOM 6988 O O . GLN A 1 860 ? 43.415 -3.493 -37.596 1.00 96.81 860 GLN A O 1
ATOM 6993 N N . PHE A 1 861 ? 42.470 -1.810 -38.744 1.00 96.38 861 PHE A N 1
ATOM 6994 C CA . PHE A 1 861 ? 41.596 -2.683 -39.531 1.00 96.38 861 PHE A CA 1
ATOM 6995 C C . PHE A 1 861 ? 42.375 -3.669 -40.406 1.00 96.38 861 PHE A C 1
ATOM 6997 O O . PHE A 1 861 ? 41.962 -4.816 -40.535 1.00 96.38 861 PHE A O 1
ATOM 7004 N N . ARG A 1 862 ? 43.540 -3.282 -40.944 1.00 94.44 862 ARG A N 1
ATOM 7005 C CA . ARG A 1 862 ? 44.414 -4.203 -41.699 1.00 94.44 862 ARG A CA 1
ATOM 7006 C C . ARG A 1 862 ? 45.003 -5.334 -40.858 1.00 94.44 862 ARG A C 1
ATOM 7008 O O . ARG A 1 862 ? 45.394 -6.352 -41.420 1.00 94.44 862 ARG A O 1
ATOM 7015 N N . LEU A 1 863 ? 45.115 -5.144 -39.544 1.00 95.75 863 LEU A N 1
ATOM 7016 C CA . LEU A 1 863 ? 45.605 -6.177 -38.632 1.00 95.75 863 LEU A CA 1
ATOM 7017 C C . LEU A 1 863 ? 44.521 -7.196 -38.276 1.00 95.75 863 LEU A C 1
ATOM 7019 O O . LEU A 1 863 ? 44.859 -8.277 -37.803 1.00 95.75 863 LEU A O 1
ATOM 7023 N N . MET A 1 864 ? 43.245 -6.859 -38.473 1.00 96.88 864 MET A N 1
ATOM 7024 C CA . MET A 1 864 ? 42.131 -7.753 -38.179 1.00 96.88 864 MET A CA 1
ATOM 7025 C C . MET A 1 864 ? 42.038 -8.890 -39.199 1.00 96.88 864 MET A C 1
ATOM 7027 O O . MET A 1 864 ? 42.502 -8.789 -40.336 1.00 96.88 864 MET A O 1
ATOM 7031 N N . LYS A 1 865 ? 41.424 -10.005 -38.795 1.00 94.12 865 LYS A N 1
ATOM 7032 C CA . LYS A 1 865 ? 41.191 -11.126 -39.712 1.00 94.12 865 LYS A CA 1
ATOM 7033 C C . LYS A 1 865 ? 40.094 -10.762 -40.725 1.00 94.12 865 LYS A C 1
ATOM 7035 O O . LYS A 1 865 ? 39.071 -10.223 -40.303 1.00 94.12 865 LYS A O 1
ATOM 7040 N N . PRO A 1 866 ? 40.201 -11.191 -41.997 1.00 91.56 866 PRO A N 1
ATOM 7041 C CA . PRO A 1 866 ? 39.168 -10.964 -43.016 1.00 91.56 866 PRO A CA 1
ATOM 7042 C C . PRO A 1 866 ? 37.749 -11.374 -42.598 1.00 91.56 866 PRO A C 1
ATOM 7044 O O . PRO A 1 866 ? 36.787 -10.675 -42.886 1.00 91.56 866 PRO A O 1
ATOM 7047 N N . ASN A 1 867 ? 37.622 -12.485 -41.864 1.00 88.81 867 ASN A N 1
ATOM 7048 C CA . ASN A 1 867 ? 36.333 -13.023 -41.414 1.00 88.81 867 ASN A CA 1
ATOM 7049 C C . ASN A 1 867 ? 35.917 -12.531 -40.016 1.00 88.81 867 ASN A C 1
ATOM 7051 O O . ASN A 1 867 ? 34.974 -13.071 -39.441 1.00 88.81 867 ASN A O 1
ATOM 7055 N N . SER A 1 868 ? 36.645 -11.573 -39.436 1.00 95.38 868 SER A N 1
ATOM 7056 C CA . SER A 1 868 ? 36.323 -11.054 -38.106 1.00 95.38 868 SER A CA 1
ATOM 7057 C C . SER A 1 868 ? 35.201 -10.023 -38.148 1.00 95.38 868 SER A C 1
ATOM 7059 O O . SER A 1 868 ? 34.945 -9.413 -39.190 1.00 95.38 868 SER A O 1
ATOM 7061 N N . ILE A 1 869 ? 34.542 -9.823 -37.007 1.00 96.81 869 ILE A N 1
ATOM 7062 C CA . ILE A 1 869 ? 33.538 -8.769 -36.830 1.00 96.81 869 ILE A CA 1
ATOM 7063 C C . ILE A 1 869 ? 33.948 -7.778 -35.740 1.00 96.81 869 ILE A C 1
ATOM 7065 O O . ILE A 1 869 ? 34.631 -8.146 -34.780 1.00 96.81 869 ILE A O 1
ATOM 7069 N N . LEU A 1 870 ? 33.504 -6.530 -35.884 1.00 97.94 870 LEU A N 1
ATOM 7070 C CA . LEU A 1 870 ? 33.686 -5.466 -34.896 1.00 97.94 870 LEU A CA 1
ATOM 7071 C C . LEU A 1 870 ? 32.354 -5.148 -34.212 1.00 97.94 870 LEU A C 1
ATOM 7073 O O . LEU A 1 870 ? 31.378 -4.879 -34.894 1.00 97.94 870 LEU A O 1
ATOM 7077 N N . ILE A 1 871 ? 32.325 -5.088 -32.885 1.00 98.25 871 ILE A N 1
ATOM 7078 C CA . ILE A 1 871 ? 31.181 -4.604 -32.108 1.00 98.25 871 ILE A CA 1
ATOM 7079 C C . ILE A 1 871 ? 31.607 -3.356 -31.337 1.00 98.25 871 ILE A C 1
ATOM 7081 O O . ILE A 1 871 ? 32.546 -3.418 -30.540 1.00 98.25 871 ILE A O 1
ATOM 7085 N N . ASN A 1 872 ? 30.934 -2.227 -31.561 1.00 96.94 872 ASN A N 1
ATOM 7086 C CA . ASN A 1 872 ? 31.198 -0.988 -30.831 1.00 96.94 872 ASN A CA 1
ATOM 7087 C C . ASN A 1 872 ? 29.978 -0.561 -30.008 1.00 96.94 872 ASN A C 1
ATOM 7089 O O . ASN A 1 872 ? 28.980 -0.114 -30.568 1.00 96.94 872 ASN A O 1
ATOM 7093 N N . THR A 1 873 ? 30.105 -0.658 -28.683 1.00 93.31 873 THR A N 1
ATOM 7094 C CA . THR A 1 873 ? 29.119 -0.185 -27.691 1.00 93.31 873 THR A CA 1
ATOM 7095 C C . THR A 1 873 ? 29.724 0.835 -26.720 1.00 93.31 873 THR A C 1
ATOM 7097 O O . THR A 1 873 ? 29.251 1.035 -25.604 1.00 93.31 873 THR A O 1
ATOM 7100 N N . SER A 1 874 ? 30.827 1.470 -27.133 1.00 91.19 874 SER A N 1
ATOM 7101 C CA . SER A 1 874 ? 31.553 2.463 -26.336 1.00 91.19 874 SER A CA 1
ATOM 7102 C C . SER A 1 874 ? 31.188 3.905 -26.712 1.00 91.19 874 SER A C 1
ATOM 7104 O O . SER A 1 874 ? 30.211 4.475 -26.226 1.00 91.19 874 SER A O 1
ATOM 7106 N N . ARG A 1 875 ? 31.999 4.529 -27.566 1.00 90.69 875 ARG A N 1
ATOM 7107 C CA . ARG A 1 875 ? 31.774 5.834 -28.186 1.00 90.69 875 ARG A CA 1
ATOM 7108 C C . ARG A 1 875 ? 32.155 5.741 -29.657 1.00 90.69 875 ARG A C 1
ATOM 7110 O O . ARG A 1 875 ? 33.182 5.146 -29.988 1.00 90.69 875 ARG A O 1
ATOM 7117 N N . GLY A 1 876 ? 31.361 6.356 -30.531 1.00 91.12 876 GLY A N 1
ATOM 7118 C CA . GLY A 1 876 ? 31.585 6.294 -31.975 1.00 91.12 876 GLY A CA 1
ATOM 7119 C C . GLY A 1 876 ? 32.972 6.788 -32.379 1.00 91.12 876 GLY A C 1
ATOM 7120 O O . GLY A 1 876 ? 33.696 6.081 -33.068 1.00 91.12 876 GLY A O 1
ATOM 7121 N N . ALA A 1 877 ? 33.415 7.916 -31.813 1.00 93.31 877 ALA A N 1
ATOM 7122 C CA . ALA A 1 877 ? 34.718 8.523 -32.103 1.00 93.31 877 ALA A CA 1
ATOM 7123 C C . ALA A 1 877 ? 35.953 7.699 -31.666 1.00 93.31 877 ALA A C 1
ATOM 7125 O O . ALA A 1 877 ? 37.082 8.134 -31.896 1.00 93.31 877 ALA A O 1
ATOM 7126 N N . VAL A 1 878 ? 35.790 6.532 -31.028 1.00 95.56 878 VAL A N 1
ATOM 7127 C CA . VAL A 1 878 ? 36.897 5.576 -30.813 1.00 95.56 878 VAL A CA 1
ATOM 7128 C C . VAL A 1 878 ? 37.287 4.884 -32.125 1.00 95.56 878 VAL A C 1
ATOM 7130 O O . VAL A 1 878 ? 38.447 4.513 -32.316 1.00 95.56 878 VAL A O 1
ATOM 7133 N N . VAL A 1 879 ? 36.336 4.744 -33.045 1.00 96.44 879 VAL A N 1
ATOM 7134 C CA . VAL A 1 879 ? 36.520 4.138 -34.361 1.00 96.44 879 VAL A CA 1
ATOM 7135 C C . VAL A 1 879 ? 36.498 5.244 -35.413 1.00 96.44 879 VAL A C 1
ATOM 7137 O O . VAL A 1 879 ? 35.613 6.090 -35.401 1.00 96.44 879 VAL A O 1
ATOM 7140 N N . ASP A 1 880 ? 37.471 5.259 -36.324 1.00 95.56 880 ASP A N 1
ATOM 7141 C CA . ASP A 1 880 ? 37.408 6.144 -37.492 1.00 95.56 880 ASP A CA 1
ATOM 7142 C C . ASP A 1 880 ? 36.337 5.608 -38.455 1.00 95.56 880 ASP A C 1
ATOM 7144 O O . ASP A 1 880 ? 36.521 4.569 -39.101 1.00 95.56 880 ASP A O 1
ATOM 7148 N N . GLN A 1 881 ? 35.208 6.316 -38.545 1.00 93.88 881 GLN A N 1
ATOM 7149 C CA . GLN A 1 881 ? 34.039 5.886 -39.314 1.00 93.88 881 GLN A CA 1
ATOM 7150 C C . GLN A 1 881 ? 34.338 5.750 -40.816 1.00 93.88 881 GLN A C 1
ATOM 7152 O O . GLN A 1 881 ? 33.810 4.857 -41.485 1.00 93.88 881 GLN A O 1
ATOM 7157 N N . ARG A 1 882 ? 35.241 6.579 -41.360 1.00 92.75 882 ARG A N 1
ATOM 7158 C CA . ARG A 1 882 ? 35.650 6.490 -42.772 1.00 92.75 882 ARG A CA 1
ATOM 7159 C C . ARG A 1 882 ? 36.518 5.265 -43.010 1.00 92.75 882 ARG A C 1
ATOM 7161 O O . ARG A 1 882 ? 36.324 4.560 -43.999 1.00 92.75 882 ARG A O 1
ATOM 7168 N N . ALA A 1 883 ? 37.454 4.998 -42.101 1.00 94.62 883 ALA A N 1
ATOM 7169 C CA . ALA A 1 883 ? 38.271 3.792 -42.161 1.00 94.62 883 ALA A CA 1
ATOM 7170 C C . ALA A 1 883 ? 37.419 2.521 -42.019 1.00 94.62 883 ALA A C 1
ATOM 7172 O O . ALA A 1 883 ? 37.676 1.536 -42.712 1.00 94.62 883 ALA A O 1
ATOM 7173 N N . LEU A 1 884 ? 36.382 2.560 -41.177 1.00 95.50 884 LEU A N 1
ATOM 7174 C CA . LEU A 1 884 ? 35.431 1.464 -41.007 1.00 95.50 884 LEU A CA 1
ATOM 7175 C C . LEU A 1 884 ? 34.649 1.185 -42.299 1.00 95.50 884 LEU A C 1
ATOM 7177 O O . LEU A 1 884 ? 34.598 0.038 -42.743 1.00 95.50 884 LEU A O 1
ATOM 7181 N N . TYR A 1 885 ? 34.105 2.223 -42.944 1.00 94.94 885 TYR A N 1
ATOM 7182 C CA . TYR A 1 885 ? 33.427 2.082 -44.238 1.00 94.94 885 TYR A CA 1
ATOM 7183 C C . TYR A 1 885 ? 34.340 1.438 -45.291 1.00 94.94 885 TYR A C 1
ATOM 7185 O O . TYR A 1 885 ? 33.934 0.502 -45.978 1.00 94.94 885 TYR A O 1
ATOM 7193 N N . GLU A 1 886 ? 35.590 1.896 -45.406 1.00 92.94 886 GLU A N 1
ATOM 7194 C CA . GLU A 1 886 ? 36.560 1.321 -46.346 1.00 92.94 886 GLU A CA 1
ATOM 7195 C C . GLU A 1 886 ? 36.875 -0.151 -46.039 1.00 92.94 886 GLU A C 1
ATOM 7197 O O . GLU A 1 886 ? 36.995 -0.954 -46.967 1.00 92.94 886 GLU A O 1
ATOM 7202 N N . ALA A 1 887 ? 36.975 -0.515 -44.757 1.00 93.75 887 ALA A N 1
ATOM 7203 C CA . ALA A 1 887 ? 37.234 -1.887 -44.329 1.00 93.75 887 ALA A CA 1
ATOM 7204 C C . ALA A 1 887 ? 36.062 -2.837 -44.644 1.00 93.75 887 ALA A C 1
ATOM 7206 O O . ALA A 1 887 ? 36.291 -3.998 -44.993 1.00 93.75 887 ALA A O 1
ATOM 7207 N N . LEU A 1 888 ? 34.824 -2.341 -44.562 1.00 94.31 888 LEU A N 1
ATOM 7208 C CA . LEU A 1 888 ? 33.603 -3.117 -44.788 1.00 94.31 888 LEU A CA 1
ATOM 7209 C C . LEU A 1 888 ? 33.184 -3.189 -46.257 1.00 94.31 888 LEU A C 1
ATOM 7211 O O . LEU A 1 888 ? 32.685 -4.226 -46.689 1.00 94.31 888 LEU A O 1
ATOM 7215 N N . LYS A 1 889 ? 33.403 -2.119 -47.033 1.00 89.94 889 LYS A N 1
ATOM 7216 C CA . LYS A 1 889 ? 32.933 -1.987 -48.423 1.00 89.94 889 LYS A CA 1
ATOM 7217 C C . LYS A 1 889 ? 33.375 -3.135 -49.328 1.00 89.94 889 LYS A C 1
ATOM 7219 O O . LYS A 1 889 ? 32.629 -3.537 -50.215 1.00 89.94 889 LYS A O 1
ATOM 7224 N N . SER A 1 890 ? 34.600 -3.628 -49.153 1.00 74.44 890 SER A N 1
ATOM 7225 C CA . SER A 1 890 ? 35.105 -4.752 -49.945 1.00 74.44 890 SER A CA 1
ATOM 7226 C C . SER A 1 890 ? 34.682 -6.115 -49.394 1.00 74.44 890 SER A C 1
ATOM 7228 O O . SER A 1 890 ? 34.808 -7.106 -50.107 1.00 74.44 890 SER A O 1
ATOM 7230 N N . GLY A 1 891 ? 34.240 -6.187 -48.131 1.00 67.75 891 GLY A N 1
ATOM 7231 C CA . GLY A 1 891 ? 33.995 -7.436 -47.400 1.00 67.75 891 GLY A CA 1
ATOM 7232 C C . GLY A 1 891 ? 35.244 -8.308 -47.210 1.00 67.75 891 GLY A C 1
ATOM 7233 O O . GLY A 1 891 ? 35.128 -9.469 -46.830 1.00 67.75 891 GLY A O 1
ATOM 7234 N N . THR A 1 892 ? 36.439 -7.786 -47.521 1.00 71.06 892 THR A N 1
ATOM 7235 C CA . THR A 1 892 ? 37.706 -8.542 -47.487 1.00 71.06 892 THR A CA 1
ATOM 7236 C C . THR A 1 892 ? 38.598 -8.190 -46.304 1.00 71.06 892 THR A C 1
ATOM 7238 O O . THR A 1 892 ? 39.498 -8.964 -45.990 1.00 71.06 892 THR A O 1
ATOM 7241 N N . THR A 1 893 ? 38.415 -7.015 -45.692 1.00 84.00 893 THR A N 1
ATOM 7242 C CA . THR A 1 893 ? 39.254 -6.565 -44.567 1.00 84.00 893 THR A CA 1
ATOM 7243 C C . THR A 1 893 ? 38.657 -7.023 -43.243 1.00 84.00 893 THR A C 1
ATOM 7245 O O . THR A 1 893 ? 39.355 -7.627 -42.435 1.00 84.00 893 THR A O 1
ATOM 7248 N N . ILE A 1 894 ? 37.356 -6.793 -43.058 1.00 92.56 894 ILE A N 1
ATOM 7249 C CA . ILE A 1 894 ? 36.543 -7.374 -41.987 1.00 92.56 894 ILE A CA 1
ATOM 7250 C C . ILE A 1 894 ? 35.182 -7.783 -42.558 1.00 92.56 894 ILE A C 1
ATOM 7252 O O . ILE A 1 894 ? 34.740 -7.240 -43.574 1.00 92.56 894 ILE A O 1
ATOM 7256 N N . SER A 1 895 ? 34.516 -8.734 -41.907 1.00 92.19 895 SER A N 1
ATOM 7257 C CA . SER A 1 895 ? 33.280 -9.326 -42.418 1.00 92.19 895 SER A CA 1
ATOM 7258 C C . SER A 1 895 ? 32.061 -8.443 -42.171 1.00 92.19 895 SER A C 1
ATOM 7260 O O . SER A 1 895 ? 31.210 -8.337 -43.052 1.00 92.19 895 SER A O 1
ATOM 7262 N N . ALA A 1 896 ? 31.941 -7.867 -40.974 1.00 94.81 896 ALA A N 1
ATOM 7263 C CA . ALA A 1 896 ? 30.795 -7.057 -40.568 1.00 94.81 896 ALA A CA 1
ATOM 7264 C C . ALA A 1 896 ? 31.130 -6.190 -39.348 1.00 94.81 896 ALA A C 1
ATOM 7266 O O . ALA A 1 896 ? 32.086 -6.473 -38.615 1.00 94.81 896 ALA A O 1
ATOM 7267 N N . ALA A 1 897 ? 30.314 -5.171 -39.105 1.00 96.44 897 ALA A N 1
ATOM 7268 C CA . ALA A 1 897 ? 30.330 -4.400 -37.872 1.00 96.44 897 ALA A CA 1
ATOM 7269 C C . ALA A 1 897 ? 28.931 -4.357 -37.249 1.00 96.44 897 ALA A C 1
ATOM 7271 O O . ALA A 1 897 ? 27.949 -4.433 -37.967 1.00 96.44 897 ALA A O 1
ATOM 7272 N N . GLY A 1 898 ? 28.858 -4.261 -35.926 1.00 96.38 898 GLY A N 1
ATOM 7273 C CA . GLY A 1 898 ? 27.641 -3.950 -35.186 1.00 96.38 898 GLY A CA 1
ATOM 7274 C C . GLY A 1 898 ? 27.885 -2.697 -34.360 1.00 96.38 898 GLY A C 1
ATOM 7275 O O . GLY A 1 898 ? 28.791 -2.676 -33.519 1.00 96.38 898 GLY A O 1
ATOM 7276 N N . LEU A 1 899 ? 27.109 -1.647 -34.618 1.00 95.00 899 LEU A N 1
ATOM 7277 C CA . LEU A 1 899 ? 27.339 -0.315 -34.063 1.00 95.00 899 LEU A CA 1
ATOM 7278 C C . LEU A 1 899 ? 26.126 0.149 -33.255 1.00 95.00 899 LEU A C 1
ATOM 7280 O O . LEU A 1 899 ? 25.045 0.331 -33.803 1.00 95.00 899 LEU A O 1
ATOM 7284 N N . ASP A 1 900 ? 26.328 0.359 -31.957 1.00 93.19 900 ASP A N 1
ATOM 7285 C CA . ASP A 1 900 ? 25.368 1.056 -31.087 1.00 93.19 900 ASP A CA 1
ATOM 7286 C C . ASP A 1 900 ? 25.599 2.576 -31.103 1.00 93.19 900 ASP A C 1
ATOM 7288 O O . ASP A 1 900 ? 24.689 3.363 -30.871 1.00 93.19 900 ASP A O 1
ATOM 7292 N N . VAL A 1 901 ? 26.831 2.987 -31.418 1.00 91.12 901 VAL A N 1
ATOM 7293 C CA . VAL A 1 901 ? 27.304 4.375 -31.361 1.00 91.12 901 VAL A CA 1
ATOM 7294 C C . VAL A 1 901 ? 28.005 4.785 -32.656 1.00 91.12 901 VAL A C 1
ATOM 7296 O O . VAL A 1 901 ? 28.734 3.988 -33.255 1.00 91.12 901 VAL A O 1
ATOM 7299 N N . MET A 1 902 ? 27.846 6.050 -33.048 1.00 90.12 902 MET A N 1
ATOM 7300 C CA . MET A 1 902 ? 28.364 6.642 -34.292 1.00 90.12 902 MET A CA 1
ATOM 7301 C C . MET A 1 902 ? 29.179 7.911 -34.010 1.00 90.12 902 MET A C 1
ATOM 7303 O O . MET A 1 902 ? 29.076 8.513 -32.943 1.00 90.12 902 MET A O 1
ATOM 7307 N N . GLU A 1 903 ? 30.067 8.316 -34.926 1.00 88.56 903 GLU A N 1
ATOM 7308 C CA . GLU A 1 903 ? 30.887 9.523 -34.713 1.00 88.56 903 GLU A CA 1
ATOM 7309 C C . GLU A 1 903 ? 30.040 10.804 -34.747 1.00 88.56 903 GLU A C 1
ATOM 7311 O O . GLU A 1 903 ? 30.336 11.770 -34.041 1.00 88.56 903 GLU A O 1
ATOM 7316 N N . VAL A 1 904 ? 28.966 10.787 -35.539 1.00 85.88 904 VAL A N 1
ATOM 7317 C CA . VAL A 1 904 ? 27.931 11.819 -35.574 1.00 85.88 904 VAL A CA 1
ATOM 7318 C C . VAL A 1 904 ? 26.597 11.163 -35.243 1.00 85.88 904 VAL A C 1
ATOM 7320 O O . VAL A 1 904 ? 26.171 10.243 -35.941 1.00 85.88 904 VAL A O 1
ATOM 7323 N N . GLU A 1 905 ? 25.948 11.654 -34.190 1.00 82.25 905 GLU A N 1
ATOM 7324 C CA . GLU A 1 905 ? 24.641 11.185 -33.737 1.00 82.25 905 GLU A CA 1
ATOM 7325 C C . GLU A 1 905 ? 23.636 12.352 -33.707 1.00 82.25 905 GLU A C 1
ATOM 7327 O O . GLU A 1 905 ? 23.983 13.428 -33.210 1.00 82.25 905 GLU A O 1
ATOM 7332 N N . PRO A 1 906 ? 22.409 12.173 -34.239 1.00 82.31 906 PRO A N 1
ATOM 7333 C CA . PRO A 1 906 ? 21.937 11.001 -34.986 1.00 82.31 906 PRO A CA 1
ATOM 7334 C C . PRO A 1 906 ? 22.687 10.814 -36.317 1.00 82.31 906 PRO A C 1
ATOM 7336 O O . PRO A 1 906 ? 23.203 11.772 -36.894 1.00 82.31 906 PRO A O 1
ATOM 7339 N N . MET A 1 907 ? 22.741 9.569 -36.803 1.00 84.50 907 MET A N 1
ATOM 7340 C CA . MET A 1 907 ? 23.433 9.239 -38.051 1.00 84.50 907 MET A CA 1
ATOM 7341 C C . MET A 1 907 ? 22.830 10.022 -39.233 1.00 84.50 907 MET A C 1
ATOM 7343 O O . MET A 1 907 ? 21.615 9.950 -39.450 1.00 84.50 907 MET A O 1
ATOM 7347 N N . PRO A 1 908 ? 23.648 10.745 -40.022 1.00 88.50 908 PRO A N 1
ATOM 7348 C CA . PRO A 1 908 ? 23.184 11.384 -41.247 1.00 88.50 908 PRO A CA 1
ATOM 7349 C C . PRO A 1 908 ? 22.606 10.354 -42.223 1.00 88.50 908 PRO A C 1
ATOM 7351 O O . PRO A 1 908 ? 23.197 9.302 -42.455 1.00 88.50 908 PRO A O 1
ATOM 7354 N N . LEU A 1 909 ? 21.448 10.651 -42.818 1.00 89.56 909 LEU A N 1
ATOM 7355 C CA . LEU A 1 909 ? 20.761 9.712 -43.720 1.00 89.56 909 LEU A CA 1
ATOM 7356 C C . LEU A 1 909 ? 21.502 9.483 -45.048 1.00 89.56 909 LEU A C 1
ATOM 7358 O O . LEU A 1 909 ? 21.194 8.538 -45.770 1.00 89.56 909 LEU A O 1
ATOM 7362 N N . ASP A 1 910 ? 22.454 10.351 -45.382 1.00 90.50 910 ASP A N 1
ATOM 7363 C CA . ASP A 1 910 ? 23.352 10.242 -46.529 1.00 90.50 910 ASP A CA 1
ATOM 7364 C C . ASP A 1 910 ? 24.699 9.582 -46.181 1.00 90.50 910 ASP A C 1
ATOM 7366 O O . ASP A 1 910 ? 25.590 9.523 -47.033 1.00 90.50 910 ASP A O 1
ATOM 7370 N N . ASP A 1 911 ? 24.862 9.065 -44.956 1.00 91.81 911 ASP A N 1
ATOM 7371 C CA . ASP A 1 911 ? 26.099 8.406 -44.545 1.00 91.81 911 ASP A CA 1
ATOM 7372 C C . ASP A 1 911 ? 26.366 7.127 -45.372 1.00 91.81 911 ASP A C 1
ATOM 7374 O O . ASP A 1 911 ? 25.484 6.268 -45.498 1.00 91.81 911 ASP A O 1
ATOM 7378 N N . PRO A 1 912 ? 27.584 6.942 -45.922 1.00 91.56 912 PRO A N 1
ATOM 7379 C CA . PRO A 1 912 ? 27.921 5.772 -46.727 1.00 91.56 912 PRO A CA 1
ATOM 7380 C C . PRO A 1 912 ? 27.727 4.422 -46.026 1.00 91.56 912 PRO A C 1
ATOM 7382 O O . PRO A 1 912 ? 27.491 3.430 -46.718 1.00 91.56 912 PRO A O 1
ATOM 7385 N N . LEU A 1 913 ? 27.817 4.346 -44.693 1.00 91.94 913 LEU A N 1
ATOM 7386 C CA . LEU A 1 913 ? 27.602 3.095 -43.956 1.00 91.94 913 LEU A CA 1
ATOM 7387 C C . LEU A 1 913 ? 26.188 2.538 -44.154 1.00 91.94 913 LEU A C 1
ATOM 7389 O O . LEU A 1 913 ? 26.035 1.324 -44.248 1.00 91.94 913 LEU A O 1
ATOM 7393 N N . LEU A 1 914 ? 25.183 3.401 -44.335 1.00 90.94 914 LEU A N 1
ATOM 7394 C CA . LEU A 1 914 ? 23.792 2.995 -44.581 1.00 90.94 914 LEU A CA 1
ATOM 7395 C C . LEU A 1 914 ? 23.594 2.271 -45.923 1.00 90.94 914 LEU A C 1
ATOM 7397 O O . LEU A 1 914 ? 22.544 1.676 -46.165 1.00 90.94 914 LEU A O 1
ATOM 7401 N N . THR A 1 915 ? 24.590 2.316 -46.815 1.00 89.31 915 THR A N 1
ATOM 7402 C CA . THR A 1 915 ? 24.556 1.604 -48.103 1.00 89.31 915 THR A CA 1
ATOM 7403 C C . THR A 1 915 ? 25.019 0.150 -48.011 1.00 89.31 915 THR A C 1
ATOM 7405 O O . THR A 1 915 ? 24.872 -0.592 -48.983 1.00 89.31 915 THR A O 1
ATOM 7408 N N . LEU A 1 916 ? 25.595 -0.257 -46.877 1.00 90.75 916 LEU A N 1
ATOM 7409 C CA . LEU A 1 916 ? 26.193 -1.573 -46.684 1.00 90.75 916 LEU A CA 1
ATOM 7410 C C . LEU A 1 916 ? 25.208 -2.537 -46.006 1.00 90.75 916 LEU A C 1
ATOM 7412 O O . LEU A 1 916 ? 24.458 -2.148 -45.120 1.00 90.75 916 LEU A O 1
ATOM 7416 N N . ASP A 1 917 ? 25.226 -3.811 -46.406 1.00 87.31 917 ASP A N 1
ATOM 7417 C CA . ASP A 1 917 ? 24.388 -4.862 -45.797 1.00 87.31 917 ASP A CA 1
ATOM 7418 C C . ASP A 1 917 ? 25.032 -5.494 -44.542 1.00 87.31 917 ASP A C 1
ATOM 7420 O O . ASP A 1 917 ? 24.400 -6.303 -43.863 1.00 87.31 917 ASP A O 1
ATOM 7424 N N . ASN A 1 918 ? 26.295 -5.159 -44.249 1.00 90.19 918 ASN A N 1
ATOM 7425 C CA . ASN A 1 918 ? 27.123 -5.751 -43.193 1.00 90.19 918 ASN A CA 1
ATOM 7426 C C . ASN A 1 918 ? 27.475 -4.771 -42.050 1.00 90.19 918 ASN A C 1
ATOM 7428 O O . ASN A 1 918 ? 28.575 -4.857 -41.493 1.00 90.19 918 ASN A O 1
ATOM 7432 N N . VAL A 1 919 ? 26.551 -3.858 -41.723 1.00 90.00 919 VAL A N 1
ATOM 7433 C CA . VAL A 1 919 ? 26.614 -2.878 -40.615 1.00 90.00 919 VAL A CA 1
ATOM 7434 C C . VAL A 1 919 ? 25.348 -2.942 -39.771 1.00 90.00 919 VAL A C 1
ATOM 7436 O O . VAL A 1 919 ? 24.271 -3.146 -40.377 1.00 90.00 919 VAL A O 1
#

Sequence (919 aa):
MDENRFGNDEQSIHRSTSMDSIVSSCSNTTDGFQSATNSNENLLQHFQCYIMRRNRSFIRRLSSHALNATSDFDTFKRWVYQDLEKHRLQLKEAGANLFYRNETSEQFFEAYLQLASNGLKHSNSETCEPSPYFPCTLTCSSLQRQTIIHNILQEWRFEIDESDPTSFPILSSYIGEVPIIEKLIKVQLIQKVFPLHHEDDLDDLKESWVCKFLSSQPLDTIASYFGSSIAIYFAFIDFYTKWLLYPTFFGLFLVHFHLILSLIPEFFHKWIPTISIESNLADDILLFVFIIAMIIWASVMLQKWKIRCKHFVDRWKCLLPPKVDHFNYEEDHTLGDNVNEEHSSLNRMVFRYCVTFPIIGISLAITFAVMFNIFNFQTWWDSELIDNQSYPSWTRFVPKVMLALIINGSNFIYYYMAVWLNDKEQYSNSEVRENNLINKLVLFQFLNSFLPLLYIAFYLTDVAKLQEQLTTQLITRQVIGNFNEAVWPFVKESYRIATRKMQHRDRQPSMKCDEQQSTENNRTKASYETDDLSKGELESCMYCYESTFDDYLELVVQFGYVMLFAPVFPLAALCAFLNNLIEIRSDAFKLCYVFQRPFGNEPSRAVDEWTRVLGYLSVAAIATNCGLMVITGHINRVFGLSHSTHVILTGVAIEDKFTMDMWPQPNDMSRSQLLERVKGKSAIFCTLVDKIDSELLDAAGTQLKTISTLSVGYDHIDIGECHKRGIVVGNTPDVLTDAVAELTIGLLLATLRRFFEAHKALLEKRWLPGWGHFFMCGGMVKDSVVGFVGAGRIGSSIMDRLKAFKPKQILYNTRTRQMPLEDEHGCRHVGLSDLLSQSDIVIVCCSLNPSTKHLLGREQFRLMKPNSILINTSRGAVVDQRALYEALKSGTTISAAGLDVMEVEPMPLDDPLLTLDNV